Protein AF-A0AAV8RAQ0-F1 (afdb_monomer)

pLDDT: mean 78.2, std 25.5, range [23.06, 98.75]

Radius of gyration: 35.18 Å; Cα contacts (8 Å, |Δi|>4): 1237; chains: 1; bounding box: 106×101×113 Å

Solvent-accessible surface area (backbone atoms only — not comparable to full-atom values): 44844 Å² total; per-residue (Å²): 132,89,81,84,88,81,90,86,83,89,77,89,81,84,88,82,82,89,84,89,82,88,85,84,88,85,89,82,91,86,80,88,86,86,88,88,84,89,88,83,90,83,88,87,90,81,88,86,91,82,91,83,90,89,84,86,88,88,85,92,85,83,91,83,90,80,88,92,87,88,87,82,87,87,89,82,88,84,90,87,84,90,81,93,78,90,80,90,80,89,82,90,84,89,86,80,88,82,79,85,79,80,85,81,84,84,81,87,82,86,83,78,88,87,87,81,85,81,87,87,84,87,86,84,92,78,91,76,81,90,75,82,76,78,78,77,79,75,57,55,42,42,31,37,20,22,52,81,88,46,69,26,44,56,54,36,52,48,55,44,53,44,39,48,58,5,49,31,78,38,73,47,75,42,54,35,64,77,50,70,66,86,54,54,56,79,44,60,40,43,37,36,22,24,26,37,35,96,89,41,34,64,21,78,55,31,53,62,42,52,55,58,74,67,46,88,86,67,47,59,58,60,24,57,71,18,35,31,40,39,38,12,35,24,37,72,91,40,97,48,48,27,34,28,31,60,50,49,55,50,51,43,45,65,21,30,27,42,70,73,54,83,66,33,69,15,28,61,77,42,94,44,30,34,51,70,32,43,55,66,39,48,65,49,48,56,55,43,45,42,68,77,42,43,76,40,27,77,31,44,74,52,52,78,33,78,89,60,74,68,86,76,76,58,63,39,44,74,46,77,53,66,78,89,80,64,83,84,91,79,54,82,87,48,50,66,61,48,50,44,51,50,47,25,22,34,46,68,35,38,84,67,43,88,80,43,97,61,45,49,62,80,39,58,29,32,43,66,43,78,42,74,56,28,43,87,89,43,100,53,56,32,28,43,34,34,28,35,47,85,82,57,78,67,81,74,58,38,25,24,22,40,30,35,53,51,70,66,61,64,72,46,53,53,49,38,37,57,73,65,74,51,66,56,76,46,30,31,45,48,45,56,67,71,57,83,79,51,89,73,55,82,66,57,78,76,62,65,58,70,41,35,40,42,60,40,42,58,69,35,38,29,42,68,65,38,52,60,50,62,67,45,38,42,57,44,30,80,30,32,75,39,66,73,55,20,54,51,22,46,38,39,50,33,64,92,17,42,66,58,37,36,58,64,34,66,66,49,55,36,22,38,40,56,54,51,64,77,38,73,53,45,64,70,59,65,36,47,48,64,70,49,46,42,65,46,62,65,47,78,42,53,28,26,40,18,47,90,80,37,70,42,42,53,26,38,47,46,64,47,42,68,50,68,32,86,86,66,47,80,47,67,38,56,52,44,47,44,60,72,69,55,57,45,84,43,92,84,58,42,70,41,46,26,40,77,44,88,42,65,40,77,70,78,56,57,80,50,29,38,40,38,39,16,41,56,63,15,36,18,33,53,44,4,49,50,49,44,50,47,60,46,45,79,77,43,90,59,41,33,28,38,37,33,31,25,37,46,30,84,89,40,45,46,66,66,51,70,60,56,51,56,31,36,36,81,95,22,62,21,3,59,89,66,67,12,28,72,44,79,16,45,37,57,77,46,91,68,76,37,42,43,53,56,56,47,62,74,43,29,69,58,55,46,52,42,50,75,70,63,31,32,39,41,39,32,25,56,50,85,52,55,62,59,54,44,49,54,44,50,25,50,40,41,14,63,78,68,72,42,55,56,75,52,23,53,49,47,53,62,43,32,40,77,68,77,29,49,38,66,43,63,46,133

Mean predicted aligned error: 14.56 Å

InterPro domains:
  IPR001094 Flavodoxin-like [PR00369] (142-155)
  IPR001094 Flavodoxin-like [PR00369] (191-202)
  IPR001094 Flavodoxin-like [PR00369] (225-235)
  IPR001094 Flavodoxin-like [PR00369] (249-268)
  IPR001433 Oxidoreductase FAD/NAD(P)-binding [PF00175] (612-725)
  IPR001709 Flavoprotein pyridine nucleotide cytochrome reductase [PR00371] (396-406)
  IPR001709 Flavoprotein pyridine nucleotide cytochrome reductase [PR00371] (539-546)
  IPR001709 Flavoprotein pyridine nucleotide cytochrome reductase [PR00371] (573-582)
  IPR001709 Flavoprotein pyridine nucleotide cytochrome reductase [PR00371] (611-630)
  IPR001709 Flavoprotein pyridine nucleotide cytochrome reductase [PR00371] (639-648)
  IPR001709 Flavoprotein pyridine nucleotide cytochrome reductase [PR00371] (689-705)
  IPR003097 Sulfite reductase [NADPH] flavoprotein alpha-component-like, FAD-binding [PF00667] (359-578)
  IPR008254 Flavodoxin/nitric oxide synthase [PF00258] (143-281)
  IPR008254 Flavodoxin/nitric oxide synthase [PS50902] (141-286)
  IPR017927 FAD-binding domain, ferredoxin reductase-type [PS51384] (360-604)
  IPR017938 Riboflavin synthase-like beta-barrel [SSF63380] (348-597)
  IPR023173 NADPH-cytochrome p450 reductase, FAD-binding, alpha-helical domain superfamily [G3DSA:1.20.990.10] (407-537)
  IPR028879 NADPH-dependent diflavin oxidoreductase 1 [MF_03178] (139-764)
  IPR029039 Flavoprotein-like superfamily [G3DSA:3.40.50.360] (133-295)
  IPR029039 Flavoprotein-like superfamily [SSF52218] (139-291)

Foldseek 3Di:
DDDDDDDDDDDDDDDDDDDDDDDDDDDDDDDDDDDDDDDDDDDDDDDDDDDDDDDDDDDDDDDDDDDDDDDDDDDDDDDDDDDDDDDDDDDDDDDDDDDDDDDDDDDDDDDDDDDDDDDDDDDDDDDDDDPPPPDDDQQEEEEEEFDQDCPLLVLSVVLQVLLVLLVAPYYYYDHNLLDDLLCLQVDQEYEYRFEADDQRDGHPSCPVSVVVLPDPPQAQCNNQRYEYEAEYAAAPVHPNQRNVRVVVVVSCNSNNYHYLDHYFRFHCPDLLGRVVRSVVVSVSNLVSCCVVPVNSRVRSVCSVDPVNPDDDDQQKDKDWDDPVVDDDPDDPVCPVVVVQLLQLLLCLQFPVVSQCPPSGFPFFWFWADWAFQFDPPDPWTKTKTKTFGPPDWDDDAQQWKKWFQFFADLVLLVLVCVLQVHDQAIWIGMDGPCVVVDCPDPVSVVRNDTDGPSSSCRNWFQQHQAFFDLVLLVQQLVQAPDVVSNVLSVLSNDSNCVVVVCLVDVQQPDGNSNVSVVRSRGHDDVSSSSRGGDTRHIDIFRWQAACVQVIRMTMGTDIWDWDAGPVRDIDGDGRSVRSSPDDCPPPVTDITRIDIGRHQQDQDDQAAEEEEEAEQSRCRSVNRNQNVNQVVVVPDHGHAYEYQYEDADPRGRPGPVVVVVVLCDDPHRQDVVSLHHYHYFHQHPDPHGGHSLNVCVVCLLSLLVSVVVVHAYEYGEAPNCVVVSNLLSQLVSCCVNVVHDSVVSVVVVVVCVVVVRYTYGHDD

Structure (mmCIF, N/CA/C/O backbone):
data_AF-A0AAV8RAQ0-F1
#
_entry.id   AF-A0AAV8RAQ0-F1
#
loop_
_atom_site.group_PDB
_atom_site.id
_atom_site.type_symbol
_atom_site.label_atom_id
_atom_site.label_alt_id
_atom_site.label_comp_id
_atom_site.label_asym_id
_atom_site.label_entity_id
_atom_site.label_seq_id
_atom_site.pdbx_PDB_ins_code
_atom_site.Cartn_x
_atom_site.Cartn_y
_atom_site.Cartn_z
_atom_site.occupancy
_atom_site.B_iso_or_equiv
_atom_site.auth_seq_id
_atom_site.auth_comp_id
_atom_site.auth_asym_id
_atom_site.auth_atom_id
_atom_site.pdbx_PDB_model_num
ATOM 1 N N . MET A 1 1 ? 6.046 47.346 -22.294 1.00 29.69 1 MET A N 1
ATOM 2 C CA . MET A 1 1 ? 5.780 48.733 -22.753 1.00 29.69 1 MET A CA 1
ATOM 3 C C . MET A 1 1 ? 4.269 48.910 -22.941 1.00 29.69 1 MET A C 1
ATOM 5 O O . MET A 1 1 ? 3.538 47.974 -22.647 1.00 29.69 1 MET A O 1
ATOM 9 N N . SER A 1 2 ? 3.799 50.099 -23.325 1.00 29.64 2 SER A N 1
ATOM 10 C CA . SER A 1 2 ? 2.377 50.470 -23.503 1.00 29.64 2 SER A CA 1
ATOM 11 C C . SER A 1 2 ? 1.615 49.630 -24.549 1.00 29.64 2 SER A C 1
ATOM 13 O O . SER A 1 2 ? 2.239 49.196 -25.510 1.00 29.64 2 SER A O 1
ATOM 15 N N . GLY A 1 3 ? 0.284 49.448 -24.480 1.00 27.52 3 GLY A N 1
ATOM 16 C CA . GLY A 1 3 ? -0.672 49.757 -23.392 1.00 27.52 3 GLY A CA 1
ATOM 17 C C . GLY A 1 3 ? -2.066 50.260 -23.848 1.00 27.52 3 GLY A C 1
ATOM 18 O O . GLY A 1 3 ? -2.190 50.751 -24.961 1.00 27.52 3 GLY A O 1
ATOM 19 N N . ARG A 1 4 ? -3.042 50.254 -22.912 1.00 33.09 4 ARG A N 1
ATOM 20 C CA . ARG A 1 4 ? -4.377 50.935 -22.909 1.00 33.09 4 ARG A CA 1
ATOM 21 C C . ARG A 1 4 ? -5.454 50.533 -23.956 1.00 33.09 4 ARG A C 1
ATOM 23 O O . ARG A 1 4 ? -5.139 49.995 -25.004 1.00 33.09 4 ARG A O 1
ATOM 30 N N . VAL A 1 5 ? -6.697 50.975 -23.653 1.00 30.62 5 VAL A N 1
ATOM 31 C CA . VAL A 1 5 ? -7.902 51.141 -24.520 1.00 30.62 5 VAL A CA 1
ATOM 32 C C . VAL A 1 5 ? -8.724 49.852 -24.769 1.00 30.62 5 VAL A C 1
ATOM 34 O O . VAL A 1 5 ? -8.174 48.889 -25.283 1.00 30.62 5 VAL A O 1
ATOM 37 N N . VAL A 1 6 ? -10.038 49.767 -24.471 1.00 28.33 6 VAL A N 1
ATOM 38 C CA . VAL A 1 6 ? -10.945 50.616 -23.642 1.00 28.33 6 VAL A CA 1
ATOM 39 C C . VAL A 1 6 ? -12.213 49.828 -23.225 1.00 28.33 6 VAL A C 1
ATOM 41 O O . VAL A 1 6 ? -12.465 48.755 -23.767 1.00 28.33 6 VAL A O 1
ATOM 44 N N . ASP A 1 7 ? -12.997 50.354 -22.275 1.00 29.52 7 ASP A N 1
ATOM 45 C CA . ASP A 1 7 ? -14.332 49.859 -21.880 1.00 29.52 7 ASP A CA 1
ATOM 46 C C . ASP A 1 7 ? -15.398 49.891 -22.998 1.00 29.52 7 ASP A C 1
ATOM 48 O O . ASP A 1 7 ? -15.296 50.659 -23.949 1.00 29.52 7 ASP A O 1
ATOM 52 N N . VAL A 1 8 ? -16.499 49.156 -22.805 1.00 27.41 8 VAL A N 1
ATOM 53 C CA . VAL A 1 8 ? -17.875 49.708 -22.724 1.00 27.41 8 VAL A CA 1
ATOM 54 C C . VAL A 1 8 ? -18.803 48.609 -22.178 1.00 27.41 8 VAL A C 1
ATOM 56 O O . VAL A 1 8 ? -18.582 47.424 -22.419 1.00 27.41 8 VAL A O 1
ATOM 59 N N . ALA A 1 9 ? -19.812 48.998 -21.396 1.00 28.98 9 ALA A N 1
ATOM 60 C CA . ALA A 1 9 ? -20.729 48.099 -20.686 1.00 28.98 9 ALA A CA 1
ATOM 61 C C . ALA A 1 9 ? -22.204 48.351 -21.089 1.00 28.98 9 ALA A C 1
ATOM 63 O O . ALA A 1 9 ? -22.453 48.991 -22.107 1.00 28.98 9 ALA A O 1
ATOM 64 N N . LEU A 1 10 ? -23.144 47.923 -20.228 1.00 28.38 10 LEU A N 1
ATOM 65 C CA . LEU A 1 10 ? -24.614 48.061 -20.315 1.00 28.38 10 LEU A CA 1
ATOM 66 C C . LEU A 1 10 ? -25.340 47.121 -21.304 1.00 28.38 10 LEU A C 1
ATOM 68 O O . LEU A 1 10 ? -24.805 46.796 -22.356 1.00 28.38 10 LEU A O 1
ATOM 72 N N . LEU A 1 11 ? -26.598 46.713 -21.064 1.00 27.41 11 LEU A N 1
ATOM 73 C CA . LEU A 1 11 ? -27.337 46.346 -19.826 1.00 27.41 11 LEU A CA 1
ATOM 74 C C . LEU A 1 11 ? -28.692 45.716 -20.252 1.00 27.41 11 LEU A C 1
ATOM 76 O O . LEU A 1 11 ? -29.106 45.913 -21.389 1.00 27.41 11 LEU A O 1
ATOM 80 N N . GLU A 1 12 ? -29.398 45.068 -19.312 1.00 28.48 12 GLU A N 1
ATOM 81 C CA . GLU A 1 12 ? -30.861 44.799 -19.338 1.00 28.48 12 GLU A CA 1
ATOM 82 C C . GLU A 1 12 ? -31.454 43.876 -20.447 1.00 28.48 12 GLU A C 1
ATOM 84 O O . GLU A 1 12 ? -30.873 43.676 -21.504 1.00 28.48 12 GLU A O 1
ATOM 89 N N . SER A 1 13 ? -32.636 43.254 -20.276 1.00 27.44 13 SER A N 1
ATOM 90 C CA . SER A 1 13 ? -33.250 42.711 -19.044 1.00 27.44 13 SER A CA 1
ATOM 91 C C . SER A 1 13 ? -34.372 41.681 -19.334 1.00 27.44 13 SER A C 1
ATOM 93 O O . SER A 1 13 ? -35.020 41.746 -20.368 1.00 27.44 13 SER A O 1
ATOM 95 N N . LEU A 1 14 ? -34.595 40.786 -18.355 1.00 26.03 14 LEU A N 1
ATOM 96 C CA . LEU A 1 14 ? -35.890 40.342 -17.784 1.00 26.03 14 LEU A CA 1
ATOM 97 C C . LEU A 1 14 ? -37.035 39.687 -18.615 1.00 26.03 14 LEU A C 1
ATOM 99 O O . LEU A 1 14 ? -37.451 40.179 -19.652 1.00 26.03 14 LEU A O 1
ATOM 103 N N . LEU A 1 15 ? -37.674 38.699 -17.947 1.00 26.70 15 LEU A N 1
ATOM 104 C CA . LEU A 1 15 ? -39.056 38.171 -18.112 1.00 26.70 15 LEU A CA 1
ATOM 105 C C . LEU A 1 15 ? -39.383 37.363 -19.401 1.00 26.70 15 LEU A C 1
ATOM 107 O O . LEU A 1 15 ? -38.798 37.594 -20.449 1.00 26.70 15 LEU A O 1
ATOM 111 N N . SER A 1 16 ? -40.331 36.409 -19.404 1.00 26.91 16 SER A N 1
ATOM 112 C CA . SER A 1 16 ? -40.846 35.534 -18.323 1.00 26.91 16 SER A CA 1
ATOM 113 C C . SER A 1 16 ? -41.571 34.290 -18.895 1.00 26.91 16 SER A C 1
ATOM 115 O O . SER A 1 16 ? -41.718 34.144 -20.103 1.00 26.91 16 SER A O 1
ATOM 117 N N . ASP A 1 17 ? -42.038 33.430 -17.983 1.00 26.73 17 ASP A N 1
ATOM 118 C CA . ASP A 1 17 ? -43.228 32.564 -18.088 1.00 26.73 17 ASP A CA 1
ATOM 119 C C . ASP A 1 17 ? -43.295 31.296 -18.971 1.00 26.73 17 ASP A C 1
ATOM 121 O O . ASP A 1 17 ? -43.388 31.312 -20.192 1.00 26.73 17 ASP A O 1
ATOM 125 N N . SER A 1 18 ? -43.345 30.173 -18.241 1.00 27.09 18 SER A N 1
ATOM 126 C CA . SER A 1 18 ? -44.402 29.140 -18.215 1.00 27.09 18 SER A CA 1
ATOM 127 C C . SER A 1 18 ? -45.120 28.669 -19.505 1.00 27.09 18 SER A C 1
ATOM 129 O O . SER A 1 18 ? -45.750 29.419 -20.240 1.00 27.09 18 SER A O 1
ATOM 131 N N . GLY A 1 19 ? -45.166 27.338 -19.687 1.00 25.09 19 GLY A N 1
ATOM 132 C CA . GLY A 1 19 ? -46.058 26.675 -20.650 1.00 25.09 19 GLY A CA 1
ATOM 133 C C . GLY A 1 19 ? -45.829 25.160 -20.781 1.00 25.09 19 GLY A C 1
ATOM 134 O O . GLY A 1 19 ? -44.748 24.720 -21.156 1.00 25.09 19 GLY A O 1
ATOM 135 N N . CYS A 1 20 ? -46.852 24.346 -20.499 1.00 25.30 20 CYS A N 1
ATOM 136 C CA . CYS A 1 20 ? -46.899 22.931 -20.908 1.00 25.30 20 CYS A CA 1
ATOM 137 C C . CYS A 1 20 ? -47.534 22.811 -22.305 1.00 25.30 20 CYS A C 1
ATOM 139 O O . CYS A 1 20 ? -48.399 23.627 -22.607 1.00 25.30 20 CYS A O 1
ATOM 141 N N . PHE A 1 21 ? -47.215 21.767 -23.092 1.00 26.23 21 PHE A N 1
ATOM 142 C CA . PHE A 1 21 ? -48.120 20.629 -23.405 1.00 26.23 21 PHE A CA 1
ATOM 143 C C . PHE A 1 21 ? -47.720 19.809 -24.660 1.00 26.23 21 PHE A C 1
ATOM 145 O O . PHE A 1 21 ? -47.038 20.298 -25.550 1.00 26.23 21 PHE A O 1
ATOM 152 N N . VAL A 1 22 ? -48.297 18.597 -24.736 1.00 26.58 22 VAL A N 1
ATOM 153 C CA . VAL A 1 22 ? -48.519 17.731 -25.920 1.00 26.58 22 VAL A CA 1
ATOM 154 C C . VAL A 1 22 ? -47.286 17.069 -26.563 1.00 26.58 22 VAL A C 1
ATOM 156 O O . VAL A 1 22 ? -46.320 17.701 -26.970 1.00 26.58 22 VAL A O 1
ATOM 159 N N . ALA A 1 23 ? -47.394 15.749 -26.734 1.00 29.41 23 ALA A N 1
ATOM 160 C CA . ALA A 1 23 ? -46.545 14.930 -27.598 1.00 29.41 23 ALA A CA 1
ATOM 161 C C . ALA A 1 23 ? -47.279 14.603 -28.909 1.00 29.41 23 ALA A C 1
ATOM 163 O O . ALA A 1 23 ? -48.512 14.588 -28.928 1.00 29.41 23 ALA A O 1
ATOM 164 N N . ASN A 1 24 ? -46.558 14.238 -29.975 1.00 25.39 24 ASN A N 1
ATOM 165 C CA . ASN A 1 24 ? -47.164 13.441 -31.044 1.00 25.39 24 ASN A CA 1
ATOM 166 C C . ASN A 1 24 ? -46.165 12.601 -31.856 1.00 25.39 24 ASN A C 1
ATOM 168 O O . ASN A 1 24 ? -44.956 12.817 -31.805 1.00 25.39 24 ASN A O 1
ATOM 172 N N . HIS A 1 25 ? -46.697 11.616 -32.583 1.00 27.25 25 HIS A N 1
ATOM 173 C CA . HIS A 1 25 ? -45.941 10.672 -33.409 1.00 27.25 25 HIS A CA 1
ATOM 174 C C . HIS A 1 25 ? -45.271 11.309 -34.636 1.00 27.25 25 HIS A C 1
ATOM 176 O O . HIS A 1 25 ? -45.815 12.225 -35.248 1.00 27.25 25 HIS A O 1
ATOM 182 N N . CYS A 1 26 ? -44.221 10.649 -35.135 1.00 24.20 26 CYS A N 1
ATOM 183 C CA . CYS A 1 26 ? -44.148 10.335 -36.565 1.00 24.20 26 CYS A CA 1
ATOM 184 C C . CYS A 1 26 ? -43.491 8.957 -36.784 1.00 24.20 26 CYS A C 1
ATOM 186 O O . CYS A 1 26 ? -42.821 8.445 -35.886 1.00 24.20 26 CYS A O 1
ATOM 188 N N . SER A 1 27 ? -43.737 8.312 -37.931 1.00 25.33 27 SER A N 1
ATOM 189 C CA . SER A 1 27 ? -43.427 6.885 -38.131 1.00 25.33 27 SER A CA 1
ATOM 190 C C . SER A 1 27 ? -43.119 6.496 -39.582 1.00 25.33 27 SER A C 1
ATOM 192 O O . SER A 1 27 ? -43.900 6.795 -40.481 1.00 25.33 27 SER A O 1
ATOM 194 N N . SER A 1 28 ? -42.064 5.705 -39.781 1.00 26.86 28 SER A N 1
ATOM 195 C CA . SER A 1 28 ? -41.820 4.831 -40.947 1.00 26.86 28 SER A CA 1
ATOM 196 C C . SER A 1 28 ? -40.936 3.670 -40.448 1.00 26.86 28 SER A C 1
ATOM 198 O O . SER A 1 28 ? -39.982 3.927 -39.725 1.00 26.86 28 SER A O 1
ATOM 200 N N . ARG A 1 29 ? -41.241 2.366 -40.560 1.00 26.86 29 ARG A N 1
ATOM 201 C CA . ARG A 1 29 ? -41.814 1.495 -41.615 1.00 26.86 29 ARG A CA 1
ATOM 202 C C . ARG A 1 29 ? -40.967 1.370 -42.886 1.00 26.86 29 ARG A C 1
ATOM 204 O O . ARG A 1 29 ? -41.062 2.213 -43.765 1.00 26.86 29 ARG A O 1
ATOM 211 N N . PHE A 1 30 ? -40.295 0.220 -43.003 1.00 23.77 30 PHE A N 1
ATOM 212 C CA . PHE A 1 30 ? -40.055 -0.530 -44.245 1.00 23.77 30 PHE A CA 1
ATOM 213 C C . PHE A 1 30 ? -40.184 -2.048 -43.963 1.00 23.77 30 PHE A C 1
ATOM 215 O O . PHE A 1 30 ? -40.261 -2.440 -42.797 1.00 23.77 30 PHE A O 1
ATOM 222 N N . HIS A 1 31 ? -40.338 -2.880 -45.004 1.00 26.08 31 HIS A N 1
ATOM 223 C CA . HIS A 1 31 ? -40.992 -4.203 -44.929 1.00 26.08 31 HIS A CA 1
ATOM 224 C C . HIS A 1 31 ? -40.609 -5.150 -46.100 1.00 26.08 31 HIS A C 1
ATOM 226 O O . HIS A 1 31 ? -40.086 -4.658 -47.095 1.00 26.08 31 HIS A O 1
ATOM 232 N N . MET A 1 32 ? -40.891 -6.469 -46.066 1.00 26.16 32 MET A N 1
ATOM 233 C CA . MET A 1 32 ? -41.561 -7.249 -44.997 1.00 26.16 32 MET A CA 1
ATOM 234 C C . MET A 1 32 ? -40.580 -8.029 -44.080 1.00 26.16 32 MET A C 1
ATOM 236 O O . MET A 1 32 ? -40.105 -7.396 -43.142 1.00 26.16 32 MET A O 1
ATOM 240 N N . ASP A 1 33 ? -40.231 -9.323 -44.204 1.00 24.69 33 ASP A N 1
ATOM 241 C CA . ASP A 1 33 ? -40.677 -10.397 -45.122 1.00 24.69 33 ASP A CA 1
ATOM 242 C C . ASP A 1 33 ? -40.553 -11.821 -44.506 1.00 24.69 33 ASP A C 1
ATOM 244 O O . ASP A 1 33 ? -40.253 -11.963 -43.318 1.00 24.69 33 ASP A O 1
ATOM 248 N N . SER A 1 34 ? -40.902 -12.878 -45.255 1.00 24.50 34 SER A N 1
ATOM 249 C CA . SER A 1 34 ? -41.155 -14.248 -44.744 1.00 24.50 34 SER A CA 1
ATOM 250 C C . SER A 1 34 ? -41.068 -15.316 -45.876 1.00 24.50 34 SER A C 1
ATOM 252 O O . SER A 1 34 ? -40.633 -14.941 -46.963 1.00 24.50 34 SER A O 1
ATOM 254 N N . PRO A 1 35 ? -41.498 -16.607 -45.749 1.00 51.28 35 PRO A N 1
ATOM 255 C CA . PRO A 1 35 ? -41.933 -17.417 -44.585 1.00 51.28 35 PRO A CA 1
ATOM 256 C C . PRO A 1 35 ? -41.357 -18.868 -44.516 1.00 51.28 35 PRO A C 1
ATOM 258 O O . PRO A 1 35 ? -40.727 -19.323 -45.457 1.00 51.28 35 PRO A O 1
ATOM 261 N N . HIS A 1 36 ? -41.687 -19.641 -43.458 1.00 28.16 36 HIS A N 1
ATOM 262 C CA . HIS A 1 36 ? -42.050 -21.093 -43.486 1.00 28.16 36 HIS A CA 1
ATOM 263 C C . HIS A 1 36 ? -42.526 -21.568 -42.073 1.00 28.16 36 HIS A C 1
ATOM 265 O O . HIS A 1 36 ? -41.740 -21.600 -41.139 1.00 28.16 36 HIS A O 1
ATOM 271 N N . ILE A 1 37 ? -43.837 -21.685 -41.780 1.00 30.27 37 ILE A N 1
ATOM 272 C CA . ILE A 1 37 ? -44.729 -22.889 -41.805 1.00 30.27 37 ILE A CA 1
ATOM 273 C C . ILE A 1 37 ? -44.702 -23.842 -40.559 1.00 30.27 37 ILE A C 1
ATOM 275 O O . ILE A 1 37 ? -43.823 -24.680 -40.443 1.00 30.27 37 ILE A O 1
ATOM 279 N N . LYS A 1 38 ? -45.769 -23.741 -39.718 1.00 27.73 38 LYS A N 1
ATOM 280 C CA . LYS A 1 38 ? -46.647 -24.754 -39.015 1.00 27.73 38 LYS A CA 1
ATOM 281 C C . LYS A 1 38 ? -46.038 -26.075 -38.456 1.00 27.73 38 LYS A C 1
ATOM 283 O O . LYS A 1 38 ? -45.282 -26.726 -39.156 1.00 27.73 38 LYS A O 1
ATOM 288 N N . ARG A 1 39 ? -46.437 -26.679 -37.310 1.00 30.69 39 ARG A N 1
ATOM 289 C CA . ARG A 1 39 ? -47.645 -26.684 -36.404 1.00 30.69 39 ARG A CA 1
ATOM 290 C C . ARG A 1 39 ? -47.240 -26.311 -34.938 1.00 30.69 39 ARG A C 1
ATOM 292 O O . ARG A 1 39 ? -46.199 -25.687 -34.818 1.00 30.69 39 ARG A O 1
ATOM 299 N N . SER A 1 40 ? -47.915 -26.544 -33.789 1.00 26.73 40 SER A N 1
ATOM 300 C CA . SER A 1 40 ? -49.144 -27.237 -33.272 1.00 26.73 40 SER A CA 1
ATOM 301 C C . SER A 1 40 ? -49.634 -26.447 -32.014 1.00 26.73 40 SER A C 1
ATOM 303 O O . SER A 1 40 ? -48.836 -25.673 -31.498 1.00 26.73 40 SER A O 1
ATOM 305 N N . LEU A 1 41 ? -50.878 -26.376 -31.498 1.00 27.16 41 LEU A N 1
ATOM 306 C CA . LEU A 1 41 ? -51.941 -27.306 -31.020 1.00 27.16 41 LEU A CA 1
ATOM 307 C C . LEU A 1 41 ? -51.556 -28.321 -29.910 1.00 27.16 41 LEU A C 1
ATOM 309 O O . LEU A 1 41 ? -50.649 -29.111 -30.154 1.00 27.16 41 LEU A O 1
ATOM 313 N N . LEU A 1 42 ? -52.272 -28.456 -28.766 1.00 27.28 42 LEU A N 1
ATOM 314 C CA . LEU A 1 42 ? -53.244 -27.581 -28.039 1.00 27.28 42 LEU A CA 1
ATOM 315 C C . LEU A 1 42 ? -53.532 -28.146 -26.604 1.00 27.28 42 LEU A C 1
ATOM 317 O O . LEU A 1 42 ? -53.174 -29.288 -26.339 1.00 27.28 42 LEU A O 1
ATOM 321 N N . PHE A 1 43 ? -54.280 -27.405 -25.757 1.00 26.61 43 PHE A N 1
ATOM 322 C CA . PHE A 1 43 ? -54.845 -27.772 -24.422 1.00 26.61 43 PHE A CA 1
ATOM 323 C C . PHE A 1 43 ? -53.858 -27.891 -23.228 1.00 26.61 43 PHE A C 1
ATOM 325 O O . PHE A 1 43 ? -52.675 -28.120 -23.429 1.00 26.61 43 PHE A O 1
ATOM 332 N N . HIS A 1 44 ? -54.268 -27.710 -21.955 1.00 26.58 44 HIS A N 1
ATOM 333 C CA . HIS A 1 44 ? -55.615 -27.490 -21.370 1.00 26.58 44 HIS A CA 1
ATOM 334 C C . HIS A 1 44 ? -55.641 -26.323 -20.343 1.00 26.58 44 HIS A C 1
ATOM 336 O O . HIS A 1 44 ? -54.595 -25.763 -20.028 1.00 26.58 44 HIS A O 1
ATOM 342 N N . LEU A 1 45 ? -56.825 -25.919 -19.849 1.00 27.14 45 LEU A N 1
ATOM 343 C CA . LEU A 1 45 ? -57.043 -24.640 -19.140 1.00 27.14 45 LEU A CA 1
ATOM 344 C C . LEU A 1 45 ? -58.003 -24.777 -17.930 1.00 27.14 45 LEU A C 1
ATOM 346 O O . LEU A 1 45 ? -59.126 -25.240 -18.103 1.00 27.14 45 LEU A O 1
ATOM 350 N N . ALA A 1 46 ? -57.596 -24.315 -16.739 1.00 26.09 46 ALA A N 1
ATOM 351 C CA . ALA A 1 46 ? -58.454 -23.912 -15.604 1.00 26.09 46 ALA A CA 1
ATOM 352 C C . ALA A 1 46 ? -57.622 -22.976 -14.690 1.00 26.09 46 ALA A C 1
ATOM 354 O O . ALA A 1 46 ? -56.448 -23.251 -14.475 1.00 26.09 46 ALA A O 1
ATOM 355 N N . LEU A 1 47 ? -58.038 -21.769 -14.281 1.00 28.62 47 LEU A N 1
ATOM 356 C CA . LEU A 1 47 ? -59.233 -21.323 -13.534 1.00 28.62 47 LEU A CA 1
ATOM 357 C C . LEU A 1 47 ? -59.217 -21.747 -12.043 1.00 28.62 47 LEU A C 1
ATOM 359 O O . LEU A 1 47 ? -59.064 -22.923 -11.751 1.00 28.62 47 LEU A O 1
ATOM 363 N N . GLY A 1 48 ? -59.391 -20.837 -11.068 1.00 25.72 48 GLY A N 1
ATOM 364 C CA . GLY A 1 48 ? -59.778 -19.422 -11.211 1.00 25.72 48 GLY A CA 1
ATOM 365 C C . GLY A 1 48 ? -59.535 -18.500 -10.003 1.00 25.72 48 GLY A C 1
ATOM 366 O O . GLY A 1 48 ? -58.785 -18.805 -9.084 1.00 25.72 48 GLY A O 1
ATOM 367 N N . LEU A 1 49 ? -60.138 -17.308 -10.078 1.00 28.31 49 LEU A N 1
ATOM 368 C CA . LEU A 1 49 ? -59.860 -16.122 -9.251 1.00 28.31 49 LEU A CA 1
ATOM 369 C C . LEU A 1 49 ? -60.849 -15.932 -8.087 1.00 28.31 49 LEU A C 1
ATOM 371 O O . LEU A 1 49 ? -62.045 -16.135 -8.292 1.00 28.31 49 LEU A O 1
ATOM 375 N N . ARG A 1 50 ? -60.356 -15.346 -6.975 1.00 26.52 50 ARG A N 1
ATOM 376 C CA . ARG A 1 50 ? -60.935 -14.287 -6.082 1.00 26.52 50 ARG A CA 1
ATOM 377 C C . ARG A 1 50 ? -60.488 -14.551 -4.624 1.00 26.52 50 ARG A C 1
ATOM 379 O O . ARG A 1 50 ? -60.644 -15.670 -4.167 1.00 26.52 50 ARG A O 1
ATOM 386 N N . LYS A 1 51 ? -59.829 -13.668 -3.850 1.00 27.77 51 LYS A N 1
ATOM 387 C CA . LYS A 1 51 ? -59.806 -12.187 -3.687 1.00 27.77 51 LYS A CA 1
ATOM 388 C C . LYS A 1 51 ? -60.989 -11.649 -2.853 1.00 27.77 51 LYS A C 1
ATOM 390 O O . LYS A 1 51 ? -62.092 -11.640 -3.387 1.00 27.77 51 LYS A O 1
ATOM 395 N N . ILE A 1 52 ? -60.704 -11.119 -1.640 1.00 27.17 52 ILE A N 1
ATOM 396 C CA . ILE A 1 52 ? -61.262 -9.904 -0.957 1.00 27.17 52 ILE A CA 1
ATOM 397 C C . ILE A 1 52 ? -61.339 -10.018 0.602 1.00 27.17 52 ILE A C 1
ATOM 399 O O . ILE A 1 52 ? -62.048 -10.862 1.126 1.00 27.17 52 ILE A O 1
ATOM 403 N N . SER A 1 53 ? -60.612 -9.107 1.284 1.00 28.00 53 SER A N 1
ATOM 404 C CA . SER A 1 53 ? -60.755 -8.486 2.639 1.00 28.00 53 SER A CA 1
ATOM 405 C C . SER A 1 53 ? -61.238 -9.234 3.906 1.00 28.00 53 SER A C 1
ATOM 407 O O . SER A 1 53 ? -62.275 -9.886 3.892 1.00 28.00 53 SER A O 1
ATOM 409 N N . GLY A 1 54 ? -60.644 -8.887 5.066 1.00 24.75 54 GLY A N 1
ATOM 410 C CA . GLY A 1 54 ? -61.310 -9.003 6.380 1.00 24.75 54 GLY A CA 1
ATOM 411 C C . GLY A 1 54 ? -60.447 -8.685 7.620 1.00 24.75 54 GLY A C 1
ATOM 412 O O . GLY A 1 54 ? -59.606 -9.484 8.010 1.00 24.75 54 GLY A O 1
ATOM 413 N N . SER A 1 55 ? -60.693 -7.549 8.280 1.00 29.23 55 SER A N 1
ATOM 414 C CA . SER A 1 55 ? -60.280 -7.208 9.664 1.00 29.23 55 SER A CA 1
ATOM 415 C C . SER A 1 55 ? -61.373 -6.291 10.275 1.00 29.23 55 SER A C 1
ATOM 417 O O . SER A 1 55 ? -62.243 -5.885 9.496 1.00 29.23 55 SER A O 1
ATOM 419 N N . PRO A 1 56 ? -61.403 -5.907 11.583 1.00 49.03 56 PRO A N 1
ATOM 420 C CA . PRO A 1 56 ? -60.468 -6.166 12.701 1.00 49.03 56 PRO A CA 1
ATOM 421 C C . PRO A 1 56 ? -61.143 -6.489 14.088 1.00 49.03 56 PRO A C 1
ATOM 423 O O . PRO A 1 56 ? -62.358 -6.616 14.170 1.00 49.03 56 PRO A O 1
ATOM 426 N N . LYS A 1 57 ? -60.346 -6.454 15.186 1.00 30.25 57 LYS A N 1
ATOM 427 C CA . LYS A 1 57 ? -60.687 -6.218 16.633 1.00 30.25 57 LYS A CA 1
ATOM 428 C C . LYS A 1 57 ? -61.009 -7.394 17.607 1.00 30.25 57 LYS A C 1
ATOM 430 O O . LYS A 1 57 ? -61.464 -8.462 17.229 1.00 30.25 57 LYS A O 1
ATOM 435 N N . TYR A 1 58 ? -60.695 -7.103 18.885 1.00 31.03 58 TYR A N 1
ATOM 436 C CA . TYR A 1 58 ? -60.831 -7.824 20.183 1.00 31.03 58 TYR A CA 1
ATOM 437 C C . TYR A 1 58 ? -62.301 -7.779 20.749 1.00 31.03 58 TYR A C 1
ATOM 439 O O . TYR A 1 58 ? -63.117 -7.214 20.018 1.00 31.03 58 TYR A O 1
ATOM 447 N N . PRO A 1 59 ? -62.696 -8.217 21.999 1.00 50.22 59 PRO A N 1
ATOM 448 C CA . PRO A 1 59 ? -61.889 -8.582 23.197 1.00 50.22 59 PRO A CA 1
ATOM 449 C C . PRO A 1 59 ? -62.424 -9.638 24.237 1.00 50.22 59 PRO A C 1
ATOM 451 O O . PRO A 1 59 ? -63.541 -10.127 24.151 1.00 50.22 59 PRO A O 1
ATOM 454 N N . VAL A 1 60 ? -61.621 -9.838 25.306 1.00 29.39 60 VAL A N 1
ATOM 455 C CA . VAL A 1 60 ? -61.948 -10.233 26.715 1.00 29.39 60 VAL A CA 1
ATOM 456 C C . VAL A 1 60 ? -62.437 -11.661 27.053 1.00 29.39 60 VAL A C 1
ATOM 458 O O . VAL A 1 60 ? -63.511 -12.105 26.666 1.00 29.39 60 VAL A O 1
ATOM 461 N N . GLY A 1 61 ? -61.668 -12.307 27.944 1.00 27.58 61 GLY A N 1
ATOM 462 C CA . GLY A 1 61 ? -62.044 -13.427 28.823 1.00 27.58 61 GLY A CA 1
ATOM 463 C C . GLY A 1 61 ? -61.454 -13.203 30.231 1.00 27.58 61 GLY A C 1
ATOM 464 O O . GLY A 1 61 ? -60.535 -12.392 30.365 1.00 27.58 61 GLY A O 1
ATOM 465 N N . HIS A 1 62 ? -61.995 -13.825 31.294 1.00 30.80 62 HIS A N 1
ATOM 466 C CA . HIS A 1 62 ? -61.660 -13.436 32.682 1.00 30.80 62 HIS A CA 1
ATOM 467 C C . HIS A 1 62 ? -62.059 -14.466 33.782 1.00 30.80 62 HIS A C 1
ATOM 469 O O . HIS A 1 62 ? -62.943 -15.275 33.526 1.00 30.80 62 HIS A O 1
ATOM 475 N N . ILE A 1 63 ? -61.515 -14.330 35.020 1.00 29.64 63 ILE A N 1
ATOM 476 C CA . ILE A 1 63 ? -61.939 -14.996 36.303 1.00 29.64 63 ILE A CA 1
ATOM 477 C C . ILE A 1 63 ? -61.510 -16.490 36.442 1.00 29.64 63 ILE A C 1
ATOM 479 O O . ILE A 1 63 ? -61.563 -17.208 35.455 1.00 29.64 63 ILE A O 1
ATOM 483 N N . CYS A 1 64 ? -61.069 -17.086 37.577 1.00 25.41 64 CYS A N 1
ATOM 484 C CA . CYS A 1 64 ? -60.710 -16.702 38.979 1.00 25.41 64 CYS A CA 1
ATOM 485 C C . CYS A 1 64 ? -59.382 -17.445 39.369 1.00 25.41 64 CYS A C 1
ATOM 487 O O . CYS A 1 64 ? -58.933 -18.265 38.579 1.00 25.41 64 CYS A O 1
ATOM 489 N N . GLY A 1 65 ? -58.627 -17.259 40.472 1.00 26.22 65 GLY A N 1
ATOM 490 C CA . GLY A 1 65 ? -58.932 -17.096 41.917 1.00 26.22 65 GLY A CA 1
ATOM 491 C C . GLY A 1 65 ? -58.772 -18.444 42.677 1.00 26.22 65 GLY A C 1
ATOM 492 O O . GLY A 1 65 ? -59.174 -19.456 42.124 1.00 26.22 65 GLY A O 1
ATOM 493 N N . LEU A 1 66 ? -58.232 -18.605 43.906 1.00 27.73 66 LEU A N 1
ATOM 494 C CA . LEU A 1 66 ? -57.739 -17.710 44.982 1.00 27.73 66 LEU A CA 1
ATOM 495 C C . LEU A 1 66 ? -56.895 -18.501 46.039 1.00 27.73 66 LEU A C 1
ATOM 497 O O . LEU A 1 66 ? -57.227 -19.646 46.301 1.00 27.73 66 LEU A O 1
ATOM 501 N N . ARG A 1 67 ? -55.942 -17.831 46.736 1.00 27.23 67 ARG A N 1
ATOM 502 C CA . ARG A 1 67 ? -55.385 -18.068 48.122 1.00 27.23 67 ARG A CA 1
ATOM 503 C C . ARG A 1 67 ? -54.843 -19.481 48.510 1.00 27.23 67 ARG A C 1
ATOM 505 O O . ARG A 1 67 ? -55.509 -20.476 48.316 1.00 27.23 67 ARG A O 1
ATOM 512 N N . SER A 1 68 ? -53.643 -19.696 49.081 1.00 26.45 68 SER A N 1
ATOM 513 C CA . SER A 1 68 ? -52.837 -19.055 50.161 1.00 26.45 68 SER A CA 1
ATOM 514 C C . SER A 1 68 ? -53.054 -19.601 51.591 1.00 26.45 68 SER A C 1
ATOM 516 O O . SER A 1 68 ? -54.078 -19.295 52.203 1.00 26.45 68 SER A O 1
ATOM 518 N N . ARG A 1 69 ? -52.030 -20.279 52.165 1.00 26.05 69 ARG A N 1
ATOM 519 C CA . ARG A 1 69 ? -51.478 -20.045 53.532 1.00 26.05 69 ARG A CA 1
ATOM 520 C C . ARG A 1 69 ? -50.205 -20.868 53.848 1.00 26.05 69 ARG A C 1
ATOM 522 O O . ARG A 1 69 ? -49.874 -21.806 53.136 1.00 26.05 69 ARG A O 1
ATOM 529 N N . LYS A 1 70 ? -49.482 -20.469 54.910 1.00 30.27 70 LYS A N 1
ATOM 530 C CA . LYS A 1 70 ? -48.228 -21.074 55.429 1.00 30.27 70 LYS A CA 1
ATOM 531 C C . LYS A 1 70 ? -48.494 -22.191 56.455 1.00 30.27 70 LYS A C 1
ATOM 533 O O . LYS A 1 70 ? -49.401 -22.022 57.264 1.00 30.27 70 LYS A O 1
ATOM 538 N N . VAL A 1 71 ? -47.600 -23.185 56.546 1.00 26.86 71 VAL A N 1
ATOM 539 C CA . VAL A 1 71 ? -47.287 -23.978 57.768 1.00 26.86 71 VAL A CA 1
ATOM 540 C C . VAL A 1 71 ? -45.753 -24.199 57.836 1.00 26.86 71 VAL A C 1
ATOM 542 O O . VAL A 1 71 ? -45.049 -23.887 56.877 1.00 26.86 71 VAL A O 1
ATOM 545 N N . THR A 1 72 ? -45.207 -24.626 58.982 1.00 26.42 72 THR A N 1
ATOM 546 C CA . THR A 1 72 ? -43.781 -24.504 59.365 1.00 26.42 72 THR A CA 1
ATOM 547 C C . THR A 1 72 ? -43.111 -25.796 59.861 1.00 26.42 72 THR A C 1
ATOM 549 O O . THR A 1 72 ? -43.774 -26.588 60.518 1.00 26.42 72 THR A O 1
ATOM 552 N N . ARG A 1 73 ? -41.768 -25.851 59.739 1.00 25.61 73 ARG A N 1
ATOM 553 C CA . ARG A 1 73 ? -40.785 -26.593 60.577 1.00 25.61 73 ARG A CA 1
ATOM 554 C C . ARG A 1 73 ? -40.923 -28.123 60.723 1.00 25.61 73 ARG A C 1
ATOM 556 O O . ARG A 1 73 ? -41.772 -28.598 61.464 1.00 25.61 73 ARG A O 1
ATOM 563 N N . GLN A 1 74 ? -39.867 -28.842 60.339 1.00 25.14 74 GLN A N 1
ATOM 564 C CA . GLN A 1 74 ? -39.145 -29.684 61.311 1.00 25.14 74 GLN A CA 1
ATOM 565 C C . GLN A 1 74 ? -37.639 -29.718 60.953 1.00 25.14 74 GLN A C 1
ATOM 567 O O . GLN A 1 74 ? -37.256 -29.076 59.974 1.00 25.14 74 GLN A O 1
ATOM 572 N N . ALA A 1 75 ? -36.771 -30.334 61.770 1.00 26.59 75 ALA A N 1
ATOM 573 C CA . ALA A 1 75 ? -35.310 -30.287 61.582 1.00 26.59 75 ALA A CA 1
ATOM 574 C C . ALA A 1 75 ? -34.558 -31.499 62.168 1.00 26.59 75 ALA A C 1
ATOM 576 O O . ALA A 1 75 ? -34.882 -31.947 63.266 1.00 26.59 75 ALA A O 1
ATOM 577 N N . VAL A 1 76 ? -33.496 -31.931 61.476 1.00 26.08 76 VAL A N 1
ATOM 578 C CA . VAL A 1 76 ? -32.410 -32.826 61.936 1.00 26.08 76 VAL A CA 1
ATOM 579 C C . VAL A 1 76 ? -31.138 -32.302 61.209 1.00 26.08 76 VAL A C 1
ATOM 581 O O . VAL A 1 76 ? -31.242 -32.043 60.015 1.00 26.08 76 VAL A O 1
ATOM 584 N N . SER A 1 77 ? -30.026 -31.848 61.821 1.00 28.94 77 SER A N 1
ATOM 585 C CA . SER A 1 77 ? -29.036 -32.473 62.741 1.00 28.94 77 SER A CA 1
ATOM 586 C C . SER A 1 77 ? -28.046 -33.417 62.010 1.00 28.94 77 SER A C 1
ATOM 588 O O . SER A 1 77 ? -28.497 -34.219 61.207 1.00 28.94 77 SER A O 1
ATOM 590 N N . SER A 1 78 ? -26.715 -33.419 62.229 1.00 31.00 78 SER A N 1
ATOM 591 C CA . SER A 1 78 ? -25.810 -32.608 63.088 1.00 31.00 78 SER A CA 1
ATOM 592 C C . SER A 1 78 ? -24.322 -32.770 62.665 1.00 31.00 78 SER A C 1
ATOM 594 O O . SER A 1 78 ? -24.033 -33.626 61.839 1.00 31.00 78 SER A O 1
ATOM 596 N N . GLN A 1 79 ? -23.404 -32.051 63.352 1.00 29.41 79 GLN A N 1
ATOM 597 C CA . GLN A 1 79 ? -21.918 -32.202 63.382 1.00 29.41 79 GLN A CA 1
ATOM 598 C C . GLN A 1 79 ? -21.147 -31.585 62.181 1.00 29.41 79 GLN A C 1
ATOM 600 O O . GLN A 1 79 ? -21.631 -31.661 61.062 1.00 29.41 79 GLN A O 1
ATOM 605 N N . GLN A 1 80 ? -19.957 -30.956 62.291 1.00 30.72 80 GLN A N 1
ATOM 606 C CA . GLN A 1 80 ? -19.056 -30.520 63.398 1.00 30.72 80 GLN A CA 1
ATOM 607 C C . GLN A 1 80 ? -17.955 -29.564 62.800 1.00 30.72 80 GLN A C 1
ATOM 609 O O . GLN A 1 80 ? -17.871 -29.502 61.580 1.00 30.72 80 GLN A O 1
ATOM 614 N N . LEU A 1 81 ? -17.065 -28.798 63.479 1.00 28.41 81 LEU A N 1
ATOM 615 C CA . LEU A 1 81 ? -16.842 -28.390 64.888 1.00 28.41 81 LEU A CA 1
ATOM 616 C C . LEU A 1 81 ? -15.881 -27.146 64.977 1.00 28.41 81 LEU A C 1
ATOM 618 O O . LEU A 1 81 ? -14.685 -27.334 64.810 1.00 28.41 81 LEU A O 1
ATOM 622 N N . GLN A 1 82 ? -16.364 -25.944 65.369 1.00 30.05 82 GLN A N 1
ATOM 623 C CA . GLN A 1 82 ? -15.624 -24.902 66.164 1.00 30.05 82 GLN A CA 1
ATOM 624 C C . GLN A 1 82 ? -14.367 -24.173 65.548 1.00 30.05 82 GLN A C 1
ATOM 626 O O . GLN A 1 82 ? -13.787 -24.665 64.595 1.00 30.05 82 GLN A O 1
ATOM 631 N N . ILE A 1 83 ? -13.872 -22.983 65.987 1.00 30.03 83 ILE A N 1
ATOM 632 C CA . ILE A 1 83 ? -14.238 -22.007 67.062 1.00 30.03 83 ILE A CA 1
ATOM 633 C C . ILE A 1 83 ? -13.665 -20.565 66.804 1.00 30.03 83 ILE A C 1
ATOM 635 O O . ILE A 1 83 ? -12.574 -20.482 66.263 1.00 30.03 83 ILE A O 1
ATOM 639 N N . LEU A 1 84 ? -14.387 -19.499 67.246 1.00 28.14 84 LEU A N 1
ATOM 640 C CA . LEU A 1 84 ? -14.027 -18.097 67.701 1.00 28.14 84 LEU A CA 1
ATOM 641 C C . LEU A 1 84 ? -12.904 -17.265 66.993 1.00 28.14 84 LEU A C 1
ATOM 643 O O . LEU A 1 84 ? -11.982 -17.822 66.425 1.00 28.14 84 LEU A O 1
ATOM 647 N N . CYS A 1 85 ? -12.819 -15.917 67.019 1.00 24.88 85 CYS A N 1
ATOM 648 C CA . CYS A 1 85 ? -13.589 -14.756 67.552 1.00 24.88 85 CYS A CA 1
ATOM 649 C C . CYS A 1 85 ? -13.226 -13.516 66.660 1.00 24.88 85 CYS A C 1
ATOM 651 O O . CYS A 1 85 ? -12.134 -13.505 66.103 1.00 24.88 85 CYS A O 1
ATOM 653 N N . SER A 1 86 ? -14.069 -12.518 66.332 1.00 26.34 86 SER A N 1
ATOM 654 C CA . SER A 1 86 ? -14.595 -11.382 67.144 1.00 26.34 86 SER A CA 1
ATOM 655 C C . SER A 1 86 ? -13.524 -10.551 67.894 1.00 26.34 86 SER A C 1
ATOM 657 O O . SER A 1 86 ? -12.671 -11.142 68.540 1.00 26.34 86 SER A O 1
ATOM 659 N N . CYS A 1 87 ? -13.517 -9.202 67.921 1.00 27.44 87 CYS A N 1
ATOM 660 C CA . CYS A 1 87 ? -14.446 -8.161 67.413 1.00 27.44 87 CYS A CA 1
ATOM 661 C C . CYS A 1 87 ? -13.755 -6.764 67.273 1.00 27.44 87 CYS A C 1
ATOM 663 O O . CYS A 1 87 ? -12.661 -6.605 67.791 1.00 27.44 87 CYS A O 1
ATOM 665 N N . CYS A 1 88 ? -14.440 -5.801 66.615 1.00 26.09 88 CYS A N 1
ATOM 666 C CA . CYS A 1 88 ? -14.533 -4.312 66.775 1.00 26.09 88 CYS A CA 1
ATOM 667 C C . CYS A 1 88 ? -13.385 -3.469 67.439 1.00 26.09 88 CYS A C 1
ATOM 669 O O . CYS A 1 88 ? -12.725 -3.937 68.351 1.00 26.09 88 CYS A O 1
ATOM 671 N N . THR A 1 89 ? -13.132 -2.171 67.147 1.00 28.16 89 THR A N 1
ATOM 672 C CA . THR A 1 89 ? -13.962 -1.071 66.567 1.00 28.16 89 THR A CA 1
ATOM 673 C C . THR A 1 89 ? -13.105 0.127 66.043 1.00 28.16 89 THR A C 1
ATOM 675 O O . THR A 1 89 ? -11.888 0.114 66.173 1.00 28.16 89 THR A O 1
ATOM 678 N N . GLN A 1 90 ? -13.780 1.148 65.479 1.00 27.75 90 GLN A N 1
ATOM 679 C CA . GLN A 1 90 ? -13.446 2.587 65.236 1.00 27.75 90 GLN A CA 1
ATOM 680 C C . GLN A 1 90 ? -12.407 3.287 66.169 1.00 27.75 90 GLN A C 1
ATOM 682 O O . GLN A 1 90 ? -12.250 2.841 67.300 1.00 27.75 90 GLN A O 1
ATOM 687 N N . SER A 1 91 ? -11.742 4.416 65.824 1.00 27.77 91 SER A N 1
ATOM 688 C CA . SER A 1 91 ? -11.791 5.345 64.652 1.00 27.77 91 SER A CA 1
ATOM 689 C C . SER A 1 91 ? -10.498 6.205 64.480 1.00 27.77 91 SER A C 1
ATOM 691 O O . SER A 1 91 ? -9.598 6.137 65.308 1.00 27.77 91 SER A O 1
ATOM 693 N N . ASP A 1 92 ? -10.481 7.051 63.429 1.00 28.53 92 ASP A N 1
ATOM 694 C CA . ASP A 1 92 ? -9.722 8.318 63.242 1.00 28.53 92 ASP A CA 1
ATOM 695 C C . ASP A 1 92 ? -8.193 8.334 62.981 1.00 28.53 92 ASP A C 1
ATOM 697 O O . ASP A 1 92 ? -7.412 7.628 63.607 1.00 28.53 92 ASP A O 1
ATOM 701 N N . GLY A 1 93 ? -7.759 9.280 62.122 1.00 25.89 93 GLY A N 1
ATOM 702 C CA . GLY A 1 93 ? -6.461 9.967 62.288 1.00 25.89 93 GLY A CA 1
ATOM 703 C C . GLY A 1 93 ? -5.414 9.938 61.153 1.00 25.89 93 GLY A C 1
ATOM 704 O O . GLY A 1 93 ? -4.440 9.204 61.248 1.00 25.89 93 GLY A O 1
ATOM 705 N N . ALA A 1 94 ? -5.512 10.892 60.213 1.00 27.19 94 ALA A N 1
ATOM 706 C CA . ALA A 1 94 ? -4.411 11.455 59.395 1.00 27.19 94 ALA A CA 1
ATOM 707 C C . ALA A 1 94 ? -3.647 10.566 58.370 1.00 27.19 94 ALA A C 1
ATOM 709 O O . ALA A 1 94 ? -3.626 9.342 58.415 1.00 27.19 94 ALA A O 1
ATOM 710 N N . VAL A 1 95 ? -3.005 11.240 57.404 1.00 31.12 95 VAL A N 1
ATOM 711 C CA . VAL A 1 95 ? -2.257 10.662 56.266 1.00 31.12 95 VAL A CA 1
ATOM 712 C C . VAL A 1 95 ? -0.768 11.007 56.379 1.00 31.12 95 VAL A C 1
ATOM 714 O O . VAL A 1 95 ? -0.432 12.167 56.626 1.00 31.12 95 VAL A O 1
ATOM 717 N N . PRO A 1 96 ? 0.127 10.043 56.108 1.00 30.20 96 PRO A N 1
ATOM 718 C CA . PRO A 1 96 ? 1.270 10.333 55.238 1.00 30.20 96 PRO A CA 1
ATOM 719 C C . PRO A 1 96 ? 1.504 9.264 54.147 1.00 30.20 96 PRO A C 1
ATOM 721 O O . PRO A 1 96 ? 0.943 8.173 54.174 1.00 30.20 96 PRO A O 1
ATOM 724 N N . LEU A 1 97 ? 2.339 9.626 53.166 1.00 31.61 97 LEU A N 1
ATOM 725 C CA . LEU A 1 97 ? 2.699 8.892 51.941 1.00 31.61 97 LEU A CA 1
ATOM 726 C C . LEU A 1 97 ? 2.787 7.355 52.068 1.00 31.61 97 LEU A C 1
ATOM 728 O O . LEU A 1 97 ? 3.622 6.832 52.805 1.00 31.61 97 LEU A O 1
ATOM 732 N N . VAL A 1 98 ? 2.062 6.644 51.196 1.00 28.06 98 VAL A N 1
ATOM 733 C CA . VAL A 1 98 ? 2.326 5.230 50.882 1.00 28.06 98 VAL A CA 1
ATOM 734 C C . VAL A 1 98 ? 3.257 5.145 49.670 1.00 28.06 98 VAL A C 1
ATOM 736 O O . VAL A 1 98 ? 2.879 5.503 48.555 1.00 28.06 98 VAL A O 1
ATOM 739 N N . LEU A 1 99 ? 4.474 4.644 49.884 1.00 33.59 99 LEU A N 1
ATOM 740 C CA . LEU A 1 99 ? 5.360 4.188 48.810 1.00 33.59 99 LEU A CA 1
ATOM 741 C C . LEU A 1 99 ? 4.874 2.830 48.283 1.00 33.59 99 LEU A C 1
ATOM 743 O O . LEU A 1 99 ? 4.570 1.930 49.065 1.00 33.59 99 LEU A O 1
ATOM 747 N N . LEU A 1 100 ? 4.826 2.669 46.958 1.00 38.47 100 LEU A N 1
ATOM 748 C CA . LEU A 1 100 ? 4.505 1.386 46.327 1.00 38.47 100 LEU A CA 1
ATOM 749 C C . LEU A 1 100 ? 5.629 0.361 46.589 1.00 38.47 100 LEU A C 1
ATOM 751 O O . LEU A 1 100 ? 6.796 0.685 46.351 1.00 38.47 100 LEU A O 1
ATOM 755 N N . PRO A 1 101 ? 5.315 -0.873 47.026 1.00 35.47 101 PRO A N 1
ATOM 756 C CA . PRO A 1 101 ? 6.310 -1.931 47.153 1.00 35.47 101 PRO A CA 1
ATOM 757 C C . PRO A 1 101 ? 6.731 -2.465 45.767 1.00 35.47 101 PRO A C 1
ATOM 759 O O . PRO A 1 101 ? 5.902 -2.527 44.855 1.00 35.47 101 PRO A O 1
ATOM 762 N N . PRO A 1 102 ? 7.997 -2.883 45.585 1.00 37.19 102 PRO A N 1
ATOM 763 C CA . PRO A 1 102 ? 8.450 -3.508 44.346 1.00 37.19 102 PRO A CA 1
ATOM 764 C C . PRO A 1 102 ? 7.894 -4.933 44.191 1.00 37.19 102 PRO A C 1
ATOM 766 O O . PRO A 1 102 ? 7.702 -5.654 45.170 1.00 37.19 102 PRO A O 1
ATOM 769 N N . LEU A 1 103 ? 7.685 -5.359 42.942 1.00 39.44 103 LEU A N 1
ATOM 770 C CA . LEU A 1 103 ? 7.315 -6.739 42.613 1.00 39.44 103 LEU A CA 1
ATOM 771 C C . LEU A 1 103 ? 8.466 -7.717 42.939 1.00 39.44 103 LEU A C 1
ATOM 773 O O . LEU A 1 103 ? 9.625 -7.391 42.669 1.00 39.44 103 LEU A O 1
ATOM 777 N N . PRO A 1 104 ? 8.175 -8.919 43.474 1.00 38.00 104 PRO A N 1
ATOM 778 C CA . PRO A 1 104 ? 9.192 -9.933 43.741 1.00 38.00 104 PRO A CA 1
ATOM 779 C C . PRO A 1 104 ? 9.692 -10.603 42.443 1.00 38.00 104 PRO A C 1
ATOM 781 O O . PRO A 1 104 ? 8.931 -10.722 41.479 1.00 38.00 104 PRO A O 1
ATOM 784 N N . PRO A 1 105 ? 10.951 -11.078 42.402 1.00 38.09 105 PRO A N 1
ATOM 785 C CA . PRO A 1 105 ? 11.497 -11.790 41.249 1.00 38.09 105 PRO A CA 1
ATOM 786 C C . PRO A 1 105 ? 10.948 -13.222 41.138 1.00 38.09 105 PRO A C 1
ATOM 788 O O . PRO A 1 105 ? 10.729 -13.901 42.142 1.00 38.09 105 PRO A O 1
ATOM 791 N N . LEU A 1 106 ? 10.786 -13.706 39.903 1.00 37.09 106 LEU A N 1
ATOM 792 C CA . LEU A 1 106 ? 10.457 -15.107 39.620 1.00 37.09 106 LEU A CA 1
ATOM 793 C C . LEU A 1 106 ? 11.698 -16.010 39.796 1.00 37.09 106 LEU A C 1
ATOM 795 O O . LEU A 1 106 ? 12.789 -15.619 39.372 1.00 37.09 106 LEU A O 1
ATOM 799 N N . PRO A 1 107 ? 11.561 -17.216 40.381 1.00 33.62 107 PRO A N 1
ATOM 800 C CA . PRO A 1 107 ? 12.669 -18.153 40.543 1.00 33.62 107 PRO A CA 1
ATOM 801 C C . PRO A 1 107 ? 12.984 -18.915 39.237 1.00 33.62 107 PRO A C 1
ATOM 803 O O . PRO A 1 107 ? 12.074 -19.188 38.450 1.00 33.62 107 PRO A O 1
ATOM 806 N N . PRO A 1 108 ? 14.247 -19.321 39.007 1.00 32.97 108 PRO A N 1
ATOM 807 C CA . PRO A 1 108 ? 14.617 -20.142 37.859 1.00 32.97 108 PRO A CA 1
ATOM 808 C C . PRO A 1 108 ? 14.226 -21.612 38.076 1.00 32.97 108 PRO A C 1
ATOM 810 O O . PRO A 1 108 ? 14.588 -22.218 39.084 1.00 32.97 108 PRO A O 1
ATOM 813 N N . LEU A 1 109 ? 13.540 -22.214 37.102 1.00 31.50 109 LEU A N 1
ATOM 814 C CA . LEU A 1 109 ? 13.289 -23.656 37.085 1.00 31.50 109 LEU A CA 1
ATOM 815 C C . LEU A 1 109 ? 14.433 -24.391 36.379 1.00 31.50 109 LEU A C 1
ATOM 817 O O . LEU A 1 109 ? 14.572 -24.325 35.158 1.00 31.50 109 LEU A O 1
ATOM 821 N N . LEU A 1 110 ? 15.223 -25.136 37.155 1.00 29.08 110 LEU A N 1
ATOM 822 C CA . LEU A 1 110 ? 16.043 -26.217 36.616 1.00 29.08 110 LEU A CA 1
ATOM 823 C C . LEU A 1 110 ? 15.139 -27.355 36.128 1.00 29.08 110 LEU A C 1
ATOM 825 O O . LEU A 1 110 ? 14.198 -27.744 36.819 1.00 29.08 110 LEU A O 1
ATOM 829 N N . SER A 1 111 ? 15.490 -27.951 34.991 1.00 28.14 111 SER A N 1
ATOM 830 C CA . SER A 1 111 ? 15.024 -29.283 34.609 1.00 28.14 111 SER A CA 1
ATOM 831 C C . SER A 1 111 ? 16.242 -30.192 34.475 1.00 28.14 111 SER A C 1
ATOM 833 O O . SER A 1 111 ? 17.186 -29.865 33.756 1.00 28.14 111 SER A O 1
ATOM 835 N N . ALA A 1 112 ? 16.243 -31.299 35.215 1.00 27.09 112 ALA A N 1
ATOM 836 C CA . ALA A 1 112 ? 17.293 -32.310 35.192 1.00 27.09 112 ALA A CA 1
ATOM 837 C C . ALA A 1 112 ? 16.745 -33.616 34.602 1.00 27.09 112 ALA A C 1
ATOM 839 O O . ALA A 1 112 ? 15.549 -33.894 34.680 1.00 27.09 112 ALA A O 1
ATOM 840 N N . ALA A 1 113 ? 17.630 -34.393 33.982 1.00 26.27 113 ALA A N 1
ATOM 841 C CA . ALA A 1 113 ? 17.265 -35.514 33.127 1.00 26.27 113 ALA A CA 1
ATOM 842 C C . ALA A 1 113 ? 16.498 -36.645 33.839 1.00 26.27 113 ALA A C 1
ATOM 844 O O . ALA A 1 113 ? 16.778 -36.987 34.986 1.00 26.27 113 ALA A O 1
ATOM 845 N N . PHE A 1 114 ? 15.652 -37.328 33.066 1.00 26.12 114 PHE A N 1
ATOM 846 C CA . PHE A 1 114 ? 15.406 -38.762 33.215 1.00 26.12 114 PHE A CA 1
ATOM 847 C C . PHE A 1 114 ? 15.818 -39.466 31.917 1.00 26.12 114 PHE A C 1
ATOM 849 O O . PHE A 1 114 ? 15.729 -38.878 30.840 1.00 26.12 114 PHE A O 1
ATOM 856 N N . ALA A 1 115 ? 16.294 -40.708 32.017 1.00 25.52 115 ALA A N 1
ATOM 857 C CA . ALA A 1 115 ? 16.835 -41.468 30.891 1.00 25.52 115 ALA A CA 1
ATOM 858 C C . ALA A 1 115 ? 16.136 -42.827 30.739 1.00 25.52 115 ALA A C 1
ATOM 860 O O . ALA A 1 115 ? 15.778 -43.461 31.730 1.00 25.52 115 ALA A O 1
ATOM 861 N N . GLY A 1 116 ? 15.984 -43.281 29.493 1.00 23.45 116 GLY A N 1
ATOM 862 C CA . GLY A 1 116 ? 15.357 -44.555 29.140 1.00 23.45 116 GLY A CA 1
ATOM 863 C C . GLY A 1 116 ? 15.705 -44.970 27.708 1.00 23.45 116 GLY A C 1
ATOM 864 O O . GLY A 1 116 ? 15.466 -44.230 26.762 1.00 23.45 116 GLY A O 1
ATOM 865 N N . SER A 1 117 ? 16.317 -46.146 27.591 1.00 24.34 117 SER A N 1
ATOM 866 C CA . SER A 1 117 ? 16.768 -46.860 26.382 1.00 24.34 117 SER A CA 1
ATOM 867 C C . SER A 1 117 ? 15.640 -47.132 25.346 1.00 24.34 117 SER A C 1
ATOM 869 O O . SER A 1 117 ? 14.471 -47.054 25.698 1.00 24.34 117 SER A O 1
ATOM 871 N N . ALA A 1 118 ? 15.896 -47.523 24.084 1.00 24.58 118 ALA A N 1
ATOM 872 C CA . ALA A 1 118 ? 17.032 -48.338 23.632 1.00 24.58 118 ALA A CA 1
ATOM 873 C C . ALA A 1 118 ? 17.478 -48.176 22.154 1.00 24.58 118 ALA A C 1
ATOM 875 O O . ALA A 1 118 ? 16.679 -48.199 21.227 1.00 24.58 118 ALA A O 1
ATOM 876 N N . THR A 1 119 ? 18.805 -48.103 21.990 1.00 23.97 119 THR A N 1
ATOM 877 C CA . THR A 1 119 ? 19.675 -48.757 20.981 1.00 23.97 119 THR A CA 1
ATOM 878 C C . THR A 1 119 ? 19.085 -49.320 19.671 1.00 23.97 119 THR A C 1
ATOM 880 O O . THR A 1 119 ? 18.345 -50.300 19.708 1.00 23.97 119 THR A O 1
ATOM 883 N N . TYR A 1 120 ? 19.687 -48.951 18.530 1.00 23.73 120 TYR A N 1
ATOM 884 C CA . TYR A 1 120 ? 20.756 -49.776 17.926 1.00 23.73 120 TYR A CA 1
ATOM 885 C C . TYR A 1 120 ? 21.640 -48.966 16.955 1.00 23.73 120 TYR A C 1
ATOM 887 O O . TYR A 1 120 ? 21.178 -48.005 16.347 1.00 23.73 120 TYR A O 1
ATOM 895 N N . SER A 1 121 ? 22.901 -49.380 16.796 1.00 24.11 121 SER A N 1
ATOM 896 C CA . SER A 1 121 ? 23.862 -48.837 15.816 1.00 24.11 121 SER A CA 1
ATOM 897 C C . SER A 1 121 ? 24.394 -49.974 14.932 1.00 24.11 121 SER A C 1
ATOM 899 O O . SER A 1 121 ? 24.238 -51.145 15.278 1.00 24.11 121 SER A O 1
ATOM 901 N N . PRO A 1 122 ? 25.112 -49.664 13.844 1.00 32.22 122 PRO A N 1
ATOM 902 C CA . PRO A 1 122 ? 26.534 -50.005 13.924 1.00 32.22 122 PRO A CA 1
ATOM 903 C C . PRO A 1 122 ? 27.461 -48.873 13.468 1.00 32.22 122 PRO A C 1
ATOM 905 O O . PRO A 1 122 ? 27.098 -47.992 12.695 1.00 32.22 122 PRO A O 1
ATOM 908 N N . SER A 1 123 ? 28.684 -48.908 13.987 1.00 23.06 123 SER A N 1
ATOM 909 C CA . SER A 1 123 ? 29.750 -47.946 13.725 1.00 23.06 123 SER A CA 1
ATOM 910 C C . SER A 1 123 ? 30.719 -48.442 12.650 1.00 23.06 123 SER A C 1
ATOM 912 O O . SER A 1 123 ? 30.895 -49.644 12.466 1.00 23.06 123 SER A O 1
ATOM 914 N N . PHE A 1 124 ? 31.449 -47.515 12.026 1.00 25.91 124 PHE A N 1
ATOM 915 C CA . PHE A 1 124 ? 32.822 -47.785 11.598 1.00 25.91 124 PHE A CA 1
ATOM 916 C C . PHE A 1 124 ? 33.683 -46.529 11.755 1.00 25.91 124 PHE A C 1
ATOM 918 O O . PHE A 1 124 ? 33.256 -45.427 11.420 1.00 25.91 124 PHE A O 1
ATOM 925 N N . VAL A 1 125 ? 34.891 -46.687 12.302 1.00 26.97 125 VAL A N 1
ATOM 926 C CA . VAL A 1 125 ? 35.815 -45.575 12.575 1.00 26.97 125 VAL A CA 1
ATOM 927 C C . VAL A 1 125 ? 36.883 -45.523 11.488 1.00 26.97 125 VAL A C 1
ATOM 929 O O . VAL A 1 125 ? 37.695 -46.438 11.374 1.00 26.97 125 VAL A O 1
ATOM 932 N N . GLY A 1 126 ? 36.915 -44.430 10.726 1.00 25.84 126 GLY A N 1
ATOM 933 C CA . GLY A 1 126 ? 37.978 -44.121 9.769 1.00 25.84 126 GLY A CA 1
ATOM 934 C C . GLY A 1 126 ? 38.682 -42.821 10.147 1.00 25.84 126 GLY A C 1
ATOM 935 O O . GLY A 1 126 ? 38.061 -41.761 10.150 1.00 25.84 126 GLY A O 1
ATOM 936 N N . LYS A 1 127 ? 39.982 -42.881 10.460 1.00 30.00 127 LYS A N 1
ATOM 937 C CA . LYS A 1 127 ? 40.807 -41.673 10.617 1.00 30.00 127 LYS A CA 1
ATOM 938 C C . LYS A 1 127 ? 41.027 -41.042 9.241 1.00 30.00 127 LYS A C 1
ATOM 940 O O . LYS A 1 127 ? 41.525 -41.723 8.349 1.00 30.00 127 LYS A O 1
ATOM 945 N N . SER A 1 128 ? 40.756 -39.748 9.094 1.00 26.02 128 SER A N 1
ATOM 946 C CA . SER A 1 128 ? 41.244 -38.959 7.959 1.00 26.02 128 SER A CA 1
ATOM 947 C C . SER A 1 128 ? 41.766 -37.605 8.434 1.00 26.02 128 SER A C 1
ATOM 949 O O . SER A 1 128 ? 41.307 -37.067 9.441 1.00 26.02 128 SER A O 1
ATOM 951 N N . VAL A 1 129 ? 42.780 -37.097 7.737 1.00 26.88 129 VAL A N 1
ATOM 952 C CA . VAL A 1 129 ? 43.518 -35.881 8.096 1.00 26.88 129 VAL A CA 1
ATOM 953 C C . VAL A 1 129 ? 42.650 -34.646 7.852 1.00 26.88 129 VAL A C 1
ATOM 955 O O . VAL A 1 129 ? 41.993 -34.533 6.819 1.00 26.88 129 VAL A O 1
ATOM 958 N N . ALA A 1 130 ? 42.685 -33.689 8.782 1.00 28.31 130 ALA A N 1
ATOM 959 C CA . ALA A 1 130 ? 41.986 -32.416 8.648 1.00 28.31 130 ALA A CA 1
ATOM 960 C C . ALA A 1 130 ? 42.627 -31.534 7.557 1.00 28.31 130 ALA A C 1
ATOM 962 O O . ALA A 1 130 ? 43.484 -30.697 7.833 1.00 28.31 130 ALA A O 1
ATOM 963 N N . SER A 1 131 ? 42.193 -31.704 6.307 1.00 26.75 131 SER A N 1
ATOM 964 C CA . SER A 1 131 ? 42.452 -30.730 5.246 1.00 26.75 131 SER A CA 1
ATOM 965 C C . SER A 1 131 ? 41.459 -29.575 5.387 1.00 26.75 131 SER A C 1
ATOM 967 O O . SER A 1 131 ? 40.290 -29.697 5.020 1.00 26.75 131 SER A O 1
ATOM 969 N N . GLN A 1 132 ? 41.908 -28.456 5.962 1.00 28.45 132 GLN A N 1
ATOM 970 C CA . GLN A 1 132 ? 41.103 -27.238 6.074 1.00 28.45 132 GLN A CA 1
ATOM 971 C C . GLN A 1 132 ? 40.916 -26.591 4.696 1.00 28.45 132 GLN A C 1
ATOM 973 O O . GLN A 1 132 ? 41.631 -25.662 4.317 1.00 28.45 132 GLN A O 1
ATOM 978 N N . LYS A 1 133 ? 39.914 -27.057 3.947 1.00 28.06 133 LYS A N 1
ATOM 979 C CA . LYS A 1 133 ? 39.411 -26.336 2.778 1.00 28.06 133 LYS A CA 1
ATOM 980 C C . LYS A 1 133 ? 38.664 -25.093 3.270 1.00 28.06 133 LYS A C 1
ATOM 982 O O . LYS A 1 133 ? 37.479 -25.150 3.586 1.00 28.06 133 LYS A O 1
ATOM 987 N N . LYS A 1 134 ? 39.389 -23.977 3.386 1.00 26.42 134 LYS A N 1
ATOM 988 C CA . LYS A 1 134 ? 38.820 -22.652 3.648 1.00 26.42 134 LYS A CA 1
ATOM 989 C C . LYS A 1 134 ? 37.805 -22.360 2.538 1.00 26.42 134 LYS A C 1
ATOM 991 O O . LYS A 1 134 ? 38.203 -22.231 1.384 1.00 26.42 134 LYS A O 1
ATOM 996 N N . MET A 1 135 ? 36.513 -22.318 2.866 1.00 30.98 135 MET A N 1
ATOM 997 C CA . MET A 1 135 ? 35.502 -21.853 1.915 1.00 30.98 135 MET A CA 1
ATOM 998 C C . MET A 1 135 ? 35.795 -20.389 1.601 1.00 30.98 135 MET A C 1
ATOM 1000 O O . MET A 1 135 ? 35.861 -19.556 2.506 1.00 30.98 135 MET A O 1
ATOM 1004 N N . GLU A 1 136 ? 36.009 -20.087 0.327 1.00 40.97 136 GLU A N 1
ATOM 1005 C CA . GLU A 1 136 ? 36.084 -18.711 -0.144 1.00 40.97 136 GLU A CA 1
ATOM 1006 C C . GLU A 1 136 ? 34.684 -18.107 -0.018 1.00 40.97 136 GLU A C 1
ATOM 1008 O O . GLU A 1 136 ? 33.724 -18.631 -0.588 1.00 40.97 136 GLU A O 1
ATOM 1013 N N . LYS A 1 137 ? 34.551 -17.037 0.777 1.00 52.41 137 LYS A N 1
ATOM 1014 C CA . LYS A 1 137 ? 33.301 -16.277 0.865 1.00 52.41 137 LYS A CA 1
ATOM 1015 C C . LYS A 1 137 ? 33.060 -15.682 -0.525 1.00 52.41 137 LYS A C 1
ATOM 1017 O O . LYS A 1 137 ? 33.905 -14.942 -1.027 1.00 52.41 137 LYS A O 1
ATOM 1022 N N . SER A 1 138 ? 31.968 -16.066 -1.183 1.00 55.84 138 SER A N 1
ATOM 1023 C CA . SER A 1 138 ? 31.673 -15.600 -2.539 1.00 55.84 138 SER A CA 1
ATOM 1024 C C . SER A 1 138 ? 31.459 -14.090 -2.527 1.00 55.84 138 SER A C 1
ATOM 1026 O O . SER A 1 138 ? 30.588 -13.618 -1.800 1.00 55.84 138 SER A O 1
ATOM 1028 N N . SER A 1 139 ? 32.221 -13.352 -3.336 1.00 74.06 139 SER A N 1
ATOM 1029 C CA . SER A 1 139 ? 32.098 -11.896 -3.459 1.00 74.06 139 SER A CA 1
ATOM 1030 C C . SER A 1 139 ? 30.696 -11.515 -3.943 1.00 74.06 139 SER A C 1
ATOM 1032 O O . SER A 1 139 ? 30.366 -11.666 -5.120 1.00 74.06 139 SER A O 1
ATOM 1034 N N . HIS A 1 140 ? 29.876 -11.065 -2.997 1.00 86.75 140 HIS A N 1
ATOM 1035 C CA . HIS A 1 140 ? 28.460 -10.761 -3.146 1.00 86.75 140 HIS A CA 1
ATOM 1036 C C . HIS A 1 140 ? 28.186 -9.332 -2.665 1.00 86.75 140 HIS A C 1
ATOM 1038 O O . HIS A 1 140 ? 28.810 -8.869 -1.711 1.00 86.75 140 HIS A O 1
ATOM 1044 N N . LEU A 1 141 ? 27.253 -8.647 -3.328 1.00 91.94 141 LEU A N 1
ATOM 1045 C CA . LEU A 1 141 ? 26.766 -7.331 -2.940 1.00 91.94 141 LEU A CA 1
ATOM 1046 C C . LEU A 1 141 ? 25.251 -7.360 -2.698 1.00 91.94 141 LEU A C 1
ATOM 1048 O O . LEU A 1 141 ? 24.469 -7.541 -3.639 1.00 91.94 141 LEU A O 1
ATOM 1052 N N . LEU A 1 142 ? 24.846 -7.122 -1.450 1.00 94.75 142 LEU A N 1
ATOM 1053 C CA . LEU A 1 142 ? 23.444 -6.985 -1.067 1.00 94.75 142 LEU A CA 1
ATOM 1054 C C . LEU A 1 142 ? 23.022 -5.508 -1.078 1.00 94.75 142 LEU A C 1
ATOM 1056 O O . LEU A 1 142 ? 23.710 -4.642 -0.534 1.00 94.75 142 LEU A O 1
ATOM 1060 N N . VAL A 1 143 ? 21.859 -5.220 -1.662 1.00 96.88 143 VAL A N 1
ATOM 1061 C CA . VAL A 1 143 ? 21.238 -3.891 -1.689 1.00 96.88 143 VAL A CA 1
ATOM 1062 C C . VAL A 1 143 ? 19.829 -3.989 -1.099 1.00 96.88 143 VAL A C 1
ATOM 1064 O O . VAL A 1 143 ? 18.941 -4.593 -1.697 1.00 96.88 143 VAL A O 1
ATOM 1067 N N . LEU A 1 144 ? 19.607 -3.393 0.073 1.00 97.12 144 LEU A N 1
ATOM 1068 C CA . LEU A 1 144 ? 18.320 -3.395 0.777 1.00 97.12 144 LEU A CA 1
ATOM 1069 C C . LEU A 1 144 ? 17.628 -2.035 0.641 1.00 97.12 144 LEU A C 1
ATOM 1071 O O . LEU A 1 144 ? 18.224 -1.003 0.963 1.00 97.12 144 LEU A O 1
ATOM 1075 N N . TYR A 1 145 ? 16.362 -2.014 0.209 1.00 96.31 145 TYR A N 1
ATOM 1076 C CA . TYR A 1 145 ? 15.624 -0.765 -0.002 1.00 96.31 145 TYR A CA 1
ATOM 1077 C C . TYR A 1 145 ? 14.331 -0.621 0.804 1.00 96.31 145 TYR A C 1
ATOM 1079 O O . TYR A 1 145 ? 13.569 -1.564 1.012 1.00 96.31 145 TYR A O 1
ATOM 1087 N N . ALA A 1 146 ? 14.051 0.621 1.205 1.00 95.00 146 ALA A N 1
ATOM 1088 C CA . ALA A 1 146 ? 12.824 1.025 1.882 1.00 95.00 146 ALA A CA 1
ATOM 1089 C C . ALA A 1 146 ? 12.152 2.162 1.101 1.00 95.00 146 ALA A C 1
ATOM 1091 O O . ALA A 1 146 ? 12.606 3.311 1.132 1.00 95.00 146 ALA A O 1
ATOM 1092 N N . SER A 1 147 ? 11.068 1.851 0.389 1.00 87.88 147 SER A N 1
ATOM 1093 C CA . SER A 1 147 ? 10.411 2.772 -0.546 1.00 87.88 147 SER A CA 1
ATOM 1094 C C . SER A 1 147 ? 8.909 2.850 -0.297 1.00 87.88 147 SER A C 1
ATOM 1096 O O . SER A 1 147 ? 8.232 1.828 -0.349 1.00 87.88 147 SER A O 1
ATOM 1098 N N . GLN A 1 148 ? 8.383 4.058 -0.073 1.00 79.06 148 GLN A N 1
ATOM 1099 C CA . GLN A 1 148 ? 6.937 4.284 0.061 1.00 79.06 148 GLN A CA 1
ATOM 1100 C C . GLN A 1 148 ? 6.242 4.503 -1.298 1.00 79.06 148 GLN A C 1
ATOM 1102 O O . GLN A 1 148 ? 5.068 4.181 -1.457 1.00 79.06 148 GLN A O 1
ATOM 1107 N N . THR A 1 149 ? 6.956 5.075 -2.276 1.00 68.31 149 THR A N 1
ATOM 1108 C CA . THR A 1 149 ? 6.390 5.560 -3.553 1.00 68.31 149 THR A CA 1
ATOM 1109 C C . THR A 1 149 ? 7.027 4.967 -4.808 1.00 68.31 149 THR A C 1
ATOM 1111 O O . THR A 1 149 ? 6.410 5.021 -5.869 1.00 68.31 149 THR A O 1
ATOM 1114 N N . GLY A 1 150 ? 8.236 4.406 -4.713 1.00 74.75 150 GLY A N 1
ATOM 1115 C CA . GLY A 1 150 ? 9.007 3.917 -5.861 1.00 74.75 150 GLY A CA 1
ATOM 1116 C C . GLY A 1 150 ? 10.458 4.390 -5.830 1.00 74.75 150 GLY A C 1
ATOM 1117 O O . GLY A 1 150 ? 11.349 3.554 -5.852 1.00 74.75 150 GLY A O 1
ATOM 1118 N N . ASN A 1 151 ? 10.708 5.685 -5.623 1.00 83.50 151 ASN A N 1
ATOM 1119 C CA . ASN A 1 151 ? 12.012 6.342 -5.820 1.00 83.50 151 ASN A CA 1
ATOM 1120 C C . ASN A 1 151 ? 13.217 5.615 -5.168 1.00 83.50 151 ASN A C 1
ATOM 1122 O O . ASN A 1 151 ? 14.262 5.459 -5.795 1.00 83.50 151 ASN A O 1
ATOM 1126 N N . ALA A 1 152 ? 13.084 5.111 -3.932 1.00 90.25 152 ALA A N 1
ATOM 1127 C CA . ALA A 1 152 ? 14.179 4.412 -3.240 1.00 90.25 152 ALA A CA 1
ATOM 1128 C C . ALA A 1 152 ? 14.460 2.995 -3.790 1.00 90.25 152 ALA A C 1
ATOM 1130 O O . ALA A 1 152 ? 15.552 2.470 -3.613 1.00 90.25 152 ALA A O 1
ATOM 1131 N N . MET A 1 153 ? 13.487 2.391 -4.476 1.00 87.62 153 MET A N 1
ATOM 1132 C CA . MET A 1 153 ? 13.646 1.144 -5.229 1.00 87.62 153 MET A CA 1
ATOM 1133 C C . MET A 1 153 ? 14.334 1.425 -6.571 1.00 87.62 153 MET A C 1
ATOM 1135 O O . MET A 1 153 ? 15.273 0.721 -6.908 1.00 87.62 153 MET A O 1
ATOM 1139 N N . ASP A 1 154 ? 13.970 2.503 -7.276 1.00 82.00 154 ASP A N 1
ATOM 1140 C CA . ASP A 1 154 ? 14.626 2.897 -8.539 1.00 82.00 154 ASP A CA 1
ATOM 1141 C C . ASP A 1 154 ? 16.117 3.198 -8.333 1.00 82.00 154 ASP A C 1
ATOM 1143 O O . ASP A 1 154 ? 16.964 2.740 -9.103 1.00 82.00 154 ASP A O 1
ATOM 1147 N N . ALA A 1 155 ? 16.450 3.908 -7.250 1.00 89.75 155 ALA A N 1
ATOM 1148 C CA . ALA A 1 155 ? 17.832 4.152 -6.847 1.00 89.75 155 ALA A CA 1
ATOM 1149 C C . ALA A 1 155 ? 18.574 2.851 -6.464 1.00 89.75 155 ALA A C 1
ATOM 1151 O O . ALA A 1 155 ? 19.728 2.676 -6.848 1.00 89.75 155 ALA A O 1
ATOM 1152 N N . ALA A 1 156 ? 17.923 1.909 -5.770 1.00 93.06 156 ALA A N 1
ATOM 1153 C CA . ALA A 1 156 ? 18.516 0.616 -5.408 1.00 93.06 156 ALA A CA 1
ATOM 1154 C C . ALA A 1 156 ? 18.725 -0.319 -6.611 1.00 93.06 156 ALA A C 1
ATOM 1156 O O . ALA A 1 156 ? 19.741 -1.005 -6.705 1.00 93.06 156 ALA A O 1
ATOM 1157 N N . GLU A 1 157 ? 17.798 -0.323 -7.565 1.00 87.81 157 GLU A N 1
ATOM 1158 C CA . GLU A 1 157 ? 17.960 -1.035 -8.830 1.00 87.81 157 GLU A CA 1
ATOM 1159 C C . GLU A 1 157 ? 19.054 -0.397 -9.695 1.00 87.81 157 GLU A C 1
ATOM 1161 O O . GLU A 1 157 ? 19.776 -1.119 -10.378 1.00 87.81 157 GLU A O 1
ATOM 1166 N N . CYS A 1 158 ? 19.225 0.931 -9.642 1.00 87.94 158 CYS A N 1
ATOM 1167 C CA . CYS A 1 158 ? 20.347 1.617 -10.285 1.00 87.94 158 CYS A CA 1
ATOM 1168 C C . CYS A 1 158 ? 21.691 1.163 -9.691 1.00 87.94 158 CYS A C 1
ATOM 1170 O O . CYS A 1 158 ? 22.550 0.695 -10.438 1.00 87.94 158 CYS A O 1
ATOM 1172 N N . VAL A 1 159 ? 21.825 1.178 -8.354 1.00 92.56 159 VAL A N 1
ATOM 1173 C CA . VAL A 1 159 ? 22.974 0.596 -7.627 1.00 92.56 159 VAL A CA 1
ATOM 1174 C C . VAL A 1 159 ? 23.247 -0.836 -8.105 1.00 92.56 159 VAL A C 1
ATOM 1176 O O . VAL A 1 159 ? 24.386 -1.174 -8.420 1.00 92.56 159 VAL A O 1
ATOM 1179 N N . GLY A 1 160 ? 22.205 -1.668 -8.207 1.00 90.12 160 GLY A N 1
ATOM 1180 C CA . GLY A 1 160 ? 22.335 -3.053 -8.658 1.00 90.12 160 GLY A CA 1
ATOM 1181 C C . GLY A 1 160 ? 22.876 -3.186 -10.087 1.00 90.12 160 GLY A C 1
ATOM 1182 O O . GLY A 1 160 ? 23.868 -3.881 -10.302 1.00 90.12 160 GLY A O 1
ATOM 1183 N N . ARG A 1 161 ? 22.269 -2.474 -11.050 1.00 86.31 161 ARG A N 1
ATOM 1184 C CA . ARG A 1 161 ? 22.688 -2.482 -12.466 1.00 86.31 161 ARG A CA 1
ATOM 1185 C C . ARG A 1 161 ? 24.117 -1.976 -12.655 1.00 86.31 161 ARG A C 1
ATOM 1187 O O . ARG A 1 161 ? 24.871 -2.530 -13.449 1.00 86.31 161 ARG A O 1
ATOM 1194 N N . GLU A 1 162 ? 24.510 -0.931 -11.932 1.00 88.19 162 GLU A N 1
ATOM 1195 C CA . GLU A 1 162 ? 25.870 -0.395 -12.012 1.00 88.19 162 GLU A CA 1
ATOM 1196 C C . GLU A 1 162 ? 26.910 -1.379 -11.454 1.00 88.19 162 GLU A C 1
ATOM 1198 O O . GLU A 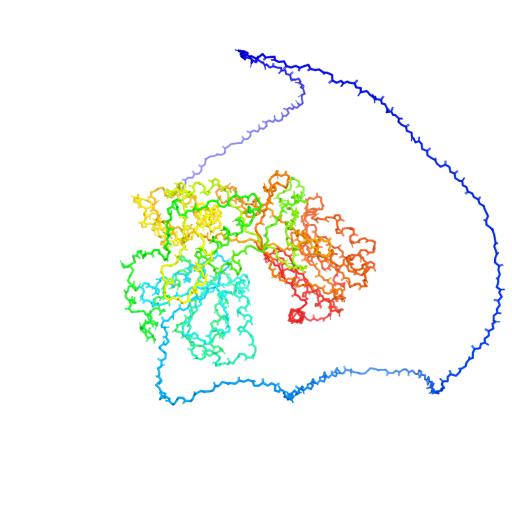1 162 ? 27.952 -1.568 -12.080 1.00 88.19 162 GLU A O 1
ATOM 1203 N N . ALA A 1 163 ? 26.622 -2.078 -10.350 1.00 89.50 163 ALA A N 1
ATOM 1204 C CA . ALA A 1 163 ? 27.508 -3.119 -9.823 1.00 89.50 163 ALA A CA 1
ATOM 1205 C C . ALA A 1 163 ? 27.681 -4.303 -10.801 1.00 89.50 163 ALA A C 1
ATOM 1207 O O . ALA A 1 163 ? 28.793 -4.800 -10.991 1.00 89.50 163 ALA A O 1
ATOM 1208 N N . GLU A 1 164 ? 26.607 -4.726 -11.473 1.00 86.44 164 GLU A N 1
ATOM 1209 C CA . GLU A 1 164 ? 26.640 -5.768 -12.512 1.00 86.44 164 GLU A CA 1
ATOM 1210 C C . GLU A 1 164 ? 27.447 -5.321 -13.745 1.00 86.44 164 GLU A C 1
ATOM 1212 O O . GLU A 1 164 ? 28.316 -6.062 -14.222 1.00 86.44 164 GLU A O 1
ATOM 1217 N N . ARG A 1 165 ? 27.270 -4.070 -14.203 1.00 83.00 165 ARG A N 1
ATOM 1218 C CA . ARG A 1 165 ? 28.123 -3.447 -15.236 1.00 83.00 165 ARG A CA 1
ATOM 1219 C C . ARG A 1 165 ? 29.594 -3.463 -14.802 1.00 83.00 165 ARG A C 1
ATOM 1221 O O . ARG A 1 165 ? 30.456 -3.923 -15.549 1.00 83.00 165 ARG A O 1
ATOM 1228 N N . GLY A 1 166 ? 29.857 -3.145 -13.534 1.00 85.38 166 GLY A N 1
ATOM 1229 C CA . GLY A 1 166 ? 31.147 -3.302 -12.852 1.00 85.38 166 GLY A CA 1
ATOM 1230 C C . GLY A 1 166 ? 31.711 -4.725 -12.777 1.00 85.38 166 GLY A C 1
ATOM 1231 O O . GLY A 1 166 ? 32.854 -4.897 -12.359 1.00 85.38 166 GLY A O 1
ATOM 1232 N N . GLY A 1 167 ? 30.965 -5.744 -13.210 1.00 84.50 167 GLY A N 1
ATOM 1233 C CA . GLY A 1 167 ? 31.401 -7.140 -13.236 1.00 84.50 167 GLY A CA 1
ATOM 1234 C C . GLY A 1 167 ? 31.234 -7.868 -11.903 1.00 84.50 167 GLY A C 1
ATOM 1235 O O . GLY A 1 167 ? 31.944 -8.844 -11.668 1.00 84.50 167 GLY A O 1
ATOM 1236 N N . CYS A 1 168 ? 30.334 -7.402 -11.031 1.00 86.50 168 CYS A N 1
ATOM 1237 C CA . CYS A 1 168 ? 30.091 -8.041 -9.743 1.00 86.50 168 CYS A CA 1
ATOM 1238 C C . CYS A 1 168 ? 29.584 -9.491 -9.902 1.00 86.50 168 CYS A C 1
ATOM 1240 O O . CYS A 1 168 ? 28.603 -9.705 -10.617 1.00 86.50 168 CYS A O 1
ATOM 1242 N N . PRO A 1 169 ? 30.204 -10.496 -9.243 1.00 82.44 169 PRO A N 1
ATOM 1243 C CA . PRO A 1 169 ? 29.840 -11.905 -9.440 1.00 82.44 169 PRO A CA 1
ATOM 1244 C C . PRO A 1 169 ? 28.431 -12.292 -8.967 1.00 82.44 169 PRO A C 1
ATOM 1246 O O . PRO A 1 169 ? 27.885 -13.289 -9.442 1.00 82.44 169 PRO A O 1
ATOM 1249 N N . SER A 1 170 ? 27.868 -11.551 -8.007 1.00 86.56 170 SER A N 1
ATOM 1250 C CA . SER A 1 170 ? 26.543 -11.797 -7.432 1.00 86.56 170 SER A CA 1
ATOM 1251 C C . SER A 1 170 ? 25.991 -10.517 -6.804 1.00 86.56 170 SER A C 1
ATOM 1253 O O . SER A 1 170 ? 26.510 -10.057 -5.787 1.00 86.56 170 SER A O 1
ATOM 1255 N N . VAL A 1 171 ? 24.911 -9.970 -7.363 1.00 88.69 171 VAL A N 1
ATOM 1256 C CA . VAL A 1 171 ? 24.204 -8.797 -6.825 1.00 88.69 171 VAL A CA 1
ATOM 1257 C C . VAL A 1 171 ? 22.769 -9.186 -6.492 1.00 88.69 171 VAL A C 1
ATOM 1259 O O . VAL A 1 171 ? 22.105 -9.848 -7.288 1.00 88.69 171 VAL A O 1
ATOM 1262 N N . GLN A 1 172 ? 22.276 -8.771 -5.327 1.00 89.69 172 GLN A N 1
ATOM 1263 C CA . GLN A 1 172 ? 20.894 -9.013 -4.910 1.00 89.69 172 GLN A CA 1
ATOM 1264 C C . GLN A 1 172 ? 20.278 -7.706 -4.415 1.00 89.69 172 GLN A C 1
ATOM 1266 O O . GLN A 1 172 ? 20.818 -7.058 -3.524 1.00 89.69 172 GLN A O 1
ATOM 1271 N N . VAL A 1 173 ? 19.150 -7.311 -5.007 1.00 90.19 173 VAL A N 1
ATOM 1272 C CA . VAL A 1 173 ? 18.422 -6.082 -4.663 1.00 90.19 173 VAL A CA 1
ATOM 1273 C C . VAL A 1 173 ? 17.071 -6.484 -4.075 1.00 90.19 173 VAL A C 1
ATOM 1275 O O . VAL A 1 173 ? 16.265 -7.088 -4.780 1.00 90.19 173 VAL A O 1
ATOM 1278 N N . LEU A 1 174 ? 16.832 -6.193 -2.792 1.00 89.50 174 LEU A N 1
ATOM 1279 C CA . LEU A 1 174 ? 15.644 -6.645 -2.056 1.00 89.50 174 LEU A CA 1
ATOM 1280 C C . LEU A 1 174 ? 14.864 -5.496 -1.400 1.00 89.50 174 LEU A C 1
ATOM 1282 O O . LEU A 1 174 ? 15.472 -4.576 -0.842 1.00 89.50 174 LEU A O 1
ATOM 1286 N N . PRO A 1 175 ? 13.523 -5.606 -1.336 1.00 89.44 175 PRO A N 1
ATOM 1287 C CA . PRO A 1 175 ? 12.740 -4.935 -0.305 1.00 89.44 175 PRO A CA 1
ATOM 1288 C C . PRO A 1 175 ? 13.261 -5.303 1.096 1.00 89.44 175 PRO A C 1
ATOM 1290 O O . PRO A 1 175 ? 13.555 -6.467 1.368 1.00 89.44 175 PRO A O 1
ATOM 1293 N N . ILE A 1 176 ? 13.367 -4.326 1.998 1.00 93.44 176 ILE A N 1
ATOM 1294 C CA . ILE A 1 176 ? 13.931 -4.532 3.346 1.00 93.44 176 ILE A CA 1
ATOM 1295 C C . ILE A 1 176 ? 13.027 -5.349 4.295 1.00 93.44 176 ILE A C 1
ATOM 1297 O O . ILE A 1 176 ? 13.496 -5.843 5.315 1.00 93.44 176 ILE A O 1
ATOM 1301 N N . ASP A 1 177 ? 11.745 -5.505 3.960 1.00 87.25 177 ASP A N 1
ATOM 1302 C CA . ASP A 1 177 ? 10.787 -6.429 4.585 1.00 87.25 177 ASP A CA 1
ATOM 1303 C C . ASP A 1 177 ? 10.956 -7.882 4.109 1.00 87.25 177 ASP A C 1
ATOM 1305 O O . ASP A 1 177 ? 10.536 -8.808 4.801 1.00 87.25 177 ASP A O 1
ATOM 1309 N N . CYS A 1 178 ? 11.620 -8.100 2.971 1.00 85.00 178 CYS A N 1
ATOM 1310 C CA . CYS A 1 178 ? 11.918 -9.427 2.429 1.00 85.00 178 CYS A CA 1
ATOM 1311 C C . CYS A 1 178 ? 13.279 -9.991 2.887 1.00 85.00 178 CYS A C 1
ATOM 1313 O O . CYS A 1 178 ? 13.714 -11.021 2.371 1.00 85.00 178 CYS A O 1
ATOM 1315 N N . PHE A 1 179 ? 13.952 -9.331 3.835 1.00 90.38 179 PHE A N 1
ATOM 1316 C CA . PHE A 1 179 ? 15.239 -9.743 4.398 1.00 90.38 179 PHE A CA 1
ATOM 1317 C C . PHE A 1 179 ? 15.138 -9.888 5.923 1.00 90.38 179 PHE A C 1
ATOM 1319 O O . PHE A 1 179 ? 14.710 -8.957 6.610 1.00 90.38 179 PHE A O 1
ATOM 1326 N N . ASP A 1 180 ? 15.558 -11.033 6.476 1.00 90.25 180 ASP A N 1
ATOM 1327 C CA . ASP A 1 180 ? 15.626 -11.191 7.932 1.00 90.25 180 ASP A CA 1
ATOM 1328 C C . ASP A 1 180 ? 16.807 -10.394 8.495 1.00 90.25 180 ASP A C 1
ATOM 1330 O O . ASP A 1 180 ? 17.975 -10.715 8.275 1.00 90.25 180 ASP A O 1
ATOM 1334 N N . ALA A 1 181 ? 16.486 -9.368 9.283 1.00 93.50 181 ALA A N 1
ATOM 1335 C CA . ALA A 1 181 ? 17.460 -8.561 10.001 1.00 93.50 181 ALA A CA 1
ATOM 1336 C C . ALA A 1 181 ? 18.411 -9.394 10.884 1.00 93.50 181 ALA A C 1
ATOM 1338 O O . ALA A 1 181 ? 19.512 -8.924 11.167 1.00 93.50 181 ALA A O 1
ATOM 1339 N N . SER A 1 182 ? 18.031 -10.610 11.305 1.00 92.75 182 SER A N 1
ATOM 1340 C CA . SER A 1 182 ? 18.906 -11.491 12.085 1.00 92.75 182 SER A CA 1
ATOM 1341 C C . SER A 1 182 ? 20.159 -11.953 11.324 1.00 92.75 182 SER A C 1
ATOM 1343 O O . SER A 1 182 ? 21.192 -12.157 11.961 1.00 92.75 182 SER A O 1
ATOM 1345 N N . CYS A 1 183 ? 20.108 -12.003 9.985 1.00 94.75 183 CYS A N 1
ATOM 1346 C CA . CYS A 1 183 ? 21.199 -12.439 9.104 1.00 94.75 183 CYS A CA 1
ATOM 1347 C C . CYS A 1 183 ? 22.210 -11.334 8.737 1.00 94.75 183 CYS A C 1
ATOM 1349 O O . CYS A 1 183 ? 23.201 -11.614 8.069 1.00 94.75 183 CYS A O 1
ATOM 1351 N N . LEU A 1 184 ? 22.019 -10.079 9.172 1.00 95.44 184 LEU A N 1
ATOM 1352 C CA . LEU A 1 184 ? 22.989 -8.999 8.899 1.00 95.44 184 LEU A CA 1
ATOM 1353 C C . LEU A 1 184 ? 24.457 -9.303 9.291 1.00 95.44 184 LEU A C 1
ATOM 1355 O O . LEU A 1 184 ? 25.336 -8.800 8.592 1.00 95.44 184 LEU A O 1
ATOM 1359 N N . PRO A 1 185 ? 24.773 -10.073 10.358 1.00 95.31 185 PRO A N 1
ATOM 1360 C CA . PRO A 1 185 ? 26.158 -10.413 10.700 1.00 95.31 185 PRO A CA 1
ATOM 1361 C C . PRO A 1 185 ? 26.826 -11.402 9.734 1.00 95.31 185 PRO A C 1
ATOM 1363 O O . PRO A 1 185 ? 28.053 -11.510 9.738 1.00 95.31 185 PRO A O 1
ATOM 1366 N N . ASP A 1 186 ? 26.045 -12.136 8.934 1.00 93.94 186 ASP A N 1
ATOM 1367 C CA . ASP A 1 186 ? 26.569 -13.091 7.954 1.00 93.94 186 ASP A CA 1
ATOM 1368 C C . ASP A 1 186 ? 27.070 -12.385 6.681 1.00 93.94 186 ASP A C 1
ATOM 1370 O O . ASP A 1 186 ? 27.949 -12.906 5.986 1.00 93.94 186 ASP A O 1
ATOM 1374 N N . GLU A 1 187 ? 26.577 -11.176 6.400 1.00 93.44 187 GLU A N 1
ATOM 1375 C CA . GLU A 1 187 ? 26.939 -10.376 5.228 1.00 93.44 187 GLU A CA 1
ATOM 1376 C C . GLU A 1 187 ? 28.302 -9.677 5.367 1.00 93.44 187 GLU A C 1
ATOM 1378 O O . GLU A 1 187 ? 28.774 -9.367 6.459 1.00 93.44 187 GLU A O 1
ATOM 1383 N N . GLU A 1 188 ? 28.979 -9.439 4.238 1.00 91.94 188 GLU A N 1
ATOM 1384 C CA . GLU A 1 188 ? 30.251 -8.690 4.202 1.00 91.94 188 GLU A CA 1
ATOM 1385 C C . GLU A 1 188 ? 30.050 -7.220 3.804 1.00 91.94 188 GLU A C 1
ATOM 1387 O O . GLU A 1 188 ? 30.644 -6.333 4.425 1.00 91.94 188 GLU A O 1
ATOM 1392 N N . ILE A 1 189 ? 29.188 -6.960 2.811 1.00 93.81 189 ILE A N 1
ATOM 1393 C CA . ILE A 1 189 ? 28.850 -5.616 2.328 1.00 93.81 189 ILE A CA 1
ATOM 1394 C C . ILE A 1 189 ? 27.342 -5.490 2.080 1.00 93.81 189 ILE A C 1
ATOM 1396 O O . ILE A 1 189 ? 26.788 -6.211 1.251 1.00 93.81 189 ILE A O 1
ATOM 1400 N N . VAL A 1 190 ? 26.698 -4.511 2.731 1.00 96.88 190 VAL A N 1
ATOM 1401 C CA . VAL A 1 190 ? 25.277 -4.178 2.509 1.00 96.88 190 VAL A CA 1
ATOM 1402 C C . VAL A 1 190 ? 25.087 -2.690 2.205 1.00 96.88 190 VAL A C 1
ATOM 1404 O O . VAL A 1 190 ? 25.467 -1.816 2.987 1.00 96.88 190 VAL A O 1
ATOM 1407 N N . ILE A 1 191 ? 24.449 -2.387 1.076 1.00 98.25 191 ILE A N 1
ATOM 1408 C CA . ILE A 1 191 ? 24.039 -1.030 0.702 1.00 98.25 191 ILE A CA 1
ATOM 1409 C C . ILE A 1 191 ? 22.570 -0.830 1.081 1.00 98.25 191 ILE A C 1
ATOM 1411 O O . ILE A 1 191 ? 21.708 -1.606 0.680 1.00 98.25 191 ILE A O 1
ATOM 1415 N N . PHE A 1 192 ? 22.266 0.237 1.814 1.00 98.50 192 PHE A N 1
ATOM 1416 C CA . PHE A 1 192 ? 20.909 0.594 2.217 1.00 98.50 192 PHE A CA 1
ATOM 1417 C C . PHE A 1 192 ? 20.408 1.807 1.434 1.00 98.50 192 PHE A C 1
ATOM 1419 O O . PHE A 1 192 ? 21.049 2.856 1.455 1.00 98.50 192 PHE A O 1
ATOM 1426 N N . VAL A 1 193 ? 19.238 1.706 0.802 1.00 98.31 193 VAL A N 1
ATOM 1427 C CA . VAL A 1 193 ? 18.612 2.816 0.063 1.00 98.31 193 VAL A CA 1
ATOM 1428 C C . VAL A 1 193 ? 17.232 3.100 0.652 1.00 98.31 193 VAL A C 1
ATOM 1430 O O . VAL A 1 193 ? 16.268 2.376 0.404 1.00 98.31 193 VAL A O 1
ATOM 1433 N N . VAL A 1 194 ? 17.127 4.125 1.502 1.00 97.56 194 VAL A N 1
ATOM 1434 C CA . VAL A 1 194 ? 15.948 4.319 2.362 1.00 97.56 194 VAL A CA 1
ATOM 1435 C C . VAL A 1 194 ? 15.314 5.699 2.215 1.00 97.56 194 VAL A C 1
ATOM 1437 O O . VAL A 1 194 ? 15.951 6.735 2.395 1.00 97.56 194 VAL A O 1
ATOM 1440 N N . SER A 1 195 ? 14.016 5.711 1.921 1.00 95.19 195 SER A N 1
ATOM 1441 C CA . SER A 1 195 ? 13.205 6.930 1.920 1.00 95.19 195 SER A CA 1
ATOM 1442 C C . SER A 1 195 ? 12.812 7.371 3.337 1.00 95.19 195 SER A C 1
ATOM 1444 O O . SER A 1 195 ? 12.774 6.581 4.283 1.00 95.19 195 SER A O 1
ATOM 1446 N N . THR A 1 196 ? 12.523 8.660 3.500 1.00 91.56 196 THR A N 1
ATOM 1447 C CA . THR A 1 196 ? 11.932 9.235 4.717 1.00 91.56 196 THR A CA 1
ATOM 1448 C C . THR A 1 196 ? 10.481 9.618 4.440 1.00 91.56 196 THR A C 1
ATOM 1450 O O . THR A 1 196 ? 10.192 10.221 3.412 1.00 91.56 196 THR A O 1
ATOM 1453 N N . THR A 1 197 ? 9.565 9.271 5.345 1.00 83.25 197 THR A N 1
ATOM 1454 C CA . THR A 1 197 ? 8.115 9.452 5.156 1.00 83.25 197 THR A CA 1
ATOM 1455 C C . THR A 1 197 ? 7.499 10.344 6.233 1.00 83.25 197 THR A C 1
ATOM 1457 O O . THR A 1 197 ? 8.133 10.633 7.253 1.00 83.25 197 THR A O 1
ATOM 1460 N N . GLY A 1 198 ? 6.247 10.765 6.014 1.00 77.12 198 GLY A N 1
ATOM 1461 C CA . GLY A 1 198 ? 5.393 11.360 7.043 1.00 77.12 198 GLY A CA 1
ATOM 1462 C C . GLY A 1 198 ? 6.037 12.549 7.752 1.00 77.12 198 GLY A C 1
ATOM 1463 O O . GLY A 1 198 ? 6.284 13.587 7.143 1.00 77.12 198 GLY A O 1
ATOM 1464 N N . GLN A 1 199 ? 6.305 12.397 9.050 1.00 73.56 199 GLN A N 1
ATOM 1465 C CA . GLN A 1 199 ? 7.015 13.385 9.857 1.00 73.56 199 GLN A CA 1
ATOM 1466 C C . GLN A 1 199 ? 8.336 12.795 10.366 1.00 73.56 199 GLN A C 1
ATOM 1468 O O . GLN A 1 199 ? 8.611 12.783 11.569 1.00 73.56 199 GLN A O 1
ATOM 1473 N N . GLY A 1 200 ? 9.191 12.362 9.433 1.00 80.81 200 GLY A N 1
ATOM 1474 C CA . GLY A 1 200 ? 10.524 11.806 9.706 1.00 80.81 200 GLY A CA 1
ATOM 1475 C C . GLY A 1 200 ? 10.507 10.330 10.114 1.00 80.81 200 GLY A C 1
ATOM 1476 O O . GLY A 1 200 ? 11.323 9.889 10.939 1.00 80.81 200 GLY 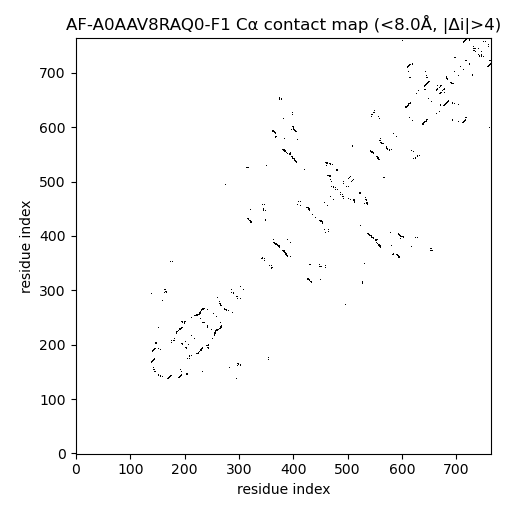A O 1
ATOM 1477 N N . ASP A 1 201 ? 9.550 9.596 9.564 1.00 81.69 201 ASP A N 1
ATOM 1478 C CA . ASP A 1 201 ? 9.233 8.219 9.905 1.00 81.69 201 ASP A CA 1
ATOM 1479 C C . ASP A 1 201 ? 9.770 7.255 8.842 1.00 81.69 201 ASP A C 1
ATOM 1481 O O . ASP A 1 201 ? 9.894 7.597 7.658 1.00 81.69 201 ASP A O 1
ATOM 1485 N N . VAL A 1 202 ? 10.118 6.041 9.269 1.00 90.81 202 VAL A N 1
ATOM 1486 C CA . VAL A 1 202 ? 10.594 5.002 8.348 1.00 90.81 202 VAL A CA 1
ATOM 1487 C C . VAL A 1 202 ? 9.434 4.508 7.467 1.00 90.81 202 VAL A C 1
ATOM 1489 O O . VAL A 1 202 ? 8.304 4.466 7.963 1.00 90.81 202 VAL A O 1
ATOM 1492 N N . PRO A 1 203 ? 9.682 4.134 6.195 1.00 89.25 203 PRO A N 1
ATOM 1493 C CA . PRO A 1 203 ? 8.656 3.572 5.317 1.00 89.25 203 PRO A CA 1
ATOM 1494 C C . PRO A 1 203 ? 8.026 2.323 5.931 1.00 89.25 203 PRO A C 1
ATOM 1496 O O . PRO A 1 203 ? 8.662 1.652 6.749 1.00 89.25 203 PRO A O 1
ATOM 1499 N N . ASP A 1 204 ? 6.800 1.988 5.528 1.00 80.81 204 ASP A N 1
ATOM 1500 C CA . ASP A 1 204 ? 6.052 0.882 6.143 1.00 80.81 204 ASP A CA 1
ATOM 1501 C C . ASP A 1 204 ? 6.819 -0.452 6.105 1.00 80.81 204 ASP A C 1
ATOM 1503 O O . ASP A 1 204 ? 6.948 -1.105 7.143 1.00 80.81 204 ASP A O 1
ATOM 1507 N N . SER A 1 205 ? 7.447 -0.777 4.968 1.00 83.69 205 SER A N 1
ATOM 1508 C CA . SER A 1 205 ? 8.311 -1.958 4.788 1.00 83.69 205 SER A CA 1
ATOM 1509 C C . SER A 1 205 ? 9.501 -2.018 5.753 1.00 83.69 205 SER A C 1
ATOM 1511 O O . SER A 1 205 ? 9.955 -3.085 6.152 1.00 83.69 205 SER A O 1
ATOM 1513 N N . MET A 1 206 ? 10.002 -0.870 6.208 1.00 92.06 206 MET A N 1
ATOM 1514 C CA . MET A 1 206 ? 11.143 -0.809 7.121 1.00 92.06 206 MET A CA 1
ATOM 1515 C C . MET A 1 206 ? 10.742 -0.987 8.593 1.00 92.06 206 MET A C 1
ATOM 1517 O O . MET A 1 206 ? 11.613 -1.208 9.436 1.00 92.06 206 MET A O 1
ATOM 1521 N N . LYS A 1 207 ? 9.452 -0.908 8.953 1.00 86.31 207 LYS A N 1
ATOM 1522 C CA . LYS A 1 207 ? 9.015 -0.870 10.364 1.00 86.31 207 LYS A CA 1
ATOM 1523 C C . LYS A 1 207 ? 9.408 -2.114 11.169 1.00 86.31 207 LYS A C 1
ATOM 1525 O O . LYS A 1 207 ? 9.745 -1.974 12.345 1.00 86.31 207 LYS A O 1
ATOM 1530 N N . VAL A 1 208 ? 9.392 -3.304 10.564 1.00 86.50 208 VAL A N 1
ATOM 1531 C CA . VAL A 1 208 ? 9.779 -4.564 11.231 1.00 86.50 208 VAL A CA 1
ATOM 1532 C C . VAL A 1 208 ? 11.297 -4.627 11.426 1.00 86.50 208 VAL A C 1
ATOM 1534 O O . VAL A 1 208 ? 11.765 -4.727 12.561 1.00 86.50 208 VAL A O 1
ATOM 1537 N N . PHE A 1 209 ? 12.059 -4.459 10.342 1.00 93.81 209 PHE A N 1
ATOM 1538 C CA . PHE A 1 209 ? 13.525 -4.411 10.338 1.00 93.81 209 PHE A CA 1
ATOM 1539 C C . PHE A 1 209 ? 14.076 -3.359 11.321 1.00 93.81 209 PHE A C 1
ATOM 1541 O O . PHE A 1 209 ? 14.955 -3.633 12.139 1.00 93.81 209 PHE A O 1
ATOM 1548 N N . TRP A 1 210 ? 13.497 -2.155 11.326 1.00 94.94 210 TRP A N 1
ATOM 1549 C CA . TRP A 1 210 ? 13.881 -1.077 12.238 1.00 94.94 210 TRP A CA 1
ATOM 1550 C C . TRP A 1 210 ? 13.570 -1.399 13.707 1.00 94.94 210 TRP A C 1
ATOM 1552 O O . TRP A 1 210 ? 14.371 -1.096 14.592 1.00 94.94 210 TRP A O 1
ATOM 1562 N N . ARG A 1 211 ? 12.442 -2.068 13.988 1.00 91.25 211 ARG A N 1
ATOM 1563 C CA . ARG A 1 211 ? 12.107 -2.549 15.339 1.00 91.25 211 ARG A CA 1
ATOM 1564 C C . ARG A 1 211 ? 13.092 -3.620 15.818 1.00 91.25 211 ARG A C 1
ATOM 1566 O O . ARG A 1 211 ? 13.432 -3.617 16.999 1.00 91.25 211 ARG A O 1
ATOM 1573 N N . PHE A 1 212 ? 13.574 -4.488 14.924 1.00 93.19 212 PHE A N 1
ATOM 1574 C CA . PHE A 1 212 ? 14.624 -5.463 15.229 1.00 93.19 212 PHE A CA 1
ATOM 1575 C C . PHE A 1 212 ? 15.945 -4.769 15.593 1.00 93.19 212 PHE A C 1
ATOM 1577 O O . PHE A 1 212 ? 16.471 -4.994 16.681 1.00 93.19 212 PHE A O 1
ATOM 1584 N N . LEU A 1 213 ? 16.432 -3.841 14.759 1.00 95.62 213 LEU A N 1
ATOM 1585 C CA . LEU A 1 213 ? 17.670 -3.100 15.045 1.00 95.62 213 LEU A CA 1
ATOM 1586 C C . LEU A 1 213 ? 17.621 -2.303 16.360 1.00 95.62 213 LEU A C 1
ATOM 1588 O O . LEU A 1 213 ? 18.663 -2.039 16.958 1.00 95.62 213 LEU A O 1
ATOM 1592 N N . LEU A 1 214 ? 16.440 -1.912 16.844 1.00 94.00 214 LEU A N 1
ATOM 1593 C CA . LEU A 1 214 ? 16.269 -1.195 18.114 1.00 94.00 214 LEU A CA 1
ATOM 1594 C C . LEU A 1 214 ? 16.177 -2.096 19.364 1.00 94.00 214 LEU A C 1
ATOM 1596 O O . LEU A 1 214 ? 15.987 -1.574 20.467 1.00 94.00 214 LEU A O 1
ATOM 1600 N N . GLN A 1 215 ? 16.330 -3.420 19.243 1.00 91.75 215 GLN A N 1
ATOM 1601 C CA . GLN A 1 215 ? 16.371 -4.304 20.412 1.00 91.75 215 GLN A CA 1
ATOM 1602 C C . GLN A 1 215 ? 17.619 -4.052 21.292 1.00 91.75 215 GLN A C 1
ATOM 1604 O O . GLN A 1 215 ? 18.684 -3.648 20.819 1.00 91.75 215 GLN A O 1
ATOM 1609 N N . ARG A 1 216 ? 17.475 -4.274 22.609 1.00 90.25 216 ARG A N 1
ATOM 1610 C CA . ARG A 1 216 ? 18.488 -3.964 23.648 1.00 90.25 216 ARG A CA 1
ATOM 1611 C C . ARG A 1 216 ? 19.498 -5.086 23.931 1.00 90.25 216 ARG A C 1
ATOM 1613 O O . ARG A 1 216 ? 20.447 -4.864 24.671 1.00 90.25 216 ARG A O 1
ATOM 1620 N N . ASN A 1 217 ? 19.253 -6.279 23.404 1.00 91.62 217 ASN A N 1
ATOM 1621 C CA . ASN A 1 217 ? 20.122 -7.460 23.474 1.00 91.62 217 ASN A CA 1
ATOM 1622 C C . ASN A 1 217 ? 21.236 -7.447 22.410 1.00 91.62 217 ASN A C 1
ATOM 1624 O O . ASN A 1 217 ? 22.220 -8.163 22.571 1.00 91.62 217 ASN A O 1
ATOM 1628 N N . LEU A 1 218 ? 21.093 -6.654 21.342 1.00 93.00 218 LEU A N 1
ATOM 1629 C CA . LEU A 1 218 ? 22.114 -6.500 20.305 1.00 93.00 218 LEU A CA 1
ATOM 1630 C C . LEU A 1 218 ? 23.317 -5.724 20.865 1.00 93.00 218 LEU A C 1
ATOM 1632 O O . LEU A 1 218 ? 23.160 -4.604 21.360 1.00 93.00 218 LEU A O 1
ATOM 1636 N N . SER A 1 219 ? 24.510 -6.318 20.792 1.00 94.38 219 SER A N 1
ATOM 1637 C CA . SER A 1 219 ? 25.751 -5.705 21.276 1.00 94.38 219 SER A CA 1
ATOM 1638 C C . SER A 1 219 ? 26.289 -4.644 20.308 1.00 94.38 219 SER A C 1
ATOM 1640 O O . SER A 1 219 ? 25.963 -4.625 19.123 1.00 94.38 219 SER A O 1
ATOM 1642 N N . ASN A 1 220 ? 27.189 -3.792 20.797 1.00 93.44 220 ASN A N 1
ATOM 1643 C CA . ASN A 1 220 ? 27.932 -2.811 19.996 1.00 93.44 220 ASN A CA 1
ATOM 1644 C C . ASN A 1 220 ? 29.017 -3.429 19.083 1.00 93.44 220 ASN A C 1
ATOM 1646 O O . ASN A 1 220 ? 29.787 -2.690 18.478 1.00 93.44 220 ASN A O 1
ATOM 1650 N N . GLN A 1 221 ? 29.101 -4.762 19.019 1.00 94.50 221 GLN A N 1
ATOM 1651 C CA . GLN A 1 221 ? 29.985 -5.528 18.129 1.00 94.50 221 GLN A CA 1
ATOM 1652 C C . GLN A 1 221 ? 29.197 -6.486 17.221 1.00 94.50 221 GLN A C 1
ATOM 1654 O O . GLN A 1 221 ? 29.790 -7.250 16.463 1.00 94.50 221 GLN A O 1
ATOM 1659 N N . TRP A 1 222 ? 27.860 -6.477 17.294 1.00 96.69 222 TRP A N 1
ATOM 1660 C CA . TRP A 1 222 ? 26.998 -7.427 16.586 1.00 96.69 222 TRP A CA 1
ATOM 1661 C C . TRP A 1 222 ? 27.168 -7.371 15.056 1.00 96.69 222 TRP A C 1
ATOM 1663 O O . TRP A 1 222 ? 26.939 -8.372 14.387 1.00 96.69 222 TRP A O 1
ATOM 1673 N N . LEU A 1 223 ? 27.636 -6.238 14.519 1.00 97.12 223 LEU A N 1
ATOM 1674 C CA . LEU A 1 223 ? 27.927 -6.029 13.098 1.00 97.12 223 LEU A CA 1
ATOM 1675 C C . LEU A 1 223 ? 29.415 -5.732 12.816 1.00 97.12 223 LEU A C 1
ATOM 1677 O O . LEU A 1 223 ? 29.730 -5.134 11.794 1.00 97.12 223 LEU A O 1
ATOM 1681 N N . GLU A 1 224 ? 30.354 -6.133 13.684 1.00 94.81 224 GLU A N 1
ATOM 1682 C CA . GLU A 1 224 ? 31.784 -5.773 13.550 1.00 94.81 224 GLU A CA 1
ATOM 1683 C C . GLU A 1 224 ? 32.439 -6.244 12.228 1.00 94.81 224 GLU A C 1
ATOM 1685 O O . GLU A 1 224 ? 33.408 -5.635 11.760 1.00 94.81 224 GLU A O 1
ATOM 1690 N N . GLY A 1 225 ? 31.911 -7.298 11.598 1.00 92.50 225 GLY A N 1
ATOM 1691 C CA . GLY A 1 225 ? 32.351 -7.787 10.283 1.00 92.50 225 GLY A CA 1
ATOM 1692 C C . GLY A 1 225 ? 31.724 -7.081 9.071 1.00 92.50 225 GLY A C 1
ATOM 1693 O O . GLY A 1 225 ? 32.251 -7.214 7.969 1.00 92.50 225 GLY A O 1
ATOM 1694 N N . LEU A 1 226 ? 30.636 -6.329 9.263 1.00 95.62 226 LEU A N 1
ATOM 1695 C 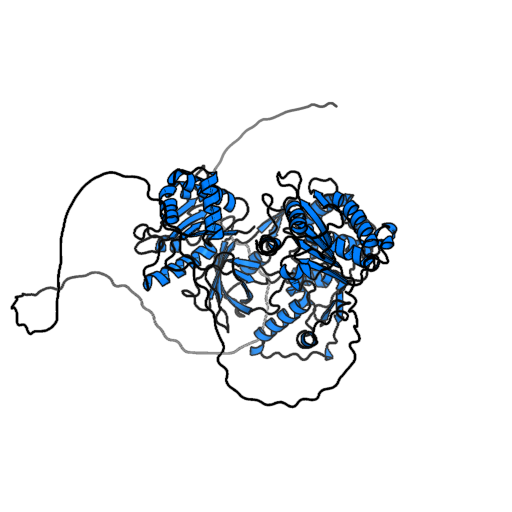CA . LEU A 1 226 ? 29.837 -5.750 8.183 1.00 95.62 226 LEU A CA 1
ATOM 1696 C C . LEU A 1 226 ? 30.376 -4.381 7.751 1.00 95.62 226 LEU A C 1
ATOM 1698 O O . LEU A 1 226 ? 30.471 -3.449 8.559 1.00 95.62 226 LEU A O 1
ATOM 1702 N N . HIS A 1 227 ? 30.621 -4.224 6.452 1.00 96.00 227 HIS A N 1
ATOM 1703 C CA . HIS A 1 227 ? 30.767 -2.917 5.819 1.00 96.00 227 HIS A CA 1
ATOM 1704 C C . HIS A 1 227 ? 29.429 -2.461 5.228 1.00 96.00 227 HIS A C 1
ATOM 1706 O O . HIS A 1 227 ? 28.665 -3.267 4.697 1.00 96.00 227 HIS A O 1
ATOM 1712 N N . TYR A 1 228 ? 29.124 -1.167 5.298 1.00 97.94 228 TYR A N 1
ATOM 1713 C CA . TYR A 1 228 ? 27.852 -0.651 4.789 1.00 97.94 228 TYR A CA 1
ATOM 1714 C C . TYR A 1 228 ? 27.970 0.711 4.108 1.00 97.94 228 TYR A C 1
ATOM 1716 O O . TYR A 1 228 ? 28.922 1.462 4.314 1.00 97.94 228 TYR A O 1
ATOM 1724 N N . ALA A 1 229 ? 26.958 1.055 3.319 1.00 98.38 229 ALA A N 1
ATOM 1725 C CA . ALA A 1 229 ? 26.729 2.414 2.838 1.00 98.38 229 ALA A CA 1
ATOM 1726 C C . ALA A 1 229 ? 25.229 2.731 2.918 1.00 98.38 229 ALA A C 1
ATOM 1728 O O . ALA A 1 229 ? 24.405 1.830 2.771 1.00 98.38 229 ALA A O 1
ATOM 1729 N N . VAL A 1 230 ? 24.858 3.993 3.155 1.00 98.62 230 VAL A N 1
ATOM 1730 C CA . VAL A 1 230 ? 23.447 4.422 3.202 1.00 98.62 230 VAL A CA 1
ATOM 1731 C C . VAL A 1 230 ? 23.215 5.547 2.203 1.00 98.62 230 VAL A C 1
ATOM 1733 O O . VAL A 1 230 ? 23.875 6.578 2.289 1.00 98.62 230 VAL A O 1
ATOM 1736 N N . PHE A 1 231 ? 22.245 5.389 1.307 1.00 98.62 231 PHE A N 1
ATOM 1737 C CA . PHE A 1 231 ? 21.667 6.488 0.542 1.00 98.62 231 PHE A CA 1
ATOM 1738 C C . PHE A 1 231 ? 20.270 6.810 1.077 1.00 98.62 231 PHE A C 1
ATOM 1740 O O . PHE A 1 231 ? 19.403 5.939 1.175 1.00 98.62 231 PHE A O 1
ATOM 1747 N N . GLY A 1 232 ? 20.056 8.066 1.455 1.00 97.62 232 GLY A N 1
ATOM 1748 C CA . GLY A 1 232 ? 18.771 8.572 1.908 1.00 97.62 232 GLY A CA 1
ATOM 1749 C C . GLY A 1 232 ? 18.022 9.314 0.812 1.00 97.62 232 GLY A C 1
ATOM 1750 O O . GLY A 1 232 ? 18.609 10.156 0.136 1.00 97.62 232 GLY A O 1
ATOM 1751 N N . LEU A 1 233 ? 16.719 9.057 0.690 1.00 95.75 233 LEU A N 1
ATOM 1752 C CA . LEU A 1 233 ? 15.805 9.901 -0.078 1.00 95.75 233 LEU A CA 1
ATOM 1753 C C . LEU A 1 233 ? 14.909 10.695 0.880 1.00 95.75 233 LEU A C 1
ATOM 1755 O O . LEU A 1 233 ? 14.255 10.132 1.767 1.00 95.75 233 LEU A O 1
ATOM 1759 N N . GLY A 1 234 ? 14.850 12.008 0.685 1.00 91.75 234 GLY A N 1
ATOM 1760 C CA . GLY A 1 234 ? 14.002 12.913 1.447 1.00 91.75 234 GLY A CA 1
ATOM 1761 C C . GLY A 1 234 ? 13.827 14.249 0.735 1.00 91.75 234 GLY A C 1
ATOM 1762 O O . GLY A 1 234 ? 14.259 14.418 -0.395 1.00 91.75 234 GLY A O 1
ATOM 1763 N N . ASP A 1 235 ? 13.204 15.193 1.425 1.00 86.19 235 ASP A N 1
ATOM 1764 C CA . ASP A 1 235 ? 12.875 16.531 0.928 1.00 86.19 235 ASP A CA 1
ATOM 1765 C C . ASP A 1 235 ? 13.333 17.551 1.987 1.00 86.19 235 ASP A C 1
ATOM 1767 O O . ASP A 1 235 ? 13.011 17.396 3.174 1.00 86.19 235 ASP A O 1
ATOM 1771 N N . SER A 1 236 ? 14.146 18.539 1.600 1.00 88.75 236 SER A N 1
ATOM 1772 C CA . SER A 1 236 ? 14.720 19.534 2.520 1.00 88.75 236 SER A CA 1
ATOM 1773 C C . SER A 1 236 ? 13.729 20.596 3.007 1.00 88.75 236 SER A C 1
ATOM 1775 O O . SER A 1 236 ? 13.982 21.240 4.028 1.00 88.75 236 SER A O 1
ATOM 1777 N N . GLY A 1 237 ? 12.561 20.714 2.371 1.00 80.00 237 GLY A N 1
ATOM 1778 C CA . GLY A 1 237 ? 11.414 21.472 2.870 1.00 80.00 237 GLY A CA 1
ATOM 1779 C C . GLY A 1 237 ? 10.773 20.853 4.121 1.00 80.00 237 GLY A C 1
ATOM 1780 O O . GLY A 1 237 ? 10.043 21.536 4.842 1.00 80.00 237 GLY A O 1
ATOM 1781 N N . TYR A 1 238 ? 11.071 19.587 4.441 1.00 75.94 238 TYR A N 1
ATOM 1782 C CA . TYR A 1 238 ? 10.637 18.939 5.680 1.00 75.94 238 TYR A CA 1
ATOM 1783 C C . TYR A 1 238 ? 11.691 19.088 6.786 1.00 75.94 238 TYR A C 1
ATOM 1785 O O . TYR A 1 238 ? 12.845 18.689 6.639 1.00 75.94 238 TYR A O 1
ATOM 1793 N N . GLN A 1 239 ? 11.265 19.538 7.974 1.00 78.75 239 GLN A N 1
ATOM 1794 C CA . GLN A 1 239 ? 12.128 19.723 9.157 1.00 78.75 239 GLN A CA 1
ATOM 1795 C C . GLN A 1 239 ? 12.985 18.486 9.504 1.00 78.75 239 GLN A C 1
ATOM 1797 O O . GLN A 1 239 ? 14.096 18.607 10.016 1.00 78.75 239 GLN A O 1
ATOM 1802 N N . LYS A 1 240 ? 12.473 17.281 9.228 1.00 87.69 240 LYS A N 1
ATOM 1803 C CA . LYS A 1 240 ? 13.160 15.999 9.442 1.00 87.69 240 LYS A CA 1
ATOM 1804 C C . LYS A 1 240 ? 13.716 15.431 8.128 1.00 87.69 240 LYS A C 1
ATOM 1806 O O . LYS A 1 240 ? 13.587 14.238 7.849 1.00 87.69 240 LYS A O 1
ATOM 1811 N N . TYR A 1 241 ? 14.349 16.292 7.333 1.00 92.12 241 TYR A N 1
ATOM 1812 C CA . TYR A 1 241 ? 15.029 15.942 6.090 1.00 92.12 241 TYR A CA 1
ATOM 1813 C C . TYR A 1 241 ? 15.940 14.714 6.261 1.00 92.12 241 TYR A C 1
ATOM 1815 O O . TYR A 1 241 ? 16.856 14.714 7.094 1.00 92.12 241 TYR A O 1
ATOM 1823 N N . ASN A 1 242 ? 15.700 13.670 5.463 1.00 96.06 242 ASN A N 1
ATOM 1824 C CA . ASN A 1 242 ? 16.469 12.420 5.435 1.00 96.06 242 ASN A CA 1
ATOM 1825 C C . ASN A 1 242 ? 16.639 11.702 6.799 1.00 96.06 242 ASN A C 1
ATOM 1827 O O . ASN A 1 242 ? 17.639 11.025 7.059 1.00 96.06 242 ASN A O 1
ATOM 1831 N N . PHE A 1 243 ? 15.677 11.858 7.714 1.00 96.00 243 PHE A N 1
ATOM 1832 C CA . PHE A 1 243 ? 15.800 11.370 9.093 1.00 96.00 243 PHE A CA 1
ATOM 1833 C C . PHE A 1 243 ? 15.820 9.836 9.212 1.00 96.00 243 PHE A C 1
ATOM 1835 O O . PHE A 1 243 ? 16.451 9.328 10.138 1.00 96.00 243 PHE A O 1
ATOM 1842 N N . SER A 1 244 ? 15.220 9.091 8.275 1.00 95.94 244 SER A N 1
ATOM 1843 C CA . SER A 1 244 ? 15.299 7.619 8.249 1.00 95.94 244 SER A CA 1
ATOM 1844 C C . SER A 1 244 ? 16.721 7.132 7.964 1.00 95.94 244 SER A C 1
ATOM 1846 O O . SER A 1 244 ? 17.263 6.337 8.730 1.00 95.94 244 SER A O 1
ATOM 1848 N N . ALA A 1 245 ? 17.366 7.682 6.931 1.00 97.56 245 ALA A N 1
ATOM 1849 C CA . ALA A 1 245 ? 18.750 7.367 6.582 1.00 97.56 245 ALA A CA 1
ATOM 1850 C C . ALA A 1 245 ? 19.726 7.763 7.699 1.00 97.56 245 ALA A C 1
ATOM 1852 O O . ALA A 1 245 ? 20.548 6.953 8.116 1.00 97.56 245 ALA A O 1
ATOM 1853 N N . LYS A 1 246 ? 19.576 8.974 8.257 1.00 98.00 246 LYS A N 1
ATOM 1854 C CA . LYS A 1 246 ? 20.406 9.479 9.368 1.00 98.00 246 LYS A CA 1
ATOM 1855 C C . LYS A 1 246 ? 20.283 8.627 10.642 1.00 98.00 246 LYS A C 1
ATOM 1857 O O . LYS A 1 246 ? 21.266 8.463 11.359 1.00 98.00 246 LYS A O 1
ATOM 1862 N N . LYS A 1 247 ? 19.097 8.070 10.926 1.00 97.38 247 LYS A N 1
ATOM 1863 C CA . LYS A 1 247 ? 18.876 7.112 12.026 1.00 97.38 247 LYS A CA 1
ATOM 1864 C C . LYS A 1 247 ? 19.518 5.750 11.748 1.00 97.38 247 LYS A C 1
ATOM 1866 O O . LYS A 1 247 ? 20.134 5.193 12.653 1.00 97.38 247 LYS A O 1
ATOM 1871 N N . LEU A 1 248 ? 19.356 5.222 10.532 1.00 98.00 248 LEU A N 1
ATOM 1872 C CA . LEU A 1 248 ? 19.879 3.913 10.137 1.00 98.00 248 LEU A CA 1
ATOM 1873 C C . LEU A 1 248 ? 21.409 3.895 10.155 1.00 98.00 248 LEU A C 1
ATOM 1875 O O . LEU A 1 248 ? 21.991 3.071 10.849 1.00 98.00 248 LEU A O 1
ATOM 1879 N N . ASP A 1 249 ? 22.030 4.860 9.477 1.00 98.44 249 ASP A N 1
ATOM 1880 C CA . ASP A 1 249 ? 23.474 5.110 9.465 1.00 98.44 249 ASP A CA 1
ATOM 1881 C C . ASP A 1 249 ? 24.059 5.128 10.884 1.00 98.44 249 ASP A C 1
ATOM 1883 O O . ASP A 1 249 ? 24.940 4.332 11.212 1.00 98.44 249 ASP A O 1
ATOM 1887 N N . LYS A 1 250 ? 23.485 5.952 11.773 1.00 97.94 250 LYS A N 1
ATOM 1888 C CA . LYS A 1 250 ? 23.904 5.985 13.175 1.00 97.94 250 LYS A CA 1
ATOM 1889 C C . LYS A 1 250 ? 23.721 4.634 13.876 1.00 97.94 250 LYS A C 1
ATOM 1891 O O . LYS A 1 250 ? 24.619 4.219 14.601 1.00 97.94 250 LYS A O 1
ATOM 1896 N N . ARG A 1 251 ? 22.588 3.943 13.698 1.00 97.75 251 ARG A N 1
ATOM 1897 C CA . ARG A 1 251 ? 22.322 2.691 14.426 1.00 97.75 251 ARG A CA 1
ATOM 1898 C C . ARG A 1 251 ? 23.197 1.528 13.952 1.00 97.75 251 ARG A C 1
ATOM 1900 O O . ARG A 1 251 ? 23.566 0.710 14.787 1.00 97.75 251 ARG A O 1
ATOM 1907 N N . LEU A 1 252 ? 23.551 1.468 12.669 1.00 98.12 252 LEU A N 1
ATOM 1908 C CA . LEU A 1 252 ? 24.512 0.495 12.139 1.00 98.12 252 LEU A CA 1
ATOM 1909 C C . LEU A 1 252 ? 25.904 0.722 12.754 1.00 98.12 252 LEU A C 1
ATOM 1911 O O . LEU A 1 252 ? 26.505 -0.220 13.268 1.00 98.12 252 LEU A O 1
ATOM 1915 N N . SER A 1 253 ? 26.362 1.978 12.814 1.00 97.56 253 SER A N 1
ATOM 1916 C CA . SER A 1 253 ? 27.615 2.341 13.493 1.00 97.56 253 SER A CA 1
ATOM 1917 C C . SER A 1 253 ? 27.581 2.052 15.006 1.00 97.56 253 SER A C 1
ATOM 1919 O O . SER A 1 253 ? 28.521 1.464 15.537 1.00 97.56 253 SER A O 1
ATOM 1921 N N . ASP A 1 254 ? 26.469 2.346 15.695 1.00 97.50 254 ASP A N 1
ATOM 1922 C CA . ASP A 1 254 ? 26.260 2.020 17.121 1.00 97.50 254 ASP A CA 1
ATOM 1923 C C . ASP A 1 254 ? 26.220 0.494 17.408 1.00 97.50 254 ASP A C 1
ATOM 1925 O O . ASP A 1 254 ? 26.226 0.087 18.572 1.00 97.50 254 ASP A O 1
ATOM 1929 N N . LEU A 1 255 ? 26.140 -0.349 16.369 1.00 97.75 255 LEU A N 1
ATOM 1930 C CA . LEU A 1 255 ? 26.166 -1.820 16.425 1.00 97.75 255 LEU A CA 1
ATOM 1931 C C . LEU A 1 255 ? 27.507 -2.422 15.946 1.00 97.75 255 LEU A C 1
ATOM 1933 O O . LEU A 1 255 ? 27.647 -3.646 15.907 1.00 97.75 255 LEU A O 1
ATOM 1937 N N . GLY A 1 256 ? 28.491 -1.582 15.606 1.00 97.19 256 GLY A N 1
ATOM 1938 C CA . GLY A 1 256 ? 29.848 -1.985 15.218 1.00 97.19 256 GLY A CA 1
ATOM 1939 C C . GLY A 1 256 ? 30.111 -2.059 13.709 1.00 97.19 256 GLY A C 1
ATOM 1940 O O . GLY A 1 256 ? 31.248 -2.324 13.319 1.00 97.19 256 GLY A O 1
ATOM 1941 N N . ALA A 1 257 ? 29.107 -1.801 12.863 1.00 97.62 257 ALA A N 1
ATOM 1942 C CA . ALA A 1 257 ? 29.274 -1.820 11.410 1.00 97.62 257 ALA A CA 1
ATOM 1943 C C . ALA A 1 257 ? 30.165 -0.663 10.923 1.00 97.62 257 ALA A C 1
ATOM 1945 O O . ALA A 1 257 ? 30.169 0.431 11.498 1.00 97.62 257 ALA A O 1
ATOM 1946 N N . LYS A 1 258 ? 30.897 -0.886 9.828 1.00 97.06 258 LYS A N 1
ATOM 1947 C CA . LYS A 1 258 ? 31.885 0.057 9.281 1.00 97.06 258 LYS A CA 1
ATOM 1948 C C . LYS A 1 258 ? 31.337 0.770 8.036 1.00 97.06 258 LYS A C 1
ATOM 1950 O O . LYS A 1 258 ? 31.082 0.099 7.035 1.00 97.06 258 LYS A O 1
ATOM 1955 N N . PRO A 1 259 ? 31.158 2.104 8.043 1.00 97.25 259 PRO A N 1
ATOM 1956 C CA . PRO A 1 259 ? 30.744 2.820 6.843 1.00 97.25 259 PRO A CA 1
ATOM 1957 C C . PRO A 1 259 ? 31.872 2.810 5.803 1.00 97.25 259 PRO A C 1
ATOM 1959 O O . PRO A 1 259 ? 33.011 3.152 6.113 1.00 97.25 259 PRO A O 1
ATOM 1962 N N . LEU A 1 260 ? 31.547 2.449 4.561 1.00 96.19 260 LEU A N 1
ATOM 1963 C CA . LEU A 1 260 ? 32.446 2.558 3.408 1.00 96.19 260 LEU A CA 1
ATOM 1964 C C . LEU A 1 260 ? 32.685 4.028 3.043 1.00 96.19 260 LEU A C 1
ATOM 1966 O O . LEU A 1 260 ? 33.813 4.459 2.827 1.00 96.19 260 LEU A O 1
ATOM 1970 N N . ILE A 1 261 ? 31.599 4.794 2.966 1.00 97.50 261 ILE A N 1
ATOM 1971 C CA . ILE A 1 261 ? 31.568 6.207 2.586 1.00 97.50 261 ILE A CA 1
ATOM 1972 C C . ILE A 1 261 ? 30.551 6.948 3.456 1.00 97.50 261 ILE A C 1
ATOM 1974 O O . ILE A 1 261 ? 29.735 6.326 4.140 1.00 97.50 261 ILE A O 1
ATOM 1978 N N . GLU A 1 262 ? 30.566 8.281 3.415 1.00 97.38 262 GLU A N 1
ATOM 1979 C CA . GLU A 1 262 ? 29.512 9.064 4.056 1.00 97.38 262 GLU A CA 1
ATOM 1980 C C . GLU A 1 262 ? 28.133 8.774 3.427 1.00 97.38 262 GLU A C 1
ATOM 1982 O O . GLU A 1 262 ? 27.998 8.505 2.229 1.00 97.38 262 GLU A O 1
ATOM 1987 N N . LYS A 1 263 ? 27.092 8.818 4.265 1.00 97.81 263 LYS A N 1
ATOM 1988 C CA . LYS A 1 263 ? 25.697 8.666 3.848 1.00 97.81 263 LYS A CA 1
ATOM 1989 C C . LYS A 1 263 ? 25.312 9.693 2.775 1.00 97.81 263 LYS A C 1
ATOM 1991 O O . LYS A 1 263 ? 25.495 10.895 2.957 1.00 97.81 263 LYS A O 1
ATOM 1996 N N . GLY A 1 264 ? 24.723 9.224 1.683 1.00 97.69 264 GLY A N 1
ATOM 1997 C CA . GLY A 1 264 ? 24.146 10.092 0.665 1.00 97.69 264 GLY A CA 1
ATOM 1998 C C . GLY A 1 264 ? 22.836 10.693 1.161 1.00 97.69 264 GLY A C 1
ATOM 1999 O O . GLY A 1 264 ? 22.065 10.031 1.858 1.00 97.69 264 GLY A O 1
ATOM 2000 N N . LEU A 1 265 ? 22.591 11.956 0.821 1.00 97.56 265 LEU A N 1
ATOM 2001 C CA . LEU A 1 265 ? 21.395 12.701 1.209 1.00 97.56 265 LEU A CA 1
ATOM 2002 C C . LEU A 1 265 ? 20.760 13.288 -0.057 1.00 97.56 265 LEU A C 1
ATOM 2004 O O . LEU A 1 265 ? 21.055 14.421 -0.428 1.00 97.56 265 LEU A O 1
ATOM 2008 N N . GLY A 1 266 ? 19.931 12.489 -0.729 1.00 95.00 266 GLY A N 1
ATOM 2009 C CA . GLY A 1 266 ? 19.132 12.910 -1.877 1.00 95.00 266 GLY A CA 1
ATOM 2010 C C . GLY A 1 266 ? 17.954 13.782 -1.466 1.00 95.00 266 GLY A C 1
ATOM 2011 O O . GLY A 1 266 ? 17.233 13.439 -0.523 1.00 95.00 266 GLY A O 1
ATOM 2012 N N . ASP A 1 267 ? 17.781 14.887 -2.190 1.00 90.75 267 ASP A N 1
ATOM 2013 C CA . ASP A 1 267 ? 16.785 15.927 -1.940 1.00 90.75 267 ASP A CA 1
ATOM 2014 C C . ASP A 1 267 ? 15.812 16.058 -3.121 1.00 90.75 267 ASP A C 1
ATOM 2016 O O . ASP A 1 267 ? 16.220 16.396 -4.230 1.00 90.75 267 ASP A O 1
ATOM 2020 N N . ASP A 1 268 ? 14.523 15.823 -2.882 1.00 84.25 268 ASP A N 1
ATOM 2021 C CA . ASP A 1 268 ? 13.448 15.999 -3.871 1.00 84.25 268 ASP A CA 1
ATOM 2022 C C . ASP A 1 268 ? 13.244 17.482 -4.265 1.00 84.25 268 ASP A C 1
ATOM 2024 O O . ASP A 1 268 ? 12.638 17.761 -5.294 1.00 84.25 268 ASP A O 1
ATOM 2028 N N . GLN A 1 269 ? 13.780 18.437 -3.487 1.00 80.69 269 GLN A N 1
ATOM 2029 C CA . GLN A 1 269 ? 13.759 19.879 -3.799 1.00 80.69 269 GLN A CA 1
ATOM 2030 C C . GLN A 1 269 ? 14.918 20.335 -4.711 1.00 80.69 269 GLN A C 1
ATOM 2032 O O . GLN A 1 269 ? 14.981 21.503 -5.101 1.00 80.69 269 GLN A O 1
ATOM 2037 N N . HIS A 1 270 ? 15.862 19.450 -5.043 1.00 81.50 270 HIS A N 1
ATOM 2038 C CA . HIS A 1 270 ? 16.974 19.765 -5.941 1.00 81.50 270 HIS A CA 1
ATOM 2039 C C . HIS A 1 270 ? 16.526 19.746 -7.417 1.00 81.50 270 HIS A C 1
ATOM 2041 O O . HIS A 1 270 ? 15.651 18.976 -7.798 1.00 81.50 270 HIS A O 1
ATOM 2047 N N . THR A 1 271 ? 17.154 20.546 -8.288 1.00 73.06 271 THR A N 1
ATOM 2048 C CA . THR A 1 271 ? 16.757 20.688 -9.711 1.00 73.06 271 THR A CA 1
ATOM 2049 C C . THR A 1 271 ? 16.934 19.422 -10.554 1.00 73.06 271 THR A C 1
ATOM 2051 O O . THR A 1 271 ? 16.403 19.337 -11.654 1.00 73.06 271 THR A O 1
ATOM 2054 N N . SER A 1 272 ? 17.693 18.450 -10.051 1.00 69.31 272 SER A N 1
ATOM 2055 C CA . SER A 1 272 ? 17.855 17.105 -10.628 1.00 69.31 272 SER A CA 1
ATOM 2056 C C . SER A 1 272 ? 17.274 16.029 -9.697 1.00 69.31 272 SER A C 1
ATOM 2058 O O . SER A 1 272 ? 17.749 14.896 -9.680 1.00 69.31 272 SER A O 1
ATOM 2060 N N . GLY A 1 273 ? 16.342 16.419 -8.821 1.00 80.50 273 GLY A N 1
ATOM 2061 C CA . GLY A 1 273 ? 15.838 15.616 -7.710 1.00 80.50 273 GLY A CA 1
ATOM 2062 C C . GLY A 1 273 ? 16.948 14.978 -6.868 1.00 80.50 273 GLY A C 1
ATOM 2063 O O . GLY A 1 273 ? 18.094 15.447 -6.818 1.00 80.50 273 GLY A O 1
ATOM 2064 N N . TYR A 1 274 ? 16.618 13.834 -6.264 1.00 84.06 274 TYR A N 1
ATOM 2065 C CA . TYR A 1 274 ? 17.560 13.034 -5.480 1.00 84.06 274 TYR A CA 1
ATOM 2066 C C . TYR A 1 274 ? 18.778 12.538 -6.284 1.00 84.06 274 TYR A C 1
ATOM 2068 O O . TYR A 1 274 ? 19.800 12.208 -5.678 1.00 84.06 274 TYR A O 1
ATOM 2076 N N . GLU A 1 275 ? 18.713 12.505 -7.621 1.00 81.81 275 GLU A N 1
ATOM 2077 C CA . GLU A 1 275 ? 19.816 12.046 -8.478 1.00 81.81 275 GLU A CA 1
ATOM 2078 C C . GLU A 1 275 ? 21.034 12.971 -8.408 1.00 81.81 275 GLU A C 1
ATOM 2080 O O . GLU A 1 275 ? 22.167 12.493 -8.415 1.00 81.81 275 GLU A O 1
ATOM 2085 N N . GLY A 1 276 ? 20.817 14.275 -8.192 1.00 84.12 276 GLY A N 1
ATOM 2086 C CA . GLY A 1 276 ? 21.899 15.247 -7.993 1.00 84.12 276 GLY A CA 1
ATOM 2087 C C . GLY A 1 276 ? 22.804 14.951 -6.788 1.00 84.12 276 GLY A C 1
ATOM 2088 O O . GLY A 1 276 ? 23.941 15.416 -6.750 1.00 84.12 276 GLY A O 1
ATOM 2089 N N . ALA A 1 277 ? 22.335 14.143 -5.829 1.00 92.12 277 ALA A N 1
ATOM 2090 C CA . ALA A 1 277 ? 23.170 13.574 -4.771 1.00 92.12 277 ALA A CA 1
ATOM 2091 C C . ALA A 1 277 ? 23.532 12.098 -5.015 1.00 92.12 277 ALA A C 1
ATOM 2093 O O . ALA A 1 277 ? 24.572 11.654 -4.529 1.00 92.12 277 ALA A O 1
ATOM 2094 N N . LEU A 1 278 ? 22.697 11.334 -5.731 1.00 91.06 278 LEU A N 1
ATOM 2095 C CA . LEU A 1 278 ? 22.931 9.915 -6.014 1.00 91.06 278 LEU A CA 1
ATOM 2096 C C . LEU A 1 278 ? 24.155 9.714 -6.906 1.00 91.06 278 LEU A C 1
ATOM 2098 O O . LEU A 1 278 ? 25.043 8.965 -6.522 1.00 91.06 278 LEU A O 1
ATOM 2102 N N . ASP A 1 279 ? 24.252 10.409 -8.037 1.00 87.38 279 ASP A N 1
ATOM 2103 C CA . ASP A 1 279 ? 25.345 10.232 -9.000 1.00 87.38 279 ASP A CA 1
ATOM 2104 C C . ASP A 1 279 ? 26.745 10.488 -8.394 1.00 87.38 279 ASP A C 1
ATOM 2106 O O . ASP A 1 279 ? 27.601 9.599 -8.472 1.00 87.38 279 ASP A O 1
ATOM 2110 N N . PRO A 1 280 ? 27.028 11.623 -7.714 1.00 91.00 280 PRO A N 1
ATOM 2111 C CA . PRO A 1 280 ? 28.327 11.819 -7.060 1.00 91.00 280 PRO A CA 1
ATOM 2112 C C . PRO A 1 280 ? 28.568 10.851 -5.886 1.00 91.00 280 PRO A C 1
ATOM 2114 O O . PRO A 1 280 ? 29.721 10.518 -5.586 1.00 91.00 280 PRO A O 1
ATOM 2117 N N . TRP A 1 281 ? 27.508 10.360 -5.236 1.00 96.00 281 TRP A N 1
ATOM 2118 C CA . TRP A 1 281 ? 27.604 9.348 -4.182 1.00 96.00 281 TRP A CA 1
ATOM 2119 C C . TRP A 1 281 ? 27.933 7.956 -4.745 1.00 96.00 281 TRP A C 1
ATOM 2121 O O . TRP A 1 281 ? 28.838 7.305 -4.228 1.00 96.00 281 TRP A O 1
ATOM 2131 N N . LEU A 1 282 ? 27.315 7.543 -5.857 1.00 92.81 282 LEU A N 1
ATOM 2132 C CA . LEU A 1 282 ? 27.644 6.330 -6.616 1.00 92.81 282 LEU A CA 1
ATOM 2133 C C . LEU A 1 282 ? 29.104 6.366 -7.088 1.00 92.81 282 LEU A C 1
ATOM 2135 O O . LEU A 1 282 ? 29.873 5.446 -6.814 1.00 92.81 282 LEU A O 1
ATOM 2139 N N . LEU A 1 283 ? 29.540 7.477 -7.694 1.00 90.19 283 LEU A N 1
ATOM 2140 C CA . LEU A 1 283 ? 30.940 7.675 -8.094 1.00 90.19 283 LEU A CA 1
ATOM 2141 C C . LEU A 1 283 ? 31.930 7.573 -6.922 1.00 90.19 283 LEU A C 1
ATOM 2143 O O . LEU A 1 283 ? 33.103 7.271 -7.146 1.00 90.19 283 LEU A O 1
ATOM 2147 N N . SER A 1 284 ? 31.491 7.837 -5.690 1.00 94.19 284 SER A N 1
ATOM 2148 C CA . SER A 1 284 ? 32.299 7.688 -4.473 1.00 94.19 284 SER A CA 1
ATOM 2149 C C . SER A 1 284 ? 32.262 6.249 -3.940 1.00 94.19 284 SER A C 1
ATOM 2151 O O . SER A 1 284 ? 33.304 5.691 -3.591 1.00 94.19 284 SER A O 1
ATOM 2153 N N . LEU A 1 285 ? 31.084 5.621 -3.956 1.00 94.69 285 LEU A N 1
ATOM 2154 C CA . LEU A 1 285 ? 30.838 4.233 -3.564 1.00 94.69 285 LEU A CA 1
ATOM 2155 C C . LEU A 1 285 ? 31.666 3.259 -4.404 1.00 94.69 285 LEU A C 1
ATOM 2157 O O . LEU A 1 285 ? 32.384 2.430 -3.852 1.00 94.69 285 LEU A O 1
ATOM 2161 N N . TRP A 1 286 ? 31.616 3.387 -5.730 1.00 92.69 286 TRP A N 1
ATOM 2162 C CA . TRP A 1 286 ? 32.300 2.480 -6.651 1.00 92.69 286 TRP A CA 1
ATOM 2163 C C . TRP A 1 286 ? 33.829 2.565 -6.537 1.00 92.69 286 TRP A C 1
ATOM 2165 O O . TRP A 1 286 ? 34.508 1.538 -6.574 1.00 92.69 286 TRP A O 1
ATOM 2175 N N . LYS A 1 287 ? 34.378 3.763 -6.291 1.00 90.75 287 LYS A N 1
ATOM 2176 C CA . LYS A 1 287 ? 35.810 3.951 -5.991 1.00 90.75 287 LYS A CA 1
ATOM 2177 C C . LYS A 1 287 ? 36.205 3.297 -4.668 1.00 90.75 287 LYS A C 1
ATOM 2179 O O . LYS A 1 287 ? 37.253 2.653 -4.600 1.00 90.75 287 LYS A O 1
ATOM 2184 N N . MET A 1 288 ? 35.375 3.427 -3.632 1.00 92.56 288 MET A N 1
ATOM 2185 C CA . MET A 1 288 ? 35.653 2.819 -2.331 1.00 92.56 288 MET A CA 1
ATOM 2186 C C . MET A 1 288 ? 35.538 1.292 -2.373 1.00 92.56 288 MET A C 1
ATOM 2188 O O . MET A 1 288 ? 36.445 0.608 -1.911 1.00 92.56 288 MET A O 1
ATOM 2192 N N . LEU A 1 289 ? 34.486 0.741 -2.984 1.00 89.69 289 LEU A N 1
ATOM 2193 C CA . LEU A 1 289 ? 34.308 -0.708 -3.129 1.00 89.69 289 LEU A CA 1
ATOM 2194 C C . LEU A 1 289 ? 35.465 -1.348 -3.903 1.00 89.69 289 LEU A C 1
ATOM 2196 O O . LEU A 1 289 ? 36.016 -2.348 -3.452 1.00 89.69 289 LEU A O 1
ATOM 2200 N N . ASN A 1 290 ? 35.920 -0.721 -4.992 1.00 86.56 290 ASN A N 1
ATOM 2201 C CA . ASN A 1 290 ? 37.109 -1.168 -5.721 1.00 86.56 290 ASN A CA 1
ATOM 2202 C C . ASN A 1 290 ? 38.415 -1.051 -4.901 1.00 86.56 290 ASN A C 1
ATOM 2204 O O . ASN A 1 290 ? 39.392 -1.718 -5.220 1.00 86.56 290 ASN A O 1
ATOM 2208 N N . THR A 1 291 ? 38.451 -0.222 -3.853 1.00 87.62 291 THR A N 1
ATOM 2209 C CA . THR A 1 291 ? 39.610 -0.096 -2.949 1.00 87.62 291 THR A CA 1
ATOM 2210 C C . THR A 1 291 ? 39.570 -1.134 -1.823 1.00 87.62 291 THR A C 1
ATOM 2212 O O . THR A 1 291 ? 40.600 -1.709 -1.484 1.00 87.62 291 THR A O 1
ATOM 2215 N N . VAL A 1 292 ? 38.388 -1.388 -1.251 1.00 84.62 292 VAL A N 1
ATOM 2216 C CA . VAL A 1 292 ? 38.185 -2.323 -0.129 1.00 84.62 292 VAL A CA 1
ATOM 2217 C C . VAL A 1 292 ? 38.170 -3.779 -0.600 1.00 84.62 292 VAL A C 1
ATOM 2219 O O . VAL A 1 292 ? 38.770 -4.637 0.044 1.00 84.62 292 VAL A O 1
ATOM 2222 N N . GLN A 1 293 ? 37.511 -4.068 -1.725 1.00 82.31 293 GLN A N 1
ATOM 2223 C CA . GLN A 1 293 ? 37.328 -5.427 -2.233 1.00 82.31 293 GLN A CA 1
ATOM 2224 C C . GLN A 1 293 ? 37.314 -5.436 -3.779 1.00 82.31 293 GLN A C 1
ATOM 2226 O O . GLN A 1 293 ? 36.251 -5.582 -4.387 1.00 82.31 293 GLN A O 1
ATOM 2231 N N . PRO A 1 294 ? 38.488 -5.315 -4.444 1.00 79.00 294 PRO A N 1
ATOM 2232 C CA . PRO A 1 294 ? 38.602 -5.210 -5.909 1.00 79.00 294 PRO A CA 1
ATOM 2233 C C . PRO A 1 294 ? 37.843 -6.296 -6.690 1.00 79.00 294 PRO A C 1
ATOM 2235 O O . PRO A 1 294 ? 37.298 -6.040 -7.761 1.00 79.00 294 PRO A O 1
ATOM 2238 N N . ASN A 1 295 ? 37.746 -7.502 -6.121 1.00 81.44 295 ASN A N 1
ATOM 2239 C CA . ASN A 1 295 ? 37.050 -8.651 -6.709 1.00 81.44 295 ASN A CA 1
ATOM 2240 C C . ASN A 1 295 ? 35.526 -8.452 -6.870 1.00 81.44 295 ASN A C 1
ATOM 2242 O O . ASN A 1 295 ? 34.902 -9.218 -7.600 1.00 81.44 295 ASN A O 1
ATOM 2246 N N . ILE A 1 296 ? 34.918 -7.456 -6.208 1.00 81.38 296 ILE A N 1
ATOM 2247 C CA . ILE A 1 296 ? 33.496 -7.111 -6.384 1.00 81.38 296 ILE A CA 1
ATOM 2248 C C . ILE A 1 296 ? 33.271 -6.258 -7.639 1.00 81.38 296 ILE A C 1
ATOM 2250 O O . ILE A 1 296 ? 32.187 -6.339 -8.201 1.00 81.38 296 ILE A O 1
ATOM 2254 N N . LEU A 1 297 ? 34.248 -5.471 -8.115 1.00 83.31 297 LEU A N 1
ATOM 2255 C CA . LEU A 1 297 ? 34.078 -4.574 -9.275 1.00 83.31 297 LEU A CA 1
ATOM 2256 C C . LEU A 1 297 ? 35.263 -4.646 -10.265 1.00 83.31 297 LEU A C 1
ATOM 2258 O O . LEU A 1 297 ? 35.877 -3.617 -10.563 1.00 83.31 297 LEU A O 1
ATOM 2262 N N . PRO A 1 298 ? 35.588 -5.827 -10.831 1.00 81.00 298 PRO A N 1
ATOM 2263 C CA . PRO A 1 298 ? 36.722 -5.997 -11.750 1.00 81.00 298 PRO A CA 1
ATOM 2264 C C . PRO A 1 298 ? 36.644 -5.132 -13.024 1.00 81.00 298 PRO A C 1
ATOM 2266 O O . PRO A 1 298 ? 37.652 -4.954 -13.707 1.00 81.00 298 PRO A O 1
ATOM 2269 N N . ARG A 1 299 ? 35.467 -4.578 -13.345 1.00 81.56 299 ARG A N 1
ATOM 2270 C CA . ARG A 1 299 ? 35.204 -3.639 -14.447 1.00 81.56 299 ARG A CA 1
ATOM 2271 C C . ARG A 1 299 ? 34.714 -2.270 -13.953 1.00 81.56 299 ARG A C 1
ATOM 2273 O O . ARG A 1 299 ? 33.892 -1.637 -14.608 1.00 81.56 299 ARG A O 1
ATOM 2280 N N . VAL A 1 300 ? 35.179 -1.773 -12.801 1.00 81.50 300 VAL A N 1
ATOM 2281 C CA . VAL A 1 300 ? 34.747 -0.458 -12.266 1.00 81.50 300 VAL A CA 1
ATOM 2282 C C . VAL A 1 300 ? 34.886 0.693 -13.284 1.00 81.50 300 VAL A C 1
ATOM 2284 O O . VAL A 1 300 ? 34.077 1.620 -13.299 1.00 81.50 300 VAL A O 1
ATOM 2287 N N . SER A 1 301 ? 35.860 0.614 -14.196 1.00 79.44 301 SER A N 1
ATOM 2288 C CA . SER A 1 301 ? 36.083 1.560 -15.301 1.00 79.44 301 SER A CA 1
ATOM 2289 C C . SER A 1 301 ? 35.011 1.535 -16.402 1.00 79.44 301 SER A C 1
ATOM 2291 O O . SER A 1 301 ? 34.994 2.438 -17.239 1.00 79.44 301 SER A O 1
ATOM 2293 N N . ASP A 1 302 ? 34.121 0.543 -16.410 1.00 77.44 302 ASP A N 1
ATOM 2294 C CA . ASP A 1 302 ? 32.918 0.498 -17.249 1.00 77.44 302 ASP A CA 1
ATOM 2295 C C . ASP A 1 302 ? 31.702 1.104 -16.525 1.00 77.44 302 ASP A C 1
ATOM 2297 O O . ASP A 1 302 ? 30.705 1.454 -17.157 1.00 77.44 302 ASP A O 1
ATOM 2301 N N . ILE A 1 303 ? 31.796 1.323 -15.204 1.00 76.62 303 ILE A N 1
ATOM 2302 C CA . ILE A 1 303 ? 30.851 2.172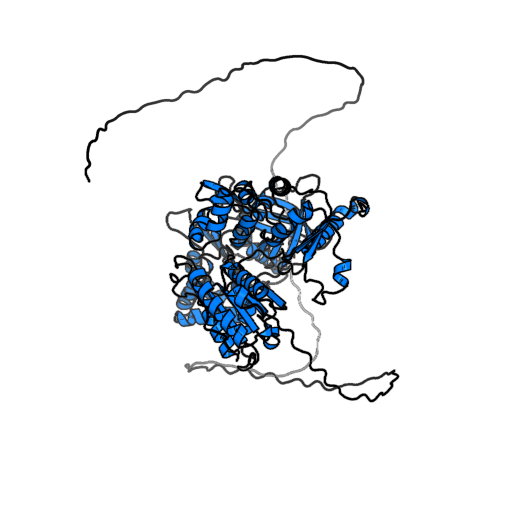 -14.471 1.00 76.62 303 ILE A CA 1
ATOM 2303 C C . ILE A 1 303 ? 31.223 3.652 -14.619 1.00 76.62 303 ILE A C 1
ATOM 2305 O O . ILE A 1 303 ? 30.368 4.464 -14.962 1.00 76.62 303 ILE A O 1
ATOM 2309 N N . MET A 1 304 ? 32.500 3.985 -14.382 1.00 73.44 304 MET A N 1
ATOM 2310 C CA . MET A 1 304 ? 33.020 5.364 -14.296 1.00 73.44 304 MET A CA 1
ATOM 2311 C C . MET A 1 304 ? 33.007 6.160 -15.612 1.00 73.44 304 MET A C 1
ATOM 2313 O O . MET A 1 304 ? 33.287 7.356 -15.587 1.00 73.44 304 MET A O 1
ATOM 2317 N N . ASP A 1 305 ? 32.727 5.518 -16.746 1.00 70.88 305 ASP A N 1
ATOM 2318 C CA . ASP A 1 305 ? 32.755 6.123 -18.078 1.00 70.88 305 ASP A CA 1
ATOM 2319 C C . ASP A 1 305 ? 31.334 6.175 -18.676 1.00 70.88 305 ASP A C 1
ATOM 2321 O O . ASP A 1 305 ? 30.819 5.146 -19.128 1.00 70.88 305 ASP A O 1
ATOM 2325 N N . PRO A 1 306 ? 30.681 7.355 -18.710 1.00 63.66 306 PRO A N 1
ATOM 2326 C CA . PRO A 1 306 ? 29.342 7.499 -19.276 1.00 63.66 306 PRO A CA 1
ATOM 2327 C C . PRO A 1 306 ? 29.242 7.107 -20.756 1.00 63.66 306 PRO A C 1
ATOM 2329 O O . PRO A 1 306 ? 28.162 6.719 -21.195 1.00 63.66 306 PRO A O 1
ATOM 2332 N N . SER A 1 307 ? 30.341 7.161 -21.521 1.00 62.69 307 SER A N 1
ATOM 2333 C CA . SER A 1 307 ? 30.342 6.802 -22.948 1.00 62.69 307 SER A CA 1
ATOM 2334 C C . SER A 1 307 ? 30.218 5.294 -23.196 1.00 62.69 307 SER A C 1
ATOM 2336 O O . SER A 1 307 ? 29.850 4.877 -24.292 1.00 62.69 307 SER A O 1
ATOM 2338 N N . LYS A 1 308 ? 30.454 4.471 -22.164 1.00 65.25 308 LYS A N 1
ATOM 2339 C CA . LYS A 1 308 ? 30.286 3.010 -22.197 1.00 65.25 308 LYS A CA 1
ATOM 2340 C C . LYS A 1 308 ? 28.905 2.529 -21.748 1.00 65.25 308 LYS A C 1
ATOM 2342 O O . LYS A 1 308 ? 28.684 1.316 -21.692 1.00 65.25 308 LYS A O 1
ATOM 2347 N N . ARG A 1 309 ? 27.974 3.438 -21.418 1.00 66.25 309 ARG A N 1
ATOM 2348 C CA . ARG A 1 309 ? 26.582 3.086 -21.088 1.00 66.25 309 ARG A CA 1
ATOM 2349 C C . ARG A 1 309 ? 25.944 2.370 -22.280 1.00 66.25 309 ARG A C 1
ATOM 2351 O O . ARG A 1 309 ? 25.532 2.983 -23.258 1.00 66.25 309 ARG A O 1
ATOM 2358 N N . SER A 1 310 ? 25.895 1.051 -22.175 1.00 69.81 310 SER A N 1
ATOM 2359 C CA . SER A 1 310 ? 25.316 0.127 -23.139 1.00 69.81 310 SER A CA 1
ATOM 2360 C C . SER A 1 310 ? 24.169 -0.616 -22.465 1.00 69.81 310 SER A C 1
ATOM 2362 O O . SER A 1 310 ? 24.176 -0.813 -21.248 1.00 69.81 310 SER A O 1
ATOM 2364 N N . LEU A 1 311 ? 23.160 -0.989 -23.248 1.00 76.62 311 LEU A N 1
ATOM 2365 C CA . LEU A 1 311 ? 22.064 -1.802 -22.749 1.00 76.62 311 LEU A CA 1
ATOM 2366 C C . LEU A 1 311 ? 22.533 -3.261 -22.660 1.00 76.62 311 LEU A C 1
ATOM 2368 O O . LEU A 1 311 ? 22.832 -3.880 -23.681 1.00 76.62 311 LEU A O 1
ATOM 2372 N N . ASP A 1 312 ? 22.603 -3.789 -21.438 1.00 75.69 312 ASP A N 1
ATOM 2373 C CA . ASP A 1 312 ? 22.837 -5.212 -21.173 1.00 75.69 312 ASP A CA 1
ATOM 2374 C C . ASP A 1 312 ? 21.689 -6.091 -21.720 1.00 75.69 312 ASP A C 1
ATOM 2376 O O . ASP A 1 312 ? 20.719 -5.617 -22.309 1.00 75.69 312 ASP A O 1
ATOM 2380 N N . HIS A 1 313 ? 21.767 -7.406 -21.527 1.00 81.12 313 HIS A N 1
ATOM 2381 C CA . HIS A 1 313 ? 20.638 -8.287 -21.836 1.00 81.12 313 HIS A CA 1
ATOM 2382 C C . HIS A 1 313 ? 19.598 -8.242 -20.708 1.00 81.12 313 HIS A C 1
ATOM 2384 O O . HIS A 1 313 ? 19.953 -8.152 -19.531 1.00 81.12 313 HIS A O 1
ATOM 2390 N N . ALA A 1 314 ? 18.313 -8.384 -21.049 1.00 85.75 314 ALA A N 1
ATOM 2391 C CA . ALA A 1 314 ? 17.270 -8.597 -20.049 1.00 85.75 314 ALA A CA 1
ATOM 2392 C C . ALA A 1 314 ? 17.621 -9.818 -19.180 1.00 85.75 314 ALA A C 1
ATOM 2394 O O . ALA A 1 314 ? 17.917 -10.897 -19.700 1.00 85.75 314 ALA A O 1
ATOM 2395 N N . LYS A 1 315 ? 17.541 -9.671 -17.854 1.00 84.44 315 LYS A N 1
ATOM 2396 C CA . LYS A 1 315 ? 17.832 -10.723 -16.859 1.00 84.44 315 LYS A CA 1
ATOM 2397 C C . LYS A 1 315 ? 16.850 -11.893 -16.931 1.00 84.44 315 LYS A C 1
ATOM 2399 O O . LYS A 1 315 ? 17.073 -12.934 -16.316 1.00 84.44 315 LYS A O 1
ATOM 2404 N N . ILE A 1 316 ? 15.757 -11.704 -17.662 1.00 88.31 316 ILE A N 1
ATOM 2405 C CA . ILE A 1 316 ? 14.676 -12.653 -17.878 1.00 88.31 316 ILE A CA 1
ATOM 2406 C C . ILE A 1 316 ? 14.869 -13.392 -19.205 1.00 88.31 316 ILE A C 1
ATOM 2408 O O . ILE A 1 316 ? 15.336 -12.828 -20.196 1.00 88.31 316 ILE A O 1
ATOM 2412 N N . GLU A 1 317 ? 14.489 -14.664 -19.217 1.00 90.38 317 GLU A N 1
ATOM 2413 C CA . GLU A 1 317 ? 14.356 -15.500 -20.406 1.00 90.38 317 GLU A CA 1
ATOM 2414 C C . GLU A 1 317 ? 12.925 -16.043 -20.464 1.00 90.38 317 GLU A C 1
ATOM 2416 O O . GLU A 1 317 ? 12.433 -16.607 -19.479 1.00 90.38 317 GLU A O 1
ATOM 2421 N N . VAL A 1 318 ? 12.267 -15.869 -21.613 1.00 92.69 318 VAL A N 1
ATOM 2422 C CA . VAL A 1 318 ? 10.950 -16.445 -21.894 1.00 92.69 318 VAL A CA 1
ATOM 2423 C C . VAL A 1 318 ? 11.143 -17.658 -22.800 1.00 92.69 318 VAL A C 1
ATOM 2425 O O . VAL A 1 318 ? 11.574 -17.542 -23.943 1.00 92.69 318 VAL A O 1
ATOM 2428 N N . ILE A 1 319 ? 10.831 -18.839 -22.273 1.00 92.12 319 ILE A N 1
ATOM 2429 C CA . ILE A 1 319 ? 10.793 -20.092 -23.029 1.00 92.12 319 ILE A CA 1
ATOM 2430 C C . ILE A 1 319 ? 9.392 -20.221 -23.626 1.00 92.12 319 ILE A C 1
ATOM 2432 O O . ILE A 1 319 ? 8.415 -20.207 -22.879 1.00 92.12 319 ILE A O 1
ATOM 2436 N N . TYR A 1 320 ? 9.300 -20.378 -24.944 1.00 91.62 320 TYR A N 1
ATOM 2437 C CA . TYR A 1 320 ? 8.055 -20.670 -25.656 1.00 91.62 320 TYR A CA 1
ATOM 2438 C C . TYR A 1 320 ? 7.949 -22.181 -25.900 1.00 91.62 320 TYR A C 1
ATOM 2440 O O . TYR A 1 320 ? 8.935 -22.809 -26.284 1.00 91.62 320 TYR A O 1
ATOM 2448 N N . HIS A 1 321 ? 6.766 -22.756 -25.682 1.00 86.06 321 HIS A N 1
ATOM 2449 C CA . HIS A 1 321 ? 6.500 -24.198 -25.789 1.00 86.06 321 HIS A CA 1
ATOM 2450 C C . HIS A 1 321 ? 5.617 -24.506 -27.000 1.00 86.06 321 HIS A C 1
ATOM 2452 O O . HIS A 1 321 ? 4.778 -23.683 -27.381 1.00 86.06 321 HIS A O 1
ATOM 2458 N N . SER A 1 322 ? 5.785 -25.686 -27.605 1.00 76.56 322 SER A N 1
ATOM 2459 C CA . SER A 1 322 ? 4.970 -26.081 -28.758 1.00 76.56 322 SER A CA 1
ATOM 2460 C C . SER A 1 322 ? 3.553 -26.498 -28.341 1.00 76.56 322 SER A C 1
ATOM 2462 O O . SER A 1 322 ? 3.314 -26.950 -27.219 1.00 76.56 322 SER A O 1
ATOM 2464 N N . SER A 1 323 ? 2.582 -26.343 -29.245 1.00 63.84 323 SER A N 1
ATOM 2465 C CA . SER A 1 323 ? 1.183 -26.702 -28.965 1.00 63.84 323 SER A CA 1
ATOM 2466 C C . SER A 1 323 ? 0.967 -28.209 -28.786 1.00 63.84 323 SER A C 1
ATOM 2468 O O . SER A 1 323 ? 0.034 -28.600 -28.090 1.00 63.84 323 SER A O 1
ATOM 2470 N N . ASP A 1 324 ? 1.835 -29.042 -29.367 1.00 56.38 324 ASP A N 1
ATOM 2471 C CA . ASP A 1 324 ? 1.729 -30.506 -29.334 1.00 56.38 324 ASP A CA 1
ATOM 2472 C C . ASP A 1 324 ? 2.140 -31.113 -27.975 1.00 56.38 324 ASP A C 1
ATOM 2474 O O . ASP A 1 324 ? 1.828 -32.267 -27.684 1.00 56.38 324 ASP A O 1
ATOM 2478 N N . GLU A 1 325 ? 2.809 -30.340 -27.113 1.00 54.38 325 GLU A N 1
ATOM 2479 C CA . GLU A 1 325 ? 3.255 -30.770 -25.778 1.00 54.38 325 GLU A CA 1
ATOM 2480 C C . GLU A 1 325 ? 2.166 -30.645 -24.690 1.00 54.38 325 GLU A C 1
ATOM 2482 O O . GLU A 1 325 ? 2.355 -31.119 -23.568 1.00 54.38 325 GLU A O 1
ATOM 2487 N N . MET A 1 326 ? 1.025 -30.006 -24.984 1.00 57.75 326 MET A N 1
ATOM 2488 C CA . MET A 1 326 ? 0.046 -29.565 -23.979 1.00 57.75 326 MET A CA 1
ATOM 2489 C C . MET A 1 326 ? -1.277 -30.352 -24.037 1.00 57.75 326 MET A C 1
ATOM 2491 O O . MET A 1 326 ? -2.113 -30.123 -24.910 1.00 57.75 326 MET A O 1
ATOM 2495 N N . GLN A 1 327 ? -1.525 -31.236 -23.060 1.00 52.16 327 GLN A N 1
ATOM 2496 C CA . GLN A 1 327 ? -2.827 -31.909 -22.916 1.00 52.16 327 GLN A CA 1
ATOM 2497 C C . GLN A 1 327 ? -3.881 -31.008 -22.229 1.00 52.16 327 GLN A C 1
ATOM 2499 O O . GLN A 1 327 ? -3.594 -30.428 -21.178 1.00 52.16 327 GLN A O 1
ATOM 2504 N N . PRO A 1 328 ? -5.114 -30.899 -22.770 1.00 49.84 328 PRO A N 1
ATOM 2505 C CA . PRO A 1 328 ? -6.179 -30.085 -22.183 1.00 49.84 328 PRO A CA 1
ATOM 2506 C C . PRO A 1 328 ? -7.021 -30.862 -21.150 1.00 49.84 328 PRO A C 1
ATOM 2508 O O . PRO A 1 328 ? -8.087 -31.390 -21.471 1.00 49.84 328 PRO A O 1
ATOM 2511 N N . ASP A 1 329 ? -6.583 -30.876 -19.888 1.00 45.66 329 ASP A N 1
ATOM 2512 C CA . ASP A 1 329 ? -7.382 -31.366 -18.750 1.00 45.66 329 ASP A CA 1
ATOM 2513 C C . ASP A 1 329 ? -8.588 -30.439 -18.473 1.00 45.66 329 ASP A C 1
ATOM 2515 O O . ASP A 1 329 ? -8.510 -29.504 -17.674 1.00 45.66 329 ASP A O 1
ATOM 2519 N N . LEU A 1 330 ? -9.727 -30.686 -19.131 1.00 44.78 330 LEU A N 1
ATOM 2520 C CA . LEU A 1 330 ? -10.968 -29.921 -18.937 1.00 44.78 330 LEU A CA 1
ATOM 2521 C C . LEU A 1 330 ? -12.198 -30.816 -18.718 1.00 44.78 330 LEU A C 1
ATOM 2523 O O . LEU A 1 330 ? -12.992 -31.072 -19.623 1.00 44.78 330 LEU A O 1
ATOM 2527 N N . LEU A 1 331 ? -12.408 -31.198 -17.457 1.00 40.53 331 LEU A N 1
ATOM 2528 C CA . LEU A 1 331 ? -13.720 -31.569 -16.918 1.00 40.53 331 LEU A CA 1
ATOM 2529 C C . LEU A 1 331 ? -14.149 -30.523 -15.882 1.00 40.53 331 LEU A C 1
ATOM 2531 O O . LEU A 1 331 ? -13.333 -30.048 -15.095 1.00 40.53 331 LEU A O 1
ATOM 2535 N N . THR A 1 332 ? -15.434 -30.164 -15.870 1.00 47.03 332 THR A N 1
ATOM 2536 C CA . THR A 1 332 ? -15.947 -28.946 -15.209 1.00 47.03 332 THR A CA 1
ATOM 2537 C C . THR A 1 332 ? -15.656 -28.867 -13.704 1.00 47.03 332 THR A C 1
ATOM 2539 O O . THR A 1 332 ? -15.485 -27.770 -13.179 1.00 47.03 332 THR A O 1
ATOM 2542 N N . ALA A 1 333 ? -15.528 -30.008 -13.017 1.00 44.75 333 ALA A N 1
ATOM 2543 C CA . ALA A 1 333 ? -15.172 -30.066 -11.596 1.00 44.75 333 ALA A CA 1
ATOM 2544 C C . ALA A 1 333 ? -13.741 -29.569 -11.289 1.00 44.75 333 ALA A C 1
ATOM 2546 O O . ALA A 1 333 ? -13.496 -29.067 -10.197 1.00 44.75 333 ALA A O 1
ATOM 2547 N N . HIS A 1 334 ? -12.811 -29.649 -12.249 1.00 56.88 334 HIS A N 1
ATOM 2548 C CA . HIS A 1 334 ? -11.425 -29.193 -12.083 1.00 56.88 334 HIS A CA 1
ATOM 2549 C C . HIS A 1 334 ? -11.214 -27.714 -12.450 1.00 56.88 334 HIS A C 1
ATOM 2551 O O . HIS A 1 334 ? -10.087 -27.234 -12.379 1.00 56.88 334 HIS A O 1
ATOM 2557 N N . TYR A 1 335 ? -12.255 -26.958 -12.831 1.00 58.69 335 TYR A N 1
ATOM 2558 C CA . TYR A 1 335 ? -12.079 -25.574 -13.299 1.00 58.69 335 TYR A CA 1
ATOM 2559 C C . TYR A 1 335 ? -11.447 -24.654 -12.239 1.00 58.69 335 TYR A C 1
ATOM 2561 O O . TYR A 1 335 ? -10.477 -23.959 -12.532 1.00 58.69 335 TYR A O 1
ATOM 2569 N N . LEU A 1 336 ? -11.942 -24.684 -10.995 1.00 59.75 336 LEU A N 1
ATOM 2570 C CA . LEU A 1 336 ? -11.383 -23.879 -9.898 1.00 59.75 336 LEU A CA 1
ATOM 2571 C C . LEU A 1 336 ? -9.947 -24.308 -9.558 1.00 59.75 336 LEU A C 1
ATOM 2573 O O . LEU A 1 336 ? -9.058 -23.468 -9.459 1.00 59.75 336 LEU A O 1
ATOM 2577 N N . GLU A 1 337 ? -9.695 -25.616 -9.493 1.00 59.97 337 GLU A N 1
ATOM 2578 C CA . GLU A 1 337 ? -8.361 -26.183 -9.263 1.00 59.97 337 GLU A CA 1
ATOM 2579 C C . GLU A 1 337 ? -7.372 -25.817 -10.393 1.00 59.97 337 GLU A C 1
ATOM 2581 O O . GLU A 1 337 ? -6.182 -25.608 -10.156 1.00 59.97 337 GLU A O 1
ATOM 2586 N N . SER A 1 338 ? -7.859 -25.694 -11.632 1.00 72.56 338 SER A N 1
ATOM 2587 C CA . SER A 1 338 ? -7.088 -25.208 -12.777 1.00 72.56 338 SER A CA 1
ATOM 2588 C C . SER A 1 338 ? -6.784 -23.712 -12.666 1.00 72.56 338 SER A C 1
ATOM 2590 O O . SER A 1 338 ? -5.672 -23.305 -12.995 1.00 72.56 338 SER A O 1
ATOM 2592 N N . VAL A 1 339 ? -7.730 -22.891 -12.196 1.00 81.94 339 VAL A N 1
ATOM 2593 C CA . VAL A 1 339 ? -7.503 -21.457 -11.940 1.00 81.94 339 VAL A CA 1
ATOM 2594 C C . VAL A 1 339 ? -6.451 -21.267 -10.844 1.00 81.94 339 VAL A C 1
ATOM 2596 O O . VAL A 1 339 ? -5.505 -20.508 -11.049 1.00 81.94 339 VAL A O 1
ATOM 2599 N N . GLU A 1 340 ? -6.542 -22.004 -9.733 1.00 84.25 340 GLU A N 1
ATOM 2600 C CA . GLU A 1 340 ? -5.528 -21.986 -8.669 1.00 84.25 340 GLU A CA 1
ATOM 2601 C C . GLU A 1 340 ? -4.129 -22.325 -9.205 1.00 84.25 340 GLU A C 1
ATOM 2603 O O . GLU A 1 340 ? -3.189 -21.565 -8.977 1.00 84.25 340 GLU A O 1
ATOM 2608 N N . LYS A 1 341 ? -3.995 -23.417 -9.973 1.00 83.94 341 LYS A N 1
ATOM 2609 C CA . LYS A 1 341 ? -2.716 -23.859 -10.563 1.00 83.94 341 LYS A CA 1
ATOM 2610 C C . LYS A 1 341 ? -2.151 -22.871 -11.587 1.00 83.94 341 LYS A C 1
ATOM 2612 O O . LYS A 1 341 ? -0.932 -22.736 -11.692 1.00 83.94 341 LYS A O 1
ATOM 2617 N N . VAL A 1 342 ? -3.006 -22.180 -12.345 1.00 88.44 342 VAL A N 1
ATOM 2618 C CA . VAL A 1 342 ? -2.587 -21.130 -13.290 1.00 88.44 342 VAL A CA 1
ATOM 2619 C C . VAL A 1 342 ? -2.064 -19.903 -12.541 1.00 88.44 342 VAL A C 1
ATOM 2621 O O . VAL A 1 342 ? -1.012 -19.390 -12.916 1.00 88.44 342 VAL A O 1
ATOM 2624 N N . ILE A 1 343 ? -2.735 -19.471 -11.466 1.00 88.88 343 ILE A N 1
ATOM 2625 C CA . ILE A 1 343 ? -2.269 -18.363 -10.614 1.00 88.88 343 ILE A CA 1
ATOM 2626 C C . ILE A 1 343 ? -0.954 -18.741 -9.924 1.00 88.88 343 ILE A C 1
ATOM 2628 O O . ILE A 1 343 ? 0.017 -17.996 -10.018 1.00 88.88 343 ILE A O 1
ATOM 2632 N N . GLU A 1 344 ? -0.876 -19.929 -9.321 1.00 87.62 344 GLU A N 1
ATOM 2633 C CA . GLU A 1 344 ? 0.339 -20.442 -8.678 1.00 87.62 344 GLU A CA 1
ATOM 2634 C C . GLU A 1 344 ? 1.523 -20.516 -9.653 1.00 87.62 344 GLU A C 1
ATOM 2636 O O . GLU A 1 344 ? 2.634 -20.102 -9.314 1.00 87.62 344 GLU A O 1
ATOM 2641 N N . SER A 1 345 ? 1.287 -20.969 -10.889 1.00 88.19 345 SER A N 1
ATOM 2642 C CA . SER A 1 345 ? 2.305 -20.993 -11.946 1.00 88.19 345 SER A CA 1
ATOM 2643 C C . SER A 1 345 ? 2.730 -19.575 -12.351 1.00 88.19 345 SER A C 1
ATOM 2645 O O . SER A 1 345 ? 3.926 -19.299 -12.437 1.00 88.19 345 SER A O 1
ATOM 2647 N N . ALA A 1 346 ? 1.780 -18.651 -12.538 1.00 89.38 346 ALA A N 1
ATOM 2648 C CA . ALA A 1 346 ? 2.051 -17.259 -12.899 1.00 89.38 346 ALA A CA 1
ATOM 2649 C C . ALA A 1 346 ? 2.868 -16.527 -11.814 1.00 89.38 346 ALA A C 1
ATOM 2651 O O . ALA A 1 346 ? 3.946 -16.001 -12.094 1.00 89.38 346 ALA A O 1
ATOM 2652 N N . CYS A 1 347 ? 2.424 -16.576 -10.555 1.00 86.56 347 CYS A N 1
ATOM 2653 C CA . CYS A 1 347 ? 3.131 -16.008 -9.403 1.00 86.56 347 CYS A CA 1
ATOM 2654 C C . CYS A 1 347 ? 4.484 -16.699 -9.136 1.00 86.56 347 CYS A C 1
ATOM 2656 O O . CYS A 1 347 ? 5.409 -16.071 -8.619 1.00 86.56 347 CYS A O 1
ATOM 2658 N N . SER A 1 348 ? 4.648 -17.968 -9.530 1.00 84.44 348 SER A N 1
ATOM 2659 C CA . SER A 1 348 ? 5.946 -18.659 -9.487 1.00 84.44 348 SER A CA 1
ATOM 2660 C C . SER A 1 348 ? 6.937 -18.191 -10.550 1.00 84.44 348 SER A C 1
ATOM 2662 O O . SER A 1 348 ? 8.140 -18.264 -10.303 1.00 84.44 348 SER A O 1
ATOM 2664 N N . MET A 1 349 ? 6.440 -17.720 -11.695 1.00 86.06 349 MET A N 1
ATOM 2665 C CA . MET A 1 349 ? 7.221 -17.289 -12.858 1.00 86.06 349 MET A CA 1
ATOM 2666 C C . MET A 1 349 ? 7.477 -15.777 -12.922 1.00 86.06 349 MET A C 1
ATOM 2668 O O . 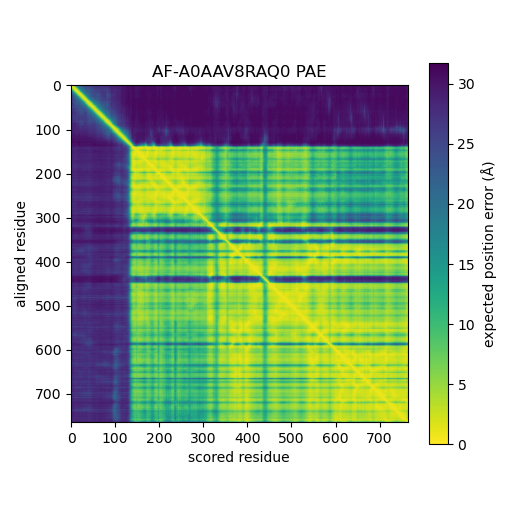MET A 1 349 ? 8.406 -15.348 -13.603 1.00 86.06 349 MET A O 1
ATOM 2672 N N . SER A 1 350 ? 6.683 -14.966 -12.217 1.00 82.62 350 SER A N 1
ATOM 2673 C CA . SER A 1 350 ? 6.888 -13.516 -12.121 1.00 82.62 350 SER A CA 1
ATOM 2674 C C . SER A 1 350 ? 8.314 -13.176 -11.649 1.00 82.62 350 SER A C 1
ATOM 2676 O O . SER A 1 350 ? 8.803 -13.809 -10.711 1.00 82.62 350 SER A O 1
ATOM 2678 N N . PRO A 1 351 ? 8.990 -12.158 -12.217 1.00 70.81 351 PRO A N 1
ATOM 2679 C CA . PRO A 1 351 ? 10.255 -11.657 -11.673 1.00 70.81 351 PRO A CA 1
ATOM 2680 C C . PRO A 1 351 ? 10.126 -11.094 -10.250 1.00 70.81 351 PRO A C 1
ATOM 2682 O O . PRO A 1 351 ? 11.064 -11.171 -9.460 1.00 70.81 351 PRO A O 1
ATOM 2685 N N . ALA A 1 352 ? 8.952 -10.565 -9.889 1.00 66.00 352 ALA A N 1
ATOM 2686 C CA . ALA A 1 352 ? 8.698 -9.898 -8.612 1.00 66.00 352 ALA A CA 1
ATOM 2687 C C . ALA A 1 352 ? 8.313 -10.873 -7.478 1.00 66.00 352 ALA A C 1
ATOM 2689 O O . ALA A 1 352 ? 7.409 -10.594 -6.688 1.00 66.00 352 ALA A O 1
ATOM 2690 N N . GLN A 1 353 ? 8.990 -12.025 -7.385 1.00 58.47 353 GLN A N 1
ATOM 2691 C CA . GLN A 1 353 ? 8.622 -13.128 -6.475 1.00 58.47 353 GLN A CA 1
ATOM 2692 C C . GLN A 1 353 ? 8.535 -12.710 -5.001 1.00 58.47 353 GLN A C 1
ATOM 2694 O O . GLN A 1 353 ? 7.725 -13.252 -4.256 1.00 58.47 353 GLN A O 1
ATOM 2699 N N . PHE A 1 354 ? 9.319 -11.706 -4.600 1.00 50.75 354 PHE A N 1
ATOM 2700 C CA . PHE A 1 354 ? 9.345 -11.138 -3.249 1.00 50.75 354 PHE A CA 1
ATOM 2701 C C . PHE A 1 354 ? 8.017 -10.500 -2.798 1.00 50.75 354 PHE A C 1
ATOM 2703 O O . PHE A 1 354 ? 7.864 -10.188 -1.625 1.00 50.75 354 PHE A O 1
ATOM 2710 N N . HIS A 1 355 ? 7.047 -10.295 -3.697 1.00 49.78 355 HIS A N 1
ATOM 2711 C CA . HIS A 1 355 ? 5.720 -9.771 -3.349 1.00 49.78 355 HIS A CA 1
ATOM 2712 C C . HIS A 1 355 ? 4.679 -10.851 -3.005 1.00 49.78 355 HIS A C 1
ATOM 2714 O O . HIS A 1 355 ? 3.549 -10.499 -2.681 1.00 49.78 355 HIS A O 1
ATOM 2720 N N . TYR A 1 356 ? 5.041 -12.138 -3.045 1.00 49.50 356 TYR A N 1
ATOM 2721 C CA . TYR A 1 356 ? 4.133 -13.252 -2.753 1.00 49.50 356 TYR A CA 1
ATOM 2722 C C . TYR A 1 356 ? 4.744 -14.191 -1.705 1.00 49.50 356 TYR A C 1
ATOM 2724 O O . TYR A 1 356 ? 5.507 -15.095 -2.048 1.00 49.50 356 TYR A O 1
ATOM 2732 N N . HIS A 1 357 ? 4.387 -13.999 -0.427 1.00 53.16 357 HIS A N 1
ATOM 2733 C CA . HIS A 1 357 ? 4.752 -14.938 0.648 1.00 53.16 357 HIS A CA 1
ATOM 2734 C C . HIS A 1 357 ? 4.192 -16.346 0.386 1.00 53.16 357 HIS A C 1
ATOM 2736 O O . HIS A 1 357 ? 4.889 -17.335 0.603 1.00 53.16 357 HIS A O 1
ATOM 2742 N N . GLU A 1 358 ? 2.973 -16.431 -0.154 1.00 65.31 358 GLU A N 1
ATOM 2743 C CA . GLU A 1 358 ? 2.381 -17.659 -0.681 1.00 65.31 358 GLU A CA 1
ATOM 2744 C C . GLU A 1 358 ? 1.971 -17.431 -2.139 1.00 65.31 358 GLU A C 1
ATOM 2746 O O . GLU A 1 358 ? 1.187 -16.537 -2.452 1.00 65.31 358 GLU A O 1
ATOM 2751 N N . LYS A 1 359 ? 2.531 -18.228 -3.055 1.00 73.69 359 LYS A N 1
ATOM 2752 C CA . LYS A 1 359 ? 2.329 -18.063 -4.508 1.00 73.69 359 LYS A CA 1
ATOM 2753 C C . LYS A 1 359 ? 0.990 -18.612 -5.003 1.00 73.69 359 LYS A C 1
ATOM 2755 O O . LYS A 1 359 ? 0.507 -18.183 -6.046 1.00 73.69 359 LYS A O 1
ATOM 2760 N N . LYS A 1 360 ? 0.394 -19.544 -4.259 1.00 83.25 360 LYS A N 1
ATOM 2761 C CA . LYS A 1 360 ? -0.964 -20.046 -4.479 1.00 83.25 360 LYS A CA 1
ATOM 2762 C C . LYS A 1 360 ? -1.954 -19.197 -3.661 1.00 83.25 360 LYS A C 1
ATOM 2764 O O . LYS A 1 360 ? -1.627 -18.898 -2.512 1.00 83.25 360 LYS A O 1
ATOM 2769 N N . PRO A 1 361 ? -3.141 -18.827 -4.183 1.00 85.88 361 PRO A N 1
ATOM 2770 C CA . PRO A 1 361 ? -4.205 -18.257 -3.357 1.00 85.88 361 PRO A CA 1
ATOM 2771 C C . PRO A 1 361 ? -4.660 -19.254 -2.285 1.00 85.88 361 PRO A C 1
ATOM 2773 O O . PRO A 1 361 ? -4.849 -20.437 -2.576 1.00 85.88 361 PRO A O 1
ATOM 2776 N N . GLN A 1 362 ? -4.863 -18.770 -1.058 1.00 87.81 362 GLN A N 1
ATOM 2777 C CA . GLN A 1 362 ? -5.437 -19.569 0.033 1.00 87.81 362 GLN A CA 1
ATOM 2778 C C . GLN A 1 362 ? -6.911 -19.895 -0.238 1.00 87.81 362 GLN A C 1
ATOM 2780 O O . GLN A 1 362 ? -7.379 -20.992 0.069 1.00 87.81 362 GLN A O 1
ATOM 2785 N N . TYR A 1 363 ? -7.631 -18.940 -0.840 1.00 89.81 363 TYR A N 1
ATOM 2786 C CA . TYR A 1 363 ? -9.058 -19.039 -1.108 1.00 89.81 363 TYR A CA 1
ATOM 2787 C C . TYR A 1 363 ? -9.405 -18.523 -2.511 1.00 89.81 363 TYR A C 1
ATOM 2789 O O . TYR A 1 363 ? -8.932 -17.466 -2.937 1.00 89.81 363 TYR A O 1
ATOM 2797 N N . LEU A 1 364 ? -10.305 -19.231 -3.197 1.00 90.88 364 LEU A N 1
ATOM 2798 C CA . LEU A 1 364 ? -11.142 -18.658 -4.251 1.00 90.88 364 LEU A CA 1
ATOM 2799 C C . LEU A 1 364 ? -12.509 -18.339 -3.633 1.00 90.88 364 LEU A C 1
ATOM 2801 O O . LEU A 1 364 ? -13.267 -19.245 -3.288 1.00 90.88 364 LEU A O 1
ATOM 2805 N N . LEU A 1 365 ? -12.797 -17.051 -3.452 1.00 92.69 365 LEU A N 1
ATOM 2806 C CA . LEU A 1 365 ? -13.974 -16.570 -2.729 1.00 92.69 365 LEU A CA 1
ATOM 2807 C C . LEU A 1 365 ? -15.070 -16.127 -3.699 1.00 92.69 365 LEU A C 1
ATOM 2809 O O . LEU A 1 365 ? -14.841 -15.244 -4.524 1.00 92.69 365 LEU A O 1
ATOM 2813 N N . GLN A 1 366 ? -16.264 -16.702 -3.592 1.00 93.12 366 GLN A N 1
ATOM 2814 C CA . GLN A 1 366 ? -17.426 -16.291 -4.372 1.00 93.12 366 GLN A CA 1
ATOM 2815 C C . GLN A 1 366 ? -18.010 -14.987 -3.817 1.00 93.12 366 GLN A C 1
ATOM 2817 O O . GLN A 1 366 ? -18.282 -14.882 -2.625 1.00 93.12 366 GLN A O 1
ATOM 2822 N N . LEU A 1 367 ? -18.252 -14.002 -4.682 1.00 94.69 367 LEU A N 1
ATOM 2823 C CA . LEU A 1 367 ? -18.994 -12.788 -4.340 1.00 94.69 367 LEU A CA 1
ATOM 2824 C C . LEU A 1 367 ? -20.484 -13.104 -4.128 1.00 94.69 367 LEU A C 1
ATOM 2826 O O . LEU A 1 367 ? -21.149 -13.579 -5.048 1.00 94.69 367 LEU A O 1
ATOM 2830 N N . ILE A 1 368 ? -21.004 -12.784 -2.941 1.00 94.19 368 ILE A N 1
ATOM 2831 C CA . ILE A 1 368 ? -22.410 -12.971 -2.549 1.00 94.19 368 ILE A CA 1
ATOM 2832 C C . ILE A 1 368 ? -23.177 -11.643 -2.603 1.00 94.19 368 ILE A C 1
ATOM 2834 O O . ILE A 1 368 ? -24.242 -11.567 -3.215 1.00 94.19 368 ILE A O 1
ATOM 2838 N N . THR A 1 369 ? -22.606 -10.571 -2.044 1.00 95.75 369 THR A N 1
ATOM 2839 C CA . THR A 1 369 ? -23.252 -9.248 -1.967 1.00 95.75 369 THR A CA 1
ATOM 2840 C C . THR A 1 369 ? -22.317 -8.147 -2.454 1.00 95.75 369 THR A C 1
ATOM 2842 O O . THR A 1 369 ? -21.153 -8.095 -2.070 1.00 95.75 369 THR A O 1
ATOM 2845 N N . ASN A 1 370 ? -22.846 -7.222 -3.262 1.00 96.62 370 ASN A N 1
ATOM 2846 C CA . ASN A 1 370 ? -22.193 -5.978 -3.690 1.00 96.62 370 ASN A CA 1
ATOM 2847 C C . ASN A 1 370 ? -23.164 -4.809 -3.445 1.00 96.62 370 ASN A C 1
ATOM 2849 O O . ASN A 1 370 ? -23.917 -4.411 -4.334 1.00 96.62 370 ASN A O 1
ATOM 2853 N N . GLN A 1 371 ? -23.203 -4.296 -2.212 1.00 96.25 371 GLN A N 1
ATOM 2854 C CA . GLN A 1 371 ? -24.177 -3.292 -1.782 1.00 96.25 371 GLN A CA 1
ATOM 2855 C C . GLN A 1 371 ? -23.521 -1.925 -1.583 1.00 96.25 371 GLN A C 1
ATOM 2857 O O . GLN A 1 371 ? -22.627 -1.757 -0.756 1.00 96.25 371 GLN A O 1
ATOM 2862 N N . ARG A 1 372 ? -24.026 -0.893 -2.263 1.00 96.31 372 ARG A N 1
ATOM 2863 C CA . ARG A 1 372 ? -23.619 0.492 -1.993 1.00 96.31 372 ARG A CA 1
ATOM 2864 C C . ARG A 1 372 ? -24.230 1.013 -0.685 1.00 96.31 372 ARG A C 1
ATOM 2866 O O . ARG A 1 372 ? -25.437 0.932 -0.480 1.00 96.31 372 ARG A O 1
ATOM 2873 N N . LEU A 1 373 ? -23.378 1.567 0.180 1.00 96.75 373 LEU A N 1
ATOM 2874 C CA . LEU A 1 373 ? -23.713 2.110 1.504 1.00 96.75 373 LEU A CA 1
ATOM 2875 C C . LEU A 1 373 ? -23.965 3.624 1.497 1.00 96.75 373 LEU A C 1
ATOM 2877 O O . LEU A 1 373 ? -24.639 4.138 2.387 1.00 96.75 373 LEU A O 1
ATOM 2881 N N . THR A 1 374 ? -23.394 4.353 0.535 1.00 95.81 374 THR A N 1
ATOM 2882 C CA . THR A 1 374 ? -23.639 5.793 0.361 1.00 95.81 374 THR A CA 1
ATOM 2883 C C . THR A 1 374 ? -24.833 6.042 -0.551 1.00 95.81 374 THR A C 1
ATOM 2885 O O . THR A 1 374 ? -25.095 5.263 -1.466 1.00 95.81 374 THR A O 1
ATOM 2888 N N . ASN A 1 375 ? -25.517 7.173 -0.369 1.00 91.50 375 ASN A N 1
ATOM 2889 C CA . ASN A 1 375 ? -26.547 7.611 -1.314 1.00 91.50 375 ASN A CA 1
ATOM 2890 C C . ASN A 1 375 ? -25.963 7.685 -2.747 1.00 91.50 375 ASN A C 1
ATOM 2892 O O . ASN A 1 375 ? -24.795 8.051 -2.916 1.00 91.50 375 ASN A O 1
ATOM 2896 N N . VAL A 1 376 ? -26.753 7.328 -3.765 1.00 88.12 376 VAL A N 1
ATOM 2897 C CA . VAL A 1 376 ? -26.356 7.223 -5.184 1.00 88.12 376 VAL A CA 1
ATOM 2898 C C . VAL A 1 376 ? -25.729 8.524 -5.695 1.00 88.12 376 VAL A C 1
ATOM 2900 O O . VAL A 1 376 ? -24.672 8.486 -6.330 1.00 88.12 376 VAL A O 1
ATOM 2903 N N . ASP A 1 377 ? -26.300 9.666 -5.307 1.00 86.44 377 ASP A N 1
ATOM 2904 C CA . ASP A 1 377 ? -25.842 11.007 -5.698 1.00 86.44 377 ASP A CA 1
ATOM 2905 C C . ASP A 1 377 ? -24.554 11.459 -4.982 1.00 86.44 377 ASP A C 1
ATOM 2907 O O . ASP A 1 377 ? -23.978 12.504 -5.295 1.00 86.44 377 ASP A O 1
ATOM 2911 N N . HIS A 1 378 ? -24.067 10.700 -3.993 1.00 87.25 378 HIS A N 1
ATOM 2912 C CA . HIS A 1 378 ? -22.867 11.076 -3.255 1.00 87.25 378 HIS A CA 1
ATOM 2913 C C . HIS A 1 378 ? -21.597 10.952 -4.106 1.00 87.25 378 HIS A C 1
ATOM 2915 O O . HIS A 1 378 ? -21.347 9.927 -4.738 1.00 87.25 378 HIS A O 1
ATOM 2921 N N . SER A 1 379 ? -20.705 11.946 -4.004 1.00 84.75 379 SER A N 1
ATOM 2922 C CA . SER A 1 379 ? -19.412 11.970 -4.713 1.00 84.75 379 SER A CA 1
ATOM 2923 C C . SER A 1 379 ? -18.387 10.916 -4.270 1.00 84.75 379 SER A C 1
ATOM 2925 O O . SER A 1 379 ? -17.263 10.911 -4.769 1.00 84.75 379 SER A O 1
ATOM 2927 N N . ARG A 1 380 ? -18.742 10.036 -3.327 1.00 89.69 380 ARG A N 1
ATOM 2928 C CA . ARG A 1 380 ? -18.007 8.802 -3.025 1.00 89.69 380 ARG A CA 1
ATOM 2929 C C . ARG A 1 380 ? -18.983 7.634 -2.983 1.00 89.69 380 ARG A C 1
ATOM 2931 O O . ARG A 1 380 ? -19.861 7.596 -2.118 1.00 89.69 380 ARG A O 1
ATOM 2938 N N . ASP A 1 381 ? -18.780 6.681 -3.881 1.00 94.94 381 ASP A N 1
ATOM 2939 C CA . ASP A 1 381 ? -19.322 5.331 -3.772 1.00 94.94 381 ASP A CA 1
ATOM 2940 C C . ASP A 1 381 ? -18.498 4.586 -2.704 1.00 94.94 381 ASP A C 1
ATOM 2942 O O . ASP A 1 381 ? -17.266 4.560 -2.767 1.00 94.94 381 ASP A O 1
ATOM 2946 N N . VAL A 1 382 ? -19.165 4.064 -1.675 1.00 97.38 382 VAL A N 1
ATOM 2947 C CA . VAL A 1 382 ? -18.571 3.178 -0.663 1.00 97.38 382 VAL A CA 1
ATOM 2948 C C . VAL A 1 382 ? -19.499 1.985 -0.544 1.00 97.38 382 VAL A C 1
ATOM 2950 O O . VAL A 1 382 ? -20.716 2.173 -0.458 1.00 97.38 382 VAL A O 1
ATOM 2953 N N . ARG A 1 383 ? -18.940 0.777 -0.545 1.00 97.94 383 ARG A N 1
ATOM 2954 C CA . ARG A 1 383 ? -19.707 -0.464 -0.616 1.00 97.94 383 ARG A CA 1
ATOM 2955 C C . ARG A 1 383 ? -19.352 -1.442 0.487 1.00 97.94 383 ARG A C 1
ATOM 2957 O O . ARG A 1 383 ? -18.210 -1.501 0.935 1.00 97.94 383 ARG A O 1
ATOM 2964 N N . HIS A 1 384 ? -20.369 -2.196 0.867 1.00 98.44 384 HIS A N 1
ATOM 2965 C CA . HIS A 1 384 ? -20.294 -3.447 1.596 1.00 98.44 384 HIS A CA 1
ATOM 2966 C C . HIS A 1 384 ? -20.199 -4.577 0.572 1.00 98.44 384 HIS A C 1
ATOM 2968 O O . HIS A 1 384 ? -21.019 -4.650 -0.349 1.00 98.44 384 HIS A O 1
ATOM 2974 N N . PHE A 1 385 ? -19.185 -5.416 0.719 1.00 98.25 385 PHE A N 1
ATOM 2975 C CA . PHE A 1 385 ? -19.013 -6.639 -0.052 1.00 98.25 385 PHE A CA 1
ATOM 2976 C C . PHE A 1 385 ? -19.063 -7.831 0.895 1.00 98.25 385 PHE A C 1
ATOM 2978 O O . PHE A 1 385 ? -18.429 -7.781 1.945 1.00 98.25 385 PHE A O 1
ATOM 2985 N N . GLU A 1 386 ? -19.752 -8.900 0.508 1.00 97.25 386 GLU A N 1
ATOM 2986 C CA . GLU A 1 386 ? -19.758 -10.179 1.230 1.00 97.25 386 GLU A CA 1
ATOM 2987 C C . GLU A 1 386 ? -19.231 -11.258 0.289 1.00 97.25 386 GLU A C 1
ATOM 2989 O O . GLU A 1 386 ? -19.701 -11.360 -0.850 1.00 97.25 386 GLU A O 1
ATOM 2994 N N . PHE A 1 387 ? -18.264 -12.046 0.755 1.00 95.94 387 PHE A N 1
ATOM 2995 C CA . PHE A 1 387 ? -17.715 -13.174 0.012 1.00 95.94 387 PHE A CA 1
ATOM 2996 C C . PHE A 1 387 ? -17.766 -14.457 0.840 1.00 95.94 387 PHE A C 1
ATOM 2998 O O . PHE A 1 387 ? -17.589 -14.416 2.055 1.00 95.94 387 PHE A O 1
ATOM 3005 N N . GLU A 1 388 ? -17.948 -15.590 0.171 1.00 93.50 388 GLU A N 1
ATOM 3006 C CA . GLU A 1 388 ? -18.069 -16.921 0.771 1.00 93.50 388 GLU A CA 1
ATOM 3007 C C . GLU A 1 388 ? -17.100 -17.896 0.091 1.00 93.50 388 GLU A C 1
ATOM 3009 O O . GLU A 1 388 ? -16.921 -17.856 -1.129 1.00 93.50 388 GLU A O 1
ATOM 3014 N N . ALA A 1 389 ? -16.448 -18.773 0.856 1.00 85.88 389 ALA A N 1
ATOM 3015 C CA . ALA A 1 389 ? -15.546 -19.770 0.284 1.00 85.88 389 ALA A CA 1
ATOM 3016 C C . ALA A 1 389 ? -16.304 -21.030 -0.162 1.00 85.88 389 ALA A C 1
ATOM 3018 O O . ALA A 1 389 ? -17.071 -21.620 0.599 1.00 85.88 389 ALA A O 1
ATOM 3019 N N . SER A 1 390 ? -16.054 -21.473 -1.396 1.00 72.50 390 SER A N 1
ATOM 3020 C CA . SER A 1 390 ? -16.798 -22.566 -2.043 1.00 72.50 390 SER A CA 1
ATOM 3021 C C . SER A 1 390 ? -16.418 -23.985 -1.582 1.00 72.50 390 SER A C 1
ATOM 3023 O O . SER A 1 390 ? -17.027 -24.949 -2.042 1.00 72.50 390 SER A O 1
ATOM 3025 N N . SER A 1 391 ? -15.384 -24.139 -0.747 1.00 67.88 391 SER A N 1
ATOM 3026 C CA . SER A 1 391 ? -14.769 -25.445 -0.438 1.00 67.88 391 SER A CA 1
ATOM 3027 C C . SER A 1 391 ? -14.164 -25.560 0.966 1.00 67.88 391 SER A C 1
ATOM 3029 O O . SER A 1 391 ? -14.367 -26.575 1.629 1.00 67.88 391 SER A O 1
ATOM 3031 N N . ASN A 1 392 ? -13.442 -24.535 1.425 1.00 71.38 392 ASN A N 1
ATOM 3032 C CA . ASN A 1 392 ? -12.735 -24.511 2.709 1.00 71.38 392 ASN A CA 1
ATOM 3033 C C . ASN A 1 392 ? -13.333 -23.445 3.629 1.00 71.38 392 ASN A C 1
ATOM 3035 O O . ASN A 1 392 ? -13.610 -22.348 3.160 1.00 71.38 392 ASN A O 1
ATOM 3039 N N . VAL A 1 393 ? -13.433 -23.719 4.934 1.00 83.81 393 VAL A N 1
ATOM 3040 C CA . VAL A 1 393 ? -13.781 -22.683 5.923 1.00 83.81 393 VAL A CA 1
ATOM 3041 C C . VAL A 1 393 ? -12.710 -21.590 5.919 1.00 83.81 393 VAL A C 1
ATOM 3043 O O . VAL A 1 393 ? -11.525 -21.900 6.035 1.00 83.81 393 VAL A O 1
ATOM 3046 N N . ILE A 1 394 ? -13.124 -20.325 5.810 1.00 89.44 394 ILE A N 1
ATOM 3047 C CA . ILE A 1 394 ? -12.218 -19.173 5.927 1.00 89.44 394 ILE A CA 1
ATOM 3048 C C . ILE A 1 394 ? -11.731 -19.055 7.378 1.00 89.44 394 ILE A C 1
ATOM 3050 O O . ILE A 1 394 ? -12.496 -18.649 8.253 1.00 89.44 394 ILE A O 1
ATOM 3054 N N . ASP A 1 395 ? -10.465 -19.390 7.633 1.00 91.50 395 ASP A N 1
ATOM 3055 C CA . ASP A 1 395 ? -9.808 -19.135 8.919 1.00 91.50 395 ASP A CA 1
ATOM 3056 C C . ASP A 1 395 ? -9.256 -17.703 8.947 1.00 91.50 395 ASP A C 1
ATOM 3058 O O . ASP A 1 395 ? -8.388 -17.338 8.150 1.00 91.50 395 ASP A O 1
ATOM 3062 N N . TYR A 1 396 ? -9.808 -16.882 9.841 1.00 95.38 396 TYR A N 1
ATOM 3063 C CA . TYR A 1 396 ? -9.381 -15.511 10.112 1.00 95.38 396 TYR A CA 1
ATOM 3064 C C . TYR A 1 396 ? -9.881 -15.064 11.497 1.00 95.38 396 TYR A C 1
ATOM 3066 O O . TYR A 1 396 ? -10.763 -15.686 12.092 1.00 95.38 396 TYR A O 1
ATOM 3074 N N . GLN A 1 397 ? -9.344 -13.964 12.026 1.00 96.44 397 GLN A N 1
ATOM 3075 C CA . GLN A 1 397 ? -9.780 -13.351 13.284 1.00 96.44 397 GLN A CA 1
ATOM 3076 C C . GLN A 1 397 ? -10.143 -11.873 13.097 1.00 96.44 397 GLN A C 1
ATOM 3078 O O . GLN A 1 397 ? -9.730 -11.217 12.142 1.00 96.44 397 GLN A O 1
ATOM 3083 N N . VAL A 1 398 ? -10.937 -11.314 14.017 1.00 96.94 398 VAL A N 1
ATOM 3084 C CA . VAL A 1 398 ? -11.337 -9.903 13.914 1.00 96.94 398 VAL A CA 1
ATOM 3085 C C . VAL A 1 398 ? -10.122 -8.977 13.992 1.00 96.94 398 VAL A C 1
ATOM 3087 O O . VAL A 1 398 ? -9.345 -9.044 14.942 1.00 96.94 398 VAL A O 1
ATOM 3090 N N . GLY A 1 399 ? -9.980 -8.108 12.988 1.00 94.50 399 GLY A N 1
ATOM 3091 C CA . GLY A 1 399 ? -8.809 -7.244 12.816 1.00 94.50 399 GLY A CA 1
ATOM 3092 C C . GLY A 1 399 ? -7.734 -7.795 11.873 1.00 94.50 399 GLY A C 1
ATOM 3093 O O . GLY A 1 399 ? -6.779 -7.080 11.585 1.00 94.50 399 GLY A O 1
ATOM 3094 N N . ASP A 1 400 ? -7.906 -9.008 11.336 1.00 96.25 400 ASP A N 1
ATOM 3095 C CA . ASP A 1 400 ? -7.133 -9.477 10.183 1.00 96.25 400 ASP A CA 1
ATOM 3096 C C . ASP A 1 400 ? -7.553 -8.766 8.879 1.00 96.25 400 ASP A C 1
ATOM 3098 O O . ASP A 1 400 ? -8.574 -8.070 8.790 1.00 96.25 400 ASP A O 1
ATOM 3102 N N . VAL A 1 401 ? -6.723 -8.930 7.853 1.00 95.06 401 VAL A N 1
ATOM 3103 C CA . VAL A 1 401 ? -6.804 -8.262 6.554 1.00 95.06 401 VAL A CA 1
ATOM 3104 C C . VAL A 1 401 ? -7.040 -9.303 5.463 1.00 95.06 401 VAL A C 1
ATOM 3106 O O . VAL A 1 401 ? -6.449 -10.380 5.483 1.00 95.06 401 VAL A O 1
ATOM 3109 N N . LEU A 1 402 ? -7.888 -8.974 4.487 1.00 96.06 402 LEU A N 1
ATOM 3110 C CA . LEU A 1 402 ? -8.037 -9.758 3.265 1.00 96.06 402 LEU A CA 1
ATOM 3111 C C . LEU A 1 402 ? -7.266 -9.082 2.132 1.00 96.06 402 LEU A C 1
ATOM 3113 O O . LEU A 1 402 ? -7.519 -7.924 1.791 1.00 96.06 402 LEU A O 1
ATOM 3117 N N . GLU A 1 403 ? -6.345 -9.818 1.528 1.00 94.56 403 GLU A N 1
ATOM 3118 C CA . GLU A 1 403 ? -5.621 -9.419 0.330 1.00 94.56 403 GLU A CA 1
ATOM 3119 C C . GLU A 1 403 ? -6.244 -10.059 -0.905 1.00 94.56 403 GLU A C 1
ATOM 3121 O O . GLU A 1 403 ? -6.383 -11.276 -0.976 1.00 94.56 403 GLU A O 1
ATOM 3126 N N . ILE A 1 404 ? -6.607 -9.237 -1.891 1.00 94.69 404 ILE A N 1
ATOM 3127 C CA . ILE A 1 404 ? -7.252 -9.682 -3.133 1.00 94.69 404 ILE A CA 1
ATOM 3128 C C . ILE A 1 404 ? -6.351 -9.356 -4.325 1.00 94.69 404 ILE A C 1
ATOM 3130 O O . ILE A 1 404 ? -5.976 -8.194 -4.496 1.00 94.69 404 ILE A O 1
ATOM 3134 N N . LEU A 1 405 ? -6.050 -10.338 -5.183 1.00 93.38 405 LEU A N 1
ATOM 3135 C CA . LEU A 1 405 ? -5.407 -10.101 -6.485 1.00 93.38 405 LEU A CA 1
ATOM 3136 C C . LEU A 1 405 ? -6.487 -9.671 -7.505 1.00 93.38 405 LEU A C 1
ATOM 3138 O O . LEU A 1 405 ? -7.401 -10.451 -7.779 1.00 93.38 405 LEU A O 1
ATOM 3142 N N . PRO A 1 406 ? -6.441 -8.438 -8.048 1.00 94.25 406 PRO A N 1
ATOM 3143 C CA . PRO A 1 406 ? -7.496 -7.928 -8.916 1.00 94.25 406 PRO A CA 1
ATOM 3144 C C . PRO A 1 406 ? -7.334 -8.362 -10.373 1.00 94.25 406 PRO A C 1
ATOM 3146 O O . PRO A 1 406 ? -6.220 -8.463 -10.877 1.00 94.25 406 PRO A O 1
ATOM 3149 N N . SER A 1 407 ? -8.450 -8.512 -11.090 1.00 93.06 407 SER A N 1
ATOM 3150 C CA . SER A 1 407 ? -8.410 -8.627 -12.552 1.00 93.06 407 SER A CA 1
ATOM 3151 C C . SER A 1 407 ? -8.232 -7.256 -13.213 1.00 93.06 407 SER A C 1
ATOM 3153 O O . SER A 1 407 ? -8.764 -6.244 -12.744 1.00 93.06 407 SER A O 1
ATOM 3155 N N . GLN A 1 408 ? -7.500 -7.232 -14.325 1.00 93.88 408 GLN A N 1
ATOM 3156 C CA . GLN A 1 408 ? -7.321 -6.057 -15.178 1.00 93.88 408 GLN A CA 1
ATOM 3157 C C . GLN A 1 408 ? -8.486 -5.893 -16.166 1.00 93.88 408 GLN A C 1
ATOM 3159 O O . GLN A 1 408 ? -9.321 -6.781 -16.324 1.00 93.88 408 GLN A O 1
ATOM 3164 N N . ASN A 1 409 ? -8.561 -4.746 -16.849 1.00 92.31 409 ASN A N 1
ATOM 3165 C CA . ASN A 1 409 ? -9.502 -4.569 -17.958 1.00 92.31 409 ASN A CA 1
ATOM 3166 C C . ASN A 1 409 ? -9.054 -5.455 -19.141 1.00 92.31 409 ASN A C 1
ATOM 3168 O O . ASN A 1 409 ? -7.989 -5.165 -19.694 1.00 92.31 409 ASN A O 1
ATOM 3172 N N . PRO A 1 410 ? -9.833 -6.467 -19.578 1.00 93.81 410 PRO A N 1
ATOM 3173 C CA . PRO A 1 410 ? -9.393 -7.389 -20.626 1.00 93.81 410 PRO A CA 1
ATOM 3174 C C . PRO A 1 410 ? -9.020 -6.671 -21.925 1.00 93.81 410 PRO A C 1
ATOM 3176 O O . PRO A 1 410 ? -7.993 -6.979 -22.515 1.00 93.81 410 PRO A O 1
ATOM 3179 N N . ALA A 1 411 ? -9.773 -5.633 -22.308 1.00 95.56 411 ALA A N 1
ATOM 3180 C CA . ALA A 1 411 ? -9.496 -4.855 -23.516 1.00 95.56 411 ALA A CA 1
ATOM 3181 C C . ALA A 1 411 ? -8.160 -4.088 -23.458 1.00 95.56 411 ALA A C 1
ATOM 3183 O O . ALA A 1 411 ? -7.539 -3.878 -24.493 1.00 95.56 411 ALA A O 1
ATOM 3184 N N . ALA A 1 412 ? -7.696 -3.693 -22.265 1.00 94.94 412 ALA A N 1
ATOM 3185 C CA . ALA A 1 412 ? -6.390 -3.050 -22.093 1.00 94.94 412 ALA A CA 1
ATOM 3186 C C . ALA A 1 412 ? -5.235 -4.068 -22.134 1.00 94.94 412 ALA A C 1
ATOM 3188 O O . ALA A 1 412 ? -4.157 -3.754 -22.633 1.00 94.94 412 ALA A O 1
ATOM 3189 N N . VAL A 1 413 ? -5.468 -5.296 -21.657 1.00 97.19 413 VAL A N 1
ATOM 3190 C CA . VAL A 1 413 ? -4.497 -6.394 -21.781 1.00 97.19 413 VAL A CA 1
ATOM 3191 C C . VAL A 1 413 ? -4.403 -6.876 -23.230 1.00 97.19 413 VAL A C 1
ATOM 3193 O O . VAL A 1 413 ? -3.301 -7.051 -23.738 1.00 97.19 413 VAL A O 1
ATOM 3196 N N . ASP A 1 414 ? -5.534 -7.020 -23.924 1.00 97.38 414 ASP A N 1
ATOM 3197 C CA . ASP A 1 414 ? -5.565 -7.362 -25.349 1.00 97.38 414 ASP A CA 1
ATOM 3198 C C . ASP A 1 414 ? -4.900 -6.270 -26.208 1.00 97.38 414 ASP A C 1
ATOM 3200 O O . ASP A 1 414 ? -4.103 -6.595 -27.088 1.00 97.38 414 ASP A O 1
ATOM 3204 N N . ALA A 1 415 ? -5.125 -4.985 -25.899 1.00 97.44 415 ALA A N 1
ATOM 3205 C CA . ALA A 1 415 ? -4.418 -3.872 -26.540 1.00 97.44 415 ALA A CA 1
ATOM 3206 C C . ALA A 1 415 ? -2.897 -3.920 -26.300 1.00 97.44 415 ALA A C 1
ATOM 3208 O O . ALA A 1 415 ? -2.133 -3.744 -27.245 1.00 97.44 415 ALA A O 1
ATOM 3209 N N . PHE A 1 416 ? -2.440 -4.223 -25.078 1.00 97.88 416 PHE A N 1
ATOM 3210 C CA . PHE A 1 416 ? -1.014 -4.409 -24.776 1.00 97.88 416 PHE A CA 1
ATOM 3211 C C . PHE A 1 416 ? -0.403 -5.582 -25.564 1.00 97.88 416 PHE A C 1
ATOM 3213 O O . PHE A 1 416 ? 0.621 -5.416 -26.224 1.00 97.88 416 PHE A O 1
ATOM 3220 N N . ILE A 1 417 ? -1.053 -6.752 -25.556 1.00 97.75 417 ILE A N 1
ATOM 3221 C CA . ILE A 1 417 ? -0.609 -7.952 -26.287 1.00 97.75 417 ILE A CA 1
ATOM 3222 C C . ILE A 1 417 ? -0.509 -7.661 -27.793 1.00 97.75 417 ILE A C 1
ATOM 3224 O O . ILE A 1 417 ? 0.502 -7.988 -28.418 1.00 97.75 417 ILE A O 1
ATOM 3228 N N . GLN A 1 418 ? -1.511 -6.981 -28.362 1.00 97.25 418 GLN A N 1
ATOM 3229 C CA . GLN A 1 418 ? -1.513 -6.557 -29.762 1.00 97.25 418 GLN A CA 1
ATOM 3230 C C . GLN A 1 418 ? -0.413 -5.524 -30.056 1.00 97.25 418 GLN A C 1
ATOM 3232 O O . GLN A 1 418 ? 0.311 -5.668 -31.041 1.00 97.25 418 GLN A O 1
ATOM 3237 N N . ARG A 1 419 ? -0.247 -4.501 -29.205 1.00 97.06 419 ARG A N 1
ATOM 3238 C CA . ARG A 1 419 ? 0.777 -3.450 -29.352 1.00 97.06 419 ARG A CA 1
ATOM 3239 C C . ARG A 1 419 ? 2.198 -4.012 -29.309 1.00 97.06 419 ARG A C 1
ATOM 3241 O O . ARG A 1 419 ? 3.074 -3.475 -29.985 1.00 97.06 419 ARG A O 1
ATOM 3248 N N . CYS A 1 420 ? 2.420 -5.083 -28.553 1.00 96.31 420 CYS A N 1
ATOM 3249 C CA . CYS A 1 420 ? 3.701 -5.781 -28.455 1.00 96.31 420 CYS A CA 1
ATOM 3250 C C . CYS A 1 420 ? 3.861 -6.936 -29.465 1.00 96.31 420 CYS A C 1
ATOM 3252 O O . CYS A 1 420 ? 4.873 -7.630 -29.420 1.00 96.31 420 CYS A O 1
ATOM 3254 N N . ASN A 1 421 ? 2.895 -7.141 -30.373 1.00 95.56 421 ASN A N 1
ATOM 3255 C CA . ASN A 1 421 ? 2.900 -8.199 -31.394 1.00 95.56 421 ASN A CA 1
ATOM 3256 C C . ASN A 1 421 ? 3.116 -9.617 -30.811 1.00 95.56 421 ASN A C 1
ATOM 3258 O O . ASN A 1 421 ? 3.903 -10.411 -31.329 1.00 95.56 421 ASN A O 1
ATOM 3262 N N . LEU A 1 422 ? 2.428 -9.922 -29.707 1.00 96.00 422 LEU A N 1
ATOM 3263 C CA . LEU A 1 422 ? 2.519 -11.197 -28.989 1.00 96.00 422 LEU A CA 1
ATOM 3264 C C . LEU A 1 422 ? 1.323 -12.104 -29.325 1.00 96.00 422 LEU A C 1
ATOM 3266 O O . LEU A 1 422 ? 0.200 -11.623 -29.476 1.00 96.00 422 LEU A O 1
ATOM 3270 N N . ASP A 1 423 ? 1.530 -13.423 -29.380 1.00 95.06 423 ASP A N 1
ATOM 3271 C CA . ASP A 1 423 ? 0.418 -14.382 -29.435 1.00 95.06 423 ASP A CA 1
ATOM 3272 C C . ASP A 1 423 ? -0.167 -14.589 -28.022 1.00 95.06 423 ASP A C 1
ATOM 3274 O O . ASP A 1 423 ? 0.539 -15.091 -27.147 1.00 95.06 423 ASP A O 1
ATOM 3278 N N . PRO A 1 424 ? -1.449 -14.262 -27.759 1.00 94.69 424 PRO A N 1
ATOM 3279 C CA . PRO A 1 424 ? -2.075 -14.517 -26.460 1.00 94.69 424 PRO A CA 1
ATOM 3280 C C . PRO A 1 424 ? -2.206 -16.011 -26.110 1.00 94.69 424 PRO A C 1
ATOM 3282 O O . PRO A 1 424 ? -2.412 -16.336 -24.938 1.00 94.69 424 PRO A O 1
ATOM 3285 N N . ASN A 1 425 ? -2.143 -16.915 -27.096 1.00 92.38 425 ASN A N 1
ATOM 3286 C CA . ASN A 1 425 ? -2.385 -18.349 -26.924 1.00 92.38 425 ASN A CA 1
ATOM 3287 C C . ASN A 1 425 ? -1.124 -19.203 -26.781 1.00 92.38 425 ASN A C 1
ATOM 3289 O O . ASN A 1 425 ? -1.259 -20.352 -26.350 1.00 92.38 425 ASN A O 1
ATOM 3293 N N . CYS A 1 426 ? 0.062 -18.683 -27.108 1.00 91.38 426 CYS A N 1
ATOM 3294 C CA . CYS A 1 426 ? 1.298 -19.439 -26.958 1.00 91.38 426 CYS A CA 1
ATOM 3295 C C . CYS A 1 426 ? 1.557 -19.750 -25.477 1.00 91.38 426 CYS A C 1
ATOM 3297 O O . CYS A 1 426 ? 1.252 -18.952 -24.585 1.00 91.38 426 CYS A O 1
ATOM 3299 N N . TYR A 1 427 ? 2.085 -20.943 -25.207 1.00 91.25 427 TYR A N 1
ATOM 3300 C CA . TYR A 1 427 ? 2.418 -21.367 -23.851 1.00 91.25 427 TYR A CA 1
ATOM 3301 C C . TYR A 1 427 ? 3.851 -20.948 -23.543 1.00 91.25 427 TYR A C 1
ATOM 3303 O O . TYR A 1 427 ? 4.753 -21.184 -24.346 1.00 91.25 427 TYR A O 1
ATOM 3311 N N . ILE A 1 428 ? 4.058 -20.329 -22.381 1.00 92.94 428 ILE A N 1
ATOM 3312 C CA . ILE A 1 428 ? 5.352 -19.787 -21.969 1.00 92.94 428 ILE A CA 1
ATOM 3313 C C . ILE A 1 428 ? 5.779 -20.266 -20.582 1.00 92.94 428 ILE A C 1
ATOM 3315 O O . ILE A 1 428 ? 4.955 -20.566 -19.714 1.00 92.94 428 ILE A O 1
ATOM 3319 N N . THR A 1 429 ? 7.093 -20.274 -20.362 1.00 91.38 429 THR A N 1
ATOM 3320 C CA . THR A 1 429 ? 7.711 -20.312 -19.035 1.00 91.38 429 THR A CA 1
ATOM 3321 C C . THR A 1 429 ? 8.704 -19.172 -18.891 1.00 91.38 429 THR A C 1
ATOM 3323 O O . THR A 1 429 ? 9.557 -18.983 -19.752 1.00 91.38 429 THR A O 1
ATOM 3326 N N . VAL A 1 430 ? 8.621 -18.433 -17.786 1.00 90.31 430 VAL A N 1
ATOM 3327 C CA . VAL A 1 430 ? 9.522 -17.314 -17.483 1.00 90.31 430 VAL A CA 1
ATOM 3328 C C . VAL A 1 430 ? 10.490 -17.724 -16.374 1.00 90.31 430 VAL A C 1
ATOM 3330 O O . VAL A 1 430 ? 10.082 -18.306 -15.367 1.00 90.31 430 VAL A O 1
ATOM 3333 N N . LYS A 1 431 ? 11.780 -17.429 -16.558 1.00 86.94 431 LYS A N 1
ATOM 3334 C CA . LYS A 1 431 ? 12.849 -17.654 -15.568 1.00 86.94 431 LYS A CA 1
ATOM 3335 C C . LYS A 1 431 ? 13.872 -16.511 -15.598 1.00 86.94 431 LYS A C 1
ATOM 3337 O O . LYS A 1 431 ? 13.986 -15.801 -16.596 1.00 86.94 431 LYS A O 1
ATOM 3342 N N . ALA A 1 432 ? 14.660 -16.371 -14.534 1.00 83.19 432 ALA A N 1
ATOM 3343 C CA . ALA A 1 432 ? 15.872 -15.550 -14.559 1.00 83.19 432 ALA A CA 1
ATOM 3344 C C . ALA A 1 432 ? 17.031 -16.319 -15.226 1.00 83.19 432 ALA A C 1
ATOM 3346 O O . ALA A 1 432 ? 17.166 -17.526 -15.016 1.00 83.19 432 ALA A O 1
ATOM 3347 N N . ARG A 1 433 ? 17.878 -15.630 -16.001 1.00 76.81 433 ARG A N 1
ATOM 3348 C CA . ARG A 1 433 ? 18.997 -16.237 -16.752 1.00 76.81 433 ARG A CA 1
ATOM 3349 C C . ARG A 1 433 ? 20.069 -16.839 -15.839 1.00 76.81 433 ARG A C 1
ATOM 3351 O O . ARG A 1 433 ? 20.481 -17.973 -16.052 1.00 76.81 433 ARG A O 1
ATOM 3358 N N . ASP A 1 434 ? 20.458 -16.136 -14.778 1.00 65.00 434 ASP A N 1
ATOM 3359 C CA . ASP A 1 434 ? 21.489 -16.590 -13.828 1.00 65.00 434 ASP A CA 1
ATOM 3360 C C . ASP A 1 434 ? 21.000 -17.611 -12.780 1.00 65.00 434 ASP A C 1
ATOM 3362 O O . ASP A 1 434 ? 21.760 -18.005 -11.891 1.00 65.00 434 ASP A O 1
ATOM 3366 N N . ALA A 1 435 ? 19.756 -18.095 -12.886 1.00 52.88 435 ALA A N 1
ATOM 3367 C CA . ALA A 1 435 ? 19.154 -19.021 -11.921 1.00 52.88 435 ALA A CA 1
ATOM 3368 C C . ALA A 1 435 ? 19.880 -20.379 -11.791 1.00 52.88 435 ALA A C 1
ATOM 3370 O O . ALA A 1 435 ? 19.611 -21.115 -10.846 1.00 52.88 435 ALA A O 1
ATOM 3371 N N . GLU A 1 436 ? 20.810 -20.717 -12.692 1.00 43.38 436 GLU A N 1
ATOM 3372 C CA . GLU A 1 436 ? 21.636 -21.930 -12.580 1.00 43.38 436 GLU A CA 1
ATOM 3373 C C . GLU A 1 436 ? 22.793 -21.810 -11.567 1.00 43.38 436 GLU A C 1
ATOM 3375 O O . GLU A 1 436 ? 23.343 -22.832 -11.156 1.00 43.38 436 GLU A O 1
ATOM 3380 N N . LYS A 1 437 ? 23.165 -20.594 -11.132 1.00 42.88 437 LYS A N 1
ATOM 3381 C CA . LYS A 1 437 ? 24.259 -20.379 -10.158 1.00 42.88 437 LYS A CA 1
ATOM 3382 C C . LYS A 1 437 ? 23.816 -20.468 -8.697 1.00 42.88 437 LYS A C 1
ATOM 3384 O O . LYS A 1 437 ? 24.644 -20.746 -7.832 1.00 42.88 437 LYS A O 1
ATOM 3389 N N . GLN A 1 438 ? 22.537 -20.236 -8.403 1.00 40.94 438 GLN A N 1
ATOM 3390 C CA . GLN A 1 438 ? 21.987 -20.438 -7.061 1.00 40.94 438 GLN A CA 1
ATOM 3391 C C . GLN A 1 438 ? 21.371 -21.835 -6.957 1.00 40.94 438 GLN A C 1
ATOM 3393 O O . GLN A 1 438 ? 20.675 -22.286 -7.862 1.00 40.94 438 GLN A O 1
ATOM 3398 N N . SER A 1 439 ? 21.573 -22.518 -5.825 1.00 36.78 439 SER A N 1
ATOM 3399 C CA . SER A 1 439 ? 21.027 -23.863 -5.568 1.00 36.78 439 SER A CA 1
ATOM 3400 C C . SER A 1 439 ? 19.519 -23.845 -5.244 1.00 36.78 439 SER A C 1
ATOM 3402 O O . SER A 1 439 ? 19.054 -24.511 -4.313 1.00 36.78 439 SER A O 1
ATOM 3404 N N . ILE A 1 440 ? 18.739 -23.083 -6.013 1.00 43.28 440 ILE A N 1
ATOM 3405 C CA . ILE A 1 440 ? 17.283 -23.041 -5.923 1.00 43.28 440 ILE A CA 1
ATOM 3406 C C . ILE A 1 440 ? 16.757 -24.426 -6.319 1.00 43.28 440 ILE A C 1
ATOM 3408 O O . ILE A 1 440 ? 16.994 -24.927 -7.417 1.00 43.28 440 ILE A O 1
ATOM 3412 N N . SER A 1 441 ? 16.124 -25.083 -5.347 1.00 40.19 441 SER A N 1
ATOM 3413 C CA . SER A 1 441 ? 15.965 -26.540 -5.303 1.00 40.19 441 SER A CA 1
ATOM 3414 C C . SER A 1 441 ? 15.362 -27.191 -6.559 1.00 40.19 441 SER A C 1
ATOM 3416 O O . SER A 1 441 ? 14.500 -26.630 -7.240 1.00 40.19 441 SER A O 1
ATOM 3418 N N . LYS A 1 442 ? 15.720 -28.470 -6.776 1.00 41.09 442 LYS A N 1
ATOM 3419 C CA . LYS A 1 442 ? 15.090 -29.358 -7.778 1.00 41.09 442 LYS A CA 1
ATOM 3420 C C . LYS A 1 442 ? 13.553 -29.384 -7.684 1.00 41.09 442 LYS A C 1
ATOM 3422 O O . LYS A 1 442 ? 12.905 -29.685 -8.681 1.00 41.09 442 LYS A O 1
ATOM 3427 N N . SER A 1 443 ? 12.983 -29.032 -6.531 1.00 44.59 443 SER A N 1
ATOM 3428 C CA . SER A 1 443 ? 11.544 -28.949 -6.274 1.00 44.59 443 SER A CA 1
ATOM 3429 C C . SER A 1 443 ? 10.812 -27.931 -7.160 1.00 44.59 443 SER A C 1
ATOM 3431 O O . SER A 1 443 ? 9.693 -28.210 -7.578 1.00 44.59 443 SER A O 1
ATOM 3433 N N . ILE A 1 444 ? 11.420 -26.787 -7.518 1.00 45.91 444 ILE A N 1
ATOM 3434 C CA . ILE A 1 444 ? 10.723 -25.767 -8.337 1.00 45.91 444 ILE A CA 1
ATOM 3435 C C . ILE A 1 444 ? 10.431 -26.284 -9.754 1.00 45.91 444 ILE A C 1
ATOM 3437 O O . ILE A 1 444 ? 9.367 -26.000 -10.307 1.00 45.91 444 ILE A O 1
ATOM 3441 N N . LYS A 1 445 ? 11.305 -27.142 -10.305 1.00 48.69 445 LYS A N 1
ATOM 3442 C CA . LYS A 1 445 ? 11.089 -27.798 -11.609 1.00 48.69 445 LYS A CA 1
ATOM 3443 C C . LYS A 1 445 ? 9.896 -28.774 -11.620 1.00 48.69 445 LYS A C 1
ATOM 3445 O O . LYS A 1 445 ? 9.546 -29.262 -12.686 1.00 48.69 445 LYS A O 1
ATOM 3450 N N . SER A 1 446 ? 9.271 -29.049 -10.469 1.00 48.91 446 SER A N 1
ATOM 3451 C CA . SER A 1 446 ? 8.054 -29.867 -10.352 1.00 48.91 446 SER A CA 1
ATOM 3452 C C . SER A 1 446 ? 6.755 -29.051 -10.233 1.00 48.91 446 SER A C 1
ATOM 3454 O O . SER A 1 446 ? 5.678 -29.645 -10.268 1.00 48.91 446 SER A O 1
ATOM 3456 N N . LEU A 1 447 ? 6.839 -27.729 -10.041 1.00 55.28 447 LEU A N 1
ATOM 3457 C CA . LEU A 1 447 ? 5.687 -26.857 -9.759 1.00 55.28 447 LEU A CA 1
ATOM 3458 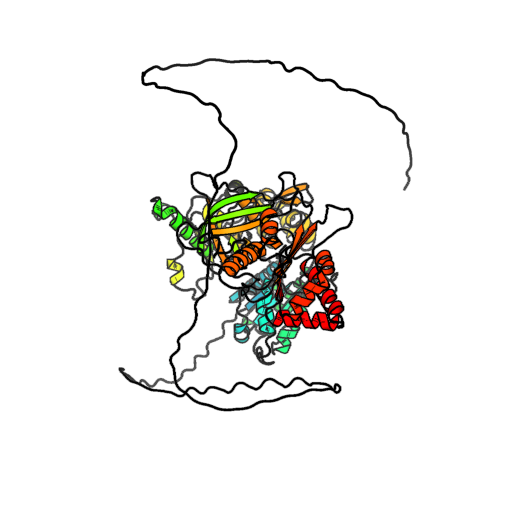C C . LEU A 1 447 ? 5.332 -25.945 -10.937 1.00 55.28 447 LEU A C 1
ATOM 3460 O O . LEU A 1 447 ? 4.156 -25.732 -11.220 1.00 55.28 447 LEU A O 1
ATOM 3464 N N . VAL A 1 448 ? 6.337 -25.421 -11.642 1.00 68.12 448 VAL A N 1
ATOM 3465 C CA . VAL A 1 448 ? 6.124 -24.475 -12.743 1.00 68.12 448 VAL A CA 1
ATOM 3466 C C . VAL A 1 448 ? 5.647 -25.208 -13.998 1.00 68.12 448 VAL A C 1
ATOM 3468 O O . VAL A 1 448 ? 6.441 -25.842 -14.693 1.00 68.12 448 VAL A O 1
ATOM 3471 N N . ARG A 1 449 ? 4.350 -25.096 -14.305 1.00 80.81 449 ARG A N 1
ATOM 3472 C CA . ARG A 1 449 ? 3.774 -25.520 -15.591 1.00 80.81 449 ARG A CA 1
ATOM 3473 C C . ARG A 1 449 ? 3.779 -24.351 -16.587 1.00 80.81 449 ARG A C 1
ATOM 3475 O O . ARG A 1 449 ? 3.578 -23.211 -16.160 1.00 80.81 449 ARG A O 1
ATOM 3482 N N . PRO A 1 450 ? 3.950 -24.598 -17.898 1.00 87.69 450 PRO A N 1
ATOM 3483 C CA . PRO A 1 450 ? 3.707 -23.580 -18.913 1.00 87.69 450 PRO A CA 1
ATOM 3484 C C . PRO A 1 450 ? 2.261 -23.078 -18.855 1.00 87.69 450 PRO A C 1
ATOM 3486 O O . PRO A 1 450 ? 1.328 -23.867 -18.696 1.00 87.69 450 PRO A O 1
ATOM 3489 N N . ILE A 1 451 ? 2.067 -21.769 -19.011 1.00 90.75 451 ILE A N 1
ATOM 3490 C CA . ILE A 1 451 ? 0.739 -21.142 -19.098 1.00 90.75 451 ILE A CA 1
ATOM 3491 C C . ILE A 1 451 ? 0.658 -20.270 -20.346 1.00 90.75 451 ILE A C 1
ATOM 3493 O O . ILE A 1 451 ? 1.685 -19.851 -20.877 1.00 90.75 451 ILE A O 1
ATOM 3497 N N . LYS A 1 452 ? -0.560 -19.962 -20.802 1.00 92.81 452 LYS A N 1
ATOM 3498 C CA . LYS A 1 452 ? -0.763 -19.014 -21.902 1.00 92.81 452 LYS A CA 1
ATOM 3499 C C . LYS A 1 452 ? -0.152 -17.650 -21.582 1.00 92.81 452 LYS A C 1
ATOM 3501 O O . LYS A 1 452 ? -0.338 -17.142 -20.474 1.00 92.81 452 LYS A O 1
ATOM 3506 N N . LEU A 1 453 ? 0.490 -17.030 -22.572 1.00 95.00 453 LEU A N 1
ATOM 3507 C CA . LEU A 1 453 ? 1.072 -15.691 -22.462 1.00 95.00 453 LEU A CA 1
ATOM 3508 C C . LEU A 1 453 ? 0.053 -14.665 -21.953 1.00 95.00 453 LEU A C 1
ATOM 3510 O O . LEU A 1 453 ? 0.384 -13.887 -21.059 1.00 95.00 453 LEU A O 1
ATOM 3514 N N . LYS A 1 454 ? -1.201 -14.710 -22.431 1.00 95.69 454 LYS A N 1
ATOM 3515 C CA . LYS A 1 454 ? -2.263 -13.830 -21.919 1.00 95.69 454 LYS A CA 1
ATOM 3516 C C . LYS A 1 454 ? -2.461 -13.977 -20.408 1.00 95.69 454 LYS A C 1
ATOM 3518 O O . LYS A 1 454 ? -2.412 -12.975 -19.705 1.00 95.69 454 LYS A O 1
ATOM 3523 N N . ASN A 1 455 ? -2.585 -15.204 -19.900 1.00 94.06 455 ASN A N 1
ATOM 3524 C CA . ASN A 1 455 ? -2.757 -15.465 -18.467 1.00 94.06 455 ASN A CA 1
ATOM 3525 C C . ASN A 1 455 ? -1.563 -14.940 -17.647 1.00 94.06 455 ASN A C 1
ATOM 3527 O O . ASN A 1 455 ? -1.755 -14.425 -16.548 1.00 94.06 455 ASN A O 1
ATOM 3531 N N . PHE A 1 456 ? -0.334 -15.051 -18.167 1.00 94.69 456 PHE A N 1
ATOM 3532 C CA . PHE A 1 456 ? 0.850 -14.502 -17.501 1.00 94.69 456 PHE A CA 1
ATOM 3533 C C . PHE A 1 456 ? 0.778 -12.971 -17.389 1.00 94.69 456 PHE A C 1
ATOM 3535 O O . PHE A 1 456 ? 0.980 -12.433 -16.299 1.00 94.69 456 PHE A O 1
ATOM 3542 N N . VAL A 1 457 ? 0.440 -12.271 -18.480 1.00 96.12 457 VAL A N 1
ATOM 3543 C CA . VAL A 1 457 ? 0.279 -10.806 -18.476 1.00 96.12 457 VAL A CA 1
ATOM 3544 C C . VAL A 1 457 ? -0.859 -10.391 -17.537 1.00 96.12 457 VAL A C 1
ATOM 3546 O O . VAL A 1 457 ? -0.649 -9.553 -16.662 1.00 96.12 457 VAL A O 1
ATOM 3549 N N . GLU A 1 458 ? -2.037 -11.016 -17.657 1.00 95.06 458 GLU A N 1
ATOM 3550 C CA . GLU A 1 458 ? -3.224 -10.706 -16.845 1.00 95.06 458 GLU A CA 1
ATOM 3551 C C . GLU A 1 458 ? -2.966 -10.807 -15.337 1.00 95.06 458 GLU A C 1
ATOM 3553 O O . GLU A 1 458 ? -3.494 -9.982 -14.590 1.00 95.06 458 GLU A O 1
ATOM 3558 N N . LEU A 1 459 ? -2.165 -11.790 -14.903 1.00 92.81 459 LEU A N 1
ATOM 3559 C CA . LEU A 1 459 ? -1.960 -12.139 -13.492 1.00 92.81 459 LEU A CA 1
ATOM 3560 C C . LEU A 1 459 ? -0.676 -11.575 -12.864 1.00 92.81 459 LEU A C 1
ATOM 3562 O O . LEU A 1 459 ? -0.576 -11.569 -11.639 1.00 92.81 459 LEU A O 1
ATOM 3566 N N . THR A 1 460 ? 0.307 -11.123 -13.655 1.00 92.00 460 THR A N 1
ATOM 3567 C CA . THR A 1 460 ? 1.623 -10.703 -13.121 1.00 92.00 460 THR A CA 1
ATOM 3568 C C . THR A 1 460 ? 2.068 -9.296 -13.514 1.00 92.00 460 THR A C 1
ATOM 3570 O O . THR A 1 460 ? 2.910 -8.732 -12.818 1.00 92.00 460 THR A O 1
ATOM 3573 N N . MET A 1 461 ? 1.511 -8.703 -14.573 1.00 94.38 461 MET A N 1
ATOM 3574 C CA . MET A 1 461 ? 1.985 -7.443 -15.159 1.00 94.38 461 MET A CA 1
ATOM 3575 C C . MET A 1 461 ? 0.872 -6.389 -15.128 1.00 94.38 461 MET A C 1
ATOM 3577 O O . MET A 1 461 ? -0.112 -6.528 -15.848 1.00 94.38 461 MET A O 1
ATOM 3581 N N . ASP A 1 462 ? 1.009 -5.321 -14.333 1.00 94.31 462 ASP A N 1
ATOM 3582 C CA . ASP A 1 462 ? 0.030 -4.222 -14.281 1.00 94.31 462 ASP A CA 1
ATOM 3583 C C . ASP A 1 462 ? 0.214 -3.286 -15.486 1.00 94.31 462 ASP A C 1
ATOM 3585 O O . ASP A 1 462 ? 0.796 -2.202 -15.406 1.00 94.31 462 ASP A O 1
ATOM 3589 N N . VAL A 1 463 ? -0.263 -3.749 -16.642 1.00 95.88 463 VAL A N 1
ATOM 3590 C CA . VAL A 1 463 ? -0.205 -3.009 -17.909 1.00 95.88 463 VAL A CA 1
ATOM 3591 C C . VAL A 1 463 ? -1.290 -1.931 -18.000 1.00 95.88 463 VAL A C 1
ATOM 3593 O O . VAL A 1 463 ? -1.130 -0.952 -18.731 1.00 95.88 463 VAL A O 1
ATOM 3596 N N . ALA A 1 464 ? -2.387 -2.112 -17.255 1.00 91.75 464 ALA A N 1
ATOM 3597 C CA . ALA A 1 464 ? -3.637 -1.371 -17.412 1.00 91.75 464 ALA A CA 1
ATOM 3598 C C . ALA A 1 464 ? -3.913 -0.308 -16.328 1.00 91.75 464 ALA A C 1
ATOM 3600 O O . ALA A 1 464 ? -4.898 0.425 -16.451 1.00 91.75 464 ALA A O 1
ATOM 3601 N N . SER A 1 465 ? -3.110 -0.215 -15.260 1.00 90.94 465 SER A N 1
ATOM 3602 C CA . SER A 1 465 ? -3.317 0.772 -14.187 1.00 90.94 465 SER A CA 1
ATOM 3603 C C . SER A 1 465 ? -2.037 1.408 -13.634 1.00 90.94 465 SER A C 1
ATOM 3605 O O . SER A 1 465 ? -2.061 2.584 -13.255 1.00 90.94 465 SER A O 1
ATOM 3607 N N . ALA A 1 466 ? -0.918 0.681 -13.620 1.00 88.69 466 ALA A N 1
ATOM 3608 C CA . ALA A 1 466 ? 0.355 1.191 -13.131 1.00 88.69 466 ALA A CA 1
ATOM 3609 C C . ALA A 1 466 ? 1.105 2.026 -14.180 1.00 88.69 466 ALA A C 1
ATOM 3611 O O . ALA A 1 466 ? 1.059 1.767 -15.384 1.00 88.69 466 ALA A O 1
ATOM 3612 N N . SER A 1 467 ? 1.847 3.022 -13.693 1.00 89.50 467 SER A N 1
ATOM 3613 C CA . SER A 1 467 ? 2.747 3.836 -14.511 1.00 89.50 467 SER A CA 1
ATOM 3614 C C . SER A 1 467 ? 4.131 3.190 -14.614 1.00 89.50 467 SER A C 1
ATOM 3616 O O . SER A 1 467 ? 4.688 2.828 -13.571 1.00 89.50 467 SER A O 1
ATOM 3618 N N . PRO A 1 468 ? 4.725 3.081 -15.818 1.00 91.00 468 PRO A N 1
ATOM 3619 C CA . PRO A 1 468 ? 6.111 2.647 -15.965 1.00 91.00 468 PRO A CA 1
ATOM 3620 C C . PRO A 1 468 ? 7.063 3.633 -15.270 1.00 91.00 468 PRO A C 1
ATOM 3622 O O . PRO A 1 468 ? 6.767 4.825 -15.153 1.00 91.00 468 PRO A O 1
ATOM 3625 N N . ARG A 1 469 ? 8.211 3.143 -14.796 1.00 85.00 469 ARG A N 1
ATOM 3626 C CA . ARG A 1 469 ? 9.223 3.959 -14.094 1.00 85.00 469 ARG A CA 1
ATOM 3627 C C . ARG A 1 469 ? 10.280 4.501 -15.056 1.00 85.00 469 ARG A C 1
ATOM 3629 O O . ARG A 1 469 ? 10.335 4.064 -16.198 1.00 85.00 469 ARG A O 1
ATOM 3636 N N . ARG A 1 470 ? 11.140 5.431 -14.619 1.00 85.25 470 ARG A N 1
ATOM 3637 C CA . ARG A 1 470 ? 12.103 6.126 -15.506 1.00 85.25 470 ARG A CA 1
ATOM 3638 C C . ARG A 1 470 ? 12.989 5.177 -16.323 1.00 85.25 470 ARG A C 1
ATOM 3640 O O . ARG A 1 470 ? 13.147 5.391 -17.519 1.00 85.25 470 ARG A O 1
ATOM 3647 N N . TYR A 1 471 ? 13.463 4.084 -15.722 1.00 86.88 471 TYR A N 1
ATOM 3648 C CA . TYR A 1 471 ? 14.279 3.086 -16.425 1.00 86.88 471 TYR A CA 1
ATOM 3649 C C . TYR A 1 471 ? 13.538 2.390 -17.590 1.00 86.88 471 TYR A C 1
ATOM 3651 O O . TYR A 1 471 ? 14.167 1.983 -18.559 1.00 86.88 471 TYR A O 1
ATOM 3659 N N . PHE A 1 472 ? 12.200 2.328 -17.569 1.00 92.06 472 PHE A N 1
ATOM 3660 C CA . PHE A 1 472 ? 11.403 1.853 -18.708 1.00 92.06 472 PHE A CA 1
ATOM 3661 C C . PHE A 1 472 ? 11.626 2.738 -19.947 1.00 92.06 472 PHE A C 1
ATOM 3663 O O . PHE A 1 472 ? 11.855 2.217 -21.031 1.00 92.06 472 PHE A O 1
ATOM 3670 N N . PHE A 1 473 ? 11.640 4.066 -19.778 1.00 93.94 473 PHE A N 1
ATOM 3671 C CA . PHE A 1 473 ? 11.855 5.037 -20.861 1.00 93.94 473 PHE A CA 1
ATOM 3672 C C . PHE A 1 473 ? 13.297 5.010 -21.383 1.00 93.94 473 PHE A C 1
ATOM 3674 O O . PHE A 1 473 ? 13.511 5.089 -22.592 1.00 93.94 473 PHE A O 1
ATOM 3681 N N . GLU A 1 474 ? 14.274 4.819 -20.489 1.00 91.38 474 GLU A N 1
ATOM 3682 C CA . GLU A 1 474 ? 15.673 4.593 -20.869 1.00 91.38 474 GLU A CA 1
ATOM 3683 C C . GLU A 1 474 ? 15.790 3.370 -21.791 1.00 91.38 474 GLU A C 1
ATOM 3685 O O . GLU A 1 474 ? 16.328 3.483 -22.892 1.00 91.38 474 GLU A O 1
ATOM 3690 N N . VAL A 1 475 ? 15.201 2.230 -21.407 1.00 93.00 475 VAL A N 1
ATOM 3691 C CA . VAL A 1 475 ? 15.233 1.005 -22.221 1.00 93.00 475 VAL A CA 1
ATOM 3692 C C . VAL A 1 475 ? 14.414 1.142 -23.511 1.00 93.00 475 VAL A C 1
ATOM 3694 O O . VAL A 1 475 ? 14.903 0.735 -24.564 1.00 93.00 475 VAL A O 1
ATOM 3697 N N . MET A 1 476 ? 13.232 1.777 -23.490 1.00 95.50 476 MET A N 1
ATOM 3698 C CA . MET A 1 476 ? 12.458 2.088 -24.708 1.00 95.50 476 MET A CA 1
ATOM 3699 C C . MET A 1 476 ? 13.302 2.833 -25.754 1.00 95.50 476 MET A C 1
ATOM 3701 O O . MET A 1 476 ? 13.154 2.571 -26.947 1.00 95.50 476 MET A O 1
ATOM 3705 N N . SER A 1 477 ? 14.200 3.731 -25.330 1.00 95.62 477 SER A N 1
ATOM 3706 C CA . SER A 1 477 ? 15.007 4.549 -26.246 1.00 95.62 477 SER A CA 1
ATOM 3707 C C . SER A 1 477 ? 15.961 3.743 -27.141 1.00 95.62 477 SER A C 1
ATOM 3709 O O . SER A 1 477 ? 16.262 4.173 -28.253 1.00 95.62 477 SER A O 1
ATOM 3711 N N . PHE A 1 478 ? 16.379 2.546 -26.708 1.00 94.50 478 PHE A N 1
ATOM 3712 C CA . PHE A 1 478 ? 17.191 1.622 -27.511 1.00 94.50 478 PHE A CA 1
ATOM 3713 C C . PHE A 1 478 ? 16.368 0.839 -28.550 1.00 94.50 478 PHE A C 1
ATOM 3715 O O . PHE A 1 478 ? 16.944 0.253 -29.464 1.00 94.50 478 PHE A O 1
ATOM 3722 N N . TYR A 1 479 ? 15.037 0.834 -28.421 1.00 96.00 479 TYR A N 1
ATOM 3723 C CA . TYR A 1 479 ? 14.106 0.085 -29.274 1.00 96.00 479 TYR A CA 1
ATOM 3724 C C . TYR A 1 479 ? 13.184 0.979 -30.122 1.00 96.00 479 TYR A C 1
ATOM 3726 O O . TYR A 1 479 ? 12.345 0.455 -30.854 1.00 96.00 479 TYR A O 1
ATOM 3734 N N . ALA A 1 480 ? 13.328 2.305 -30.037 1.00 97.12 480 ALA A N 1
ATOM 3735 C CA . ALA A 1 480 ? 12.631 3.284 -30.869 1.00 97.12 480 ALA A CA 1
ATOM 3736 C C . ALA A 1 480 ? 13.276 3.386 -32.261 1.00 97.12 480 ALA A C 1
ATOM 3738 O O . ALA A 1 480 ? 14.451 3.739 -32.377 1.00 97.12 480 ALA A O 1
ATOM 3739 N N . THR A 1 481 ? 12.515 3.120 -33.329 1.00 97.38 481 THR A N 1
ATOM 3740 C CA . THR A 1 481 ? 13.021 3.247 -34.712 1.00 97.38 481 THR A CA 1
ATOM 3741 C C . THR A 1 481 ? 12.812 4.635 -35.324 1.00 97.38 481 THR A C 1
ATOM 3743 O O . THR A 1 481 ? 13.352 4.907 -36.395 1.00 97.38 481 THR A O 1
ATOM 3746 N N . ALA A 1 482 ? 12.018 5.509 -34.696 1.00 98.06 482 ALA A N 1
ATOM 3747 C CA . ALA A 1 482 ? 11.830 6.892 -35.127 1.00 98.06 482 ALA A CA 1
ATOM 3748 C C . ALA A 1 482 ? 12.687 7.837 -34.275 1.00 98.06 482 ALA A C 1
ATOM 3750 O O . ALA A 1 482 ? 12.551 7.881 -33.054 1.00 98.06 482 ALA A O 1
ATOM 3751 N N . GLU A 1 483 ? 13.549 8.629 -34.918 1.00 97.31 483 GLU A N 1
ATOM 3752 C CA . GLU A 1 483 ? 14.568 9.411 -34.200 1.00 97.31 483 GLU A CA 1
ATOM 3753 C C . GLU A 1 483 ? 13.960 10.430 -33.218 1.00 97.31 483 GLU A C 1
ATOM 3755 O O . GLU A 1 483 ? 14.444 10.556 -32.103 1.00 97.31 483 GLU A O 1
ATOM 3760 N N . HIS A 1 484 ? 12.831 11.062 -33.556 1.00 97.44 484 HIS A N 1
ATOM 3761 C CA . HIS A 1 484 ? 12.141 12.002 -32.660 1.00 97.44 484 HIS A CA 1
ATOM 3762 C C . HIS A 1 484 ? 11.519 11.333 -31.415 1.00 97.44 484 HIS A C 1
ATOM 3764 O O . HIS A 1 484 ? 11.438 11.951 -30.354 1.00 97.44 484 HIS A O 1
ATOM 3770 N N . GLU A 1 485 ? 11.091 10.067 -31.515 1.00 97.88 485 GLU A N 1
ATOM 3771 C CA . GLU A 1 485 ? 10.665 9.280 -30.350 1.00 97.88 485 GLU A CA 1
ATOM 3772 C C . GLU A 1 485 ? 11.881 8.931 -29.487 1.00 97.88 485 GLU A C 1
ATOM 3774 O O . GLU A 1 485 ? 11.862 9.132 -28.274 1.00 97.88 485 GLU A O 1
ATOM 3779 N N . LYS A 1 486 ? 12.965 8.474 -30.123 1.00 96.81 486 LYS A N 1
ATOM 3780 C CA . LYS A 1 486 ? 14.239 8.123 -29.488 1.00 96.81 486 LYS A CA 1
ATOM 3781 C C . LYS A 1 486 ? 14.858 9.299 -28.729 1.00 96.81 486 LYS A C 1
ATOM 3783 O O . LYS A 1 486 ? 15.143 9.153 -27.544 1.00 96.81 486 LYS A O 1
ATOM 3788 N N . GLU A 1 487 ? 14.980 10.470 -29.353 1.00 96.50 487 GLU A N 1
ATOM 3789 C CA . GLU A 1 487 ? 15.430 11.719 -28.720 1.00 96.50 487 GLU A CA 1
ATOM 3790 C C . GLU A 1 487 ? 14.567 12.074 -27.500 1.00 96.50 487 GLU A C 1
ATOM 3792 O O . GLU A 1 487 ? 15.091 12.387 -26.428 1.00 96.50 487 GLU A O 1
ATOM 3797 N N . ARG A 1 488 ? 13.235 11.975 -27.619 1.00 97.19 488 ARG A N 1
ATOM 3798 C CA . ARG A 1 488 ? 12.313 12.294 -26.520 1.00 97.19 488 ARG A CA 1
ATOM 3799 C C . ARG A 1 488 ? 12.403 11.298 -25.359 1.00 97.19 488 ARG A C 1
ATOM 3801 O O . ARG A 1 488 ? 12.293 11.711 -24.206 1.00 97.19 488 ARG A O 1
ATOM 3808 N N . LEU A 1 489 ? 12.629 10.017 -25.645 1.00 96.69 489 LEU A N 1
ATOM 3809 C CA . LEU A 1 489 ? 12.835 8.967 -24.643 1.00 96.69 489 LEU A CA 1
ATOM 3810 C C . LEU A 1 489 ? 14.193 9.108 -23.940 1.00 96.69 489 LEU A C 1
ATOM 3812 O O . LEU A 1 489 ? 14.255 8.982 -22.719 1.00 96.69 489 LEU A O 1
ATOM 3816 N N . GLN A 1 490 ? 15.257 9.446 -24.678 1.00 93.50 490 GLN A N 1
ATOM 3817 C CA . GLN A 1 490 ? 16.571 9.761 -24.105 1.00 93.50 490 GLN A CA 1
ATOM 3818 C C . GLN A 1 490 ? 16.512 11.002 -23.207 1.00 93.50 490 GLN A C 1
ATOM 3820 O O . GLN A 1 490 ? 17.051 10.978 -22.104 1.00 93.50 490 GLN A O 1
ATOM 3825 N N . TYR A 1 491 ? 15.790 12.046 -23.624 1.00 93.50 491 TYR A N 1
ATOM 3826 C CA . TYR A 1 491 ? 15.528 13.223 -22.794 1.00 93.50 491 TYR A CA 1
ATOM 3827 C C . TYR A 1 491 ? 14.742 12.870 -21.520 1.00 93.50 491 TYR A C 1
ATOM 3829 O O . TYR A 1 491 ? 15.161 13.235 -20.429 1.00 93.50 491 TYR A O 1
ATOM 3837 N N . PHE A 1 492 ? 13.657 12.091 -21.609 1.00 92.44 492 PHE A N 1
ATOM 3838 C CA . PHE A 1 492 ? 12.934 11.607 -20.420 1.00 92.44 492 PHE A CA 1
ATOM 3839 C C . PHE A 1 492 ? 13.794 10.735 -19.483 1.00 92.44 492 PHE A C 1
ATOM 3841 O O . PHE A 1 492 ? 13.507 10.657 -18.288 1.00 92.44 492 PHE A O 1
ATOM 3848 N N . ALA A 1 493 ? 14.836 10.079 -19.997 1.00 86.00 493 ALA A N 1
ATOM 3849 C CA . ALA A 1 493 ? 15.799 9.337 -19.190 1.00 86.00 493 ALA A CA 1
ATOM 3850 C C . ALA A 1 493 ? 16.902 10.226 -18.575 1.00 86.00 493 ALA A C 1
ATOM 3852 O O . ALA A 1 493 ? 17.546 9.791 -17.614 1.00 86.00 493 ALA A O 1
ATOM 3853 N N . SER A 1 494 ? 17.116 11.452 -19.068 1.00 82.94 494 SER A N 1
ATOM 3854 C CA . SER A 1 494 ? 18.158 12.370 -18.592 1.00 82.94 494 SER A CA 1
ATOM 3855 C C . SER A 1 494 ? 17.689 13.248 -17.414 1.00 82.94 494 SER A C 1
ATOM 3857 O O . SER A 1 494 ? 16.482 13.437 -17.223 1.00 82.94 494 SER A O 1
ATOM 3859 N N . PRO A 1 495 ? 18.614 13.801 -16.602 1.00 74.94 495 PRO A N 1
ATOM 3860 C CA . PRO A 1 495 ? 18.260 14.689 -15.490 1.00 74.94 495 PRO A CA 1
ATOM 3861 C C . PRO A 1 495 ? 17.450 15.918 -15.930 1.00 74.94 495 PRO A C 1
ATOM 3863 O O . PRO A 1 495 ? 16.565 16.369 -15.209 1.00 74.94 495 PRO A O 1
ATOM 3866 N N . GLU A 1 496 ? 17.713 16.437 -17.132 1.00 82.50 496 GLU A N 1
ATOM 3867 C CA . GLU A 1 496 ? 17.057 17.617 -17.706 1.00 82.50 496 GLU A CA 1
ATOM 3868 C C . GLU A 1 496 ? 15.602 17.357 -18.132 1.00 82.50 496 GLU A C 1
ATOM 3870 O O . GLU A 1 496 ? 14.837 18.310 -18.293 1.00 82.50 496 GLU A O 1
ATOM 3875 N N . GLY A 1 497 ? 15.215 16.091 -18.331 1.00 85.56 497 GLY A N 1
ATOM 3876 C CA . GLY A 1 497 ? 13.847 15.675 -18.649 1.00 85.56 497 GLY A CA 1
ATOM 3877 C C . GLY A 1 497 ? 13.091 15.027 -17.494 1.00 85.56 497 GLY A C 1
ATOM 3878 O O . GLY A 1 497 ? 11.958 14.591 -17.698 1.00 85.56 497 GLY A O 1
ATOM 3879 N N . MET A 1 498 ? 13.663 14.996 -16.285 1.00 79.62 498 MET A N 1
ATOM 3880 C CA . MET A 1 498 ? 13.043 14.396 -15.098 1.00 79.62 498 MET A CA 1
ATOM 3881 C C . MET A 1 498 ? 11.693 15.045 -14.745 1.00 79.62 498 MET A C 1
ATOM 3883 O O . MET A 1 498 ? 10.697 14.340 -14.565 1.00 79.62 498 MET A O 1
ATOM 3887 N N . ASP A 1 499 ? 11.638 16.381 -14.712 1.00 81.44 499 ASP A N 1
ATOM 3888 C CA . ASP A 1 499 ? 10.403 17.146 -14.482 1.00 81.44 499 ASP A CA 1
ATOM 3889 C C . ASP A 1 499 ? 9.369 16.896 -15.586 1.00 81.44 499 ASP A C 1
ATOM 3891 O O . ASP A 1 499 ? 8.186 16.679 -15.317 1.00 81.44 499 ASP A O 1
ATOM 3895 N N . ASP A 1 500 ? 9.816 16.894 -16.840 1.00 90.06 500 ASP A N 1
ATOM 3896 C CA . ASP A 1 500 ? 8.952 16.765 -18.011 1.00 90.06 500 ASP A CA 1
ATOM 3897 C C . ASP A 1 500 ? 8.354 15.346 -18.102 1.00 90.06 500 ASP A C 1
ATOM 3899 O O . ASP A 1 500 ? 7.164 15.180 -18.388 1.00 90.06 500 ASP A O 1
ATOM 3903 N N . LEU A 1 501 ? 9.136 14.320 -17.737 1.00 89.56 501 LEU A N 1
ATOM 3904 C CA . LEU A 1 501 ? 8.675 12.946 -17.525 1.00 89.56 501 LEU A CA 1
ATOM 3905 C C . LEU A 1 501 ? 7.700 12.855 -16.339 1.00 89.56 501 LEU A C 1
ATOM 3907 O O . LEU A 1 501 ? 6.695 12.143 -16.425 1.00 89.56 501 LEU A O 1
ATOM 3911 N N . TYR A 1 502 ? 7.945 13.573 -15.239 1.00 84.69 502 TYR A N 1
ATOM 3912 C CA . TYR A 1 502 ? 7.010 13.621 -14.113 1.00 84.69 502 TYR A CA 1
ATOM 3913 C C . TYR A 1 502 ? 5.658 14.225 -14.527 1.00 84.69 502 TYR A C 1
ATOM 3915 O O . TYR A 1 502 ? 4.618 13.635 -14.218 1.00 84.69 502 TYR A O 1
ATOM 3923 N N . GLN A 1 503 ? 5.641 15.333 -15.282 1.00 87.19 503 GLN A N 1
ATOM 3924 C CA . GLN A 1 503 ? 4.403 15.921 -15.815 1.00 87.19 503 GLN A CA 1
ATOM 3925 C C . GLN A 1 503 ? 3.683 14.972 -16.784 1.00 87.19 503 GLN A C 1
ATOM 3927 O O . GLN A 1 503 ? 2.472 14.776 -16.667 1.00 87.19 503 GLN A O 1
ATOM 3932 N N . TYR A 1 504 ? 4.424 14.384 -17.728 1.00 91.69 504 TYR A N 1
ATOM 3933 C CA . TYR A 1 504 ? 3.891 13.516 -18.778 1.00 91.69 504 TYR A CA 1
ATOM 3934 C C . TYR A 1 504 ? 3.329 12.195 -18.228 1.00 91.69 504 TYR A C 1
ATOM 3936 O O . TYR A 1 504 ? 2.207 11.816 -18.572 1.00 91.69 504 TYR A O 1
ATOM 3944 N N . ASN A 1 505 ? 4.087 11.500 -17.377 1.00 90.31 505 ASN A N 1
ATOM 3945 C CA . ASN A 1 505 ? 3.792 10.138 -16.934 1.00 90.31 505 ASN A CA 1
ATOM 3946 C C . ASN A 1 505 ? 3.215 10.095 -15.510 1.00 90.31 505 ASN A C 1
ATOM 3948 O O . ASN A 1 505 ? 2.049 9.740 -15.323 1.00 90.31 505 ASN A O 1
ATOM 3952 N N . GLN A 1 506 ? 4.008 10.472 -14.499 1.00 83.12 506 GLN A N 1
ATOM 3953 C CA . GLN A 1 506 ? 3.671 10.209 -13.092 1.00 83.12 506 GLN A CA 1
ATOM 3954 C C . GLN A 1 506 ? 2.472 11.029 -12.595 1.00 83.12 506 GLN A C 1
ATOM 3956 O O . GLN A 1 506 ? 1.557 10.485 -11.972 1.00 83.12 506 GLN A O 1
ATOM 3961 N N . ARG A 1 507 ? 2.457 12.336 -12.883 1.00 83.38 507 ARG A N 1
ATOM 3962 C CA . ARG A 1 507 ? 1.416 13.276 -12.438 1.00 83.38 507 ARG A CA 1
ATOM 3963 C C . ARG A 1 507 ? 0.071 13.022 -13.123 1.00 83.38 507 ARG A C 1
ATOM 3965 O O . ARG A 1 507 ? -0.983 13.214 -12.519 1.00 83.38 507 ARG A O 1
ATOM 3972 N N . GLU A 1 508 ? 0.116 12.566 -14.371 1.00 87.00 508 GLU A N 1
ATOM 3973 C CA . GLU A 1 508 ? -1.049 12.183 -15.172 1.00 87.00 508 GLU A CA 1
ATOM 3974 C C . GLU A 1 508 ? -1.496 10.729 -14.923 1.00 87.00 508 GLU A C 1
ATOM 3976 O O . GLU A 1 508 ? -2.611 10.348 -15.287 1.00 87.00 508 GLU A O 1
ATOM 3981 N N . ARG A 1 509 ? -0.651 9.913 -14.276 1.00 88.44 509 ARG A N 1
ATOM 3982 C CA . ARG A 1 509 ? -0.817 8.458 -14.146 1.00 88.44 509 ARG A CA 1
ATOM 3983 C C . ARG A 1 509 ? -1.096 7.824 -15.507 1.00 88.44 509 ARG A C 1
ATOM 3985 O O . ARG A 1 509 ? -2.153 7.224 -15.704 1.00 88.44 509 ARG A O 1
ATOM 3992 N N . ARG A 1 510 ? -0.189 8.015 -16.472 1.00 92.62 510 ARG A N 1
ATOM 3993 C CA . ARG A 1 510 ? -0.181 7.208 -17.704 1.00 92.62 510 ARG A CA 1
ATOM 3994 C C . ARG A 1 510 ? 0.073 5.747 -17.349 1.00 92.62 510 ARG A C 1
ATOM 3996 O O . ARG A 1 510 ? 0.812 5.467 -16.412 1.00 92.62 510 ARG A O 1
ATOM 4003 N N . THR A 1 511 ? -0.577 4.844 -18.062 1.00 95.06 511 THR A N 1
ATOM 4004 C CA . THR A 1 511 ? -0.413 3.393 -17.928 1.00 95.06 511 THR A CA 1
ATOM 4005 C C . THR A 1 511 ? 0.688 2.892 -18.861 1.00 95.06 511 THR A C 1
ATOM 4007 O O . THR A 1 511 ? 1.087 3.604 -19.782 1.00 95.06 511 THR A O 1
ATOM 4010 N N . VAL A 1 512 ? 1.183 1.670 -18.652 1.00 96.25 512 VAL A N 1
ATOM 4011 C CA . VAL A 1 512 ? 2.161 1.051 -19.567 1.00 96.25 512 VAL A CA 1
ATOM 4012 C C . VAL A 1 512 ? 1.621 0.985 -20.995 1.00 96.25 512 VAL A C 1
ATOM 4014 O O . VAL A 1 512 ? 2.342 1.344 -21.924 1.00 96.25 512 VAL A O 1
ATOM 4017 N N . VAL A 1 513 ? 0.362 0.564 -21.176 1.00 96.19 513 VAL A N 1
ATOM 4018 C CA . VAL A 1 513 ? -0.237 0.465 -22.516 1.00 96.19 513 VAL A CA 1
ATOM 4019 C C . VAL A 1 513 ? -0.315 1.836 -23.202 1.00 96.19 513 VAL A C 1
ATOM 4021 O O . VAL A 1 513 ? 0.178 1.965 -24.317 1.00 96.19 513 VAL A O 1
ATOM 4024 N N . GLU A 1 514 ? -0.761 2.888 -22.504 1.00 95.88 514 GLU A N 1
ATOM 4025 C CA . GLU A 1 514 ? -0.792 4.257 -23.057 1.00 95.88 514 GLU A CA 1
ATOM 4026 C C . GLU A 1 514 ? 0.603 4.806 -23.395 1.00 95.88 514 GLU A C 1
ATOM 4028 O O . GLU A 1 514 ? 0.743 5.581 -24.334 1.00 95.88 514 GLU A O 1
ATOM 4033 N N . VAL A 1 515 ? 1.645 4.439 -22.638 1.00 97.12 515 VAL A N 1
ATOM 4034 C CA . VAL A 1 515 ? 3.026 4.855 -22.943 1.00 97.12 515 VAL A CA 1
ATOM 4035 C C . VAL A 1 515 ? 3.549 4.147 -24.194 1.00 97.12 515 VAL A C 1
ATOM 4037 O O . VAL A 1 515 ? 4.236 4.766 -24.999 1.00 97.12 515 VAL A O 1
ATOM 4040 N N . LEU A 1 516 ? 3.207 2.875 -24.407 1.00 97.06 516 LEU A N 1
ATOM 4041 C CA . LEU A 1 516 ? 3.563 2.174 -25.644 1.00 97.06 516 LEU A CA 1
ATOM 4042 C C . LEU A 1 516 ? 2.737 2.671 -26.846 1.00 97.06 516 LEU A C 1
ATOM 4044 O O . LEU A 1 516 ? 3.243 2.670 -27.967 1.00 97.06 516 LEU A O 1
ATOM 4048 N N . GLU A 1 517 ? 1.497 3.118 -26.634 1.00 96.31 517 GLU A N 1
ATOM 4049 C CA . GLU A 1 517 ? 0.652 3.762 -27.654 1.00 96.31 517 GLU A CA 1
ATOM 4050 C C . GLU A 1 517 ? 1.156 5.167 -28.041 1.00 96.31 517 GLU A C 1
ATOM 4052 O O . GLU A 1 517 ? 1.201 5.480 -29.229 1.00 96.31 517 GLU A O 1
ATOM 4057 N N . ASP A 1 518 ? 1.595 5.983 -27.072 1.00 96.88 518 ASP A N 1
ATOM 4058 C CA . ASP A 1 518 ? 2.191 7.314 -27.304 1.00 96.88 518 ASP A CA 1
ATOM 4059 C C . ASP A 1 518 ? 3.549 7.252 -28.051 1.00 96.88 518 ASP A C 1
ATOM 4061 O O . ASP A 1 518 ? 3.969 8.253 -28.631 1.00 96.88 518 ASP A O 1
ATOM 4065 N N . PHE A 1 519 ? 4.232 6.098 -28.047 1.00 97.81 519 PHE A N 1
ATOM 4066 C CA . PHE A 1 519 ? 5.530 5.862 -28.703 1.00 97.81 519 PHE A CA 1
ATOM 4067 C C . PHE A 1 519 ? 5.462 4.665 -29.679 1.00 97.81 519 PHE A C 1
ATOM 4069 O O . PHE A 1 519 ? 5.948 3.570 -29.364 1.00 97.81 519 PHE A O 1
ATOM 4076 N N . PRO A 1 520 ? 4.814 4.809 -30.853 1.00 97.31 520 PRO A N 1
ATOM 4077 C CA . PRO A 1 520 ? 4.511 3.693 -31.753 1.00 97.31 520 PRO A CA 1
ATOM 4078 C C . PRO A 1 520 ? 5.726 3.075 -32.468 1.00 97.31 520 PRO A C 1
ATOM 4080 O O . PRO A 1 520 ? 5.631 1.925 -32.898 1.00 97.31 520 PRO A O 1
ATOM 4083 N N . SER A 1 521 ? 6.864 3.770 -32.593 1.00 97.69 521 SER A N 1
ATOM 4084 C CA . SER A 1 521 ? 8.079 3.204 -33.208 1.00 97.69 521 SER A CA 1
ATOM 4085 C C . SER A 1 521 ? 8.838 2.226 -32.304 1.00 97.69 521 SER A C 1
ATOM 4087 O O . SER A 1 521 ? 9.732 1.523 -32.775 1.00 97.69 521 SER A O 1
ATOM 4089 N N . VAL A 1 522 ? 8.508 2.177 -31.010 1.00 97.75 522 VAL A N 1
ATOM 4090 C CA . VAL A 1 522 ? 9.192 1.326 -30.029 1.00 97.75 522 VAL A CA 1
ATOM 4091 C C . VAL A 1 522 ? 8.778 -0.138 -30.180 1.00 97.75 522 VAL A C 1
ATOM 4093 O O . VAL A 1 522 ? 7.594 -0.463 -30.070 1.00 97.75 522 VAL A O 1
ATOM 4096 N N . GLN A 1 523 ? 9.748 -1.038 -30.360 1.00 95.62 523 GLN A N 1
ATOM 4097 C CA . GLN A 1 523 ? 9.521 -2.490 -30.403 1.00 95.62 523 GLN A CA 1
ATOM 4098 C C . GLN A 1 523 ? 10.452 -3.229 -29.430 1.00 95.62 523 GLN A C 1
ATOM 4100 O O . GLN A 1 523 ? 11.537 -3.684 -29.789 1.00 95.62 523 GLN A O 1
ATOM 4105 N N . MET A 1 524 ? 10.029 -3.317 -28.165 1.00 94.19 524 MET A N 1
ATOM 4106 C CA . MET A 1 524 ? 10.782 -3.978 -27.091 1.00 94.19 524 MET A CA 1
ATOM 4107 C C . MET A 1 524 ? 10.592 -5.507 -27.106 1.00 94.19 524 MET A C 1
ATOM 4109 O O . MET A 1 524 ? 9.452 -5.966 -27.196 1.00 94.19 524 MET A O 1
ATOM 4113 N N . PRO A 1 525 ? 11.662 -6.305 -26.913 1.00 95.44 525 PRO A N 1
ATOM 4114 C CA . PRO A 1 525 ? 11.561 -7.733 -26.609 1.00 95.44 525 PRO A CA 1
ATOM 4115 C C . PRO A 1 525 ? 10.702 -8.005 -25.368 1.00 95.44 525 PRO A C 1
ATOM 4117 O O . PRO A 1 525 ? 10.720 -7.235 -24.401 1.00 95.44 525 PRO A O 1
ATOM 4120 N N . PHE A 1 526 ? 9.977 -9.126 -25.362 1.00 95.88 526 PHE A N 1
ATOM 4121 C CA . PHE A 1 526 ? 9.044 -9.439 -24.278 1.00 95.88 526 PHE A CA 1
ATOM 4122 C C . PHE A 1 526 ? 9.755 -9.658 -22.934 1.00 95.88 526 PHE A C 1
ATOM 4124 O O . PHE A 1 526 ? 9.234 -9.253 -21.903 1.00 95.88 526 PHE A O 1
ATOM 4131 N N . GLU A 1 527 ? 10.986 -10.172 -22.931 1.00 94.75 527 GLU A N 1
ATOM 4132 C CA . GLU A 1 527 ? 11.838 -10.296 -21.742 1.00 94.75 527 GLU A CA 1
ATOM 4133 C C . GLU A 1 527 ? 12.032 -8.957 -21.015 1.00 94.75 527 GLU A C 1
ATOM 4135 O O . GLU A 1 527 ? 12.007 -8.908 -19.784 1.00 94.75 527 GLU A O 1
ATOM 4140 N N . TRP A 1 528 ? 12.197 -7.864 -21.769 1.00 94.25 528 TRP A N 1
ATOM 4141 C CA . TRP A 1 528 ? 12.325 -6.520 -21.209 1.00 94.25 528 TRP A CA 1
ATOM 4142 C C . TRP A 1 528 ? 11.000 -6.002 -20.661 1.00 94.25 528 TRP A C 1
ATOM 4144 O O . TRP A 1 528 ? 10.979 -5.398 -19.592 1.00 94.25 528 TRP A O 1
ATOM 4154 N N . LEU A 1 529 ? 9.885 -6.270 -21.343 1.00 95.62 529 LEU A N 1
ATOM 4155 C CA . LEU A 1 529 ? 8.557 -5.914 -20.841 1.00 95.62 529 LEU A CA 1
ATOM 4156 C C . LEU A 1 529 ? 8.246 -6.665 -19.538 1.00 95.62 529 LEU A C 1
ATOM 4158 O O . LEU A 1 529 ? 7.859 -6.041 -18.556 1.00 95.62 529 LEU A O 1
ATOM 4162 N N . VAL A 1 530 ? 8.501 -7.973 -19.484 1.00 93.69 530 VAL A N 1
ATOM 4163 C CA . VAL A 1 530 ? 8.325 -8.799 -18.279 1.00 93.69 530 VAL A CA 1
ATOM 4164 C C . VAL A 1 530 ? 9.220 -8.329 -17.122 1.00 93.69 530 VAL A C 1
ATOM 4166 O O . VAL A 1 530 ? 8.802 -8.399 -15.970 1.00 93.69 530 VAL A O 1
ATOM 4169 N N . GLN A 1 531 ? 10.422 -7.813 -17.401 1.00 89.75 531 GLN A N 1
ATOM 4170 C CA . GLN A 1 531 ? 11.321 -7.262 -16.380 1.00 89.75 531 GLN A CA 1
ATOM 4171 C C . GLN A 1 531 ? 10.922 -5.858 -15.882 1.00 89.75 531 GLN A C 1
ATOM 4173 O O . GLN A 1 531 ? 11.191 -5.537 -14.726 1.00 89.75 531 GLN A O 1
ATOM 4178 N N . LEU A 1 532 ? 10.355 -5.001 -16.741 1.00 90.44 532 LEU A N 1
ATOM 4179 C CA . LEU A 1 532 ? 10.227 -3.555 -16.482 1.00 90.44 532 LEU A CA 1
ATOM 4180 C C . LEU A 1 532 ? 8.790 -3.062 -16.261 1.00 90.44 532 LEU A C 1
ATOM 4182 O O . LEU A 1 532 ? 8.598 -1.968 -15.722 1.00 90.44 532 LEU A O 1
ATOM 4186 N N . VAL A 1 533 ? 7.778 -3.822 -16.684 1.00 92.94 533 VAL A N 1
ATOM 4187 C CA . VAL A 1 533 ? 6.379 -3.508 -16.371 1.00 92.94 533 VAL A CA 1
ATOM 4188 C C . VAL A 1 533 ? 6.163 -3.664 -14.862 1.00 92.94 533 VAL A C 1
ATOM 4190 O O . VAL A 1 533 ? 6.577 -4.678 -14.297 1.00 92.94 533 VAL A O 1
ATOM 4193 N N . PRO A 1 534 ? 5.519 -2.695 -14.178 1.00 89.62 534 PRO A N 1
ATOM 4194 C CA . PRO A 1 534 ? 5.236 -2.824 -12.755 1.00 89.62 534 PRO A CA 1
ATOM 4195 C C . PRO A 1 534 ? 4.463 -4.120 -12.460 1.00 89.62 534 PRO A C 1
ATOM 4197 O O . PRO A 1 534 ? 3.481 -4.412 -13.148 1.00 89.62 534 PRO A O 1
ATOM 4200 N N . PRO A 1 535 ? 4.868 -4.905 -11.447 1.00 89.38 535 PRO A N 1
ATOM 4201 C CA . PRO A 1 535 ? 4.188 -6.151 -11.141 1.00 89.38 535 PRO A CA 1
ATOM 4202 C C . PRO A 1 535 ? 2.772 -5.872 -10.642 1.00 89.38 535 PRO A C 1
ATOM 4204 O O . PRO A 1 535 ? 2.566 -4.974 -9.818 1.00 89.38 535 PRO A O 1
ATOM 4207 N N . LEU A 1 536 ? 1.813 -6.674 -11.102 1.00 90.69 536 LEU A N 1
ATOM 4208 C CA . LEU A 1 536 ? 0.471 -6.695 -10.535 1.00 90.69 536 LEU A CA 1
ATOM 4209 C C . LEU A 1 536 ? 0.558 -7.118 -9.064 1.00 90.69 536 LEU A C 1
ATOM 4211 O O . LEU A 1 536 ? 1.332 -8.006 -8.710 1.00 90.69 536 LEU A O 1
ATOM 4215 N N . LYS A 1 537 ? -0.203 -6.447 -8.195 1.00 87.31 537 LYS A N 1
ATOM 4216 C CA . LYS A 1 537 ? -0.163 -6.660 -6.742 1.00 87.31 537 LYS A CA 1
ATOM 4217 C C . LYS A 1 537 ? -1.538 -6.986 -6.185 1.00 87.31 537 LYS A C 1
ATOM 4219 O O . LYS A 1 537 ? -2.555 -6.517 -6.700 1.00 87.31 537 LYS A O 1
ATOM 4224 N N . THR A 1 538 ? -1.547 -7.721 -5.079 1.00 90.31 538 THR A N 1
ATOM 4225 C CA . THR A 1 538 ? -2.705 -7.808 -4.192 1.00 90.31 538 THR A CA 1
ATOM 4226 C C . THR A 1 538 ? -3.096 -6.422 -3.664 1.00 90.31 538 THR A C 1
ATOM 4228 O O . THR A 1 538 ? -2.296 -5.478 -3.628 1.00 90.31 538 THR A O 1
ATOM 4231 N N . ARG A 1 539 ? -4.351 -6.277 -3.231 1.00 92.06 539 ARG A N 1
ATOM 4232 C CA . ARG A 1 539 ? -4.798 -5.132 -2.437 1.00 92.06 539 ARG A CA 1
ATOM 4233 C C . ARG A 1 539 ? -5.412 -5.605 -1.127 1.00 92.06 539 ARG A C 1
ATOM 4235 O O . ARG A 1 539 ? -6.418 -6.308 -1.135 1.00 92.06 539 ARG A O 1
ATOM 4242 N N . ALA A 1 540 ? -4.793 -5.171 -0.035 1.00 92.56 540 ALA A N 1
ATOM 4243 C CA . ALA A 1 540 ? -5.256 -5.341 1.334 1.00 92.56 540 ALA A CA 1
ATOM 4244 C C . ALA A 1 540 ? -6.513 -4.507 1.637 1.00 92.56 540 ALA A C 1
ATOM 4246 O O . ALA A 1 540 ? -6.588 -3.327 1.273 1.00 92.56 540 ALA A O 1
ATOM 4247 N N . PHE A 1 541 ? -7.449 -5.106 2.373 1.00 96.62 541 PHE A N 1
ATOM 4248 C CA . PHE A 1 541 ? -8.604 -4.458 2.990 1.00 96.62 541 PHE A CA 1
ATOM 4249 C C . PHE A 1 541 ? -8.845 -5.039 4.393 1.00 96.62 541 PHE A C 1
ATOM 4251 O O . PHE A 1 541 ? -8.889 -6.257 4.555 1.00 96.62 541 PHE A O 1
ATOM 4258 N N . SER A 1 542 ? -9.043 -4.186 5.403 1.00 97.25 542 SER A N 1
ATOM 4259 C CA . SER A 1 542 ? -9.408 -4.615 6.761 1.00 97.25 542 SER A CA 1
ATOM 4260 C C . SER A 1 542 ? -10.743 -5.371 6.751 1.00 97.25 542 SER A C 1
ATOM 4262 O O . SER A 1 542 ? -11.738 -4.858 6.222 1.00 97.25 542 SER A O 1
ATOM 4264 N N . ILE A 1 543 ? -10.787 -6.564 7.348 1.00 98.38 543 ILE A N 1
ATOM 4265 C CA . ILE A 1 543 ? -12.005 -7.380 7.381 1.00 98.38 543 ILE A CA 1
ATOM 4266 C C . ILE A 1 543 ? -13.042 -6.740 8.314 1.00 98.38 543 ILE A C 1
ATOM 4268 O O . ILE A 1 543 ? -12.726 -6.271 9.406 1.00 98.38 543 ILE A O 1
ATOM 4272 N N . SER A 1 544 ? -14.299 -6.716 7.870 1.00 98.38 544 SER A N 1
ATOM 4273 C CA . SER A 1 544 ? -15.416 -6.040 8.540 1.00 98.38 544 SER A CA 1
ATOM 4274 C C . SER A 1 544 ? -16.536 -6.961 9.040 1.00 98.38 544 SER A C 1
ATOM 4276 O O . SER A 1 544 ? -17.572 -6.461 9.473 1.00 98.38 544 SER A O 1
ATOM 4278 N N . SER A 1 545 ? -16.317 -8.280 9.056 1.00 98.19 545 SER A N 1
ATOM 4279 C CA . SER A 1 545 ? -17.178 -9.303 9.682 1.00 98.19 545 SER A CA 1
ATOM 4280 C C . SER A 1 545 ? -16.502 -10.002 10.866 1.00 98.19 545 SER A C 1
ATOM 4282 O O . SER A 1 545 ? -15.298 -10.262 10.825 1.00 98.19 545 SER A O 1
ATOM 4284 N N . SER A 1 546 ? -17.269 -10.394 11.887 1.00 97.62 546 SER A N 1
ATOM 4285 C CA . SER A 1 546 ? -16.832 -11.439 12.835 1.00 97.62 546 SER A CA 1
ATOM 4286 C C . SER A 1 546 ? -16.958 -12.841 12.209 1.00 97.62 546 SER A C 1
ATOM 4288 O O . SER A 1 546 ? -18.035 -13.147 11.693 1.00 97.62 546 SER A O 1
ATOM 4290 N N . PRO A 1 547 ? -15.933 -13.718 12.308 1.00 95.75 547 PRO A N 1
ATOM 4291 C CA . PRO A 1 547 ? -16.017 -15.110 11.841 1.00 95.75 547 PRO A CA 1
ATOM 4292 C C . PRO A 1 547 ? -16.979 -15.944 12.700 1.00 95.75 547 PRO A C 1
ATOM 4294 O O . PRO A 1 547 ? -17.552 -16.927 12.239 1.00 95.75 547 PRO A O 1
ATOM 4297 N N . SER A 1 548 ? -17.175 -15.535 13.957 1.00 95.31 548 SER A N 1
ATOM 4298 C CA . SER A 1 548 ? -18.082 -16.161 14.919 1.00 95.31 548 SER A CA 1
ATOM 4299 C C . SER A 1 548 ? -19.554 -15.847 14.622 1.00 95.31 548 SER A C 1
ATOM 4301 O O . SER A 1 548 ? -20.434 -16.613 15.009 1.00 95.31 548 SER A O 1
ATOM 4303 N N . VAL A 1 549 ? -19.825 -14.716 13.955 1.00 96.38 549 VAL A N 1
ATOM 4304 C CA . VAL A 1 549 ? -21.171 -14.282 13.538 1.00 96.38 549 VAL A CA 1
ATOM 4305 C C . VAL A 1 549 ? -21.471 -14.681 12.090 1.00 96.38 549 VAL A C 1
ATOM 4307 O O . VAL A 1 549 ? -22.595 -15.087 11.802 1.00 96.38 549 VAL A O 1
ATOM 4310 N N . HIS A 1 550 ? -20.473 -14.619 11.202 1.00 95.25 550 HIS A N 1
ATOM 4311 C CA . HIS A 1 550 ? -20.585 -14.930 9.770 1.00 95.25 550 HIS A CA 1
ATOM 4312 C C . HIS A 1 550 ? -19.649 -16.096 9.395 1.00 95.25 550 HIS A C 1
ATOM 4314 O O . HIS A 1 550 ? -18.622 -15.891 8.743 1.00 95.25 550 HIS A O 1
ATOM 4320 N N . PRO A 1 551 ? -19.942 -17.333 9.840 1.00 92.19 551 PRO A N 1
ATOM 4321 C CA . PRO A 1 551 ? -19.085 -18.482 9.569 1.00 92.19 551 PRO A CA 1
ATOM 4322 C C . PRO A 1 551 ? -18.979 -18.747 8.061 1.00 92.19 551 PRO A C 1
ATOM 4324 O O . PRO A 1 551 ? -19.979 -18.723 7.348 1.00 92.19 551 PRO A O 1
ATOM 4327 N N . ASN A 1 552 ? -17.762 -19.039 7.590 1.00 92.06 552 ASN A N 1
ATOM 4328 C CA . ASN A 1 552 ? -17.404 -19.202 6.171 1.00 92.06 552 ASN A CA 1
ATOM 4329 C C . ASN A 1 552 ? -17.529 -17.940 5.283 1.00 92.06 552 ASN A C 1
ATOM 4331 O O . ASN A 1 552 ? -17.351 -18.037 4.067 1.00 92.06 552 ASN A O 1
ATOM 4335 N N . GLN A 1 553 ? -17.791 -16.761 5.858 1.00 95.31 553 GLN A N 1
ATOM 4336 C CA . GLN A 1 553 ? -17.971 -15.518 5.104 1.00 95.31 553 GLN A CA 1
ATOM 4337 C C . GLN A 1 553 ? -17.009 -14.413 5.559 1.00 95.31 553 GLN A C 1
ATOM 4339 O O . GLN A 1 553 ? -16.661 -14.290 6.733 1.00 95.31 553 GLN A O 1
ATOM 4344 N N . VAL A 1 554 ? -16.569 -13.586 4.609 1.00 97.31 554 VAL A N 1
ATOM 4345 C CA . VAL A 1 554 ? -15.656 -12.461 4.843 1.00 97.31 554 VAL A CA 1
ATOM 4346 C C . VAL A 1 554 ? -16.209 -11.189 4.203 1.00 97.31 554 VAL A C 1
ATOM 4348 O O . VAL A 1 554 ? -16.508 -11.151 3.009 1.00 97.31 554 VAL A O 1
ATOM 4351 N N . HIS A 1 555 ? -16.402 -10.141 5.009 1.00 98.44 555 HIS A N 1
ATOM 4352 C CA . HIS A 1 555 ? -17.068 -8.906 4.584 1.00 98.44 555 HIS A CA 1
ATOM 4353 C C . HIS A 1 555 ? -16.083 -7.740 4.483 1.00 98.44 555 HIS A C 1
ATOM 4355 O O . HIS A 1 555 ? -15.317 -7.502 5.420 1.00 98.44 555 HIS A O 1
ATOM 4361 N N . LEU A 1 556 ? -16.145 -6.934 3.419 1.00 98.56 556 LEU A N 1
ATOM 4362 C CA . LEU A 1 556 ? -15.285 -5.757 3.222 1.00 98.56 556 LEU A CA 1
ATOM 4363 C C . LEU A 1 556 ? -16.080 -4.453 3.102 1.00 98.56 556 LEU A C 1
ATOM 4365 O O . LEU A 1 556 ? -17.118 -4.398 2.449 1.00 98.56 556 LEU A O 1
ATOM 4369 N N . THR A 1 557 ? -15.526 -3.363 3.643 1.00 98.38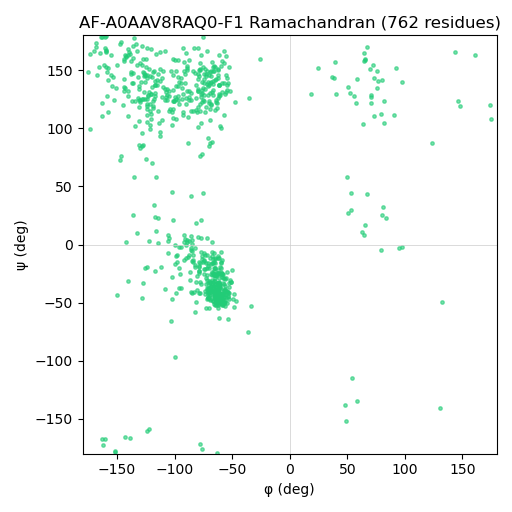 557 THR A N 1
ATOM 4370 C CA . THR A 1 557 ? -16.088 -2.006 3.521 1.00 98.38 557 THR A CA 1
ATOM 4371 C C . THR A 1 557 ? -15.168 -1.121 2.671 1.00 98.38 557 THR A C 1
ATOM 4373 O O . THR A 1 557 ? -14.227 -0.509 3.179 1.00 98.38 557 THR A O 1
ATOM 4376 N N . VAL A 1 558 ? -15.420 -1.042 1.363 1.00 97.75 558 VAL A N 1
ATOM 4377 C CA . VAL A 1 558 ? -14.482 -0.473 0.377 1.00 97.75 558 VAL A CA 1
ATOM 4378 C C . VAL A 1 558 ? -14.994 0.853 -0.188 1.00 97.75 558 VAL A C 1
ATOM 4380 O O . VAL A 1 558 ? -16.095 0.926 -0.728 1.00 97.75 558 VAL A O 1
ATOM 4383 N N . SER A 1 559 ? -14.177 1.911 -0.126 1.00 96.00 559 SER A N 1
ATOM 4384 C CA . SER A 1 559 ? -14.422 3.147 -0.888 1.00 96.00 559 SER A CA 1
ATOM 4385 C C . SER A 1 559 ? -13.935 2.960 -2.320 1.00 96.00 559 SER A C 1
ATOM 4387 O O . SER A 1 559 ? -12.766 2.644 -2.533 1.00 96.00 559 SER A O 1
ATOM 4389 N N . ILE A 1 560 ? -14.797 3.206 -3.305 1.00 95.94 560 ILE A N 1
ATOM 4390 C CA . ILE A 1 560 ? -14.429 3.063 -4.715 1.00 95.94 560 ILE A CA 1
ATOM 4391 C C . ILE A 1 560 ? -13.569 4.263 -5.120 1.00 95.94 560 ILE A C 1
ATOM 4393 O O . ILE A 1 560 ? -13.972 5.419 -4.957 1.00 95.94 560 ILE A O 1
ATOM 4397 N N . VAL A 1 561 ? -12.356 4.001 -5.607 1.00 92.62 561 VAL A N 1
ATOM 4398 C CA . VAL A 1 561 ? -11.364 5.045 -5.883 1.00 92.62 561 VAL A CA 1
ATOM 4399 C C . VAL A 1 561 ? -11.517 5.548 -7.314 1.00 92.62 561 VAL A C 1
ATOM 4401 O O . VAL A 1 561 ? -11.346 4.799 -8.274 1.00 92.62 561 VAL A O 1
ATOM 4404 N N . SER A 1 562 ? -11.780 6.844 -7.463 1.00 91.94 562 SER A N 1
ATOM 4405 C CA . SER A 1 562 ? -11.701 7.556 -8.737 1.00 91.94 562 SER A CA 1
ATOM 4406 C C . SER A 1 562 ? -11.190 8.975 -8.502 1.00 91.94 562 SER A C 1
ATOM 4408 O O . SER A 1 562 ? -11.522 9.602 -7.494 1.00 91.94 562 SER A O 1
ATOM 4410 N N . TRP A 1 563 ? -10.363 9.467 -9.422 1.00 90.25 563 TRP A N 1
ATOM 4411 C CA . TRP A 1 563 ? -9.805 10.817 -9.398 1.00 90.25 563 TRP A CA 1
ATOM 4412 C C . TRP A 1 563 ? -9.816 11.424 -10.800 1.00 90.25 563 TRP A C 1
ATOM 4414 O O . TRP A 1 563 ? -9.952 10.717 -11.798 1.00 90.25 563 TRP A O 1
ATOM 4424 N N . THR A 1 564 ? -9.655 12.740 -10.867 1.00 91.56 564 THR A N 1
ATOM 4425 C CA . THR A 1 564 ? -9.459 13.469 -12.122 1.00 91.56 564 THR A CA 1
ATOM 4426 C C . THR A 1 564 ? -8.008 13.928 -12.184 1.00 91.56 564 THR A C 1
ATOM 4428 O O . THR A 1 564 ? -7.488 14.459 -11.203 1.00 91.56 564 THR A O 1
ATOM 4431 N N . THR A 1 565 ? -7.344 13.691 -13.310 1.00 88.25 565 THR A N 1
ATOM 4432 C CA . THR A 1 565 ? -5.942 14.062 -13.536 1.00 88.25 565 THR A CA 1
ATOM 4433 C C . THR A 1 565 ? -5.802 15.552 -13.895 1.00 88.25 565 THR A C 1
ATOM 4435 O O . THR A 1 565 ? -6.813 16.206 -14.178 1.00 88.25 565 THR A O 1
ATOM 4438 N N . PRO A 1 566 ? -4.583 16.136 -13.917 1.00 85.25 566 PRO A N 1
ATOM 4439 C CA . PRO A 1 566 ? -4.387 17.522 -14.355 1.00 85.25 566 PRO A CA 1
ATOM 4440 C C . PRO A 1 566 ? -4.915 17.782 -15.773 1.00 85.25 566 PRO A C 1
ATOM 4442 O O . PRO A 1 566 ? -5.504 18.833 -16.023 1.00 85.25 566 PRO A O 1
ATOM 4445 N N . PHE A 1 567 ? -4.799 16.799 -16.673 1.00 85.69 567 PHE A N 1
ATOM 4446 C CA . PHE A 1 567 ? -5.336 16.858 -18.038 1.00 85.69 567 PHE A CA 1
ATOM 4447 C C . PHE A 1 567 ? -6.842 16.522 -18.113 1.00 85.69 567 PHE A C 1
ATOM 4449 O O . PHE A 1 567 ? -7.373 16.222 -19.180 1.00 85.69 567 PHE A O 1
ATOM 4456 N N . LYS A 1 568 ? -7.558 16.601 -16.981 1.00 91.50 568 LYS A N 1
ATOM 4457 C CA . LYS A 1 568 ? -9.010 16.388 -16.828 1.00 91.50 568 LYS A CA 1
ATOM 4458 C C . LYS A 1 568 ? -9.508 14.976 -17.169 1.00 91.50 568 LYS A C 1
ATOM 4460 O O . LYS A 1 568 ? -10.721 14.762 -17.203 1.00 91.50 568 LYS A O 1
ATOM 4465 N N . ARG A 1 569 ? -8.621 13.994 -17.368 1.00 89.69 569 ARG A N 1
ATOM 4466 C CA . ARG A 1 569 ? -9.026 12.601 -17.603 1.00 89.69 569 ARG A CA 1
ATOM 4467 C C . ARG A 1 569 ? -9.489 11.970 -16.292 1.00 89.69 569 ARG A C 1
ATOM 4469 O O . ARG A 1 569 ? -8.899 12.192 -15.235 1.00 89.69 569 ARG A O 1
ATOM 4476 N N . LYS A 1 570 ? -10.569 11.190 -16.347 1.00 91.69 570 LYS A N 1
ATOM 4477 C CA . LYS A 1 570 ? -11.078 10.455 -15.185 1.00 91.69 570 LYS A CA 1
ATOM 4478 C C . LYS A 1 570 ? -10.343 9.121 -15.075 1.00 91.69 570 LYS A C 1
ATOM 4480 O O . LYS A 1 570 ? -10.337 8.334 -16.017 1.00 91.69 570 LYS A O 1
ATOM 4485 N N . ARG A 1 571 ? -9.739 8.870 -13.919 1.00 91.19 571 ARG A N 1
ATOM 4486 C CA . ARG A 1 571 ? -9.009 7.644 -13.585 1.00 91.19 571 ARG A CA 1
ATOM 4487 C C . ARG A 1 571 ? -9.691 6.902 -12.441 1.00 91.19 571 ARG A C 1
ATOM 4489 O O . ARG A 1 571 ? -10.558 7.440 -11.745 1.00 91.19 571 ARG A O 1
ATOM 4496 N N . HIS A 1 572 ? -9.315 5.640 -12.291 1.00 91.88 572 HIS A N 1
ATOM 4497 C CA . HIS A 1 572 ? -10.008 4.645 -11.487 1.00 91.88 572 HIS A CA 1
ATOM 4498 C C . HIS A 1 572 ? -8.988 3.723 -10.814 1.00 91.88 572 HIS A C 1
ATOM 4500 O O . HIS A 1 572 ? -8.034 3.288 -11.450 1.00 91.88 572 HIS A O 1
ATOM 4506 N N . GLY A 1 573 ? -9.165 3.444 -9.521 1.00 92.31 573 GLY A N 1
ATOM 4507 C CA . GLY A 1 573 ? -8.273 2.557 -8.776 1.00 92.31 573 GLY A CA 1
ATOM 4508 C C . GLY A 1 573 ? -8.634 1.101 -9.040 1.00 92.31 573 GLY A C 1
ATOM 4509 O O . GLY A 1 573 ? -9.720 0.682 -8.626 1.00 92.31 573 GLY A O 1
ATOM 4510 N N . LEU A 1 574 ? -7.720 0.369 -9.691 1.00 94.06 574 LEU A N 1
ATOM 4511 C CA . LEU A 1 574 ? -7.894 -0.969 -10.274 1.00 94.06 574 LEU A CA 1
ATOM 4512 C C . LEU A 1 574 ? -8.810 -1.890 -9.458 1.00 94.06 574 LEU A C 1
ATOM 4514 O O . LEU A 1 574 ? -9.975 -2.053 -9.814 1.00 94.06 574 LEU A O 1
ATOM 4518 N N . CYS A 1 575 ? -8.322 -2.418 -8.329 1.00 95.94 575 CYS A N 1
ATOM 4519 C CA . CYS A 1 575 ? -9.062 -3.387 -7.516 1.00 95.94 575 CYS A CA 1
ATOM 4520 C C . CYS A 1 575 ? -10.442 -2.862 -7.083 1.00 95.94 575 CYS A C 1
ATOM 4522 O O . CYS A 1 575 ? -11.452 -3.525 -7.294 1.00 95.94 575 CYS A O 1
ATOM 4524 N N . SER A 1 576 ? -10.518 -1.628 -6.570 1.00 95.94 576 SER A N 1
ATOM 4525 C CA . SER A 1 576 ? -11.790 -1.056 -6.105 1.00 95.94 576 SER A CA 1
ATOM 4526 C C . SER A 1 576 ? -12.826 -0.878 -7.225 1.00 95.94 576 SER A C 1
ATOM 4528 O O . SER A 1 576 ? -14.014 -1.090 -7.001 1.00 95.94 576 SER A O 1
ATOM 4530 N N . SER A 1 577 ? -12.391 -0.510 -8.435 1.00 94.88 577 SER A N 1
ATOM 4531 C CA . SER A 1 577 ? -13.291 -0.286 -9.574 1.00 94.88 577 SER A CA 1
ATOM 4532 C C . SER A 1 577 ? -13.686 -1.597 -10.255 1.00 94.88 577 SER A C 1
ATOM 4534 O O . SER A 1 577 ? -14.818 -1.718 -10.711 1.00 94.88 577 SER A O 1
ATOM 4536 N N . TRP A 1 578 ? -12.790 -2.588 -10.258 1.00 95.75 578 TRP A N 1
ATOM 4537 C CA . TRP A 1 578 ? -13.093 -3.961 -10.655 1.00 95.75 578 TRP A CA 1
ATOM 4538 C C . TRP A 1 578 ? -14.143 -4.583 -9.727 1.00 95.75 578 TRP A C 1
ATOM 4540 O O . TRP A 1 578 ? -15.209 -4.947 -10.214 1.00 95.75 578 TRP A O 1
ATOM 4550 N N . LEU A 1 579 ? -13.919 -4.586 -8.402 1.00 96.25 579 LEU A N 1
ATOM 4551 C CA . LEU A 1 579 ? -14.892 -5.064 -7.405 1.00 96.25 579 LEU A CA 1
ATOM 4552 C C . LEU A 1 579 ? -16.258 -4.369 -7.558 1.00 96.25 579 LEU A C 1
ATOM 4554 O O . LEU A 1 579 ? -17.298 -5.023 -7.566 1.00 96.25 579 LEU A O 1
ATOM 4558 N N . ALA A 1 580 ? -16.275 -3.046 -7.758 1.00 95.06 580 ALA A N 1
ATOM 4559 C CA . ALA A 1 580 ? -17.509 -2.288 -7.984 1.00 95.06 580 ALA A CA 1
ATOM 4560 C C . ALA A 1 580 ? -18.279 -2.685 -9.263 1.00 95.06 580 ALA A C 1
ATOM 4562 O O . ALA A 1 580 ? -19.481 -2.415 -9.341 1.00 95.06 580 ALA A O 1
ATOM 4563 N N . GLY A 1 581 ? -17.612 -3.303 -10.242 1.00 93.62 581 GLY A N 1
ATOM 4564 C CA . GLY A 1 581 ? -18.197 -3.814 -11.484 1.00 93.62 581 GLY A CA 1
ATOM 4565 C C . GLY A 1 581 ? -18.584 -5.298 -11.459 1.00 93.62 581 GLY A C 1
ATOM 4566 O O . GLY A 1 581 ? -19.100 -5.790 -12.461 1.00 93.62 581 GLY A O 1
ATOM 4567 N N . LEU A 1 582 ? -18.340 -6.021 -10.359 1.00 93.31 582 LEU A N 1
ATOM 4568 C CA . LEU A 1 582 ? -18.714 -7.433 -10.230 1.00 93.31 582 LEU A CA 1
ATOM 4569 C C . LEU A 1 582 ? -20.204 -7.598 -9.892 1.00 93.31 582 LEU A C 1
ATOM 4571 O O . LEU A 1 582 ? -20.718 -6.951 -8.981 1.00 93.31 582 LEU A O 1
ATOM 4575 N N . ASP A 1 583 ? -20.877 -8.510 -10.590 1.00 90.94 583 ASP A N 1
ATOM 4576 C CA . ASP A 1 583 ? -22.283 -8.863 -10.366 1.00 90.94 583 ASP A CA 1
ATOM 4577 C C . ASP A 1 583 ? -22.389 -10.230 -9.655 1.00 90.94 583 ASP A C 1
ATOM 4579 O O . ASP A 1 583 ? -21.999 -11.235 -10.260 1.00 90.94 583 ASP A O 1
ATOM 4583 N N . PRO A 1 584 ? -22.901 -10.304 -8.408 1.00 87.75 584 PRO A N 1
ATOM 4584 C CA . PRO A 1 584 ? -23.084 -11.574 -7.699 1.00 87.75 584 PRO A CA 1
ATOM 4585 C C . PRO A 1 584 ? -24.133 -12.492 -8.345 1.00 87.75 584 PRO A C 1
ATOM 4587 O O . PRO A 1 584 ? -24.075 -13.705 -8.161 1.00 87.75 584 PRO A O 1
ATOM 4590 N N . PHE A 1 585 ? -25.079 -11.953 -9.123 1.00 84.69 585 PHE A N 1
ATOM 4591 C CA . PHE A 1 585 ? -26.164 -12.733 -9.733 1.00 84.69 585 PHE A CA 1
ATOM 4592 C C . PHE A 1 585 ? -25.792 -13.331 -11.099 1.00 84.69 585 PHE A C 1
ATOM 4594 O O . PHE A 1 585 ? -26.616 -13.983 -11.746 1.00 84.69 585 PHE A O 1
ATOM 4601 N N . LYS A 1 586 ? -24.547 -13.136 -11.548 1.00 81.00 586 LYS A N 1
ATOM 4602 C CA . LYS A 1 586 ? -24.049 -13.654 -12.822 1.00 81.00 586 LYS A CA 1
ATOM 4603 C C . LYS A 1 586 ? -23.987 -15.185 -12.805 1.00 81.00 586 LYS A C 1
ATOM 4605 O O . LYS A 1 586 ? -23.349 -15.782 -11.943 1.00 81.00 586 LYS A O 1
ATOM 4610 N N . SER A 1 587 ? -24.577 -15.826 -13.816 1.00 61.03 587 SER A N 1
ATOM 4611 C CA . SER A 1 587 ? -24.868 -17.273 -13.859 1.00 61.03 587 SER A CA 1
ATOM 4612 C C . SER A 1 587 ? -23.674 -18.232 -13.727 1.00 61.03 587 SER A C 1
ATOM 4614 O O . SER A 1 587 ? -23.879 -19.429 -13.558 1.00 61.03 587 SER A O 1
ATOM 4616 N N . SER A 1 588 ? -22.441 -17.736 -13.849 1.00 66.19 588 SER A N 1
ATOM 4617 C CA . SER A 1 588 ? -21.196 -18.495 -13.662 1.00 66.19 588 SER A CA 1
ATOM 4618 C C . SER A 1 588 ? -20.698 -18.530 -12.212 1.00 66.19 588 SER A C 1
ATOM 4620 O O . SER A 1 588 ? -19.700 -19.190 -11.938 1.00 66.19 588 SER A O 1
ATOM 4622 N N . GLY A 1 589 ? -21.307 -17.741 -11.322 1.00 69.00 589 GLY A N 1
ATOM 4623 C CA . GLY A 1 589 ? -20.627 -17.228 -10.136 1.00 69.00 589 GLY A CA 1
ATOM 4624 C C . GLY A 1 589 ? -19.523 -16.226 -10.503 1.00 69.00 589 GLY A C 1
ATOM 4625 O O . GLY A 1 589 ? -19.154 -16.054 -11.674 1.00 69.00 589 GLY A O 1
ATOM 4626 N N . VAL A 1 590 ? -18.989 -15.550 -9.486 1.00 80.50 590 VAL A N 1
ATOM 4627 C CA . VAL A 1 590 ? -17.819 -14.671 -9.594 1.00 80.50 590 VAL A CA 1
ATOM 4628 C C . VAL A 1 590 ? -16.891 -14.983 -8.427 1.00 80.50 590 VAL A C 1
ATOM 4630 O O . VAL A 1 590 ? -17.154 -14.556 -7.305 1.00 80.50 590 VAL A O 1
ATOM 4633 N N . CYS A 1 591 ? -15.822 -15.733 -8.693 1.00 88.38 591 CYS A N 1
ATOM 4634 C CA . CYS A 1 591 ? -14.802 -16.057 -7.698 1.00 88.38 591 CYS A CA 1
ATOM 4635 C C . CYS A 1 591 ? -13.616 -15.090 -7.795 1.00 88.38 591 CYS A C 1
ATOM 4637 O O . CYS A 1 591 ? -13.175 -14.765 -8.900 1.00 88.38 591 CYS A O 1
ATOM 4639 N N . ILE A 1 592 ? -13.077 -14.669 -6.650 1.00 91.69 592 ILE A N 1
ATOM 4640 C CA . ILE A 1 592 ? -11.879 -13.830 -6.551 1.00 91.69 592 ILE A CA 1
ATOM 4641 C C . ILE A 1 592 ? -10.746 -14.573 -5.815 1.00 91.69 592 ILE A C 1
ATOM 4643 O O . ILE A 1 592 ? -11.016 -15.238 -4.814 1.00 91.69 592 ILE A O 1
ATOM 4647 N N . PRO A 1 593 ? -9.487 -14.490 -6.281 1.00 92.50 593 PRO A N 1
ATOM 4648 C CA . PRO A 1 593 ? -8.338 -15.048 -5.569 1.00 92.50 593 PRO A CA 1
ATOM 4649 C C . PRO A 1 593 ? -7.922 -14.160 -4.392 1.00 92.50 593 PRO A C 1
ATOM 4651 O O . PRO A 1 593 ? -7.684 -12.959 -4.565 1.00 92.50 593 PRO A O 1
ATOM 4654 N N . ALA A 1 594 ? -7.826 -14.762 -3.204 1.00 93.06 594 ALA A N 1
ATOM 4655 C CA . ALA A 1 594 ? -7.537 -14.049 -1.968 1.00 93.06 594 ALA A CA 1
ATOM 4656 C C . ALA A 1 594 ? -6.652 -14.822 -0.971 1.00 93.06 594 ALA A C 1
ATOM 4658 O O . ALA A 1 594 ? -6.557 -16.054 -0.993 1.00 93.06 594 ALA A O 1
ATOM 4659 N N . TRP A 1 595 ? -6.049 -14.052 -0.065 1.00 92.38 595 TRP A N 1
ATOM 4660 C CA . TRP A 1 595 ? -5.251 -14.485 1.083 1.00 92.38 595 TRP A CA 1
ATOM 4661 C C . TRP A 1 595 ? -5.724 -13.730 2.329 1.00 92.38 595 TRP A C 1
ATOM 4663 O O . TRP A 1 595 ? -6.059 -12.548 2.246 1.00 92.38 595 TRP A O 1
ATOM 4673 N N . VAL A 1 596 ? -5.721 -14.386 3.486 1.00 92.81 596 VAL A N 1
ATOM 4674 C CA . VAL A 1 596 ? -5.873 -13.738 4.793 1.00 92.81 596 VAL A CA 1
ATOM 4675 C C . VAL A 1 596 ? -4.479 -13.449 5.344 1.00 92.81 596 VAL A C 1
ATOM 4677 O O . VAL A 1 596 ? -3.647 -14.350 5.467 1.00 92.81 596 VAL A O 1
ATOM 4680 N N . THR A 1 597 ? -4.219 -12.190 5.693 1.00 90.31 597 THR A N 1
ATOM 4681 C CA . THR A 1 597 ? -2.968 -11.749 6.319 1.00 90.31 597 THR A CA 1
ATOM 4682 C C . THR A 1 597 ? -3.242 -11.069 7.660 1.00 90.31 597 THR A C 1
ATOM 4684 O O . THR A 1 597 ? -4.321 -10.529 7.915 1.00 90.31 597 THR A O 1
ATOM 4687 N N . ARG A 1 598 ? -2.277 -11.151 8.584 1.00 88.81 598 ARG A N 1
ATOM 4688 C CA . ARG A 1 598 ? -2.437 -10.607 9.939 1.00 88.81 598 ARG A CA 1
ATOM 4689 C C . ARG A 1 598 ? -2.391 -9.081 9.910 1.00 88.81 598 ARG A C 1
ATOM 4691 O O . ARG A 1 598 ? -1.384 -8.499 9.513 1.00 88.81 598 ARG A O 1
ATOM 4698 N N . GLY A 1 599 ? -3.488 -8.455 10.334 1.00 84.75 599 GLY A N 1
ATOM 4699 C CA . GLY A 1 599 ? -3.638 -7.001 10.345 1.00 84.75 599 GLY A CA 1
ATOM 4700 C C . GLY A 1 599 ? -2.863 -6.319 11.473 1.00 84.75 599 GLY A C 1
ATOM 4701 O O . GLY A 1 599 ? -2.215 -6.956 12.306 1.00 84.75 599 GLY A O 1
ATOM 4702 N N . SER A 1 600 ? -2.938 -4.988 11.521 1.00 84.38 600 SER A N 1
ATOM 4703 C CA . SER A 1 600 ? -2.277 -4.185 12.562 1.00 84.38 600 SER A CA 1
ATOM 4704 C C . SER A 1 600 ? -3.107 -4.056 13.848 1.00 84.38 600 SER A C 1
ATOM 4706 O O . SER A 1 600 ? -2.625 -3.495 14.836 1.00 84.38 600 SER A O 1
ATOM 4708 N N . LEU A 1 601 ? -4.346 -4.561 13.850 1.00 92.31 601 LEU A N 1
ATOM 4709 C CA . LEU A 1 601 ? -5.293 -4.486 14.962 1.00 92.31 601 LEU A CA 1
ATOM 4710 C C . LEU A 1 601 ? -5.533 -5.894 15.547 1.00 92.31 601 LEU A C 1
ATOM 4712 O O . LEU A 1 601 ? -6.361 -6.630 15.019 1.00 92.31 601 LEU A O 1
ATOM 4716 N N . PRO A 1 602 ? -4.846 -6.308 16.626 1.00 93.06 602 PRO A N 1
ATOM 4717 C CA . PRO A 1 602 ? -5.032 -7.648 17.182 1.00 93.06 602 PRO A CA 1
ATOM 4718 C C . PRO A 1 602 ? -6.421 -7.816 17.832 1.00 93.06 602 PRO A C 1
ATOM 4720 O O . PRO A 1 602 ? -6.945 -6.855 18.402 1.00 93.06 602 PRO A O 1
ATOM 4723 N N . PRO A 1 603 ? -7.011 -9.027 17.814 1.00 94.75 603 PRO A N 1
ATOM 4724 C CA . PRO A 1 603 ? -8.351 -9.270 18.347 1.00 94.75 603 PRO A CA 1
ATOM 4725 C C . PRO A 1 603 ? -8.424 -9.023 19.871 1.00 94.75 603 PRO A C 1
ATOM 4727 O O . PRO A 1 603 ? -7.698 -9.666 20.638 1.00 94.75 603 PRO A O 1
ATOM 4730 N N . PRO A 1 604 ? -9.302 -8.121 20.357 1.00 94.19 604 PRO A N 1
ATOM 4731 C CA . PRO A 1 604 ? -9.372 -7.765 21.772 1.00 94.19 604 PRO A CA 1
ATOM 4732 C C . PRO A 1 604 ? -10.150 -8.797 22.608 1.00 94.19 604 PRO A C 1
ATOM 4734 O O . PRO A 1 604 ? -11.296 -9.116 22.273 1.00 94.19 604 PRO A O 1
ATOM 4737 N N . PRO A 1 605 ? -9.630 -9.248 23.767 1.00 95.06 605 PRO A N 1
ATOM 4738 C CA . PRO A 1 605 ? -10.366 -10.157 24.641 1.00 95.06 605 PRO A CA 1
ATOM 4739 C C . PRO A 1 605 ? -11.616 -9.482 25.252 1.00 95.06 605 PRO A C 1
ATOM 4741 O O . PRO A 1 605 ? -11.593 -8.274 25.515 1.00 95.06 605 PRO A O 1
ATOM 4744 N N . PRO A 1 606 ? -12.697 -10.240 25.538 1.00 96.00 606 PRO A N 1
ATOM 4745 C CA . PRO A 1 606 ? -13.982 -9.710 26.024 1.00 96.00 606 PRO A CA 1
ATOM 4746 C C . PRO A 1 606 ? -13.898 -8.851 27.293 1.00 96.00 606 PRO A C 1
ATOM 4748 O O . PRO A 1 606 ? -14.724 -7.964 27.482 1.00 96.00 606 PRO A O 1
ATOM 4751 N N . SER A 1 607 ? -12.910 -9.102 28.154 1.00 95.50 607 SER A N 1
ATOM 4752 C CA . SER A 1 607 ? -12.674 -8.391 29.419 1.00 95.50 607 SER A CA 1
ATOM 4753 C C . SER A 1 607 ? -11.862 -7.094 29.286 1.00 95.50 607 SER A C 1
ATOM 4755 O O . SER A 1 607 ? -11.577 -6.444 30.289 1.00 95.50 607 SER A O 1
ATOM 4757 N N . LEU A 1 608 ? -11.446 -6.720 28.073 1.00 96.44 608 LEU A N 1
ATOM 4758 C CA . LEU A 1 608 ? -10.729 -5.473 27.808 1.00 96.44 608 LEU A CA 1
ATOM 4759 C C . LEU A 1 608 ? -11.729 -4.396 27.350 1.00 96.44 608 LEU A C 1
ATOM 4761 O O . LEU A 1 608 ? -12.399 -4.610 26.331 1.00 96.44 608 LEU A O 1
ATOM 4765 N N . PRO A 1 609 ? -11.850 -3.251 28.056 1.00 97.44 609 PRO A N 1
ATOM 4766 C CA . PRO A 1 609 ? -12.612 -2.107 27.566 1.00 97.44 609 PRO A CA 1
ATOM 4767 C C . PRO A 1 609 ? -11.910 -1.487 26.354 1.00 97.44 609 PRO A C 1
ATOM 4769 O O . PRO A 1 609 ? -10.675 -1.457 26.302 1.00 97.44 609 PRO A O 1
ATOM 4772 N N . LEU A 1 610 ? -12.677 -0.985 25.387 1.00 98.25 610 LEU A N 1
ATOM 4773 C CA . LEU A 1 610 ? -12.141 -0.515 24.105 1.00 98.25 610 LEU A CA 1
ATOM 4774 C C . LEU A 1 610 ? -12.515 0.937 23.818 1.00 98.25 610 LEU A C 1
ATOM 4776 O O . LEU A 1 610 ? -13.638 1.369 24.079 1.00 98.25 610 LEU A O 1
ATOM 4780 N N . ILE A 1 611 ? -11.579 1.665 23.213 1.00 98.69 611 ILE A N 1
ATOM 4781 C CA . ILE A 1 611 ? -11.805 2.986 22.629 1.00 98.69 611 ILE A CA 1
ATOM 4782 C C . ILE A 1 611 ? -11.450 2.891 21.145 1.00 98.69 611 ILE A C 1
ATOM 4784 O O . ILE A 1 611 ? -10.283 2.749 20.783 1.00 98.69 611 ILE A O 1
ATOM 4788 N N . LEU A 1 612 ? -12.469 2.919 20.292 1.00 98.75 612 LEU A N 1
ATOM 4789 C CA . LEU A 1 612 ? -12.361 2.732 18.847 1.00 98.75 612 LEU A CA 1
ATOM 4790 C C . LEU A 1 612 ? -12.525 4.090 18.150 1.00 98.75 612 LEU A C 1
ATOM 4792 O O . LEU A 1 612 ? -13.464 4.827 18.455 1.00 98.75 612 LEU A O 1
ATOM 4796 N N . ILE A 1 613 ? -11.645 4.436 17.209 1.00 98.75 613 ILE A N 1
ATOM 4797 C CA . ILE A 1 613 ? -11.711 5.691 16.443 1.00 98.75 613 ILE A CA 1
ATOM 4798 C C . ILE A 1 613 ? -11.568 5.375 14.952 1.00 98.75 613 ILE A C 1
ATOM 4800 O O . ILE A 1 613 ? -10.480 5.045 14.485 1.00 98.75 613 ILE A O 1
ATOM 4804 N N . GLY A 1 614 ? -12.668 5.466 14.197 1.00 97.81 614 GLY A N 1
ATOM 4805 C CA . GLY A 1 614 ? -12.733 4.940 12.826 1.00 97.81 614 GLY A CA 1
ATOM 4806 C C . GLY A 1 614 ? -13.635 5.729 11.877 1.00 97.81 614 GLY A C 1
ATOM 4807 O O . GLY A 1 614 ? -14.711 5.243 11.534 1.00 97.81 614 GLY A O 1
ATOM 4808 N N . PRO A 1 615 ? -13.243 6.936 11.433 1.00 96.81 615 PRO A N 1
ATOM 4809 C CA . PRO A 1 615 ? -14.032 7.727 10.491 1.00 96.81 615 PRO A CA 1
ATOM 4810 C C . PRO A 1 615 ? -14.013 7.162 9.059 1.00 96.81 615 PRO A C 1
ATOM 4812 O O . PRO A 1 615 ? -12.996 6.672 8.561 1.00 96.81 615 PRO A O 1
ATOM 4815 N N . GLY A 1 616 ? -15.140 7.289 8.354 1.00 95.75 616 GLY A N 1
ATOM 4816 C CA . GLY A 1 616 ? -15.336 6.751 7.006 1.00 95.75 616 GLY A CA 1
ATOM 4817 C C . GLY A 1 616 ? -15.131 5.235 6.963 1.00 95.75 616 GLY A C 1
ATOM 4818 O O . GLY A 1 616 ? -15.588 4.519 7.846 1.00 95.75 616 GLY A O 1
ATOM 4819 N N . THR A 1 617 ? -14.392 4.739 5.969 1.00 96.50 617 THR A N 1
ATOM 4820 C CA . THR A 1 617 ? -14.005 3.316 5.876 1.00 96.50 617 THR A CA 1
ATOM 4821 C C . THR A 1 617 ? -13.136 2.830 7.042 1.00 96.50 617 THR A C 1
ATOM 4823 O O . THR A 1 617 ? -12.964 1.627 7.193 1.00 96.50 617 THR A O 1
ATOM 4826 N N . GLY A 1 618 ? -12.642 3.722 7.912 1.00 96.50 618 GLY A N 1
ATOM 4827 C CA . GLY A 1 618 ? -12.035 3.346 9.192 1.00 96.50 618 GLY A CA 1
ATOM 4828 C C . GLY A 1 618 ? -12.980 2.584 10.129 1.00 96.50 618 GLY A C 1
ATOM 4829 O O . GLY A 1 618 ? -12.519 1.941 11.062 1.00 96.50 618 GLY A O 1
ATOM 4830 N N . CYS A 1 619 ? -14.295 2.588 9.884 1.00 97.88 619 CYS A N 1
ATOM 4831 C CA . CYS A 1 619 ? -15.237 1.768 10.647 1.00 97.88 619 CYS A CA 1
ATOM 4832 C C . CYS A 1 619 ? -15.180 0.265 10.310 1.00 97.88 619 CYS A C 1
ATOM 4834 O O . CYS A 1 619 ? -15.832 -0.515 10.999 1.00 97.88 619 CYS A O 1
ATOM 4836 N N . ALA A 1 620 ? -14.444 -0.142 9.264 1.00 98.25 620 ALA A N 1
ATOM 4837 C CA . ALA A 1 620 ? -14.402 -1.518 8.765 1.00 98.25 620 ALA A CA 1
ATOM 4838 C C . ALA A 1 620 ? -14.052 -2.559 9.855 1.00 98.25 620 ALA A C 1
ATOM 4840 O O . ALA A 1 620 ? -14.946 -3.328 10.213 1.00 98.25 620 ALA A O 1
ATOM 4841 N N . PRO A 1 621 ? -12.849 -2.560 10.472 1.00 98.12 621 PRO A N 1
ATOM 4842 C CA . PRO A 1 621 ? -12.510 -3.541 11.511 1.00 98.12 621 PRO A CA 1
ATOM 4843 C C . PRO A 1 621 ? -13.389 -3.399 12.761 1.00 98.12 621 PRO A C 1
ATOM 4845 O O . PRO A 1 621 ? -13.664 -4.373 13.458 1.00 98.12 621 PRO A O 1
ATOM 4848 N N . PHE A 1 622 ? -13.906 -2.198 13.034 1.00 98.56 622 PHE A N 1
ATOM 4849 C CA . PHE A 1 622 ? -14.764 -1.955 14.193 1.00 98.56 622 PHE A CA 1
ATOM 4850 C C . PHE A 1 622 ? -16.178 -2.521 14.034 1.00 98.56 622 PHE A C 1
ATOM 4852 O O . PHE A 1 622 ? -16.816 -2.819 15.041 1.00 98.56 622 PHE A O 1
ATOM 4859 N N . ARG A 1 623 ? -16.639 -2.768 12.799 1.00 98.50 623 ARG A N 1
ATOM 4860 C CA . ARG A 1 623 ? -17.859 -3.546 12.542 1.00 98.50 623 ARG A CA 1
ATOM 4861 C C . ARG A 1 623 ? -17.664 -4.985 13.034 1.00 98.50 623 ARG A C 1
ATOM 4863 O O . ARG A 1 623 ? -18.463 -5.456 13.838 1.00 98.50 623 ARG A O 1
ATOM 4870 N N . ALA A 1 624 ? -16.547 -5.617 12.661 1.00 98.19 624 ALA A N 1
ATOM 4871 C CA . ALA A 1 624 ? -16.177 -6.955 13.125 1.00 98.19 624 ALA A CA 1
ATOM 4872 C C . ALA A 1 624 ? -16.003 -7.024 14.655 1.00 98.19 624 ALA A C 1
ATOM 4874 O O . ALA A 1 624 ? -16.512 -7.944 15.291 1.00 98.19 624 ALA A O 1
ATOM 4875 N N . PHE A 1 625 ? -15.336 -6.034 15.265 1.00 98.31 625 PHE A N 1
ATOM 4876 C CA . PHE A 1 625 ? -15.139 -5.978 16.723 1.00 98.31 625 PHE A CA 1
ATOM 4877 C C . PHE A 1 625 ? -16.468 -5.865 17.489 1.00 98.31 625 PHE A C 1
ATOM 4879 O O . PHE A 1 625 ? -16.616 -6.484 18.542 1.00 98.31 625 PHE A O 1
ATOM 4886 N N . VAL A 1 626 ? -17.427 -5.077 16.986 1.00 98.06 626 VAL A N 1
ATOM 4887 C CA . VAL A 1 626 ? -18.745 -4.899 17.620 1.00 98.06 626 VAL A CA 1
ATOM 4888 C C . VAL A 1 626 ? -19.625 -6.139 17.442 1.00 98.06 626 VAL A C 1
ATOM 4890 O O . VAL A 1 626 ? -20.263 -6.546 18.409 1.00 98.06 626 VAL A O 1
ATOM 4893 N N . GLU A 1 627 ? -19.606 -6.787 16.271 1.00 96.69 627 GLU A N 1
ATOM 4894 C CA . GLU A 1 627 ? -20.274 -8.083 16.056 1.00 96.69 627 GLU A CA 1
ATOM 4895 C C . GLU A 1 627 ? -19.744 -9.163 17.009 1.00 96.69 627 GLU A C 1
ATOM 4897 O O . GLU A 1 627 ? -20.518 -9.811 17.713 1.00 96.69 627 GLU A O 1
ATOM 4902 N N . GLU A 1 628 ? -18.419 -9.307 17.086 1.00 97.38 628 GLU A N 1
ATOM 4903 C CA . GLU A 1 628 ? -17.750 -10.271 17.961 1.00 97.38 628 GLU A CA 1
ATOM 4904 C C . GLU A 1 628 ? -18.064 -10.004 19.441 1.00 97.38 628 GLU A C 1
ATOM 4906 O O . GLU A 1 628 ? -18.449 -10.914 20.174 1.00 97.38 628 GLU A O 1
ATOM 4911 N N . ARG A 1 629 ? -17.970 -8.742 19.886 1.00 97.06 629 ARG A N 1
ATOM 4912 C CA . ARG A 1 629 ? -18.304 -8.351 21.264 1.00 97.06 629 ARG A CA 1
ATOM 4913 C C . ARG A 1 629 ? -19.773 -8.629 21.587 1.00 97.06 629 ARG A C 1
ATOM 4915 O O . ARG A 1 629 ? -20.053 -9.118 22.677 1.00 97.06 629 ARG A O 1
ATOM 4922 N N . ALA A 1 630 ? -20.696 -8.352 20.663 1.00 95.88 630 ALA A N 1
ATOM 4923 C CA . ALA A 1 630 ? -22.126 -8.578 20.863 1.00 95.88 630 ALA A CA 1
ATOM 4924 C C . ALA A 1 630 ? -22.478 -10.068 20.986 1.00 95.88 630 ALA A C 1
ATOM 4926 O O . ALA A 1 630 ? -23.271 -10.427 21.854 1.00 95.88 630 ALA A O 1
ATOM 4927 N N . LEU A 1 631 ? -21.856 -10.942 20.187 1.00 95.75 631 LEU A N 1
ATOM 4928 C CA . LEU A 1 631 ? -22.021 -12.391 20.332 1.00 95.75 631 LEU A CA 1
ATOM 4929 C C . LEU A 1 631 ? -21.412 -12.901 21.649 1.00 95.75 631 LEU A C 1
ATOM 4931 O O . LEU A 1 631 ? -22.012 -13.728 22.338 1.00 95.75 631 LEU A O 1
ATOM 4935 N N . GLN A 1 632 ? -20.242 -12.383 22.035 1.00 95.50 632 GLN A N 1
ATOM 4936 C CA . GLN A 1 632 ? -19.609 -12.726 23.309 1.00 95.50 632 GLN A CA 1
ATOM 4937 C C . GLN A 1 632 ? -20.496 -12.341 24.507 1.00 95.50 632 GLN A C 1
ATOM 4939 O O . GLN A 1 632 ? -20.646 -13.165 25.412 1.00 95.50 632 GLN A O 1
ATOM 4944 N N . ASP A 1 633 ? -21.133 -11.162 24.486 1.00 94.12 633 ASP A N 1
ATOM 4945 C CA . ASP A 1 633 ? -21.982 -10.646 25.577 1.00 94.12 633 ASP A CA 1
ATOM 4946 C C . ASP A 1 633 ? -23.227 -11.510 25.855 1.00 94.12 633 ASP A C 1
ATOM 4948 O O . ASP A 1 633 ? -23.697 -11.577 26.989 1.00 94.12 633 ASP A O 1
ATOM 4952 N N . MET A 1 634 ? -23.700 -12.282 24.866 1.00 92.06 634 MET A N 1
ATOM 4953 C CA . MET A 1 634 ? -24.761 -13.286 25.061 1.00 92.06 634 MET A CA 1
ATOM 4954 C C . MET A 1 634 ? -24.323 -14.489 25.918 1.00 92.06 634 MET A C 1
ATOM 4956 O O . MET A 1 634 ? -25.167 -15.248 26.390 1.00 92.06 634 MET A O 1
ATOM 4960 N N . THR A 1 635 ? -23.012 -14.702 26.099 1.00 90.94 635 THR A N 1
ATOM 4961 C CA . THR A 1 635 ? -22.441 -15.894 26.766 1.00 90.94 635 THR A CA 1
ATOM 4962 C C . THR A 1 635 ? -21.666 -15.586 28.047 1.00 90.94 635 THR A C 1
ATOM 4964 O O . THR A 1 635 ? -21.469 -16.473 28.877 1.00 90.94 635 THR A O 1
ATOM 4967 N N . ARG A 1 636 ? -21.183 -14.349 28.204 1.00 91.31 636 ARG A N 1
ATOM 4968 C CA . ARG A 1 636 ? -20.371 -13.882 29.336 1.00 91.31 636 ARG A CA 1
ATOM 4969 C C . ARG A 1 636 ? -20.485 -12.365 29.442 1.00 91.31 636 ARG A C 1
ATOM 4971 O O . ARG A 1 636 ? -20.612 -11.709 28.421 1.00 91.31 636 ARG A O 1
ATOM 4978 N N . SER A 1 637 ? -20.329 -11.798 30.637 1.00 91.19 637 SER A N 1
ATOM 4979 C CA . SER A 1 637 ? -20.189 -10.339 30.770 1.00 91.19 637 SER A CA 1
ATOM 4980 C C . SER A 1 637 ? -18.974 -9.849 29.977 1.00 91.19 637 SER A C 1
ATOM 4982 O O . SER A 1 637 ? -17.877 -10.393 30.140 1.00 91.19 637 SER A O 1
ATOM 4984 N N . THR A 1 638 ? -19.146 -8.804 29.169 1.00 94.25 638 THR A N 1
ATOM 4985 C CA . THR A 1 638 ? -18.040 -8.148 28.457 1.00 94.25 638 THR A CA 1
ATOM 4986 C C . THR A 1 638 ? -17.784 -6.728 28.965 1.00 94.25 638 THR A C 1
ATOM 4988 O O . THR A 1 638 ? -18.568 -6.164 29.727 1.00 94.25 638 THR A O 1
ATOM 4991 N N . SER A 1 639 ? -16.630 -6.163 28.608 1.00 95.56 639 SER A N 1
ATOM 4992 C CA . SER A 1 639 ? -16.240 -4.796 28.967 1.00 95.56 639 SER A CA 1
ATOM 4993 C C . SER A 1 639 ? -16.657 -3.768 27.904 1.00 95.56 639 SER A C 1
ATOM 4995 O O . SER A 1 639 ? -16.668 -4.104 26.714 1.00 95.56 639 SER A O 1
ATOM 4997 N N . PRO A 1 640 ? -16.953 -2.515 28.310 1.00 94.62 640 PRO A N 1
ATOM 4998 C CA . PRO A 1 640 ? -17.581 -1.514 27.450 1.00 94.62 640 PRO A CA 1
ATOM 4999 C C . PRO A 1 640 ? -16.719 -1.074 26.266 1.00 94.62 640 PRO A C 1
ATOM 5001 O O . PRO A 1 640 ? -15.485 -1.074 26.326 1.00 94.62 640 PRO A O 1
ATOM 5004 N N . ILE A 1 641 ? -17.399 -0.628 25.209 1.00 97.94 641 ILE A N 1
ATOM 5005 C CA . ILE A 1 641 ? -16.797 -0.036 24.014 1.00 97.94 641 ILE A CA 1
ATOM 5006 C C . ILE A 1 641 ? -17.284 1.411 23.860 1.00 97.94 641 ILE A C 1
ATOM 5008 O O . ILE A 1 641 ? -18.485 1.660 23.769 1.00 97.94 641 ILE A O 1
ATOM 5012 N N . LEU A 1 642 ? -16.349 2.360 23.765 1.00 98.56 642 LEU A N 1
ATOM 5013 C CA . LEU A 1 642 ? -16.600 3.696 23.216 1.00 98.56 642 LEU A CA 1
ATOM 5014 C C . LEU A 1 642 ? -16.167 3.705 21.743 1.00 98.56 642 LEU A C 1
ATOM 5016 O O . LEU A 1 642 ? -15.012 3.396 21.451 1.00 98.56 642 LEU A O 1
ATOM 5020 N N . PHE A 1 643 ? -17.053 4.073 20.817 1.00 98.69 643 PHE A N 1
ATOM 5021 C CA . PHE A 1 643 ? -16.739 4.174 19.388 1.00 98.69 643 PHE A CA 1
ATOM 5022 C C . PHE A 1 643 ? -17.000 5.585 18.843 1.00 98.69 643 PHE A C 1
ATOM 5024 O O . PHE A 1 643 ? -18.122 6.092 18.875 1.00 98.69 643 PHE A O 1
ATOM 5031 N N . PHE A 1 644 ? -15.945 6.198 18.304 1.00 98.75 644 PHE A N 1
ATOM 5032 C CA . PHE A 1 644 ? -15.951 7.506 17.657 1.00 98.75 644 PHE A CA 1
ATOM 5033 C C . PHE A 1 644 ? -15.918 7.334 16.131 1.00 98.75 644 PHE A C 1
ATOM 5035 O O . PHE A 1 644 ? -14.875 7.057 15.529 1.00 98.75 644 PHE A O 1
ATOM 5042 N N . PHE A 1 645 ? -17.079 7.512 15.501 1.00 98.56 645 PHE A N 1
ATOM 5043 C CA . PHE A 1 645 ? -17.258 7.490 14.050 1.00 98.56 645 PHE A CA 1
ATOM 5044 C C . PHE A 1 645 ? -17.329 8.914 13.481 1.00 98.56 645 PHE A C 1
ATOM 5046 O O . PHE A 1 645 ? -17.652 9.882 14.172 1.00 98.56 645 PHE A O 1
ATOM 5053 N N . GLY A 1 646 ? -17.060 9.064 12.186 1.00 97.38 646 GLY A N 1
ATOM 5054 C CA . GLY A 1 646 ? -17.228 10.343 11.508 1.00 97.38 646 GLY A CA 1
ATOM 5055 C C . GLY A 1 646 ? -17.399 10.198 10.005 1.00 97.38 646 GLY A C 1
ATOM 5056 O O . GLY A 1 646 ? -16.744 9.370 9.373 1.00 97.38 646 GLY A O 1
ATOM 5057 N N . CYS A 1 647 ? -18.265 11.025 9.429 1.00 96.12 647 CYS A N 1
ATOM 5058 C CA . CYS A 1 647 ? -18.513 11.087 7.992 1.00 96.12 647 CYS A CA 1
ATOM 5059 C C . CYS A 1 647 ? -18.765 12.543 7.548 1.00 96.12 647 CYS A C 1
ATOM 5061 O O . CYS A 1 647 ? -18.417 13.502 8.250 1.00 96.12 647 CYS A O 1
ATOM 5063 N N . ARG A 1 648 ? -19.291 12.755 6.342 1.00 94.31 648 ARG A N 1
ATOM 5064 C CA . ARG A 1 648 ? -19.644 14.091 5.853 1.00 94.31 648 ARG A CA 1
ATOM 5065 C C . ARG A 1 648 ? -21.012 14.518 6.369 1.00 94.31 648 ARG A C 1
ATOM 5067 O O . ARG A 1 648 ? -21.091 15.554 7.024 1.00 94.31 648 ARG A O 1
ATOM 5074 N N . ASN A 1 649 ? -22.046 13.734 6.080 1.00 94.69 649 ASN A N 1
ATOM 5075 C CA . ASN A 1 649 ? -23.443 14.122 6.255 1.00 94.69 649 ASN A CA 1
ATOM 5076 C C . ASN A 1 649 ? -24.296 12.925 6.713 1.00 94.69 649 ASN A C 1
ATOM 5078 O O . ASN A 1 649 ? -24.252 11.854 6.098 1.00 94.69 649 ASN A O 1
ATOM 5082 N N . GLN A 1 650 ? -25.124 13.121 7.743 1.00 95.00 650 GLN A N 1
ATOM 5083 C CA . GLN A 1 650 ? -25.941 12.082 8.389 1.00 95.00 650 GLN A CA 1
ATOM 5084 C C . GLN A 1 650 ? -26.891 11.343 7.427 1.00 95.00 650 GLN A C 1
ATOM 5086 O O . GLN A 1 650 ? -27.231 10.180 7.656 1.00 95.00 650 GLN A O 1
ATOM 5091 N N . SER A 1 651 ? -27.327 12.010 6.358 1.00 92.44 651 SER A N 1
ATOM 5092 C CA . SER A 1 651 ? -28.262 11.498 5.348 1.00 92.44 651 SER A CA 1
ATOM 5093 C C . SER A 1 651 ? -27.595 10.916 4.093 1.00 92.44 651 SER A C 1
ATOM 5095 O O . SER A 1 651 ? -28.307 10.452 3.203 1.00 92.44 651 SER A O 1
ATOM 5097 N N . VAL A 1 652 ? -26.258 10.947 3.983 1.00 90.12 652 VAL A N 1
ATOM 5098 C CA . VAL A 1 652 ? -25.557 10.715 2.701 1.00 90.12 652 VAL A CA 1
ATOM 5099 C C . VAL A 1 652 ? -24.460 9.649 2.779 1.00 90.12 652 VAL A C 1
ATOM 5101 O O . VAL A 1 652 ? -24.389 8.797 1.891 1.00 90.12 652 VAL A O 1
ATOM 5104 N N . ASP A 1 653 ? -23.599 9.691 3.802 1.00 94.31 653 ASP A N 1
ATOM 5105 C CA . ASP A 1 653 ? -22.431 8.798 3.922 1.00 94.31 653 ASP A CA 1
ATOM 5106 C C . ASP A 1 653 ? -22.220 8.208 5.329 1.00 94.31 653 ASP A C 1
ATOM 5108 O O . ASP A 1 653 ? -21.118 7.792 5.692 1.00 94.31 653 ASP A O 1
ATOM 5112 N N . PHE A 1 654 ? -23.301 8.113 6.107 1.00 96.81 654 PHE A N 1
ATOM 5113 C CA . PHE A 1 654 ? -23.337 7.447 7.411 1.00 96.81 654 PHE A CA 1
ATOM 5114 C C . PHE A 1 654 ? -23.354 5.912 7.247 1.00 96.81 654 PHE A C 1
ATOM 5116 O O . PHE A 1 654 ? -24.393 5.257 7.366 1.00 96.81 654 PHE A O 1
ATOM 5123 N N . LEU A 1 655 ? -22.177 5.346 6.963 1.00 97.88 655 LEU A N 1
ATOM 5124 C CA . LEU A 1 655 ? -21.959 3.908 6.760 1.00 97.88 655 LEU A CA 1
ATOM 5125 C C . LEU A 1 655 ? -22.529 3.075 7.922 1.00 97.88 655 LEU A C 1
ATOM 5127 O O . LEU A 1 655 ? -22.286 3.386 9.087 1.00 97.88 655 LEU A O 1
ATOM 5131 N N . TYR A 1 656 ? -23.281 2.020 7.597 1.00 98.12 656 TYR A N 1
ATOM 5132 C CA . TYR A 1 656 ? -23.934 1.095 8.540 1.00 98.12 656 TYR A CA 1
ATOM 5133 C C . TYR A 1 656 ? -24.782 1.743 9.657 1.00 98.12 656 TYR A C 1
ATOM 5135 O O . TYR A 1 656 ? -24.977 1.127 10.702 1.00 98.12 656 TYR A O 1
ATOM 5143 N N . LYS A 1 657 ? -25.337 2.950 9.447 1.00 97.31 657 LYS A N 1
ATOM 5144 C CA . LYS A 1 657 ? -26.172 3.698 10.417 1.00 97.31 657 LYS A CA 1
ATOM 5145 C C . LYS A 1 657 ? -27.053 2.824 11.327 1.00 97.31 657 LYS A C 1
ATOM 5147 O O . LYS A 1 657 ? -27.001 2.974 12.544 1.00 97.31 657 LYS A O 1
ATOM 5152 N N . ASN A 1 658 ? -27.853 1.925 10.750 1.00 96.88 658 ASN A N 1
ATOM 5153 C CA . ASN A 1 658 ? -28.823 1.120 11.501 1.00 96.88 658 ASN A CA 1
ATOM 5154 C C . ASN A 1 658 ? -28.154 0.099 12.441 1.00 96.88 658 ASN A C 1
ATOM 5156 O O . ASN A 1 658 ? -28.656 -0.122 13.537 1.00 96.88 658 ASN A O 1
ATOM 5160 N N . PHE A 1 659 ? -27.017 -0.479 12.040 1.00 97.44 659 PHE A N 1
ATOM 5161 C CA . PHE A 1 659 ? -26.238 -1.421 12.851 1.00 97.44 659 PHE A CA 1
ATOM 5162 C C . PHE A 1 659 ? -25.671 -0.729 14.097 1.00 97.44 659 PHE A C 1
ATOM 5164 O O . PHE A 1 659 ? -25.885 -1.193 15.214 1.00 97.44 659 PHE A O 1
ATOM 5171 N N . TRP A 1 660 ? -25.025 0.431 13.929 1.00 97.94 660 TRP A N 1
ATOM 5172 C CA . TRP A 1 660 ? -24.467 1.167 15.069 1.00 97.94 660 TRP A CA 1
ATOM 5173 C C . TRP A 1 660 ? -25.543 1.662 16.034 1.00 97.94 660 TRP A C 1
ATOM 5175 O O . TRP A 1 660 ? -25.344 1.601 17.242 1.00 97.94 660 TRP A O 1
ATOM 5185 N N . LEU A 1 661 ? -26.681 2.139 15.514 1.00 96.88 661 LEU A N 1
ATOM 5186 C CA . LEU A 1 661 ? -27.792 2.599 16.350 1.00 96.88 661 LEU A CA 1
ATOM 5187 C C . LEU A 1 661 ? -28.424 1.446 17.141 1.00 96.88 661 LEU A C 1
ATOM 5189 O O . LEU A 1 661 ? -28.686 1.630 18.323 1.00 96.88 661 LEU A O 1
ATOM 5193 N N . ALA A 1 662 ? -28.588 0.262 16.540 1.00 96.19 662 ALA A N 1
ATOM 5194 C CA . ALA A 1 662 ? -29.070 -0.922 17.251 1.00 96.19 662 ALA A CA 1
ATOM 5195 C C . ALA A 1 662 ? -28.103 -1.364 18.366 1.00 96.19 662 ALA A C 1
ATOM 5197 O O . ALA A 1 662 ? -28.536 -1.660 19.473 1.00 96.19 662 ALA A O 1
ATOM 5198 N N . HIS A 1 663 ? -26.787 -1.342 18.123 1.00 96.62 663 HIS A N 1
ATOM 5199 C CA . HIS A 1 663 ? -25.799 -1.665 19.160 1.00 96.62 663 HIS A CA 1
ATOM 5200 C C . HIS A 1 663 ? -25.601 -0.564 20.216 1.00 96.62 663 HIS A C 1
ATOM 5202 O O . HIS A 1 663 ? -24.990 -0.844 21.246 1.00 96.62 663 HIS A O 1
ATOM 5208 N N . ALA A 1 664 ? -26.096 0.656 19.986 1.00 96.38 664 ALA A N 1
ATOM 5209 C CA . ALA A 1 664 ? -26.037 1.787 20.920 1.00 96.38 664 ALA A CA 1
ATOM 5210 C C . ALA A 1 664 ? -27.345 2.022 21.703 1.00 96.38 664 ALA A C 1
ATOM 5212 O O . ALA A 1 664 ? -27.415 2.952 22.506 1.00 96.38 664 ALA A O 1
ATOM 5213 N N . GLN A 1 665 ? -28.369 1.202 21.459 1.00 92.62 665 GLN A N 1
ATOM 5214 C CA . GLN A 1 665 ? -29.644 1.190 22.176 1.00 92.62 665 GLN A CA 1
ATOM 5215 C C . GLN A 1 665 ? -29.747 -0.059 23.062 1.00 92.62 665 GLN A C 1
ATOM 5217 O O . GLN A 1 665 ? -28.955 -0.993 22.925 1.00 92.62 665 GLN A O 1
ATOM 5222 N N . ASP A 1 666 ? -30.725 -0.053 23.970 1.00 85.06 666 ASP A N 1
ATOM 5223 C CA . ASP A 1 666 ? -31.076 -1.167 24.856 1.00 85.06 666 ASP A CA 1
ATOM 5224 C C . ASP A 1 666 ? -29.842 -1.783 25.561 1.00 85.06 666 ASP A C 1
ATOM 5226 O O . ASP A 1 666 ? -28.934 -1.069 25.996 1.00 85.06 666 ASP A O 1
ATOM 5230 N N . ASP A 1 667 ? -29.776 -3.113 25.648 1.00 84.81 667 ASP A N 1
ATOM 5231 C CA . ASP A 1 667 ? -28.636 -3.889 26.157 1.00 84.81 667 ASP A CA 1
ATOM 5232 C C . ASP A 1 667 ? -27.462 -4.009 25.148 1.00 84.81 667 ASP A C 1
ATOM 5234 O O . ASP A 1 667 ? -26.640 -4.926 25.236 1.00 84.81 667 ASP A O 1
ATOM 5238 N N . GLY A 1 668 ? -27.355 -3.114 24.163 1.00 92.69 668 GLY A N 1
ATOM 5239 C CA . GLY A 1 668 ? -26.297 -3.134 23.151 1.00 92.69 668 GLY A CA 1
ATOM 5240 C C . GLY A 1 668 ? -24.888 -2.849 23.701 1.00 92.69 668 GLY A C 1
ATOM 5241 O O . GLY A 1 668 ? -24.702 -2.138 24.685 1.00 92.69 668 GLY A O 1
ATOM 5242 N N . VAL A 1 669 ? -23.847 -3.373 23.042 1.00 94.94 669 VAL A N 1
ATOM 5243 C CA . VAL A 1 669 ? -22.440 -3.247 23.498 1.00 94.94 669 VAL A CA 1
ATOM 5244 C C . VAL A 1 669 ? -21.829 -1.841 23.340 1.00 94.94 669 VAL A C 1
ATOM 5246 O O . VAL A 1 669 ? -20.741 -1.578 23.853 1.00 94.94 669 VAL A O 1
ATOM 5249 N N . LEU A 1 670 ? -22.531 -0.931 22.656 1.00 97.00 670 LEU A N 1
ATOM 5250 C CA . LEU A 1 670 ? -22.251 0.509 22.589 1.00 97.00 670 LEU A CA 1
ATOM 5251 C C . LEU A 1 670 ? -23.260 1.329 23.425 1.00 97.00 670 LEU A C 1
ATOM 5253 O O . LEU A 1 670 ? -23.272 2.555 23.322 1.00 97.00 670 LEU A O 1
ATOM 5257 N N . SER A 1 671 ? -24.125 0.684 24.217 1.00 95.75 671 SER A N 1
ATOM 5258 C CA . SER A 1 671 ? -25.134 1.351 25.047 1.00 95.75 671 SER A CA 1
ATOM 5259 C C . SER A 1 671 ? -24.501 2.088 26.227 1.00 95.75 671 SER A C 1
ATOM 5261 O O . SER A 1 671 ? -23.586 1.579 26.884 1.00 95.75 671 SER A O 1
ATOM 5263 N N . ALA A 1 672 ? -25.027 3.278 26.524 1.00 93.25 672 ALA A N 1
ATOM 5264 C CA . ALA A 1 672 ? -24.593 4.100 27.651 1.00 93.25 672 ALA A CA 1
ATOM 5265 C C . ALA A 1 672 ? -24.823 3.409 29.005 1.00 93.25 672 ALA A C 1
ATOM 5267 O O . ALA A 1 672 ? -23.994 3.555 29.905 1.00 93.25 672 ALA A O 1
ATOM 5268 N N . ASP A 1 673 ? -25.882 2.605 29.123 1.00 90.06 673 ASP A N 1
ATOM 5269 C CA . ASP A 1 673 ? -26.251 1.917 30.366 1.00 90.06 673 ASP A CA 1
ATOM 5270 C C . ASP A 1 673 ? -25.289 0.762 30.701 1.00 90.06 673 ASP A C 1
ATOM 5272 O O . ASP A 1 673 ? -25.041 0.470 31.870 1.00 90.06 673 ASP A O 1
ATOM 5276 N N . LYS A 1 674 ? -24.641 0.178 29.680 1.00 88.88 674 LYS A N 1
ATOM 5277 C CA . LYS A 1 674 ? -23.502 -0.749 29.831 1.00 88.88 674 LYS A CA 1
ATOM 5278 C C . LYS A 1 674 ? -22.145 -0.033 29.936 1.00 88.88 674 LYS A C 1
ATOM 5280 O O . LYS A 1 674 ? -21.099 -0.676 29.917 1.00 88.88 674 LYS A O 1
ATOM 5285 N N . GLY A 1 675 ? -22.134 1.299 30.032 1.00 90.75 675 GLY A N 1
ATOM 5286 C CA . GLY A 1 675 ? -20.932 2.141 30.075 1.00 90.75 675 GLY A CA 1
ATOM 5287 C C . GLY A 1 675 ? -20.272 2.401 28.713 1.00 90.75 675 GLY A C 1
ATOM 5288 O O . GLY A 1 675 ? -19.325 3.189 28.640 1.00 90.75 675 GLY A O 1
ATOM 5289 N N . GLY A 1 676 ? -20.771 1.781 27.639 1.00 95.31 676 GLY A N 1
ATOM 5290 C CA . GLY A 1 676 ? -20.330 2.004 26.264 1.00 95.31 676 GLY A CA 1
ATOM 5291 C C . GLY A 1 676 ? -20.854 3.316 25.673 1.00 95.31 676 GLY A C 1
ATOM 5292 O O . GLY A 1 676 ? -21.477 4.137 26.349 1.00 95.31 676 GLY A O 1
ATOM 5293 N N . GLY A 1 677 ? -20.575 3.563 24.398 1.00 97.25 677 GLY A N 1
ATOM 5294 C CA . GLY A 1 677 ? -21.086 4.750 23.719 1.00 97.25 677 GLY A CA 1
ATOM 5295 C C . GLY A 1 677 ? -20.750 4.792 22.238 1.00 97.25 677 GLY A C 1
ATOM 5296 O O . GLY A 1 677 ? -19.690 4.329 21.818 1.00 97.25 677 GLY A O 1
ATOM 5297 N N . PHE A 1 678 ? -21.637 5.397 21.453 1.00 98.31 678 PHE A N 1
ATOM 5298 C CA . PHE A 1 678 ? -21.435 5.634 20.029 1.00 98.31 678 PHE A CA 1
ATOM 5299 C C . PHE A 1 678 ? -21.581 7.121 19.702 1.00 98.31 678 PHE A C 1
ATOM 5301 O O . PHE A 1 678 ? -22.654 7.704 19.861 1.00 98.31 678 PHE A O 1
ATOM 5308 N N . PHE A 1 679 ? -20.499 7.736 19.227 1.00 98.31 679 PHE A N 1
ATOM 5309 C CA . PHE A 1 679 ? -20.410 9.178 19.001 1.00 98.31 679 PHE A CA 1
ATOM 5310 C C . PHE A 1 679 ? -20.076 9.454 17.543 1.00 98.31 679 PHE A C 1
ATOM 5312 O O . PHE A 1 679 ? -19.137 8.875 16.994 1.00 98.31 679 PHE A O 1
ATOM 5319 N N . VAL A 1 680 ? -20.830 10.359 16.915 1.00 98.31 680 VAL A N 1
ATOM 5320 C CA . VAL A 1 680 ? -20.699 10.629 15.480 1.00 98.31 680 VAL A CA 1
ATOM 5321 C C . VAL A 1 680 ? -20.343 12.084 15.206 1.00 98.31 680 VAL A C 1
ATOM 5323 O O . VAL A 1 680 ? -20.998 13.014 15.680 1.00 98.31 680 VAL A O 1
ATOM 5326 N N . ALA A 1 681 ? -19.305 12.271 14.395 1.00 98.00 681 ALA A N 1
ATOM 5327 C CA . ALA A 1 681 ? -18.882 13.556 13.863 1.00 98.00 681 ALA A CA 1
ATOM 5328 C C . ALA A 1 681 ? -19.341 13.734 12.404 1.00 98.00 681 ALA A C 1
ATOM 5330 O O . ALA A 1 681 ? -18.794 13.110 11.491 1.00 98.00 681 ALA A O 1
ATOM 5331 N N . PHE A 1 682 ? -20.312 14.618 12.169 1.00 97.75 682 PHE A N 1
ATOM 5332 C CA . PHE A 1 682 ? -20.721 15.018 10.820 1.00 97.75 682 PHE A CA 1
ATOM 5333 C C . PHE A 1 682 ? -19.949 16.269 10.389 1.00 97.75 682 PHE A C 1
ATOM 5335 O O . PHE A 1 682 ? -20.131 17.356 10.934 1.00 97.75 682 PHE A O 1
ATOM 5342 N N . SER A 1 683 ? -19.057 16.141 9.407 1.00 95.75 683 SER A N 1
ATOM 5343 C CA . SER A 1 683 ? -18.165 17.243 9.009 1.00 95.75 683 SER A CA 1
ATOM 5344 C C . SER A 1 683 ? -18.796 18.272 8.052 1.00 95.75 683 SER A C 1
ATOM 5346 O O . SER A 1 683 ? -18.145 19.254 7.682 1.00 95.75 683 SER A O 1
ATOM 5348 N N . ARG A 1 684 ? -20.045 18.085 7.609 1.00 94.94 684 ARG A N 1
ATOM 5349 C CA . ARG A 1 684 ? -20.691 18.939 6.593 1.00 94.94 684 ARG A CA 1
ATOM 5350 C C . ARG A 1 684 ? -22.180 19.228 6.807 1.00 94.94 684 ARG A C 1
ATOM 5352 O O . ARG A 1 684 ? -22.738 19.935 5.974 1.00 94.94 684 ARG A O 1
ATOM 5359 N N . ASP A 1 685 ? -22.805 18.752 7.883 1.00 94.50 685 ASP A N 1
ATOM 5360 C CA . ASP A 1 685 ? -24.204 19.104 8.205 1.00 94.50 685 ASP A CA 1
ATOM 5361 C C . ASP A 1 685 ? -24.341 20.525 8.796 1.00 94.50 685 ASP A C 1
ATOM 5363 O O . ASP A 1 685 ? -25.438 21.070 8.883 1.00 94.50 685 ASP A O 1
ATOM 5367 N N . GLN A 1 686 ? -23.217 21.163 9.136 1.00 95.12 686 GLN A N 1
ATOM 5368 C CA . GLN A 1 686 ? -23.129 22.539 9.626 1.00 95.12 686 GLN A CA 1
ATOM 5369 C C . GLN A 1 686 ? -21.864 23.249 9.084 1.00 95.12 686 GLN A C 1
ATOM 5371 O O . GLN A 1 686 ? -20.934 22.574 8.613 1.00 95.12 686 GLN A O 1
ATOM 5376 N N . PRO A 1 687 ? -21.784 24.598 9.128 1.00 93.38 687 PRO A N 1
ATOM 5377 C CA . PRO A 1 687 ? -20.645 25.347 8.587 1.00 93.38 687 PRO A CA 1
ATOM 5378 C C . PRO A 1 687 ? -19.306 24.946 9.225 1.00 93.38 687 PRO A C 1
ATOM 5380 O O . PRO A 1 687 ? -18.361 24.566 8.520 1.00 93.38 687 PRO A O 1
ATOM 5383 N N . GLN A 1 688 ? -19.247 24.953 10.560 1.00 94.69 688 GLN A N 1
ATOM 5384 C CA . GLN A 1 688 ? -18.084 24.551 11.345 1.00 94.69 688 GLN A CA 1
ATOM 5385 C C . GLN A 1 688 ? -17.772 23.060 11.167 1.00 94.69 688 GLN A C 1
ATOM 5387 O O . GLN A 1 688 ? -18.664 22.217 11.073 1.00 94.69 688 GLN A O 1
ATOM 5392 N N . LYS A 1 689 ? -16.487 22.708 11.100 1.00 95.69 689 LYS A N 1
ATOM 5393 C CA . LYS A 1 689 ? -16.065 21.326 10.852 1.00 95.69 689 LYS A CA 1
ATOM 5394 C C . LYS A 1 689 ? -16.020 20.547 12.164 1.00 95.69 689 LYS A C 1
ATOM 5396 O O . LYS A 1 689 ? -15.213 20.852 13.034 1.00 95.69 689 LYS A O 1
ATOM 5401 N N . ILE A 1 690 ? -16.890 19.546 12.297 1.00 96.94 690 ILE A N 1
ATOM 5402 C CA . ILE A 1 690 ? -16.875 18.592 13.410 1.00 96.94 690 ILE A CA 1
ATOM 5403 C C . ILE A 1 690 ? -16.193 17.311 12.920 1.00 96.94 690 ILE A C 1
ATOM 5405 O O . ILE A 1 690 ? -16.569 16.758 11.886 1.00 96.94 690 ILE A O 1
ATOM 5409 N N . TYR A 1 691 ? -15.178 16.867 13.658 1.00 97.19 691 TYR A N 1
ATOM 5410 C CA . TYR A 1 691 ? -14.404 15.651 13.400 1.00 97.19 691 TYR A CA 1
ATOM 5411 C C . TYR A 1 691 ? -14.348 14.785 14.669 1.00 97.19 691 TYR A C 1
ATOM 5413 O O . TYR A 1 691 ? -14.777 15.228 15.737 1.00 97.19 691 TYR A O 1
ATOM 5421 N N . VAL A 1 6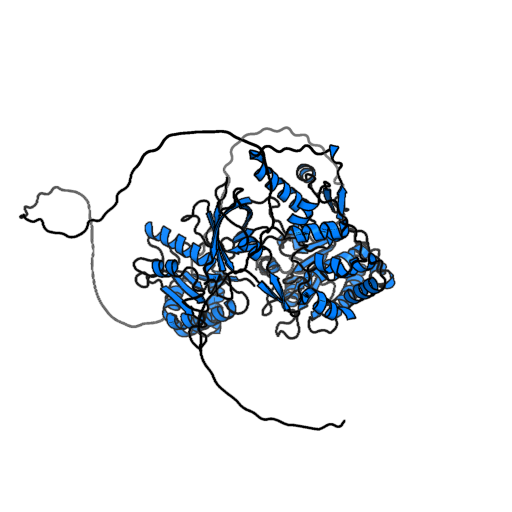92 ? -13.834 13.554 14.564 1.00 97.50 692 VAL A N 1
ATOM 5422 C CA . VAL A 1 692 ? -13.814 12.584 15.678 1.00 97.50 692 VAL A CA 1
ATOM 5423 C C . VAL A 1 692 ? -13.115 13.133 16.924 1.00 97.50 692 VAL A C 1
ATOM 5425 O O . VAL A 1 692 ? -13.652 12.989 18.016 1.00 97.50 692 VAL A O 1
ATOM 5428 N N . GLN A 1 693 ? -12.017 13.878 16.764 1.00 97.00 693 GLN A N 1
ATOM 5429 C CA . GLN A 1 693 ? -11.319 14.545 17.867 1.00 97.00 693 GLN A CA 1
ATOM 5430 C C . GLN A 1 693 ? -12.207 15.515 18.666 1.00 97.00 693 GLN A C 1
ATOM 5432 O O . GLN A 1 693 ? -12.063 15.635 19.879 1.00 97.00 693 GLN A O 1
ATOM 5437 N N . HIS A 1 694 ? -13.175 16.177 18.025 1.00 97.69 694 HIS A N 1
ATOM 5438 C CA . HIS A 1 694 ? -14.079 17.090 18.729 1.00 97.69 694 HIS A CA 1
ATOM 5439 C C . HIS A 1 694 ? -15.069 16.299 19.598 1.00 97.69 694 HIS A C 1
ATOM 5441 O O . HIS A 1 694 ? -15.314 16.683 20.735 1.00 97.69 694 HIS A O 1
ATOM 5447 N N . LYS A 1 695 ? -15.547 15.140 19.118 1.00 98.25 695 LYS A N 1
ATOM 5448 C CA . LYS A 1 695 ? -16.363 14.214 19.922 1.00 98.25 695 LYS A CA 1
ATOM 5449 C C . LYS A 1 695 ? -15.575 13.536 21.042 1.00 98.25 695 LYS A C 1
ATOM 5451 O O . LYS A 1 695 ? -16.123 13.323 22.115 1.00 98.25 695 LYS A O 1
ATOM 5456 N N . MET A 1 696 ? -14.288 13.268 20.839 1.00 98.50 696 MET A N 1
ATOM 5457 C CA . MET A 1 696 ? -13.414 12.780 21.909 1.00 98.50 696 MET A CA 1
ATOM 5458 C C . MET A 1 696 ? -13.234 13.826 23.020 1.00 98.50 696 MET A C 1
ATOM 5460 O O . MET A 1 696 ? -13.274 13.468 24.192 1.00 98.50 696 MET A O 1
ATOM 5464 N N . ASN A 1 697 ? -13.108 15.111 22.671 1.00 98.00 697 ASN A N 1
ATOM 5465 C CA . ASN A 1 697 ? -13.044 16.197 23.655 1.00 98.00 697 ASN A CA 1
ATOM 5466 C C . ASN A 1 697 ? -14.384 16.450 24.371 1.00 98.00 697 ASN A C 1
ATOM 5468 O O . ASN A 1 697 ? -14.369 16.815 25.542 1.00 98.00 697 ASN A O 1
ATOM 5472 N N . GLU A 1 698 ? -15.532 16.232 23.718 1.00 97.94 698 GLU A N 1
ATOM 5473 C CA . GLU A 1 698 ? -16.847 16.252 24.387 1.00 97.94 698 GLU A CA 1
ATOM 5474 C C . GLU A 1 698 ? -16.963 15.143 25.458 1.00 97.94 698 GLU A C 1
ATOM 5476 O O . GLU A 1 698 ? -17.488 15.383 26.544 1.00 97.94 698 GLU A O 1
ATOM 5481 N N . GLU A 1 699 ? -16.409 13.954 25.195 1.00 97.88 699 GLU A N 1
ATOM 5482 C CA . GLU A 1 699 ? -16.480 12.772 26.073 1.00 97.88 699 GLU A CA 1
ATOM 5483 C C . GLU A 1 699 ? -15.183 12.528 26.889 1.00 97.88 699 GLU A C 1
ATOM 5485 O O . GLU A 1 699 ? -14.937 11.409 27.361 1.00 97.88 699 GLU A O 1
ATOM 5490 N N . SER A 1 700 ? -14.346 13.559 27.077 1.00 97.88 700 SER A N 1
ATOM 5491 C CA . SER A 1 700 ? -12.983 13.482 27.647 1.00 97.88 700 SER A CA 1
ATOM 5492 C C . SER A 1 700 ? -12.893 12.642 28.928 1.00 97.88 700 SER A C 1
ATOM 5494 O O . SER A 1 700 ? -12.079 11.723 29.038 1.00 97.88 700 SER A O 1
ATOM 5496 N N . LYS A 1 701 ? -13.803 12.895 29.874 1.00 97.25 701 LYS A N 1
ATOM 5497 C CA . LYS A 1 701 ? -13.906 12.219 31.178 1.00 97.25 701 LYS A CA 1
ATOM 5498 C C . LYS A 1 701 ? -14.149 10.718 31.067 1.00 97.25 701 LYS A C 1
ATOM 5500 O O . LYS A 1 701 ? -13.655 9.952 31.892 1.00 97.25 701 LYS A O 1
ATOM 5505 N N . ARG A 1 702 ? -14.903 10.281 30.057 1.00 96.50 702 ARG A N 1
ATOM 5506 C CA . ARG A 1 702 ? -15.233 8.863 29.841 1.00 96.50 702 ARG A CA 1
ATOM 5507 C C . ARG A 1 702 ? -14.086 8.135 29.159 1.00 96.50 702 ARG A C 1
ATOM 5509 O O . ARG A 1 702 ? -13.757 7.027 29.571 1.00 96.50 702 ARG A O 1
ATOM 5516 N N . ILE A 1 703 ? -13.425 8.794 28.204 1.00 97.88 703 ILE A N 1
ATOM 5517 C CA . ILE A 1 703 ? -12.150 8.329 27.645 1.00 97.88 703 ILE A CA 1
ATOM 5518 C C . ILE A 1 703 ? -11.133 8.142 28.777 1.00 97.88 703 ILE A C 1
ATOM 5520 O O . ILE A 1 703 ? -10.601 7.046 28.937 1.00 97.88 703 ILE A O 1
ATOM 5524 N N . TRP A 1 704 ? -10.918 9.155 29.622 1.00 97.44 704 TRP A N 1
ATOM 5525 C CA . TRP A 1 704 ? -9.982 9.057 30.744 1.00 97.44 704 TRP A CA 1
ATOM 5526 C C . TRP A 1 704 ? -10.374 7.989 31.777 1.00 97.44 704 TRP A C 1
ATOM 5528 O O . TRP A 1 704 ? -9.507 7.258 32.257 1.00 97.44 704 TRP A O 1
ATOM 5538 N N . SER A 1 705 ? -11.665 7.832 32.083 1.00 96.44 705 SER A N 1
ATOM 5539 C CA . SER A 1 705 ? -12.162 6.781 32.981 1.00 96.44 705 SER A CA 1
ATOM 5540 C C . SER A 1 705 ? -11.875 5.367 32.449 1.00 96.44 705 SER A C 1
ATOM 5542 O O . SER A 1 705 ? -11.343 4.531 33.186 1.00 96.44 705 SER A O 1
ATOM 5544 N N . LEU A 1 706 ? -12.129 5.102 31.160 1.00 96.31 706 LEU A N 1
ATOM 5545 C CA . LEU A 1 706 ? -11.772 3.826 30.527 1.00 96.31 706 LEU A CA 1
ATOM 5546 C C . LEU A 1 706 ? -10.251 3.615 30.476 1.00 96.31 706 LEU A C 1
ATOM 5548 O O . LEU A 1 706 ? -9.777 2.523 30.791 1.00 96.31 706 LEU A O 1
ATOM 5552 N N . LEU A 1 707 ? -9.474 4.644 30.129 1.00 96.38 707 LEU A N 1
ATOM 5553 C CA . LEU A 1 707 ? -8.008 4.569 30.086 1.00 96.38 707 LEU A CA 1
ATOM 5554 C C . LEU A 1 707 ? -7.397 4.289 31.465 1.00 96.38 707 LEU A C 1
ATOM 5556 O O . LEU A 1 707 ? -6.526 3.427 31.581 1.00 96.38 707 LEU A O 1
ATOM 5560 N N . SER A 1 708 ? -7.912 4.932 32.515 1.00 94.44 708 SER A N 1
ATOM 5561 C CA . SER A 1 708 ? -7.561 4.653 33.916 1.00 94.44 708 SER A CA 1
ATOM 5562 C C . SER A 1 708 ? -7.924 3.223 34.328 1.00 94.44 708 SER A C 1
ATOM 5564 O O . SER A 1 708 ? -7.187 2.586 35.075 1.00 94.44 708 SER A O 1
ATOM 5566 N N . SER A 1 709 ? -9.019 2.689 33.778 1.00 93.56 709 SER A N 1
ATOM 5567 C CA . SER A 1 709 ? -9.444 1.288 33.931 1.00 93.56 709 SER A CA 1
ATOM 5568 C C . SER A 1 709 ? -8.646 0.306 33.053 1.00 93.56 709 SER A C 1
ATOM 5570 O O . SER A 1 709 ? -8.953 -0.883 33.005 1.00 93.56 709 SER A O 1
ATOM 5572 N N . GLY A 1 710 ? -7.611 0.778 32.348 1.00 95.31 710 GLY A N 1
ATOM 5573 C CA . GLY A 1 710 ? -6.714 -0.050 31.548 1.00 95.31 710 GLY A CA 1
ATOM 5574 C C . GLY A 1 710 ? -7.252 -0.446 30.170 1.00 95.31 710 GLY A C 1
ATOM 5575 O O . GLY A 1 710 ? -6.815 -1.476 29.648 1.00 95.31 710 GLY A O 1
ATOM 5576 N N . ALA A 1 711 ? -8.166 0.334 29.587 1.00 97.38 711 ALA A N 1
ATOM 5577 C CA . ALA A 1 711 ? -8.661 0.141 28.222 1.00 97.38 711 ALA A CA 1
ATOM 5578 C C . ALA A 1 711 ? -7.548 0.114 27.156 1.00 97.38 711 ALA A C 1
ATOM 5580 O O . ALA A 1 711 ? -6.432 0.589 27.380 1.00 97.38 711 ALA A O 1
ATOM 5581 N N . ALA A 1 712 ? -7.879 -0.407 25.973 1.00 98.00 712 ALA A N 1
ATOM 5582 C CA . ALA A 1 712 ? -7.042 -0.307 24.779 1.00 98.00 712 ALA A CA 1
ATOM 5583 C C . ALA A 1 712 ? -7.670 0.605 23.716 1.00 98.00 712 ALA A C 1
ATOM 5585 O O . ALA A 1 712 ? -8.888 0.623 23.524 1.00 98.00 712 ALA A O 1
ATOM 5586 N N . ILE A 1 713 ? -6.814 1.348 23.017 1.00 98.38 713 ILE A N 1
ATOM 5587 C CA . ILE A 1 713 ? -7.166 2.279 21.945 1.00 98.38 713 ILE A CA 1
ATOM 5588 C C . ILE A 1 713 ? -6.871 1.624 20.592 1.00 98.38 713 ILE A C 1
ATOM 5590 O O . ILE A 1 713 ? -5.769 1.115 20.382 1.00 98.38 713 ILE A O 1
ATOM 5594 N N . TYR A 1 714 ? -7.824 1.706 19.665 1.00 98.19 714 TYR A N 1
ATOM 5595 C CA . TYR A 1 714 ? -7.669 1.278 18.276 1.00 98.19 714 TYR A CA 1
ATOM 5596 C C . TYR A 1 714 ? -8.088 2.415 17.335 1.00 98.19 714 TYR A C 1
ATOM 5598 O O . TYR A 1 714 ? -9.204 2.928 17.427 1.00 98.19 714 TYR A O 1
ATOM 5606 N N . ILE A 1 715 ? -7.204 2.802 16.417 1.00 96.94 715 ILE A N 1
ATOM 5607 C CA . ILE A 1 715 ? -7.420 3.867 15.427 1.00 96.94 715 ILE A CA 1
ATOM 5608 C C . ILE A 1 715 ? -7.363 3.252 14.026 1.00 96.94 715 ILE A C 1
ATOM 5610 O O . ILE A 1 715 ? -6.399 2.556 13.710 1.00 96.94 715 ILE A O 1
ATOM 5614 N N . ALA A 1 716 ? -8.351 3.534 13.171 1.00 95.12 716 ALA A N 1
ATOM 5615 C CA . ALA A 1 716 ? -8.363 3.042 11.792 1.00 95.12 716 ALA A CA 1
ATOM 5616 C C . ALA A 1 716 ? -8.824 4.086 10.760 1.00 95.12 716 ALA A C 1
ATOM 5618 O O . ALA A 1 716 ? -9.689 4.919 11.041 1.00 95.12 716 ALA A O 1
ATOM 5619 N N . GLY A 1 717 ? -8.270 4.041 9.542 1.00 90.31 717 GLY A N 1
ATOM 5620 C CA . GLY A 1 717 ? -8.724 4.853 8.402 1.00 90.31 717 GLY A CA 1
ATOM 5621 C C . GLY A 1 717 ? -7.620 5.615 7.660 1.00 90.31 717 GLY A C 1
ATOM 5622 O O . GLY A 1 717 ? -6.537 5.103 7.419 1.00 90.31 717 GLY A O 1
ATOM 5623 N N . SER A 1 718 ? -7.896 6.855 7.241 1.00 85.31 718 SER A N 1
ATOM 5624 C CA . SER A 1 718 ? -6.974 7.628 6.386 1.00 85.31 718 SER A CA 1
ATOM 5625 C C . SER A 1 718 ? -5.686 8.035 7.121 1.00 85.31 718 SER A C 1
ATOM 5627 O O . SER A 1 718 ? -5.761 8.845 8.046 1.00 85.31 718 SER A O 1
ATOM 5629 N N . SER A 1 719 ? -4.515 7.623 6.630 1.00 78.31 719 SER A N 1
ATOM 5630 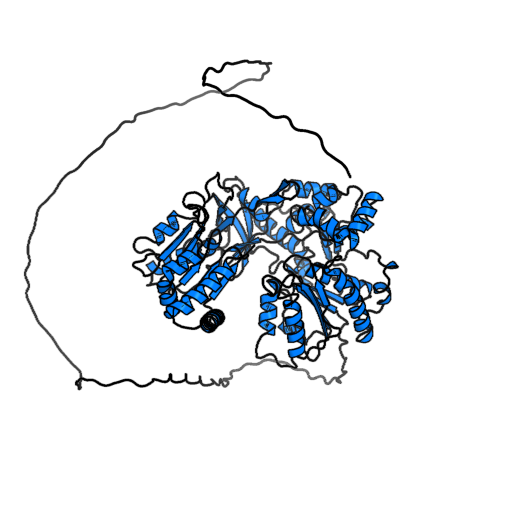C CA . SER A 1 719 ? -3.186 7.924 7.203 1.00 78.31 719 SER A CA 1
ATOM 5631 C C . SER A 1 719 ? -2.755 9.396 7.152 1.00 78.31 719 SER A C 1
ATOM 5633 O O . SER A 1 719 ? -1.798 9.767 7.822 1.00 78.31 719 SER A O 1
ATOM 5635 N N . THR A 1 720 ? -3.456 10.249 6.396 1.00 78.12 720 THR A N 1
ATOM 5636 C CA . THR A 1 720 ? -3.015 11.623 6.074 1.00 78.12 720 THR A CA 1
ATOM 5637 C C . THR A 1 720 ? -2.831 12.557 7.282 1.00 78.12 720 THR A C 1
ATOM 5639 O O . THR A 1 720 ? -1.727 13.039 7.519 1.00 78.12 720 THR A O 1
ATOM 5642 N N . LYS A 1 721 ? -3.904 12.858 8.025 1.00 79.88 721 LYS A N 1
ATOM 5643 C CA . LYS A 1 721 ? -3.875 13.696 9.248 1.00 79.88 721 LYS A CA 1
ATOM 5644 C C . LYS A 1 721 ? -4.530 13.038 10.457 1.00 79.88 721 LYS A C 1
ATOM 5646 O O . LYS A 1 721 ? -4.076 13.232 11.579 1.00 79.88 721 LYS A O 1
ATOM 5651 N N . MET A 1 722 ? -5.567 12.232 10.224 1.00 88.88 722 MET A N 1
ATOM 5652 C CA . MET A 1 722 ? -6.447 11.712 11.273 1.00 88.88 722 MET A CA 1
ATOM 5653 C C . MET A 1 722 ? -5.702 11.015 12.430 1.00 88.88 722 MET A C 1
ATOM 5655 O O . MET A 1 722 ? -5.979 11.388 13.567 1.00 88.88 722 MET A O 1
ATOM 5659 N N . PRO A 1 723 ? -4.721 10.111 12.217 1.00 87.00 723 PRO A N 1
ATOM 5660 C CA . PRO A 1 723 ? -4.026 9.469 13.334 1.00 87.00 723 PRO A CA 1
ATOM 5661 C C . PRO A 1 723 ? -3.212 10.453 14.182 1.00 87.00 723 PRO A C 1
ATOM 5663 O O . PRO A 1 723 ? -3.158 10.302 15.400 1.00 87.00 723 PRO A O 1
ATOM 5666 N N . ALA A 1 724 ? -2.618 11.482 13.569 1.00 85.75 724 ALA A N 1
ATOM 5667 C CA . ALA A 1 724 ? -1.862 12.511 14.280 1.00 85.75 724 ALA A CA 1
ATOM 5668 C C . ALA A 1 724 ? -2.791 13.436 15.083 1.00 85.75 724 ALA A C 1
ATOM 5670 O O . ALA A 1 724 ? -2.558 13.644 16.274 1.00 85.75 724 ALA A O 1
ATOM 5671 N N . ASP A 1 725 ? -3.880 13.911 14.467 1.00 90.94 725 ASP A N 1
ATOM 5672 C CA . ASP A 1 725 ? -4.898 14.733 15.133 1.00 90.94 725 ASP A CA 1
ATOM 5673 C C . ASP A 1 725 ? -5.499 13.989 16.345 1.00 90.94 725 ASP A C 1
ATOM 5675 O O . ASP A 1 725 ? -5.591 14.536 17.445 1.00 90.94 725 ASP A O 1
ATOM 5679 N N . VAL A 1 726 ? -5.864 12.713 16.166 1.00 95.44 726 VAL A N 1
ATOM 5680 C CA . VAL A 1 726 ? -6.437 11.845 17.211 1.00 95.44 726 VAL A CA 1
ATOM 5681 C C . VAL A 1 726 ? -5.425 11.556 18.323 1.00 95.44 726 VAL A C 1
ATOM 5683 O O . VAL A 1 726 ? -5.789 11.614 19.496 1.00 95.44 726 VAL A O 1
ATOM 5686 N N . THR A 1 727 ? -4.153 11.311 17.992 1.00 93.94 727 THR A N 1
ATOM 5687 C CA . THR A 1 727 ? -3.100 11.084 19.000 1.00 93.94 727 THR A CA 1
ATOM 5688 C C . THR A 1 727 ? -2.851 12.344 19.830 1.00 93.94 727 THR A C 1
ATOM 5690 O O . THR A 1 727 ? -2.865 12.269 21.055 1.00 93.94 727 THR A O 1
ATOM 5693 N N . SER A 1 728 ? -2.730 13.514 19.189 1.00 94.56 728 SER A N 1
ATOM 5694 C CA . SER A 1 728 ? -2.612 14.806 19.885 1.00 94.56 728 SER A CA 1
ATOM 5695 C C . SER A 1 728 ? -3.804 15.057 20.814 1.00 94.56 728 SER A C 1
ATOM 5697 O O . SER A 1 728 ? -3.633 15.523 21.936 1.00 94.56 728 SER A O 1
ATOM 5699 N N . THR A 1 729 ? -5.014 14.704 20.374 1.00 97.50 729 THR A N 1
ATOM 5700 C CA . THR A 1 729 ? -6.239 14.851 21.178 1.00 97.50 729 THR A CA 1
ATOM 5701 C C . THR A 1 729 ? -6.219 13.945 22.412 1.00 97.50 729 THR A C 1
ATOM 5703 O O . THR A 1 729 ? -6.607 14.368 23.497 1.00 97.50 729 THR A O 1
ATOM 5706 N N . LEU A 1 730 ? -5.714 12.713 22.288 1.00 97.44 730 LEU A N 1
ATOM 5707 C CA . LEU A 1 730 ? -5.542 11.806 23.428 1.00 97.44 730 LEU A CA 1
ATOM 5708 C C . LEU A 1 730 ? -4.494 12.324 24.422 1.00 97.44 730 LEU A C 1
ATOM 5710 O O . LEU A 1 730 ? -4.726 12.246 25.626 1.00 97.44 730 LEU A O 1
ATOM 5714 N N . GLU A 1 731 ? -3.379 12.894 23.951 1.00 96.56 731 GLU A N 1
ATOM 5715 C CA . GLU A 1 731 ? -2.389 13.538 24.829 1.00 96.56 731 GLU A CA 1
ATOM 5716 C C . GLU A 1 731 ? -2.988 14.723 25.603 1.00 96.56 731 GLU A C 1
ATOM 5718 O O . GLU A 1 731 ? -2.683 14.903 26.782 1.00 96.56 731 GLU A O 1
ATOM 5723 N N . GLU A 1 732 ? -3.871 15.506 24.975 1.00 97.31 732 GLU A N 1
ATOM 5724 C CA . GLU A 1 732 ? -4.572 16.617 25.627 1.00 97.31 732 GLU A CA 1
ATOM 5725 C C . GLU A 1 732 ? -5.623 16.145 26.639 1.00 97.31 732 GLU A C 1
ATOM 5727 O O . GLU A 1 732 ? -5.617 16.632 27.769 1.00 97.31 732 GLU A O 1
ATOM 5732 N N . ILE A 1 733 ? -6.461 15.162 26.290 1.00 98.06 733 ILE A N 1
ATOM 5733 C CA . ILE A 1 733 ? -7.448 14.570 27.210 1.00 98.06 733 ILE A CA 1
ATOM 5734 C C . ILE A 1 733 ? -6.753 13.975 28.438 1.00 98.06 733 ILE A C 1
ATOM 5736 O O . ILE A 1 733 ? -7.171 14.242 29.562 1.00 98.06 733 ILE A O 1
ATOM 5740 N N . ILE A 1 734 ? -5.673 13.210 28.242 1.00 97.06 734 ILE A N 1
ATOM 5741 C CA . ILE A 1 734 ? -4.904 12.637 29.354 1.00 97.06 734 ILE A CA 1
ATOM 5742 C C . ILE A 1 734 ? -4.313 13.759 30.214 1.00 97.06 734 ILE A C 1
ATOM 5744 O O . ILE A 1 734 ? -4.513 13.747 31.422 1.00 97.06 734 ILE A O 1
ATOM 5748 N N . ALA A 1 735 ? -3.644 14.756 29.622 1.00 97.06 735 ALA A N 1
ATOM 5749 C CA . ALA A 1 735 ? -3.045 15.856 30.383 1.00 97.06 735 ALA A CA 1
ATOM 5750 C C . ALA A 1 735 ? -4.076 16.633 31.229 1.00 97.06 735 ALA A C 1
ATOM 5752 O O . ALA A 1 735 ? -3.812 16.939 32.393 1.00 97.06 735 ALA A O 1
ATOM 5753 N N . VAL A 1 736 ? -5.255 16.922 30.665 1.00 97.00 736 VAL A N 1
ATOM 5754 C CA . VAL A 1 736 ? -6.335 17.652 31.348 1.00 97.00 736 VAL A CA 1
ATOM 5755 C C . VAL A 1 736 ? -6.970 16.812 32.457 1.00 97.00 736 VAL A C 1
ATOM 5757 O O . VAL A 1 736 ? -7.012 17.253 33.604 1.00 97.00 736 VAL A O 1
ATOM 5760 N N . GLU A 1 737 ? -7.446 15.605 32.148 1.00 97.50 737 GLU A N 1
ATOM 5761 C CA . GLU A 1 737 ? -8.251 14.803 33.082 1.00 97.50 737 GLU A CA 1
ATOM 5762 C C . GLU A 1 737 ? -7.400 14.082 34.148 1.00 97.50 737 GLU A C 1
ATOM 5764 O O . GLU A 1 737 ? -7.912 13.710 35.205 1.00 97.50 737 GLU A O 1
ATOM 5769 N N . SER A 1 738 ? -6.090 13.918 33.915 1.00 94.56 738 SER A N 1
ATOM 5770 C CA . SER A 1 738 ? -5.143 13.381 34.902 1.00 94.56 738 SER A CA 1
ATOM 5771 C C . SER A 1 738 ? -4.354 14.457 35.664 1.00 94.56 738 SER A C 1
ATOM 5773 O O . SER A 1 738 ? -3.589 14.118 36.568 1.00 94.56 738 SER A O 1
ATOM 5775 N N . GLY A 1 739 ? -4.445 15.731 35.260 1.00 94.19 739 GLY A N 1
ATOM 5776 C CA . GLY A 1 739 ? -3.633 16.832 35.796 1.00 94.19 739 GLY A CA 1
ATOM 5777 C C . GLY A 1 739 ? -2.123 16.731 35.514 1.00 94.19 739 GLY A C 1
ATOM 5778 O O . GLY A 1 739 ? -1.328 17.388 36.187 1.00 94.19 739 GLY A O 1
ATOM 5779 N N . MET A 1 740 ? -1.696 15.896 34.560 1.00 94.12 740 MET A N 1
ATOM 5780 C CA . MET A 1 740 ? -0.278 15.708 34.219 1.00 94.12 740 MET A CA 1
ATOM 5781 C C . MET A 1 740 ? 0.179 16.657 33.099 1.00 94.12 740 MET A C 1
ATOM 5783 O O . MET A 1 740 ? -0.609 17.106 32.273 1.00 94.12 740 MET A O 1
ATOM 5787 N N . SER A 1 741 ? 1.486 16.931 33.011 1.00 95.56 741 SER A N 1
ATOM 5788 C CA . SER A 1 741 ? 2.034 17.704 31.885 1.00 95.56 741 SER A CA 1
ATOM 5789 C C . SER A 1 741 ? 1.875 16.970 30.545 1.00 95.56 741 SER A C 1
ATOM 5791 O O . SER A 1 741 ? 1.911 15.737 30.505 1.00 95.56 741 SER A O 1
ATOM 5793 N N . LYS A 1 742 ? 1.791 17.712 29.429 1.00 91.31 742 LYS A N 1
ATOM 5794 C CA . LYS A 1 742 ? 1.705 17.128 28.074 1.00 91.31 742 LYS A CA 1
ATOM 5795 C C . LYS A 1 742 ? 2.837 16.133 27.783 1.00 91.31 742 LYS A C 1
ATOM 5797 O O . LYS A 1 742 ? 2.564 15.033 27.321 1.00 91.31 742 LYS A O 1
ATOM 5802 N N . ASP A 1 743 ? 4.081 16.428 28.174 1.00 90.75 743 ASP A N 1
ATOM 5803 C CA . ASP A 1 743 ? 5.210 15.484 28.049 1.00 90.75 743 ASP A CA 1
ATOM 5804 C C . ASP A 1 743 ? 5.019 14.180 28.838 1.00 90.75 743 ASP A C 1
ATOM 5806 O O . ASP A 1 743 ? 5.618 13.147 28.532 1.00 90.75 743 ASP A O 1
ATOM 5810 N N . SER A 1 744 ? 4.218 14.211 29.900 1.00 93.75 744 SER A N 1
ATOM 5811 C CA . SER A 1 744 ? 3.886 13.036 30.705 1.00 93.75 744 SER A CA 1
ATOM 5812 C C . SER A 1 744 ? 2.747 12.239 30.075 1.00 93.75 744 SER A C 1
ATOM 5814 O O . SER A 1 744 ? 2.876 11.022 29.975 1.00 93.75 744 SER A O 1
ATOM 5816 N N . ALA A 1 745 ? 1.718 12.903 29.541 1.00 93.19 745 ALA A N 1
ATOM 5817 C CA . ALA A 1 745 ? 0.670 12.273 28.733 1.00 93.19 745 ALA A CA 1
ATOM 5818 C C . ALA A 1 745 ? 1.244 11.598 27.469 1.00 93.19 745 ALA A C 1
ATOM 5820 O O . ALA A 1 745 ? 1.017 10.411 27.230 1.00 93.19 745 ALA A O 1
ATOM 5821 N N . ALA A 1 746 ? 2.111 12.302 26.736 1.00 89.56 746 ALA A N 1
ATOM 5822 C CA . ALA A 1 746 ? 2.839 11.778 25.583 1.00 89.56 746 ALA A CA 1
ATOM 5823 C C . ALA A 1 746 ? 3.754 10.596 25.943 1.00 89.56 746 ALA A C 1
ATOM 5825 O O . ALA A 1 746 ? 3.992 9.699 25.132 1.00 89.56 746 ALA A O 1
ATOM 5826 N N . ARG A 1 747 ? 4.329 10.568 27.155 1.00 91.44 747 ARG A N 1
ATOM 5827 C CA . ARG A 1 747 ? 5.065 9.391 27.657 1.00 91.44 747 ARG A CA 1
ATOM 5828 C C . ARG A 1 747 ? 4.123 8.243 28.024 1.00 91.44 747 ARG A C 1
ATOM 5830 O O . ARG A 1 747 ? 4.498 7.098 27.805 1.00 91.44 747 ARG A O 1
ATOM 5837 N N . TRP A 1 748 ? 2.927 8.535 28.532 1.00 92.88 748 TRP A N 1
ATOM 5838 C CA . TRP A 1 748 ? 1.926 7.545 28.931 1.00 92.88 748 TRP A CA 1
ATOM 5839 C C . TRP A 1 748 ? 1.321 6.805 27.725 1.00 92.88 748 TRP A C 1
ATOM 5841 O O . TRP A 1 748 ? 1.288 5.576 27.734 1.00 92.88 748 TRP A O 1
ATOM 5851 N N . LEU A 1 749 ? 0.981 7.496 26.627 1.00 91.12 749 LEU A N 1
ATOM 5852 C CA . LEU A 1 749 ? 0.583 6.825 25.374 1.00 91.12 749 LEU A CA 1
ATOM 5853 C C . LEU A 1 749 ? 1.698 5.919 24.821 1.00 91.12 749 LEU A C 1
ATOM 5855 O O . LEU A 1 749 ? 1.446 4.766 24.480 1.00 91.12 749 LEU A O 1
ATOM 5859 N N . ARG A 1 750 ? 2.957 6.380 24.847 1.00 87.31 750 ARG A N 1
ATOM 5860 C CA . ARG A 1 750 ? 4.144 5.567 24.494 1.00 87.31 750 ARG A CA 1
ATOM 5861 C C . ARG A 1 750 ? 4.447 4.426 25.481 1.00 87.31 750 ARG A C 1
ATOM 5863 O O . ARG A 1 750 ? 5.358 3.634 25.226 1.00 87.31 750 ARG A O 1
ATOM 5870 N N . LEU A 1 751 ? 3.733 4.334 26.606 1.00 91.56 751 LEU A N 1
ATOM 5871 C CA . LEU A 1 751 ? 3.717 3.158 27.481 1.00 91.56 751 LEU A CA 1
ATOM 5872 C C . LEU A 1 751 ? 2.549 2.222 27.135 1.00 91.56 751 LEU A C 1
ATOM 5874 O O . LEU A 1 751 ? 2.776 1.016 27.117 1.00 91.56 751 LEU A O 1
ATOM 5878 N N . LEU A 1 752 ? 1.362 2.732 26.773 1.00 92.25 752 LEU A N 1
ATOM 5879 C CA . LEU A 1 752 ? 0.276 1.897 26.229 1.00 92.25 752 LEU A CA 1
ATOM 5880 C C . LEU A 1 752 ? 0.680 1.191 24.929 1.00 92.25 752 LEU A C 1
ATOM 5882 O O . LEU A 1 752 ? 0.425 -0.000 24.785 1.00 92.25 752 LEU A O 1
ATOM 5886 N N . GLU A 1 753 ? 1.344 1.892 24.010 1.00 86.75 753 GLU A N 1
ATOM 5887 C CA . GLU A 1 753 ? 1.879 1.326 22.762 1.00 86.75 753 GLU A CA 1
ATOM 5888 C C . GLU A 1 753 ? 2.795 0.124 23.053 1.00 86.75 753 GLU A C 1
ATOM 5890 O O . GLU A 1 753 ? 2.581 -0.977 22.551 1.00 86.75 753 GLU A O 1
ATOM 5895 N N . LYS A 1 754 ? 3.755 0.297 23.972 1.00 83.25 754 LYS A N 1
ATOM 5896 C CA . LYS A 1 754 ? 4.675 -0.769 24.412 1.00 83.25 754 LYS A CA 1
ATOM 5897 C C . LYS A 1 754 ? 3.999 -1.888 25.201 1.00 83.25 754 LYS A C 1
ATOM 5899 O O . LYS A 1 754 ? 4.543 -2.985 25.259 1.00 83.25 754 LYS A O 1
ATOM 5904 N N . ALA A 1 755 ? 2.851 -1.615 25.815 1.00 90.38 755 ALA A N 1
ATOM 5905 C CA . ALA A 1 755 ? 2.048 -2.587 26.548 1.00 90.38 755 ALA A CA 1
ATOM 5906 C C . ALA A 1 755 ? 1.010 -3.309 25.666 1.00 90.38 755 ALA A C 1
ATOM 5908 O O . ALA A 1 755 ? 0.214 -4.080 26.200 1.00 90.38 755 ALA A O 1
ATOM 5909 N N . GLY A 1 756 ? 0.978 -3.058 24.349 1.00 89.25 756 GLY A N 1
ATOM 5910 C CA . GLY A 1 756 ? -0.019 -3.649 23.451 1.00 89.25 756 GLY A CA 1
ATOM 5911 C C . GLY A 1 756 ? -1.438 -3.136 23.718 1.00 89.25 756 GLY A C 1
ATOM 5912 O O . GLY A 1 756 ? -2.379 -3.922 23.791 1.00 89.25 756 GLY A O 1
ATOM 5913 N N . LYS A 1 757 ? -1.590 -1.821 23.926 1.00 94.69 757 LYS A N 1
ATOM 5914 C CA . LYS A 1 757 ? -2.877 -1.152 24.207 1.00 94.69 757 LYS A CA 1
ATOM 5915 C C . LYS A 1 757 ? -3.129 0.118 23.384 1.00 94.69 757 LYS A C 1
ATOM 5917 O O . LYS A 1 757 ? -4.073 0.851 23.670 1.00 94.69 757 LYS A O 1
ATOM 5922 N N . PHE A 1 758 ? -2.304 0.393 22.379 1.00 94.12 758 PHE A N 1
ATOM 5923 C CA . PHE A 1 758 ? -2.479 1.514 21.457 1.00 94.12 758 PHE A CA 1
ATOM 5924 C C . PHE A 1 758 ? -2.112 1.046 20.048 1.00 94.12 758 PHE A C 1
ATOM 5926 O O . PHE A 1 758 ? -0.950 0.739 19.786 1.00 94.12 758 PHE A O 1
ATOM 5933 N N . PHE A 1 759 ? -3.114 0.942 19.174 1.00 92.12 759 PHE A N 1
ATOM 5934 C CA . PHE A 1 759 ? -3.001 0.355 17.839 1.00 92.12 759 PHE A CA 1
ATOM 5935 C C . PHE A 1 759 ? -3.490 1.329 16.766 1.00 92.12 759 PHE A C 1
ATOM 5937 O O . PHE A 1 759 ? -4.501 2.010 16.953 1.00 92.12 759 PHE A O 1
ATOM 5944 N N . ILE A 1 760 ? -2.786 1.379 15.633 1.00 87.81 760 ILE A N 1
ATOM 5945 C CA . ILE A 1 760 ? -3.127 2.225 14.485 1.00 87.81 760 ILE A CA 1
ATOM 5946 C C . ILE A 1 760 ? -3.007 1.399 13.203 1.00 87.81 760 ILE A C 1
ATOM 5948 O O . ILE A 1 760 ? -1.929 0.898 12.893 1.00 87.81 760 ILE A O 1
ATOM 5952 N N . GLU A 1 761 ? -4.089 1.327 12.430 1.00 86.94 761 GLU A N 1
ATOM 5953 C CA . GLU A 1 761 ? -4.113 0.764 11.078 1.00 86.94 761 GLU A CA 1
ATOM 5954 C C . GLU A 1 761 ? -4.599 1.831 10.097 1.00 86.94 761 GLU A C 1
ATOM 5956 O O . GLU A 1 761 ? -5.785 2.159 10.044 1.00 86.94 761 GLU A O 1
ATOM 5961 N N . ALA A 1 762 ? -3.678 2.437 9.348 1.00 81.25 762 ALA A N 1
ATOM 5962 C CA . ALA A 1 762 ? -4.003 3.602 8.537 1.00 81.25 762 ALA A CA 1
ATOM 5963 C C . ALA A 1 762 ? -3.406 3.541 7.129 1.00 81.25 762 ALA A C 1
ATOM 5965 O O . ALA A 1 762 ? -2.253 3.163 6.948 1.00 81.25 762 ALA A O 1
ATOM 5966 N N . TRP A 1 763 ? -4.193 3.965 6.139 1.00 79.50 763 TRP A N 1
ATOM 5967 C CA . TRP A 1 763 ? -3.903 3.816 4.711 1.00 79.50 763 TRP A CA 1
ATOM 5968 C C . TRP A 1 763 ? -4.203 5.092 3.911 1.00 79.50 763 TRP A C 1
ATOM 5970 O O . TRP A 1 763 ? -4.961 5.958 4.355 1.00 79.50 763 TRP A O 1
ATOM 5980 N N . SER A 1 764 ? -3.614 5.198 2.717 1.00 70.75 764 SER A N 1
ATOM 5981 C CA . SER A 1 764 ? -3.791 6.298 1.750 1.00 70.75 764 SER A CA 1
ATOM 5982 C C . SER A 1 764 ? -4.441 5.817 0.456 1.00 70.75 764 SER A C 1
ATOM 5984 O O . SER A 1 764 ? -3.931 4.802 -0.082 1.00 70.75 764 SER A O 1
#

Secondary structure (DSSP, 8-state):
--------------------------------------------------------------------------------------------------PPPPPPPPPP--------------------------PPPP--EEEEEE-SSSHHHHHHHHHHHHHHHTT-S-EEEEEGGGS-GGGGGG-SEEEEEEE-BTTTBPPTTHHHHHHHHT-SSS-TTTTTT-EEEEEEEE-TTSTTTTHHHHHHHHHHHTTT-EESSPPEEEETTSTTTTHHHHHHHHHHHHHHHHHH-GGG-TTHHHHS-GGG------SEEEEEE-GGG------GGGHHHHHHHHHHHHHHH-S-GGG-SSSS-SEEEEEEEEEE-S-TTSSS-EEEEEEEESSS-----TT-EEEE-PPPPHHHHHHHHHHTT--TTSEEEEEEGGGGSS---TTGGGT---EEHHHHHHHHB--SSPPPPHHHHHHHHTTB-SHHHHHHHHHHHSGGGHHHHIIIIITTT--HHHHHHH-TTB---HHHHHHHSPBP--EEEEB-S-TTTSTTEEEEEEEPPEEE-TT--EEE-HHHHHHHT--TT-TT--EEEEEEE--SSPPPPTTS-EEEE--GGGGHHHHHHHHHHHHHHTTS----EEEEEEES-TTTS-TTHHHHHHHTSTT-TT-TTTT-EEEEEESSSSSS---HHHHHHHTHHHHHHHHHTT-EEEEEEESSSHHHHHHHHHHHHHHHHH---HHHHHHHHHHHHHTT-EEEEEE-

Sequence (764 aa):
MSGRVVDVALLESLLSDSGCFVANHCSSRFHMDSPHIKRSLLFHLALGLRKISGSPKYPVGHICGLRSRKVTRQAVSSQQLQILCSCCTQSDGAVPLVLLPPLPPLPPLLSAAFAGSATYSPSFVGKSVASQKKMEKSSHLLVLYASQTGNAMDAAECVGREAERGGCPSVQVLPIDCFDASCLPDEEIVIFVVSTTGQGDVPDSMKVFWRFLLQRNLSNQWLEGLHYAVFGLGDSGYQKYNFSAKKLDKRLSDLGAKPLIEKGLGDDQHTSGYEGALDPWLLSLWKMLNTVQPNILPRVSDIMDPSKRSLDHAKIEVIYHSSDEMQPDLLTAHYLESVEKVIESACSMSPAQFHYHEKKPQYLLQLITNQRLTNVDHSRDVRHFEFEASSNVIDYQVGDVLEILPSQNPAAVDAFIQRCNLDPNCYITVKARDAEKQSISKSIKSLVRPIKLKNFVELTMDVASASPRRYFFEVMSFYATAEHEKERLQYFASPEGMDDLYQYNQRERRTVVEVLEDFPSVQMPFEWLVQLVPPLKTRAFSISSSPSVHPNQVHLTVSIVSWTTPFKRKRHGLCSSWLAGLDPFKSSGVCIPAWVTRGSLPPPPPSLPLILIGPGTGCAPFRAFVEERALQDMTRSTSPILFFFGCRNQSVDFLYKNFWLAHAQDDGVLSADKGGGFFVAFSRDQPQKIYVQHKMNEESKRIWSLLSSGAAIYIAGSSTKMPADVTSTLEEIIAVESGMSKDSAARWLRLLEKAGKFFIEAWS

Nearest PDB structures (foldseek):
  6njr-assembly1_A  TM=7.894E-01  e=1.758E-50  Rattus norvegicus
  4yaf-assembly2_B  TM=7.768E-01  e=1.252E-50  Rattus norvegicus
  5urg-assembly1_A  TM=7.881E-01  e=3.148E-49  Rattus norvegicus
  3ojw-assembly1_A  TM=7.615E-01  e=3.731E-49  Rattus norvegicus
  4h2d-assembly2_B  TM=9.641E-01  e=6.809E-17  Homo sapiens

Organism: Ensete ventricosum (NCBI:txid4639)